Protein AF-0000000075654406 (afdb_homodimer)

Foldseek 3Di:
DFAAPQPRHDDDPVQLWDQALPPRGIHGPVRPQPQDPVNSVCVVVVNDDPPRRHGPVRPPDDPPPPPPPPPPPPPPDPDDDDPDDPDDPDDPDPDDPPPVPPPPPKDKDWDALLDLVRHIWIATQQAWIWDFDDQDPQRKTKTATPQQDPPPGFGKIWIDDPNDIDTDDGDGPDHHFPCNVLQSNLLRQLLVVCQVPVLDQSLVSSVVSCVVRVPDDDGPVHDDSVVSSVSNNVSSCVVDDDFDPAPPDDDDCVLPPVQFFQDWDWDDDPPDIWIKTKGAHLVLLAVQQVAAEWEKDWDQFAAAPQFGIWIWIWGWDADDQFIAIATSMIMTTNDQALRRLLRVVLSSCVRRPDHRNYAEYEDAPDPNNLVSCCVNPVRHQAAYALLNVLQVLVVLCVVLVCVVVCVVCDPVVLLSLLVSLLLQFPLVCSLVLLVVSQVVQDDPSSVVSSVVCCDPAPVDPRHHSSRHRCHPPLRRHCVSVVVVVVVLCVVSVNHGNHGPSVVSVSVVVSNVVSVVQSVCNNVVNHHDDDDPLVVVLSVVSVVLSVCVVVVNDDSNRNSSVNSVSDDDRPDPPPD/DFAAPQPRHDDDPVQLWDQALPPRGIHRCVRPQPQDPVNSVCVVVVNDDPPRRHGPVVPDDDPDPPPPPPPPPPDPDDDPDDPDPPDDPDDPDPDPPPPVPPPPPWDKDWAALLDLVRHIWIATQQAWIWDFDDQDPQRKTKTATPQQDPPPGFGKIWIDDPNDIDTDDGDGPDHHFPQNVLQSNLLRQLLVVCQVDVLDQSLVSSVVSCVVRVPDDDGPVHDDSVVSRVSNNVSSCVVDDDFDPAPPDDDDCVLPPVQFFQDWDWDDDPPDIWIKTKGAHLVLLAVQQVAAEWEKDWDQFAAAPQFGIWIWIWGWFADDQFIAIATSMIMTTNDQALRRLLRVVLSSCVSRPDHRNYAEYEDAPDPRNLVSCCVNPVRHQAAYALLNVLQVLVVLCVVLVCVVVCVVVPPVVLLSLLVSLLLQFDLVCSLVLLVVSQVVQDDPSSVVSSVVCCDPAPVDPRHHSSRHRCHPPQRRHCVSVVVVVVVLCVVSVNHGNHGPSVVSVSVVVSSVVSVVQSVCNNVVNHHDDDDPLLVVLSVVSVVLSVCVVVVNDDSNRNSSVNSVSDDDRPDPPPD

pLDDT: mean 83.24, std 19.39, range [17.64, 98.69]

Solvent-accessible surface area (backbone atoms only — not comparable to full-atom values): 64626 Å² total; per-residue (Å²): 121,54,38,12,79,72,78,65,43,67,44,46,85,88,53,49,58,40,68,19,68,75,79,68,42,31,26,32,31,87,60,67,52,82,49,48,70,68,56,47,52,30,36,76,68,65,77,38,76,77,64,91,43,59,41,54,81,70,60,56,74,73,84,69,65,70,74,80,67,80,74,77,80,72,76,84,73,80,82,78,78,82,80,74,80,80,82,79,79,79,77,77,79,76,78,79,75,76,70,80,66,71,76,72,79,85,44,78,48,78,38,69,34,41,37,97,88,48,41,53,28,40,26,33,79,69,16,47,52,24,32,76,70,45,77,45,91,89,59,36,36,37,28,31,38,64,60,58,51,94,74,80,48,35,67,19,32,34,40,32,49,91,90,42,77,43,76,45,92,46,67,70,82,66,81,60,34,50,38,31,55,58,33,33,50,49,53,20,48,39,42,51,53,35,65,75,36,81,62,58,57,43,60,56,48,44,51,54,48,46,71,70,62,57,69,90,61,80,45,79,48,44,71,33,60,69,55,52,21,50,50,26,50,52,53,52,49,67,76,47,76,83,69,61,82,48,78,87,61,81,82,56,55,88,72,47,40,66,71,37,51,72,41,78,46,72,47,74,55,88,93,48,72,43,47,33,41,31,34,36,44,72,68,32,33,48,52,53,22,51,32,42,48,41,39,44,53,71,46,50,59,52,35,30,77,57,34,46,30,41,36,36,38,25,35,71,49,74,37,91,91,17,36,42,75,40,71,36,37,42,29,45,24,43,65,80,45,37,71,50,46,34,53,51,53,50,48,55,57,65,68,27,89,49,76,70,48,52,44,33,34,38,30,65,94,48,81,32,53,55,60,22,43,47,70,77,42,66,82,41,49,59,34,40,26,44,59,59,52,41,45,54,54,48,53,50,38,47,68,60,40,43,50,66,52,41,72,64,64,47,70,63,22,54,52,50,35,38,62,66,19,44,38,62,34,51,50,85,50,37,64,61,55,46,54,59,53,51,69,64,43,78,47,70,58,44,42,52,48,44,50,48,46,41,56,62,37,59,69,20,88,87,41,30,44,71,28,42,37,44,50,92,49,87,79,49,53,58,58,66,59,53,50,47,55,52,48,56,32,48,74,41,68,60,52,59,45,39,54,64,84,56,44,51,50,52,50,50,53,49,52,54,48,38,56,50,50,53,51,33,19,70,69,61,43,39,57,63,84,73,54,68,72,58,52,52,43,50,52,51,50,52,48,51,52,50,35,37,74,70,64,75,35,52,72,69,52,46,34,58,57,43,28,75,63,48,80,76,71,85,68,77,68,81,120,120,54,37,11,79,71,78,64,44,67,43,47,83,86,54,49,57,40,67,20,68,76,79,68,42,31,28,32,31,87,58,68,54,83,49,49,69,68,54,47,52,30,35,75,70,66,75,39,78,76,67,92,42,62,43,58,81,71,60,58,75,73,86,69,68,72,76,81,69,77,75,76,81,71,77,84,72,82,82,82,75,82,80,76,81,79,81,81,77,81,78,77,81,74,79,79,74,77,69,80,66,70,75,72,78,85,45,78,45,79,39,72,34,40,38,96,88,50,42,52,28,39,28,34,76,67,16,46,53,24,32,78,71,45,76,45,91,89,59,36,36,35,29,30,38,63,60,58,52,94,73,79,48,35,69,19,32,34,41,33,50,89,91,41,78,42,78,43,90,45,66,70,82,66,81,61,34,50,38,32,52,58,32,35,50,49,54,18,48,38,41,53,53,35,67,75,37,82,61,60,56,44,61,57,47,43,51,54,48,46,71,71,63,57,70,90,63,82,45,79,48,44,72,34,60,69,55,52,21,50,50,26,50,51,54,50,49,69,77,46,76,84,69,61,84,48,79,88,61,80,83,56,52,88,72,48,41,66,72,36,50,70,41,81,45,73,47,73,56,89,91,48,75,44,47,33,40,32,34,35,44,71,69,31,32,49,52,53,22,50,31,39,49,39,39,44,52,70,45,49,58,52,35,31,78,58,36,45,29,41,36,36,38,26,35,73,48,73,36,91,93,17,35,42,75,40,71,36,36,43,28,44,24,44,65,78,45,36,70,48,46,35,54,50,53,50,50,54,58,65,67,28,88,49,76,69,49,54,43,33,34,37,33,66,94,47,80,32,52,54,61,21,44,45,68,76,40,66,83,39,49,58,33,38,25,44,60,59,52,41,45,54,52,46,51,51,38,47,71,58,42,44,50,65,51,42,72,65,64,46,70,60,23,54,52,51,35,37,60,66,20,44,37,63,34,50,51,85,51,38,64,60,54,44,53,59,51,53,70,66,45,79,48,71,57,44,42,53,49,44,51,49,45,40,56,61,37,60,68,20,88,88,40,31,43,71,28,43,36,42,48,92,48,88,78,50,54,60,57,66,61,50,49,47,52,52,48,55,32,50,75,40,67,60,54,58,46,39,53,63,84,55,43,51,49,52,49,51,53,47,52,54,47,39,53,51,50,52,51,33,19,71,69,59,43,39,58,63,84,73,54,67,71,58,50,51,45,51,52,52,50,52,51,50,52,49,35,37,75,72,65,75,36,52,73,68,54,45,34,59,57,44,29,74,63,48,79,76,72,84,69,77,66,81,120

Radius of gyration: 38.04 Å; Cα contacts (8 Å, |Δi|>4): 1728; chains: 2; bounding box: 93×109×109 Å

Secondary structure (DSSP, 8-state):
-PBBTTT-SB--GGG-EEE-TTT--EEETTTT----HHHHHHHHTTSS---SPPPHHHHS-----------------------------------------------EEEETT-STTS--EEEETTS-EEEEEEE-TTS-EEEEES---SSS----EEEEETTEEEE-SPPPSS---TTHHHHHHHHHHHHHHHHH-SSS-HHHHHHHHHHHHS-SS--TTPPPHHHHHHHHHHHHHHTSPPPPSSS--PPPTTTS-TTTEEEEEEEEETTEEEEEEEE--HHHHHHHHH-SEEEEEEE-SS--TT--EEEEEEEEEEETTEEEEEEEEEEEES---HHHHHHHHHHHHHHSSS-----EEEE---TTHHHHHHHH-TTSEEEE-HHHHHHHHHHHHHHTT-HHHHHTTSHHHHHHHHHHTGGGS-HHHHHHHHHHHHTT--SHHHHHHHHHHIIIIIS-SSS-HHHH--TT-S----HHHHHHHHHHHHHTTT--S--HHHHHHHHHHHHHHHHHHHHHHHTT-------HHHHHHHHHHHHHHHHHHTTSS-HHHHHHHHTTTSPPP------/-PBBTTT-SB--GGG-EEE-TTT--EEETTTT----HHHHHHHHTTSS---SPPPHHHHS-----------------------------------------------EEEETT-STTS--EEEETTS-EEEEEEE-TTS-EEEEES---SSS----EEEEETTEEEE-SPPPSS---TTHHHHHHHHHHHHHHHHH-SSS-HHHHHHHHHHHHS-SS--TTPPPHHHHHHHHHHHHHHTSPPPPSSS--PPPTTTS-TTTEEEEEEEEETTEEEEEEEE--HHHHHHHHH-SEEEEEEE-SS--TT--EEEEEEEEEEETTEEEEEEEEEEEES---HHHHHHHHHHHHHHSSS-----EEEE---TTHHHHHHHH-TTSEEEE-HHHHHHHHHHHHHHTT-HHHHHTTSHHHHHHHHHHTGGGS-HHHHHHHHHHHHTT--SHHHHHHHHHHIIIIIS-SSS-GGGT--TT-S----HHHHHHHHHHHHHTTT--S--HHHHHHHHHHHHHHHHHHHHHHHTT-------HHHHHHHHHHHHHHHHHHTTSS-HHHHHHHHTTTSPPP------

Sequence (1150 aa):
MASCVVCDDPVRDRQHRLQCDECLGWQHRVCRSGISQALYRQIVRGEADLGVWACNNCRTPAVSDVDITDPPVSPASRSGNNETMEDSLEESALEEMEIDEQPVPRTYEVVEGASTKGKPQLIDNLGYRFGVQRNLPSGTVHWTCTNRPKVDPCKASVKERDGVFEAGPHQHNHGPDVGAATAAKIAARVKKEAEGDLFKSAAVIVNDVLLEELGDGPCPALSKPEHLARAANRHRQKLRPDEPKDLDFEVDEEFVPPSFLKGDVRVRRGDSERRHLIFATDTQLKHLADAKTWYLDGTFKLCRAPFMQLFTISVFIRKDDCMKSVPLVFVLMSRREKKDYKKVLKKILDILPGPANVKRAMLDFEKAMWPAMTQVLPDVRMTGCMFHWTQCVWRKIQELGLQTAYLQKGSTYKYLRKTMSLPFLPEDEIATEWEALKAQASTPALIALADYIDRNWIESSLHPPATWSIFKKTIRTNNDVEGWHNALNKRATGKCNLPFYLLVPHLQKEAALVHLNIRLVKDKKLSRTQRKGSRIAQEKIFQLWDEYDNGEKTARELLSACSHYCPEPARHFEGMASCVVCDDPVRDRQHRLQCDECLGWQHRVCRSGISQALYRQIVRGEADLGVWACNNCRTPAVSDVDITDPPVSPASRSGNNETMEDSLEESALEEMEIDEQPVPRTYEVVEGASTKGKPQLIDNLGYRFGVQRNLPSGTVHWTCTNRPKVDPCKASVKERDGVFEAGPHQHNHGPDVGAATAAKIAARVKKEAEGDLFKSAAVIVNDVLLEELGDGPCPALSKPEHLARAANRHRQKLRPDEPKDLDFEVDEEFVPPSFLKGDVRVRRGDSERRHLIFATDTQLKHLADAKTWYLDGTFKLCRAPFMQLFTISVFIRKDDCMKSVPLVFVLMSRREKKDYKKVLKKILDILPGPANVKRAMLDFEKAMWPAMTQVLPDVRMTGCMFHWTQCVWRKIQELGLQTAYLQKGSTYKYLRKTMSLPFLPEDEIATEWEALKAQASTPALIALADYIDRNWIESSLHPPATWSIFKKTIRTNNDVEGWHNALNKRATGKCNLPFYLLVPHLQKEAALVHLNIRLVKDKKLSRTQRKGSRIAQEKIFQLWDEYDNGEKTARELLSACSHYCPEPARHFEG

Structure (mmCIF, N/CA/C/O backbone):
data_AF-0000000075654406-model_v1
#
loop_
_entity.id
_entity.type
_entity.pdbx_description
1 polymer 'Uncharacterized protein LOC118425269'
#
loop_
_atom_site.group_PDB
_atom_site.id
_atom_site.type_symbol
_atom_site.label_atom_id
_atom_site.label_alt_id
_atom_site.label_comp_id
_atom_site.label_asym_id
_atom_site.label_entity_id
_atom_site.label_seq_id
_atom_site.pdbx_PDB_ins_code
_atom_site.Cartn_x
_atom_site.Cartn_y
_atom_site.Cartn_z
_atom_site.occupancy
_atom_site.B_iso_or_equiv
_atom_site.auth_seq_id
_atom_site.auth_comp_id
_atom_site.auth_asym_id
_atom_site.auth_atom_id
_atom_site.pdbx_PDB_model_num
ATOM 1 N N . MET A 1 1 ? -33.875 41.406 6.633 1 50.09 1 MET A N 1
ATOM 2 C CA . MET A 1 1 ? -33.875 40.938 8.023 1 50.09 1 MET A CA 1
ATOM 3 C C . MET A 1 1 ? -32.469 40.531 8.461 1 50.09 1 MET A C 1
ATOM 5 O O . MET A 1 1 ? -31.75 39.844 7.738 1 50.09 1 MET A O 1
ATOM 9 N N . ALA A 1 2 ? -31.859 41.156 9.32 1 65.38 2 ALA A N 1
ATOM 10 C CA . ALA A 1 2 ? -30.469 41 9.719 1 65.38 2 ALA A CA 1
ATOM 11 C C . ALA A 1 2 ? -30.25 39.625 10.375 1 65.38 2 ALA A C 1
ATOM 13 O O . ALA A 1 2 ? -31.125 39.125 11.078 1 65.38 2 ALA A O 1
ATOM 14 N N . SER A 1 3 ? -29.297 38.844 9.953 1 72.69 3 SER A N 1
ATOM 15 C CA . SER A 1 3 ? -29.031 37.531 10.484 1 72.69 3 SER A CA 1
ATOM 16 C C . SER A 1 3 ? -28.188 37.594 11.75 1 72.69 3 SER A C 1
ATOM 18 O O . SER A 1 3 ? -27.422 38.531 11.945 1 72.69 3 SER A O 1
ATOM 20 N N . CYS A 1 4 ? -28.359 36.625 12.555 1 72.62 4 CYS A N 1
ATOM 21 C CA . CYS A 1 4 ? -27.641 36.531 13.82 1 72.62 4 CYS A CA 1
ATOM 22 C C . CYS A 1 4 ? -26.156 36.25 13.602 1 72.62 4 CYS A C 1
ATOM 24 O O . CYS A 1 4 ? -25.812 35.344 12.836 1 72.62 4 CYS A O 1
ATOM 26 N N . VAL A 1 5 ? -25.328 37 14.195 1 71 5 VAL A N 1
ATOM 27 C CA . VAL A 1 5 ? -23.891 36.906 14 1 71 5 VAL A CA 1
ATOM 28 C C . VAL A 1 5 ? -23.359 35.594 14.539 1 71 5 VAL A C 1
ATOM 30 O O . VAL A 1 5 ? -22.25 35.188 14.219 1 71 5 VAL A O 1
ATOM 33 N N . VAL A 1 6 ? -24.172 34.906 15.25 1 68.06 6 VAL A N 1
ATOM 34 C CA . VAL A 1 6 ? -23.75 33.656 15.867 1 68.06 6 VAL A CA 1
ATOM 35 C C . VAL A 1 6 ? -24.391 32.469 15.141 1 68.06 6 VAL A C 1
ATOM 37 O O . VAL A 1 6 ? -23.703 31.531 14.75 1 68.06 6 VAL A O 1
ATOM 40 N N . CYS A 1 7 ? -25.625 32.406 14.75 1 65.06 7 CYS A N 1
ATOM 41 C CA . CYS A 1 7 ? -26.328 31.234 14.195 1 65.06 7 CYS A CA 1
ATOM 42 C C . CYS A 1 7 ? -26.75 31.5 12.758 1 65.06 7 CYS A C 1
ATOM 44 O O . CYS A 1 7 ? -27.328 30.625 12.109 1 65.06 7 CYS A O 1
ATOM 46 N N . ASP A 1 8 ? -26.5 32.656 12.109 1 70.69 8 ASP A N 1
ATOM 47 C CA . ASP A 1 8 ? -26.797 33.156 10.766 1 70.69 8 ASP A CA 1
ATOM 48 C C . ASP A 1 8 ? -28.281 33.031 10.445 1 70.69 8 ASP A C 1
ATOM 50 O O . ASP A 1 8 ? -28.688 33.188 9.289 1 70.69 8 ASP A O 1
ATOM 54 N N . ASP A 1 9 ? -29.062 32.75 11.352 1 68.88 9 ASP A N 1
ATOM 55 C CA . ASP A 1 9 ? -30.516 32.812 11.164 1 68.88 9 ASP A CA 1
ATOM 56 C C . ASP A 1 9 ? -31.016 34.25 11.234 1 68.88 9 ASP A C 1
ATOM 58 O O . ASP A 1 9 ? -30.391 35.094 11.898 1 68.88 9 ASP A O 1
ATOM 62 N N . PRO A 1 10 ? -31.984 34.5 10.586 1 76.06 10 PRO A N 1
ATOM 63 C CA . PRO A 1 10 ? -32.531 35.875 10.625 1 76.06 10 PRO A CA 1
ATOM 64 C C . PRO A 1 10 ? -32.969 36.281 12.023 1 76.06 10 PRO A C 1
ATOM 66 O O . PRO A 1 10 ? -33.562 35.5 12.75 1 76.06 10 PRO A O 1
ATOM 69 N N . VAL A 1 11 ? -32.5 37.344 12.547 1 69.81 11 VAL A N 1
ATOM 70 C CA . VAL A 1 11 ? -32.906 37.875 13.852 1 69.81 11 VAL A CA 1
ATOM 71 C C . VAL A 1 11 ? -34.188 38.656 13.727 1 69.81 11 VAL A C 1
ATOM 73 O O . VAL A 1 11 ? -34.25 39.688 13.016 1 69.81 11 VAL A O 1
ATOM 76 N N . ARG A 1 12 ? -35.25 38.125 14.266 1 63.44 12 ARG A N 1
ATOM 77 C CA . ARG A 1 12 ? -36.531 38.781 14.25 1 63.44 12 ARG A CA 1
ATOM 78 C C . ARG A 1 12 ? -36.781 39.531 15.547 1 63.44 12 ARG A C 1
ATOM 80 O O . ARG A 1 12 ? -36.156 39.25 16.562 1 63.44 12 ARG A O 1
ATOM 87 N N . ASP A 1 13 ? -37.688 40.531 15.609 1 59.19 13 ASP A N 1
ATOM 88 C CA . ASP A 1 13 ? -38 41.375 16.75 1 59.19 13 ASP A CA 1
ATOM 89 C C . ASP A 1 13 ? -38.406 40.562 17.969 1 59.19 13 ASP A C 1
ATOM 91 O O . ASP A 1 13 ? -38.062 40.875 19.094 1 59.19 13 ASP A O 1
ATOM 95 N N . ARG A 1 14 ? -39.094 39.5 17.766 1 59.03 14 ARG A N 1
ATOM 96 C CA . ARG A 1 14 ? -39.625 38.719 18.859 1 59.03 14 ARG A CA 1
ATOM 97 C C . ARG A 1 14 ? -38.562 37.844 19.484 1 59.03 14 ARG A C 1
ATOM 99 O O . ARG A 1 14 ? -38.75 37.25 20.562 1 59.03 14 ARG A O 1
ATOM 106 N N . GLN A 1 15 ? -37.406 37.625 18.875 1 58.66 15 GLN A N 1
ATOM 107 C CA . GLN A 1 15 ? -36.375 36.719 19.344 1 58.66 15 GLN A CA 1
ATOM 108 C C . GLN A 1 15 ? -35.281 37.438 20.109 1 58.66 15 GLN A C 1
ATOM 110 O O . GLN A 1 15 ? -34.156 36.969 20.172 1 58.66 15 GLN A O 1
ATOM 115 N N . HIS A 1 16 ? -35.531 38.406 20.781 1 61.97 16 HIS A N 1
ATOM 116 C CA . HIS A 1 16 ? -34.719 39.219 21.672 1 61.97 16 HIS A CA 1
ATOM 117 C C . HIS A 1 16 ? -33.406 39.594 21 1 61.97 16 HIS A C 1
ATOM 119 O O . HIS A 1 16 ? -32.344 39.031 21.344 1 61.97 16 HIS A O 1
ATOM 125 N N . ARG A 1 17 ? -33.469 40.281 19.984 1 70.25 17 ARG A N 1
ATOM 126 C CA . ARG A 1 17 ? -32.312 40.656 19.172 1 70.25 17 ARG A CA 1
ATOM 127 C C . ARG A 1 17 ? -31.469 41.719 19.891 1 70.25 17 ARG A C 1
ATOM 129 O O . ARG A 1 17 ? -32.031 42.625 20.516 1 70.25 17 ARG A O 1
ATOM 136 N N . LEU A 1 18 ? -30.188 41.406 20.031 1 72.19 18 LEU A N 1
ATOM 137 C CA . LEU A 1 18 ? -29.172 42.312 20.547 1 72.19 18 LEU A CA 1
ATOM 138 C C . LEU A 1 18 ? -28.281 42.844 19.438 1 72.19 18 LEU A C 1
ATOM 140 O O . LEU A 1 18 ? -27.828 42.062 18.578 1 72.19 18 LEU A O 1
ATOM 144 N N . GLN A 1 19 ? -28.203 44.125 19.297 1 73.56 19 GLN A N 1
ATOM 145 C CA . GLN A 1 19 ? -27.328 44.75 18.312 1 73.56 19 GLN A CA 1
ATOM 146 C C . GLN A 1 19 ? -25.953 45.031 18.906 1 73.56 19 GLN A C 1
ATOM 148 O O . GLN A 1 19 ? -25.844 45.625 19.984 1 73.56 19 GLN A O 1
ATOM 153 N N . CYS A 1 20 ? -24.953 44.469 18.359 1 70 20 CYS A N 1
ATOM 154 C CA . CYS A 1 20 ? -23.594 44.719 18.812 1 70 20 CYS A CA 1
ATOM 155 C C . CYS A 1 20 ? -23.172 46.156 18.562 1 70 20 CYS A C 1
ATOM 157 O O . CYS A 1 20 ? -23.391 46.688 17.484 1 70 20 CYS A O 1
ATOM 159 N N . ASP A 1 21 ? -22.562 46.781 19.438 1 72.44 21 ASP A N 1
ATOM 160 C CA . ASP A 1 21 ? -22.141 48.188 19.328 1 72.44 21 ASP A CA 1
ATOM 161 C C . ASP A 1 21 ? -20.859 48.312 18.5 1 72.44 21 ASP A C 1
ATOM 163 O O . ASP A 1 21 ? -20.547 49.375 17.984 1 72.44 21 ASP A O 1
ATOM 167 N N . GLU A 1 22 ? -20.172 47.188 18.359 1 63.03 22 GLU A N 1
ATOM 168 C CA . GLU A 1 22 ? -18.906 47.219 17.625 1 63.03 22 GLU A CA 1
ATOM 169 C C . GLU A 1 22 ? -19.094 46.875 16.156 1 63.03 22 GLU A C 1
ATOM 171 O O . GLU A 1 22 ? -18.688 47.625 15.273 1 63.03 22 GLU A O 1
ATOM 176 N N . CYS A 1 23 ? -19.781 45.844 15.711 1 63.09 23 CYS A N 1
ATOM 177 C CA . CYS A 1 23 ? -19.953 45.438 14.32 1 63.09 23 CYS A CA 1
ATOM 178 C C . CYS A 1 23 ? -21.344 45.812 13.812 1 63.09 23 CYS A C 1
ATOM 180 O O . CYS A 1 23 ? -21.656 45.562 12.648 1 63.09 23 CYS A O 1
ATOM 182 N N . LEU A 1 24 ? -22.203 46.312 14.523 1 72.44 24 LEU A N 1
ATOM 183 C CA . LEU A 1 24 ? -23.562 46.719 14.242 1 72.44 24 LEU A CA 1
ATOM 184 C C . LEU A 1 24 ? -24.406 45.562 13.742 1 72.44 24 LEU A C 1
ATOM 186 O O . LEU A 1 24 ? -25.484 45.781 13.18 1 72.44 24 LEU A O 1
ATOM 190 N N . GLY A 1 25 ? -23.906 44.375 13.898 1 68.31 25 GLY A N 1
ATOM 191 C CA . GLY A 1 25 ? -24.703 43.219 13.57 1 68.31 25 GLY A CA 1
ATOM 192 C C . GLY A 1 25 ? -25.719 42.875 14.641 1 68.31 25 GLY A C 1
ATOM 193 O O . GLY A 1 25 ? -25.703 43.438 15.734 1 68.31 25 GLY A O 1
ATOM 194 N N . TRP A 1 26 ? -26.562 41.875 14.242 1 75.38 26 TRP A N 1
ATOM 195 C CA . TRP A 1 26 ? -27.656 41.469 15.125 1 75.38 26 TRP A CA 1
ATOM 196 C C . TRP A 1 26 ? -27.422 40.062 15.688 1 75.38 26 TRP A C 1
ATOM 198 O O . TRP A 1 26 ? -26.875 39.188 15 1 75.38 26 TRP A O 1
ATOM 208 N N . GLN A 1 27 ? -27.625 39.938 16.953 1 72.12 27 GLN A N 1
ATOM 209 C CA . GLN A 1 27 ? -27.484 38.656 17.641 1 72.12 27 GLN A CA 1
ATOM 210 C C . GLN A 1 27 ? -28.734 38.312 18.438 1 72.12 27 GLN A C 1
ATOM 212 O O . GLN A 1 27 ? -29.375 39.219 19 1 72.12 27 GLN A O 1
ATOM 217 N N . HIS A 1 28 ? -29.047 37 18.391 1 75.31 28 HIS A N 1
ATOM 218 C CA . HIS A 1 28 ? -30.094 36.562 19.297 1 75.31 28 HIS A CA 1
ATOM 219 C C . HIS A 1 28 ? -29.625 36.625 20.75 1 75.31 28 HIS A C 1
ATOM 221 O O . HIS A 1 28 ? -28.484 36.312 21.062 1 75.31 28 HIS A O 1
ATOM 227 N N . ARG A 1 29 ? -30.359 37 21.609 1 75.06 29 ARG A N 1
ATOM 228 C CA . ARG A 1 29 ? -30.062 37 23.047 1 75.06 29 ARG A CA 1
ATOM 229 C C . ARG A 1 29 ? -29.641 35.625 23.516 1 75.06 29 ARG A C 1
ATOM 231 O O . ARG A 1 29 ? -28.719 35.5 24.328 1 75.06 29 ARG A O 1
ATOM 238 N N . VAL A 1 30 ? -30.281 34.594 22.953 1 71.81 30 VAL A N 1
ATOM 239 C CA . VAL A 1 30 ? -30.094 33.219 23.438 1 71.81 30 VAL A CA 1
ATOM 240 C C . VAL A 1 30 ? -28.844 32.625 22.797 1 71.81 30 VAL A C 1
ATOM 242 O O . VAL A 1 30 ? -28.375 31.562 23.219 1 71.81 30 VAL A O 1
ATOM 245 N N . CYS A 1 31 ? -28.281 33.281 21.766 1 67.88 31 CYS A N 1
ATOM 246 C CA . CYS A 1 31 ? -27.109 32.812 21.031 1 67.88 31 CYS A CA 1
ATOM 247 C C . CYS A 1 31 ? -25.828 33.344 21.656 1 67.88 31 CYS A C 1
ATOM 249 O O . CYS A 1 31 ? -25.188 34.25 21.109 1 67.88 31 CYS A O 1
ATOM 251 N N . ARG A 1 32 ? -25.453 32.938 22.812 1 65.12 32 ARG A N 1
ATOM 252 C CA . ARG A 1 32 ? -24.234 33.125 23.594 1 65.12 32 ARG A CA 1
ATOM 253 C C . ARG A 1 32 ? -23.984 34.594 23.844 1 65.12 32 ARG A C 1
ATOM 255 O O . ARG A 1 32 ? -22.844 35.062 23.781 1 65.12 32 ARG A O 1
ATOM 262 N N . SER A 1 33 ? -24.891 35.312 24 1 72.38 33 SER A N 1
ATOM 263 C CA . SER A 1 33 ? -24.719 36.75 24.219 1 72.38 33 SER A CA 1
ATOM 264 C C . SER A 1 33 ? -24.391 37.031 25.688 1 72.38 33 SER A C 1
ATOM 266 O O . SER A 1 33 ? -23.875 38.094 26 1 72.38 33 SER A O 1
ATOM 268 N N . GLY A 1 34 ? -24.578 36.094 26.594 1 68.88 34 GLY A N 1
ATOM 269 C CA . GLY A 1 34 ? -24.391 36.281 28.016 1 68.88 34 GLY A CA 1
ATOM 270 C C . GLY A 1 34 ? -25.469 37.156 28.656 1 68.88 34 GLY A C 1
ATOM 271 O O . GLY A 1 34 ? -25.422 37.438 29.844 1 68.88 34 GLY A O 1
ATOM 272 N N . ILE A 1 35 ? -26.344 37.531 27.828 1 72 35 ILE A N 1
ATOM 273 C CA . ILE A 1 35 ? -27.391 38.406 28.344 1 72 35 ILE A CA 1
ATOM 274 C C . ILE A 1 35 ? -28.609 37.562 28.719 1 72 35 ILE A C 1
ATOM 276 O O . ILE A 1 35 ? -29.188 36.906 27.859 1 72 35 ILE A O 1
ATOM 280 N N . SER A 1 36 ? -28.922 37.438 29.969 1 72.56 36 SER A N 1
ATOM 281 C CA . SER A 1 36 ? -30.078 36.719 30.469 1 72.56 36 SER A CA 1
ATOM 282 C C . SER A 1 36 ? -31.375 37.344 29.969 1 72.56 36 SER A C 1
ATOM 284 O O . SER A 1 36 ? -31.406 38.5 29.594 1 72.56 36 SER A O 1
ATOM 286 N N . GLN A 1 37 ? -32.375 36.562 29.969 1 71.81 37 GLN A N 1
ATOM 287 C CA . GLN A 1 37 ? -33.719 37.062 29.578 1 71.81 37 GLN A CA 1
ATOM 288 C C . GLN A 1 37 ? -34.188 38.188 30.5 1 71.81 37 GLN A C 1
ATOM 290 O O . GLN A 1 37 ? -34.781 39.156 30.031 1 71.81 37 GLN A O 1
ATOM 295 N N . ALA A 1 38 ? -33.875 38.125 31.703 1 70.38 38 ALA A N 1
ATOM 296 C CA . ALA A 1 38 ? -34.281 39.156 32.656 1 70.38 38 ALA A CA 1
ATOM 297 C C . ALA A 1 38 ? -33.562 40.469 32.344 1 70.38 38 ALA A C 1
ATOM 299 O O . ALA A 1 38 ? -34.156 41.531 32.344 1 70.38 38 ALA A O 1
ATOM 300 N N . LEU A 1 39 ? -32.312 40.344 32.031 1 73.12 39 LEU A N 1
ATOM 301 C CA . LEU A 1 39 ? -31.562 41.562 31.734 1 73.12 39 LEU A CA 1
ATOM 302 C C . LEU A 1 39 ? -32 42.156 30.406 1 73.12 39 LEU A C 1
ATOM 304 O O . LEU A 1 39 ? -32.156 43.375 30.281 1 73.12 39 LEU A O 1
ATOM 308 N N . TYR A 1 40 ? -32.344 41.281 29.5 1 72.31 40 TYR A N 1
ATOM 309 C CA . TYR A 1 40 ? -32.844 41.719 28.203 1 72.31 40 TYR A CA 1
ATOM 310 C C . TYR A 1 40 ? -34.156 42.469 28.359 1 72.31 40 TYR A C 1
ATOM 312 O O . TYR A 1 40 ? -34.344 43.531 27.766 1 72.31 40 TYR A O 1
ATOM 320 N N . ARG A 1 41 ? -34.969 41.938 29.125 1 72.25 41 ARG A N 1
ATOM 321 C CA . ARG A 1 41 ? -36.25 42.594 29.375 1 72.25 41 ARG A CA 1
ATOM 322 C C . ARG A 1 41 ? -36.062 43.938 30.062 1 72.25 41 ARG A C 1
ATOM 324 O O . ARG A 1 41 ? -36.781 44.906 29.781 1 72.25 41 ARG A O 1
ATOM 331 N N . GLN A 1 42 ? -35.094 43.969 30.906 1 72.44 42 GLN A N 1
ATOM 332 C CA . GLN A 1 42 ? -34.781 45.219 31.562 1 72.44 42 GLN A CA 1
ATOM 333 C C . GLN A 1 42 ? -34.219 46.25 30.578 1 72.44 42 GLN A C 1
ATOM 335 O O . GLN A 1 42 ? -34.531 47.438 30.656 1 72.44 42 GLN A O 1
ATOM 340 N N . ILE A 1 43 ? -33.562 45.719 29.562 1 68.56 43 ILE A N 1
ATOM 341 C CA . ILE A 1 43 ? -32.969 46.594 28.562 1 68.56 43 ILE A CA 1
ATOM 342 C C . ILE A 1 43 ? -34.031 47.125 27.641 1 68.56 43 ILE A C 1
ATOM 344 O O . ILE A 1 43 ? -34.094 48.312 27.344 1 68.56 43 ILE A O 1
ATOM 348 N N . VAL A 1 44 ? -34.875 46.25 27.312 1 70.88 44 VAL A N 1
ATOM 349 C CA . VAL A 1 44 ? -35.969 46.625 26.422 1 70.88 44 VAL A CA 1
ATOM 350 C C . VAL A 1 44 ? -36.906 47.625 27.109 1 70.88 44 VAL A C 1
ATOM 352 O O . VAL A 1 44 ? -37.406 48.562 26.484 1 70.88 44 VAL A O 1
ATOM 355 N N . ARG A 1 45 ? -36.938 47.5 28.406 1 65.38 45 ARG A N 1
ATOM 356 C CA . ARG A 1 45 ? -37.812 48.406 29.172 1 65.38 45 ARG A CA 1
ATOM 357 C C . ARG A 1 45 ? -37.031 49.656 29.562 1 65.38 45 ARG A C 1
ATOM 359 O O . ARG A 1 45 ? -37.594 50.562 30.188 1 65.38 45 ARG A O 1
ATOM 366 N N . GLY A 1 46 ? -35.719 49.75 29.234 1 66.62 46 GLY A N 1
ATOM 367 C CA . GLY A 1 46 ? -34.938 50.969 29.5 1 66.62 46 GLY A CA 1
ATOM 368 C C . GLY A 1 46 ? -34.375 51.031 30.906 1 66.62 46 GLY A C 1
ATOM 369 O O . GLY A 1 46 ? -33.938 52.062 31.359 1 66.62 46 GLY A O 1
ATOM 370 N N . GLU A 1 47 ? -34.562 50.031 31.703 1 67.25 47 GLU A N 1
ATOM 371 C CA . GLU A 1 47 ? -34.188 50.031 33.125 1 67.25 47 GLU A CA 1
ATOM 372 C C . GLU A 1 47 ? -32.719 49.656 33.281 1 67.25 47 GLU A C 1
ATOM 374 O O . GLU A 1 47 ? -32.125 49.938 34.312 1 67.25 47 GLU A O 1
ATOM 379 N N . ALA A 1 48 ? -32.219 48.844 32.375 1 66.38 48 ALA A N 1
ATOM 380 C CA . ALA A 1 48 ? -30.797 48.531 32.375 1 66.38 48 ALA A CA 1
ATOM 381 C C . ALA A 1 48 ? -30.156 48.906 31.047 1 66.38 48 ALA A C 1
ATOM 383 O O . ALA A 1 48 ? -30.812 48.875 30 1 66.38 48 ALA A O 1
ATOM 384 N N . ASP A 1 49 ? -29.047 49.656 31 1 63.09 49 ASP A N 1
ATOM 385 C CA . ASP A 1 49 ? -28.312 50.031 29.812 1 63.09 49 ASP A CA 1
ATOM 386 C C . ASP A 1 49 ? -27.234 49 29.469 1 63.09 49 ASP A C 1
ATOM 388 O O . ASP A 1 49 ? -26.422 48.656 30.328 1 63.09 49 ASP A O 1
ATOM 392 N N . LEU A 1 50 ? -27.562 48.281 28.438 1 60.88 50 LEU A N 1
ATOM 393 C CA . LEU A 1 50 ? -26.484 47.406 28 1 60.88 50 LEU A CA 1
ATOM 394 C C . LEU A 1 50 ? -25.281 48.219 27.547 1 60.88 50 LEU A C 1
ATOM 396 O O . LEU A 1 50 ? -25.406 49.094 26.688 1 60.88 50 LEU A O 1
ATOM 400 N N . GLY A 1 51 ? -24.547 48.969 28.328 1 59.66 51 GLY A N 1
ATOM 401 C CA . GLY A 1 51 ? -23.391 49.719 27.844 1 59.66 51 GLY A CA 1
ATOM 402 C C . GLY A 1 51 ? -22.938 49.25 26.469 1 59.66 51 GLY A C 1
ATOM 403 O O . GLY A 1 51 ? -23.703 48.625 25.719 1 59.66 51 GLY A O 1
ATOM 404 N N . VAL A 1 52 ? -21.656 49.5 26.094 1 59.84 52 VAL A N 1
ATOM 405 C CA . VAL A 1 52 ? -21.062 49.031 24.844 1 59.84 52 VAL A CA 1
ATOM 406 C C . VAL A 1 52 ? -20.984 47.5 24.844 1 59.84 52 VAL A C 1
ATOM 408 O O . VAL A 1 52 ? -20.328 46.906 25.703 1 59.84 52 VAL A O 1
ATOM 411 N N . TRP A 1 53 ? -21.969 46.781 24.344 1 67.44 53 TRP A N 1
ATOM 412 C CA . TRP A 1 53 ? -22 45.344 24.312 1 67.44 53 TRP A CA 1
ATOM 413 C C . TRP A 1 53 ? -21.484 44.812 22.969 1 67.44 53 TRP A C 1
ATOM 415 O O . TRP A 1 53 ? -21.922 45.281 21.906 1 67.44 53 TRP A O 1
ATOM 425 N N . ALA A 1 54 ? -20.469 44.062 23 1 65.25 54 ALA A N 1
ATOM 426 C CA . ALA A 1 54 ? -19.891 43.406 21.812 1 65.25 54 ALA A CA 1
ATOM 427 C C . ALA A 1 54 ? -20.328 41.969 21.703 1 65.25 54 ALA A C 1
ATOM 429 O O . ALA A 1 54 ? -20.438 41.25 22.703 1 65.25 54 ALA A O 1
ATOM 430 N N . CYS A 1 55 ? -20.828 41.5 20.625 1 64.62 55 CYS A N 1
ATOM 431 C CA . CYS A 1 55 ? -21.312 40.156 20.375 1 64.62 55 CYS A CA 1
ATOM 432 C C . CYS A 1 55 ? -20.203 39.125 20.562 1 64.62 55 CYS A C 1
ATOM 434 O O . CYS A 1 55 ? -19.031 39.5 20.688 1 64.62 55 CYS A O 1
ATOM 436 N N . ASN A 1 56 ? -20.5 37.844 20.75 1 60.62 56 ASN A N 1
ATOM 437 C CA . ASN A 1 56 ? -19.516 36.781 21.016 1 60.62 56 ASN A CA 1
ATOM 438 C C . ASN A 1 56 ? -18.391 36.812 19.984 1 60.62 56 ASN A C 1
ATOM 440 O O . ASN A 1 56 ? -17.25 36.469 20.312 1 60.62 56 ASN A O 1
ATOM 444 N N . ASN A 1 57 ? -18.719 37.125 18.781 1 56.44 57 ASN A N 1
ATOM 445 C CA . ASN A 1 57 ? -17.719 37.25 17.719 1 56.44 57 ASN A CA 1
ATOM 446 C C . ASN A 1 57 ? -16.734 38.375 18 1 56.44 57 ASN A C 1
ATOM 448 O O . ASN A 1 57 ? -15.555 38.25 17.641 1 56.44 57 ASN A O 1
ATOM 452 N N . CYS A 1 58 ? -17.234 39.281 18.484 1 58 58 CYS A N 1
ATOM 453 C CA . CYS A 1 58 ? -16.391 40.438 18.781 1 58 58 CYS A CA 1
ATOM 454 C C . CYS A 1 58 ? -15.656 40.25 20.109 1 58 58 CYS A C 1
ATOM 456 O O . CYS A 1 58 ? -14.625 40.906 20.344 1 58 58 CYS A O 1
ATOM 458 N N . ARG A 1 59 ? -16.109 39.5 21.109 1 49.59 59 ARG A N 1
ATOM 459 C CA . ARG A 1 59 ? -15.461 39.312 22.406 1 49.59 59 ARG A CA 1
ATOM 460 C C . ARG A 1 59 ? -14.352 38.25 22.312 1 49.59 59 ARG A C 1
ATOM 462 O O . ARG A 1 59 ? -13.484 38.188 23.188 1 49.59 59 ARG A O 1
ATOM 469 N N . THR A 1 60 ? -14.523 37.125 21.688 1 41.5 60 THR A N 1
ATOM 470 C CA . THR A 1 60 ? -13.555 36.031 21.766 1 41.5 60 THR A CA 1
ATOM 471 C C . THR A 1 60 ? -12.203 36.469 21.188 1 41.5 60 THR A C 1
ATOM 473 O O . THR A 1 60 ? -12.133 36.938 20.047 1 41.5 60 THR A O 1
ATOM 476 N N . PRO A 1 61 ? -11.281 36.531 22.125 1 35.03 61 PRO A N 1
ATOM 477 C CA . PRO A 1 61 ? -9.938 36.938 21.719 1 35.03 61 PRO A CA 1
ATOM 478 C C . PRO A 1 61 ? -9.391 36.125 20.547 1 35.03 61 PRO A C 1
ATOM 480 O O . PRO A 1 61 ? -9.797 34.969 20.344 1 35.03 61 PRO A O 1
ATOM 483 N N . ALA A 1 62 ? -8.898 36.719 19.625 1 32.78 62 ALA A N 1
ATOM 484 C CA . ALA A 1 62 ? -8.125 36.25 18.484 1 32.78 62 ALA A CA 1
ATOM 485 C C . ALA A 1 62 ? -7.113 35.188 18.906 1 32.78 62 ALA A C 1
ATOM 487 O O . ALA A 1 62 ? -6.5 35.281 19.969 1 32.78 62 ALA A O 1
ATOM 488 N N . VAL A 1 63 ? -7.324 33.875 18.656 1 32.25 63 VAL A N 1
ATOM 489 C CA . VAL A 1 63 ? -6.348 32.781 18.766 1 32.25 63 VAL A CA 1
ATOM 490 C C . VAL A 1 63 ? -4.953 33.312 18.453 1 32.25 63 VAL A C 1
ATOM 492 O O . VAL A 1 63 ? -4.715 33.844 17.359 1 32.25 63 VAL A O 1
ATOM 495 N N . SER A 1 64 ? -4.289 34 19.406 1 26.95 64 SER A N 1
ATOM 496 C CA . SER A 1 64 ? -2.957 34.562 19.156 1 26.95 64 SER A CA 1
ATOM 497 C C . SER A 1 64 ? -1.974 33.469 18.75 1 26.95 64 SER A C 1
ATOM 499 O O . SER A 1 64 ? -2.068 32.312 19.219 1 26.95 64 SER A O 1
ATOM 501 N N . ASP A 1 65 ? -1.473 33.5 17.609 1 29.94 65 ASP A N 1
ATOM 502 C CA . ASP A 1 65 ? -0.314 32.812 17.062 1 29.94 65 ASP A CA 1
ATOM 503 C C . ASP A 1 65 ? 0.85 32.812 18.047 1 29.94 65 ASP A C 1
ATOM 505 O O . ASP A 1 65 ? 1.433 33.875 18.312 1 29.94 65 ASP A O 1
ATOM 509 N N . VAL A 1 66 ? 0.764 32.219 19.312 1 29.25 66 VAL A N 1
ATOM 510 C CA . VAL A 1 66 ? 1.832 32.375 20.312 1 29.25 66 VAL A CA 1
ATOM 511 C C . VAL A 1 66 ? 3.152 31.891 19.703 1 29.25 66 VAL A C 1
ATOM 513 O O . VAL A 1 66 ? 3.188 30.875 19 1 29.25 66 VAL A O 1
ATOM 516 N N . ASP A 1 67 ? 4.051 32.719 19.531 1 28.11 67 ASP A N 1
ATOM 517 C CA . ASP A 1 67 ? 5.469 32.469 19.312 1 28.11 67 ASP A CA 1
ATOM 518 C C . ASP A 1 67 ? 5.969 31.344 20.219 1 28.11 67 ASP A C 1
ATOM 520 O O . ASP A 1 67 ? 5.824 31.422 21.438 1 28.11 67 ASP A O 1
ATOM 524 N N . ILE A 1 68 ? 5.961 30.188 19.844 1 31.81 68 ILE A N 1
ATOM 525 C CA . ILE A 1 68 ? 6.43 29.016 20.594 1 31.81 68 ILE A CA 1
ATOM 526 C C . ILE A 1 68 ? 7.797 29.297 21.203 1 31.81 68 ILE A C 1
ATOM 528 O O . ILE A 1 68 ? 8.812 29.266 20.516 1 31.81 68 ILE A O 1
ATOM 532 N N . THR A 1 69 ? 8.07 30.469 21.859 1 28.16 69 THR A N 1
ATOM 533 C CA . THR A 1 69 ? 9.32 30.438 22.609 1 28.16 69 THR A CA 1
ATOM 534 C C . THR A 1 69 ? 9.328 29.25 23.578 1 28.16 69 THR A C 1
ATOM 536 O O . THR A 1 69 ? 8.305 28.906 24.172 1 28.16 69 THR A O 1
ATOM 539 N N . ASP A 1 70 ? 10.352 28.375 23.438 1 28.19 70 ASP A N 1
ATOM 540 C CA . ASP A 1 70 ? 10.633 27.125 24.156 1 28.19 70 ASP A CA 1
ATOM 541 C C . ASP A 1 70 ? 10.562 27.344 25.656 1 28.19 70 ASP A C 1
ATOM 543 O O . ASP A 1 70 ? 11.242 28.219 26.203 1 28.19 70 ASP A O 1
ATOM 547 N N . PRO A 1 71 ? 9.477 27.281 26.359 1 29.2 71 PRO A N 1
ATOM 548 C CA . PRO A 1 71 ? 9.414 27.562 27.797 1 29.2 71 PRO A CA 1
ATOM 549 C C . PRO A 1 71 ? 10.555 26.906 28.562 1 29.2 71 PRO A C 1
ATOM 551 O O . PRO A 1 71 ? 10.961 25.797 28.25 1 29.2 71 PRO A O 1
ATOM 554 N N . PRO A 1 72 ? 11.578 27.672 29.078 1 25.31 72 PRO A N 1
ATOM 555 C CA . PRO A 1 72 ? 12.602 27.125 29.969 1 25.31 72 PRO A CA 1
ATOM 556 C C . PRO A 1 72 ? 12.031 26.172 31 1 25.31 72 PRO A C 1
ATOM 558 O O . PRO A 1 72 ? 10.891 26.328 31.453 1 25.31 72 PRO A O 1
ATOM 561 N N . VAL A 1 73 ? 12.406 24.938 30.938 1 24.02 73 VAL A N 1
ATOM 562 C CA . VAL A 1 73 ? 12.078 23.891 31.906 1 24.02 73 VAL A CA 1
ATOM 563 C C . VAL A 1 73 ? 12.422 24.344 33.312 1 24.02 73 VAL A C 1
ATOM 565 O O . VAL A 1 73 ? 13.578 24.672 33.594 1 24.02 73 VAL A O 1
ATOM 568 N N . SER A 1 74 ? 11.68 25.25 33.969 1 22.11 74 SER A N 1
ATOM 569 C CA . SER A 1 74 ? 11.938 25.625 35.344 1 22.11 74 SER A CA 1
ATOM 570 C C . SER A 1 74 ? 12.211 24.406 36.219 1 22.11 74 SER A C 1
ATOM 572 O O . SER A 1 74 ? 11.539 23.375 36.062 1 22.11 74 SER A O 1
ATOM 574 N N . PRO A 1 75 ? 13.445 24.281 36.719 1 21.41 75 PRO A N 1
ATOM 575 C CA . PRO A 1 75 ? 13.828 23.297 37.719 1 21.41 75 PRO A CA 1
ATOM 576 C C . PRO A 1 75 ? 12.828 23.188 38.875 1 21.41 75 PRO A C 1
ATOM 578 O O . PRO A 1 75 ? 12.242 24.203 39.281 1 21.41 75 PRO A O 1
ATOM 581 N N . ALA A 1 76 ? 12.148 22.078 38.938 1 21.77 76 ALA A N 1
ATOM 582 C CA . ALA A 1 76 ? 11.25 21.703 40 1 21.77 76 ALA A CA 1
ATOM 583 C C . ALA A 1 76 ? 11.914 21.906 41.375 1 21.77 76 ALA A C 1
ATOM 585 O O . ALA A 1 76 ? 12.758 21.109 41.781 1 21.77 76 ALA A O 1
ATOM 586 N N . SER A 1 77 ? 12.43 23.156 41.656 1 18.72 77 SER A N 1
ATOM 587 C CA . SER A 1 77 ? 12.922 23.344 43 1 18.72 77 SER A CA 1
ATOM 588 C C . SER A 1 77 ? 11.898 22.859 44.031 1 18.72 77 SER A C 1
ATOM 590 O O . SER A 1 77 ? 10.688 22.891 43.781 1 18.72 77 SER A O 1
ATOM 592 N N . ARG A 1 78 ? 12.398 22.094 45.156 1 20.59 78 ARG A N 1
ATOM 593 C CA . ARG A 1 78 ? 11.953 21.375 46.344 1 20.59 78 ARG A CA 1
ATOM 594 C C . ARG A 1 78 ? 11.125 22.266 47.25 1 20.59 78 ARG A C 1
ATOM 596 O O . ARG A 1 78 ? 10.688 21.844 48.312 1 20.59 78 ARG A O 1
ATOM 603 N N . SER A 1 79 ? 11.188 23.688 47.031 1 18.09 79 SER A N 1
ATOM 604 C CA . SER A 1 79 ? 11.055 24.422 48.281 1 18.09 79 SER A CA 1
ATOM 605 C C . SER A 1 79 ? 9.695 24.172 48.906 1 18.09 79 SER A C 1
ATOM 607 O O . SER A 1 79 ? 8.703 23.953 48.219 1 18.09 79 SER A O 1
ATOM 609 N N . GLY A 1 80 ? 9.672 23.828 50.25 1 19.19 80 GLY A N 1
ATOM 610 C CA . GLY A 1 80 ? 8.828 23.422 51.375 1 19.19 80 GLY A CA 1
ATOM 611 C C . GLY A 1 80 ? 7.699 24.406 51.656 1 19.19 80 GLY A C 1
ATOM 612 O O . GLY A 1 80 ? 6.777 24.109 52.406 1 19.19 80 GLY A O 1
ATOM 613 N N . ASN A 1 81 ? 8.039 25.734 51.438 1 18.16 81 ASN A N 1
ATOM 614 C CA . ASN A 1 81 ? 7.504 26.641 52.469 1 18.16 81 ASN A CA 1
ATOM 615 C C . ASN A 1 81 ? 5.977 26.672 52.438 1 18.16 81 ASN A C 1
ATOM 617 O O . ASN A 1 81 ? 5.363 26.344 51.406 1 18.16 81 ASN A O 1
ATOM 621 N N . ASN A 1 82 ? 5.391 27.219 53.625 1 18.67 82 ASN A N 1
ATOM 622 C CA . ASN A 1 82 ? 4.184 27.391 54.438 1 18.67 82 ASN A CA 1
ATOM 623 C C . ASN A 1 82 ? 3.191 28.328 53.75 1 18.67 82 ASN A C 1
ATOM 625 O O . ASN A 1 82 ? 3.387 29.547 53.75 1 18.67 82 ASN A O 1
ATOM 629 N N . GLU A 1 83 ? 2.863 28.125 52.5 1 17.64 83 GLU A N 1
ATOM 630 C CA . GLU A 1 83 ? 1.915 29.016 51.844 1 17.64 83 GLU A CA 1
ATOM 631 C C . GLU A 1 83 ? 0.684 29.25 52.719 1 17.64 83 GLU A C 1
ATOM 633 O O . GLU A 1 83 ? -0.014 28.312 53.094 1 17.64 83 GLU A O 1
ATOM 638 N N . THR A 1 84 ? 0.782 30.344 53.5 1 18.42 84 THR A N 1
ATOM 639 C CA . THR A 1 84 ? -0.233 30.969 54.344 1 18.42 84 THR A CA 1
ATOM 640 C C . THR A 1 84 ? -1.552 31.109 53.594 1 18.42 84 THR A C 1
ATOM 642 O O . THR A 1 84 ? -1.562 31.188 52.375 1 18.42 84 THR A O 1
ATOM 645 N N . MET A 1 85 ? -2.723 31 54.375 1 18.23 85 MET A N 1
ATOM 646 C CA . MET A 1 85 ? -4.172 30.828 54.375 1 18.23 85 MET A CA 1
ATOM 647 C C . MET A 1 85 ? -4.871 32.031 53.781 1 18.23 85 MET A C 1
ATOM 649 O O . MET A 1 85 ? -5 33.062 54.438 1 18.23 85 MET A O 1
ATOM 653 N N . GLU A 1 86 ? -4.344 32.625 52.688 1 18 86 GLU A N 1
ATOM 654 C CA . GLU A 1 86 ? -5.027 33.906 52.469 1 18 86 GLU A CA 1
ATOM 655 C C . GLU A 1 86 ? -6.543 33.719 52.531 1 18 86 GLU A C 1
ATOM 657 O O . GLU A 1 86 ? -7.074 32.688 52.188 1 18 86 GLU A O 1
ATOM 662 N N . ASP A 1 87 ? -7.289 34.812 53.062 1 18.3 87 ASP A N 1
ATOM 663 C CA . ASP A 1 87 ? -8.562 35.25 53.625 1 18.3 87 ASP A CA 1
ATOM 664 C C . ASP A 1 87 ? -9.695 35.062 52.625 1 18.3 87 ASP A C 1
ATOM 666 O O . ASP A 1 87 ? -9.477 35.125 51.406 1 18.3 87 ASP A O 1
ATOM 670 N N . SER A 1 88 ? -10.922 34.656 53.125 1 18.45 88 SER A N 1
ATOM 671 C CA . SER A 1 88 ? -12.281 34.188 52.906 1 18.45 88 SER A CA 1
ATOM 672 C C . SER A 1 88 ? -13.117 35.188 52.125 1 18.45 88 SER A C 1
ATOM 674 O O . SER A 1 88 ? -13.469 36.25 52.656 1 18.45 88 SER A O 1
ATOM 676 N N . LEU A 1 89 ? -12.641 35.719 50.969 1 20.67 89 LEU A N 1
ATOM 677 C CA . LEU A 1 89 ? -13.531 36.719 50.406 1 20.67 89 LEU A CA 1
ATOM 678 C C . LEU A 1 89 ? -14.977 36.219 50.406 1 20.67 89 LEU A C 1
ATOM 680 O O . LEU A 1 89 ? -15.25 35.062 50.062 1 20.67 89 LEU A O 1
ATOM 684 N N . GLU A 1 90 ? -15.844 36.812 51.219 1 18.62 90 GLU A N 1
ATOM 685 C CA . GLU A 1 90 ? -17.25 36.656 51.562 1 18.62 90 GLU A CA 1
ATOM 686 C C . GLU A 1 90 ? -18.125 36.625 50.312 1 18.62 90 GLU A C 1
ATOM 688 O O . GLU A 1 90 ? -17.969 37.406 49.375 1 18.62 90 GLU A O 1
ATOM 693 N N . GLU A 1 91 ? -18.688 35.438 49.938 1 22.03 91 GLU A N 1
ATOM 694 C CA . GLU A 1 91 ? -19.641 34.969 48.938 1 22.03 91 GLU A CA 1
ATOM 695 C C . GLU A 1 91 ? -20.859 35.875 48.844 1 22.03 91 GLU A C 1
ATOM 697 O O . GLU A 1 91 ? -21.609 36 49.844 1 22.03 91 GLU A O 1
ATOM 702 N N . SER A 1 92 ? -20.781 37.062 48.344 1 22.14 92 SER A N 1
ATOM 703 C CA . SER A 1 92 ? -22.031 37.812 48.312 1 22.14 92 SER A CA 1
ATOM 704 C C . SER A 1 92 ? -23.156 36.969 47.75 1 22.14 92 SER A C 1
ATOM 706 O O . SER A 1 92 ? -22.938 36.125 46.844 1 22.14 92 SER A O 1
ATOM 708 N N . ALA A 1 93 ? -24.391 36.906 48.375 1 24.17 93 ALA A N 1
ATOM 709 C CA . ALA A 1 93 ? -25.672 36.219 48.344 1 24.17 93 ALA A CA 1
ATOM 710 C C . ALA A 1 93 ? -26.406 36.469 47.031 1 24.17 93 ALA A C 1
ATOM 712 O O . ALA A 1 93 ? -27.016 37.5 46.844 1 24.17 93 ALA A O 1
ATOM 713 N N . LEU A 1 94 ? -25.859 36.281 45.875 1 26.77 94 LEU A N 1
ATOM 714 C CA . LEU A 1 94 ? -26.688 36.438 44.688 1 26.77 94 LEU A CA 1
ATOM 715 C C . LEU A 1 94 ? -28.031 35.719 44.844 1 26.77 94 LEU A C 1
ATOM 717 O O . LEU A 1 94 ? -28.062 34.562 45.312 1 26.77 94 LEU A O 1
ATOM 721 N N . GLU A 1 95 ? -29.094 36.375 45.031 1 24.03 95 GLU A N 1
ATOM 722 C CA . GLU A 1 95 ? -30.5 36 45.188 1 24.03 95 GLU A CA 1
ATOM 723 C C . GLU A 1 95 ? -30.906 35 44.125 1 24.03 95 GLU A C 1
ATOM 725 O O . GLU A 1 95 ? -30.469 35.094 42.969 1 24.03 95 GLU A O 1
ATOM 730 N N . GLU A 1 96 ? -31.375 33.812 44.438 1 27.03 96 GLU A N 1
ATOM 731 C CA . GLU A 1 96 ? -31.891 32.594 43.812 1 27.03 96 GLU A CA 1
ATOM 732 C C . GLU A 1 96 ? -33.062 32.938 42.875 1 27.03 96 GLU A C 1
ATOM 734 O O . GLU A 1 96 ? -34.156 33.281 43.344 1 27.03 96 GLU A O 1
ATOM 739 N N . MET A 1 97 ? -32.938 33.781 41.906 1 29.38 97 MET A N 1
ATOM 740 C CA . MET A 1 97 ? -34.125 33.875 41.062 1 29.38 97 MET A CA 1
ATOM 741 C C . MET A 1 97 ? -34.625 32.5 40.656 1 29.38 97 MET A C 1
ATOM 743 O O . MET A 1 97 ? -33.844 31.656 40.219 1 29.38 97 MET A O 1
ATOM 747 N N . GLU A 1 98 ? -35.781 32.031 41.094 1 29.44 98 GLU A N 1
ATOM 748 C CA . GLU A 1 98 ? -36.562 30.844 40.844 1 29.44 98 GLU A CA 1
ATOM 749 C C . GLU A 1 98 ? -36.844 30.656 39.375 1 29.44 98 GLU A C 1
ATOM 751 O O . GLU A 1 98 ? -37.625 31.406 38.781 1 29.44 98 GLU A O 1
ATOM 756 N N . ILE A 1 99 ? -35.969 30.719 38.438 1 33.59 99 ILE A N 1
ATOM 757 C CA . ILE A 1 99 ? -36.344 30.328 37.094 1 33.59 99 ILE A CA 1
ATOM 758 C C . ILE A 1 99 ? -37.219 29.062 37.125 1 33.59 99 ILE A C 1
ATOM 760 O O . ILE A 1 99 ? -36.812 28.047 37.719 1 33.59 99 ILE A O 1
ATOM 764 N N . ASP A 1 100 ? -38.5 29.25 37.219 1 32.78 100 ASP A N 1
ATOM 765 C CA . ASP A 1 100 ? -39.469 28.188 37 1 32.78 100 ASP A CA 1
ATOM 766 C C . ASP A 1 100 ? -39.062 27.281 35.844 1 32.78 100 ASP A C 1
ATOM 768 O O . ASP A 1 100 ? -39.062 27.688 34.688 1 32.78 100 ASP A O 1
ATOM 772 N N . GLU A 1 101 ? -37.938 26.719 35.812 1 36.84 101 GLU A N 1
ATOM 773 C CA . GLU A 1 101 ? -37.438 25.719 34.875 1 36.84 101 GLU A CA 1
ATOM 774 C C . GLU A 1 101 ? -38.531 24.703 34.531 1 36.84 101 GLU A C 1
ATOM 776 O O . GLU A 1 101 ? -38.969 23.953 35.406 1 36.84 101 GLU A O 1
ATOM 781 N N . GLN A 1 102 ? -39.469 25.109 33.812 1 39.91 102 GLN A N 1
ATOM 782 C CA . GLN A 1 102 ? -40.344 24.047 33.312 1 39.91 102 GLN A CA 1
ATOM 783 C C . GLN A 1 102 ? -39.562 22.797 32.969 1 39.91 102 GLN A C 1
ATOM 785 O O . GLN A 1 102 ? -38.5 22.875 32.344 1 39.91 102 GLN A O 1
ATOM 790 N N . PRO A 1 103 ? -39.625 21.672 33.719 1 47.56 103 PRO A N 1
ATOM 791 C CA . PRO A 1 103 ? -38.906 20.422 33.531 1 47.56 103 PRO A CA 1
ATOM 792 C C . PRO A 1 103 ? -38.844 19.969 32.094 1 47.56 103 PRO A C 1
ATOM 794 O O . PRO A 1 103 ? -39.906 19.891 31.422 1 47.56 103 PRO A O 1
ATOM 797 N N . VAL A 1 104 ? -38.031 20.375 31.203 1 55.41 104 VAL A N 1
ATOM 798 C CA . VAL A 1 104 ? -37.875 19.75 29.906 1 55.41 104 VAL A CA 1
ATOM 799 C C . VAL A 1 104 ? -38.156 18.25 30.016 1 55.41 104 VAL A C 1
ATOM 801 O O . VAL A 1 104 ? -37.656 17.578 30.906 1 55.41 104 VAL A O 1
ATOM 804 N N . PRO A 1 105 ? -39.281 17.828 29.406 1 71.81 105 PRO A N 1
ATOM 805 C CA . PRO A 1 105 ? -39.594 16.406 29.469 1 71.81 105 PRO A CA 1
ATOM 806 C C . PRO A 1 105 ? -38.438 15.516 29.109 1 71.81 105 PRO A C 1
ATOM 808 O O . PRO A 1 105 ? -37.688 15.828 28.188 1 71.81 105 PRO A O 1
ATOM 811 N N . ARG A 1 106 ? -38.031 14.695 30.062 1 81.94 106 ARG A N 1
ATOM 812 C CA . ARG A 1 106 ? -36.938 13.734 29.875 1 81.94 106 ARG A CA 1
ATOM 813 C C . ARG A 1 106 ? -37.281 12.734 28.781 1 81.94 106 ARG A C 1
ATOM 815 O O . ARG A 1 106 ? -38.344 12.133 28.781 1 81.94 106 ARG A O 1
ATOM 822 N N . THR A 1 107 ? -36.562 12.883 27.625 1 87.31 107 THR A N 1
ATOM 823 C CA . THR A 1 107 ? -36.719 11.891 26.562 1 87.31 107 THR A CA 1
ATOM 824 C C . THR A 1 107 ? -35.562 10.883 26.609 1 87.31 107 THR A C 1
ATOM 826 O O . THR A 1 107 ? -34.438 11.211 27.031 1 87.31 107 THR A O 1
ATOM 829 N N . TYR A 1 108 ? -35.938 9.633 26.375 1 90.81 108 TYR A N 1
ATOM 830 C CA . TYR A 1 108 ? -34.969 8.547 26.453 1 90.81 108 TYR A CA 1
ATOM 831 C C . TYR A 1 108 ? -34.75 7.926 25.078 1 90.81 108 TYR A C 1
ATOM 833 O O . TYR A 1 108 ? -35.719 7.809 24.281 1 90.81 108 TYR A O 1
ATOM 841 N N . GLU A 1 109 ? -33.5 7.641 24.766 1 89.38 109 GLU A N 1
ATOM 842 C CA . GLU A 1 109 ? -33.156 6.949 23.516 1 89.38 109 GLU A CA 1
ATOM 843 C C . GLU A 1 109 ? -32.281 5.715 23.797 1 89.38 109 GLU A C 1
ATOM 845 O O . GLU A 1 109 ? -31.328 5.781 24.578 1 89.38 109 GLU A O 1
ATOM 850 N N . VAL A 1 110 ? -32.719 4.598 23.234 1 89.56 110 VAL A N 1
ATOM 851 C CA . VAL A 1 110 ? -31.969 3.361 23.391 1 89.56 110 VAL A CA 1
ATOM 852 C C . VAL A 1 110 ? -30.969 3.221 22.25 1 89.56 110 VAL A C 1
ATOM 854 O O . VAL A 1 110 ? -31.328 3.285 21.078 1 89.56 110 VAL A O 1
ATOM 857 N N . VAL A 1 111 ? -29.75 3.176 22.578 1 89.06 111 VAL A N 1
ATOM 858 C CA . VAL A 1 111 ? -28.703 2.953 21.594 1 89.06 111 VAL A CA 1
ATOM 859 C C . VAL A 1 111 ? -28.188 1.522 21.703 1 89.06 111 VAL A C 1
ATOM 861 O O . VAL A 1 111 ? -27.594 1.148 22.719 1 89.06 111 VAL A O 1
ATOM 864 N N . GLU A 1 112 ? -28.281 0.806 20.641 1 87.5 112 GLU A N 1
ATOM 865 C CA . GLU A 1 112 ? -27.859 -0.593 20.641 1 87.5 112 GLU A CA 1
ATOM 866 C C . GLU A 1 112 ? -26.344 -0.716 20.531 1 87.5 112 GLU A C 1
ATOM 868 O O . GLU A 1 112 ? -25.719 0.032 19.781 1 87.5 112 GLU A O 1
ATOM 873 N N . GLY A 1 113 ? -25.766 -1.529 21.359 1 83.44 113 GLY A N 1
ATOM 874 C CA . GLY A 1 113 ? -24.359 -1.88 21.266 1 83.44 113 GLY A CA 1
ATOM 875 C C . GLY A 1 113 ? -23.438 -0.787 21.766 1 83.44 113 GLY A C 1
ATOM 876 O O . GLY A 1 113 ? -22.266 -0.734 21.391 1 83.44 113 GLY A O 1
ATOM 877 N N . ALA A 1 114 ? -23.922 0.057 22.594 1 83.19 114 ALA A N 1
ATOM 878 C CA . ALA A 1 114 ? -23.156 1.228 23 1 83.19 114 ALA A CA 1
ATOM 879 C C . ALA A 1 114 ? -22.266 0.908 24.203 1 83.19 114 ALA A C 1
ATOM 881 O O . ALA A 1 114 ? -21.266 1.59 24.438 1 83.19 114 ALA A O 1
ATOM 882 N N . SER A 1 115 ? -22.609 -0.103 24.906 1 80.06 115 SER A N 1
ATOM 883 C CA . SER A 1 115 ? -21.797 -0.455 26.062 1 80.06 115 SER A CA 1
ATOM 884 C C . SER A 1 115 ? -20.5 -1.142 25.656 1 80.06 115 SER A C 1
ATOM 886 O O . SER A 1 115 ? -20.359 -1.571 24.5 1 80.06 115 SER A O 1
ATOM 888 N N . THR A 1 116 ? -19.562 -1.231 26.531 1 77.31 116 THR A N 1
ATOM 889 C CA . THR A 1 116 ? -18.281 -1.883 26.25 1 77.31 116 THR A CA 1
ATOM 890 C C . THR A 1 116 ? -18.484 -3.357 25.922 1 77.31 116 THR A C 1
ATOM 892 O O . THR A 1 116 ? -17.734 -3.934 25.141 1 77.31 116 THR A O 1
ATOM 895 N N . LYS A 1 117 ? -19.516 -3.99 26.516 1 76.94 117 LYS A N 1
ATOM 896 C CA . LYS A 1 117 ? -19.781 -5.41 26.297 1 76.94 117 LYS A CA 1
ATOM 897 C C . LYS A 1 117 ? -20.766 -5.617 25.141 1 76.94 117 LYS A C 1
ATOM 899 O O . LYS A 1 117 ? -21.219 -6.734 24.906 1 76.94 117 LYS A O 1
ATOM 904 N N . GLY A 1 118 ? -21.109 -4.484 24.5 1 78 118 GLY A N 1
ATOM 905 C CA . GLY A 1 118 ? -21.969 -4.582 23.328 1 78 118 GLY A CA 1
ATOM 906 C C . GLY A 1 118 ? -23.453 -4.594 23.672 1 78 118 GLY A C 1
ATOM 907 O O . GLY A 1 118 ? -24.281 -4.918 22.828 1 78 118 GLY A O 1
ATOM 908 N N . LYS A 1 119 ? -23.75 -4.293 24.891 1 82.62 119 LYS A N 1
ATOM 909 C CA . LYS A 1 119 ? -25.141 -4.262 25.328 1 82.62 119 LYS A CA 1
ATOM 910 C C . LYS A 1 119 ? -25.766 -2.893 25.078 1 82.62 119 LYS A C 1
ATOM 912 O O . LYS A 1 119 ? -25.047 -1.905 24.875 1 82.62 119 LYS A O 1
ATOM 917 N N . PRO A 1 120 ? -27.031 -2.854 25.016 1 87.94 120 PRO A N 1
ATOM 918 C CA . PRO A 1 120 ? -27.688 -1.569 24.781 1 87.94 120 PRO A CA 1
ATOM 919 C C . PRO A 1 120 ? -27.562 -0.619 25.969 1 87.94 120 PRO A C 1
ATOM 921 O O . PRO A 1 120 ? -27.438 -1.066 27.109 1 87.94 120 PRO A O 1
ATOM 924 N N . GLN A 1 121 ? -27.594 0.626 25.672 1 90.56 121 GLN A N 1
ATOM 925 C CA . GLN A 1 121 ? -27.578 1.68 26.688 1 90.56 121 GLN A CA 1
ATOM 926 C C . GLN A 1 121 ? -28.734 2.652 26.469 1 90.56 121 GLN A C 1
ATOM 928 O O . GLN A 1 121 ? -29.141 2.914 25.344 1 90.56 121 GLN A O 1
ATOM 933 N N . LEU A 1 122 ? -29.281 3.027 27.594 1 91.31 122 LEU A N 1
ATOM 934 C CA . LEU A 1 122 ? -30.312 4.059 27.578 1 91.31 122 LEU A CA 1
ATOM 935 C C . LEU A 1 122 ? -29.719 5.422 27.906 1 91.31 122 LEU A C 1
ATOM 937 O O . LEU A 1 122 ? -28.953 5.555 28.875 1 91.31 122 LEU A O 1
ATOM 941 N N . ILE A 1 123 ? -30.031 6.344 27.062 1 90.19 123 ILE A N 1
ATOM 942 C CA . ILE A 1 123 ? -29.5 7.684 27.281 1 90.19 123 ILE A CA 1
ATOM 943 C C . ILE A 1 123 ? -30.641 8.703 27.281 1 90.19 123 ILE A C 1
ATOM 945 O O . ILE A 1 123 ? -31.531 8.648 26.438 1 90.19 123 ILE A O 1
ATOM 949 N N . ASP A 1 124 ? -30.531 9.578 28.203 1 87.69 124 ASP A N 1
ATOM 950 C CA . ASP A 1 124 ? -31.578 10.602 28.266 1 87.69 124 ASP A CA 1
ATOM 951 C C . ASP A 1 124 ? -31.109 11.898 27.609 1 87.69 124 ASP A C 1
ATOM 953 O O . ASP A 1 124 ? -29.953 12.023 27.219 1 87.69 124 ASP A O 1
ATOM 957 N N . ASN A 1 125 ? -31.969 12.844 27.359 1 83.94 125 ASN A N 1
ATOM 958 C CA . ASN A 1 125 ? -31.688 14.078 26.641 1 83.94 125 ASN A CA 1
ATOM 959 C C . ASN A 1 125 ? -30.75 14.992 27.438 1 83.94 125 ASN A C 1
ATOM 961 O O . ASN A 1 125 ? -30.156 15.914 26.875 1 83.94 125 ASN A O 1
ATOM 965 N N . LEU A 1 126 ? -30.609 14.688 28.766 1 83.69 126 LEU A N 1
ATOM 966 C CA . LEU A 1 126 ? -29.734 15.516 29.594 1 83.69 126 LEU A CA 1
ATOM 967 C C . LEU A 1 126 ? -28.297 15.016 29.531 1 83.69 126 LEU A C 1
ATOM 969 O O . LEU A 1 126 ? -27.375 15.734 29.891 1 83.69 126 LEU A O 1
ATOM 973 N N . GLY A 1 127 ? -28.172 13.742 29.125 1 86.88 127 GLY A N 1
ATOM 974 C CA . GLY A 1 127 ? -26.828 13.219 28.953 1 86.88 127 GLY A CA 1
ATOM 975 C C . GLY A 1 127 ? -26.469 12.156 29.953 1 86.88 127 GLY A C 1
ATOM 976 O O . GLY A 1 127 ? -25.281 11.867 30.172 1 86.88 127 GLY A O 1
ATOM 977 N N . TYR A 1 128 ? -27.453 11.648 30.703 1 89.94 128 TYR A N 1
ATOM 978 C CA . TYR A 1 128 ? -27.188 10.562 31.641 1 89.94 128 TYR A CA 1
ATOM 979 C C . TYR A 1 128 ? -27.297 9.211 30.938 1 89.94 128 TYR A C 1
ATOM 981 O O . TYR A 1 128 ? -28.156 9.008 30.094 1 89.94 128 TYR A O 1
ATOM 989 N N . ARG A 1 129 ? -26.406 8.312 31.359 1 91 129 ARG A N 1
ATOM 990 C CA . ARG A 1 129 ? -26.359 6.988 30.75 1 91 129 ARG A CA 1
ATOM 991 C C . ARG A 1 129 ? -26.844 5.914 31.719 1 91 129 ARG A C 1
ATOM 993 O O . ARG A 1 129 ? -26.547 5.969 32.906 1 91 129 ARG A O 1
ATOM 1000 N N . PHE A 1 130 ? -27.672 5.012 31.219 1 91.5 130 PHE A N 1
ATOM 1001 C CA . PHE A 1 130 ? -28.203 3.914 32 1 91.5 130 PHE A CA 1
ATOM 1002 C C . PHE A 1 130 ? -27.875 2.57 31.375 1 91.5 130 PHE A C 1
ATOM 1004 O O . PHE A 1 130 ? -27.844 2.449 30.156 1 91.5 130 PHE A O 1
ATOM 1011 N N . GLY A 1 131 ? -27.516 1.576 32.156 1 90.88 131 GLY A N 1
ATOM 1012 C CA . GLY A 1 131 ? -27.328 0.204 31.703 1 90.88 131 GLY A CA 1
ATOM 1013 C C . GLY A 1 131 ? -28.438 -0.729 32.156 1 90.88 131 GLY A C 1
ATOM 1014 O O . GLY A 1 131 ? -29.219 -0.389 33.031 1 90.88 131 GLY A O 1
ATOM 1015 N N . VAL A 1 132 ? -28.484 -1.865 31.531 1 88.25 132 VAL A N 1
ATOM 1016 C CA . VAL A 1 132 ? -29.531 -2.824 31.859 1 88.25 132 VAL A CA 1
ATOM 1017 C C . VAL A 1 132 ? -29.188 -3.525 33.188 1 88.25 132 VAL A C 1
ATOM 1019 O O . VAL A 1 132 ? -28.109 -4.117 33.312 1 88.25 132 VAL A O 1
ATOM 1022 N N . GLN A 1 133 ? -30 -3.383 34.094 1 85.88 133 GLN A N 1
ATOM 1023 C CA . GLN A 1 133 ? -29.812 -4.082 35.375 1 85.88 133 GLN A CA 1
ATOM 1024 C C . GLN A 1 133 ? -30.547 -5.418 35.375 1 85.88 133 GLN A C 1
ATOM 1026 O O . GLN A 1 133 ? -29.969 -6.449 35.719 1 85.88 133 GLN A O 1
ATOM 1031 N N . ARG A 1 134 ? -31.828 -5.355 35.156 1 85.56 134 ARG A N 1
ATOM 1032 C CA . ARG A 1 134 ? -32.656 -6.562 35.125 1 85.56 134 ARG A CA 1
ATOM 1033 C C . ARG A 1 134 ? -33.688 -6.52 34.031 1 85.56 134 ARG A C 1
ATOM 1035 O O . ARG A 1 134 ? -34.25 -5.461 33.75 1 85.56 134 ARG A O 1
ATOM 1042 N N . ASN A 1 135 ? -33.719 -7.617 33.281 1 84.62 135 ASN A N 1
ATOM 1043 C CA . ASN A 1 135 ? -34.781 -7.82 32.312 1 84.62 135 ASN A CA 1
ATOM 1044 C C . ASN A 1 135 ? -35.812 -8.812 32.812 1 84.62 135 ASN A C 1
ATOM 1046 O O . ASN A 1 135 ? -35.531 -10.008 32.906 1 84.62 135 ASN A O 1
ATOM 1050 N N . LEU A 1 136 ? -36.938 -8.312 33.25 1 81.75 136 LEU A N 1
ATOM 1051 C CA . LEU A 1 136 ? -37.969 -9.164 33.781 1 81.75 136 LEU A CA 1
ATOM 1052 C C . LEU A 1 136 ? -38.781 -9.828 32.656 1 81.75 136 LEU A C 1
ATOM 1054 O O . LEU A 1 136 ? -38.906 -9.258 31.578 1 81.75 136 LEU A O 1
ATOM 1058 N N . PRO A 1 137 ? -39.125 -11.039 32.875 1 78.88 137 PRO A N 1
ATOM 1059 C CA . PRO A 1 137 ? -39.875 -11.766 31.859 1 78.88 137 PRO A CA 1
ATOM 1060 C C . PRO A 1 137 ? -41.188 -11.039 31.484 1 78.88 137 PRO A C 1
ATOM 1062 O O . PRO A 1 137 ? -41.719 -11.258 30.391 1 78.88 137 PRO A O 1
ATOM 1065 N N . SER A 1 138 ? -41.719 -10.242 32.438 1 76.88 138 SER A N 1
ATOM 1066 C CA . SER A 1 138 ? -42.969 -9.516 32.188 1 76.88 138 SER A CA 1
ATOM 1067 C C . SER A 1 138 ? -42.781 -8.461 31.094 1 76.88 138 SER A C 1
ATOM 1069 O O . SER A 1 138 ? -43.75 -7.836 30.656 1 76.88 138 SER A O 1
ATOM 1071 N N . GLY A 1 139 ? -41.562 -8.336 30.469 1 78.62 139 GLY A N 1
ATOM 1072 C CA . GLY A 1 139 ? -41.281 -7.336 29.438 1 78.62 139 GLY A CA 1
ATOM 1073 C C . GLY A 1 139 ? -40.75 -6.035 30 1 78.62 139 GLY A C 1
ATOM 1074 O O . GLY A 1 139 ? -40.438 -5.113 29.25 1 78.62 139 GLY A O 1
ATOM 1075 N N . THR A 1 140 ? -40.719 -6.02 31.375 1 86.75 140 THR A N 1
ATOM 1076 C CA . THR A 1 140 ? -40.25 -4.801 32 1 86.75 140 THR A CA 1
ATOM 1077 C C . THR A 1 140 ? -38.719 -4.828 32.125 1 86.75 140 THR A C 1
ATOM 1079 O O . THR A 1 140 ? -38.156 -5.828 32.562 1 86.75 140 THR A O 1
ATOM 1082 N N . VAL A 1 141 ? -38.062 -3.75 31.578 1 91.12 141 VAL A N 1
ATOM 1083 C CA . VAL A 1 141 ? -36.625 -3.641 31.672 1 91.12 141 VAL A CA 1
ATOM 1084 C C . VAL A 1 141 ? -36.25 -2.572 32.688 1 91.12 141 VAL A C 1
ATOM 1086 O O . VAL A 1 141 ? -36.781 -1.462 32.656 1 91.12 141 VAL A O 1
ATOM 1089 N N . HIS A 1 142 ? -35.406 -2.918 33.688 1 91.56 142 HIS A N 1
ATOM 1090 C CA . HIS A 1 142 ? -34.906 -1.976 34.688 1 91.56 142 HIS A CA 1
ATOM 1091 C C . HIS A 1 142 ? -33.531 -1.46 34.281 1 91.56 142 HIS A C 1
ATOM 1093 O O . HIS A 1 142 ? -32.594 -2.244 34.125 1 91.56 142 HIS A O 1
ATOM 1099 N N . TRP A 1 143 ? -33.469 -0.152 34.125 1 93.62 143 TRP A N 1
ATOM 1100 C CA . TRP A 1 143 ? -32.219 0.505 33.781 1 93.62 143 TRP A CA 1
ATOM 1101 C C . TRP A 1 143 ? -31.609 1.207 34.969 1 93.62 143 TRP A C 1
ATOM 1103 O O . TRP A 1 143 ? -32.312 1.808 35.781 1 93.62 143 TRP A O 1
ATOM 1113 N N . THR A 1 144 ? -30.312 1.124 35.188 1 91.94 144 THR A N 1
ATOM 1114 C CA . THR A 1 144 ? -29.625 1.81 36.281 1 91.94 144 THR A CA 1
ATOM 1115 C C . THR A 1 144 ? -28.469 2.656 35.75 1 91.94 144 THR A C 1
ATOM 1117 O O . THR A 1 144 ? -27.859 2.311 34.719 1 91.94 144 THR A O 1
ATOM 1120 N N . CYS A 1 145 ? -28.266 3.77 36.375 1 92.06 145 CYS A N 1
ATOM 1121 C CA . CYS A 1 145 ? -27.188 4.668 35.969 1 92.06 145 CYS A CA 1
ATOM 1122 C C . CYS A 1 145 ? -25.859 3.939 35.906 1 92.06 145 CYS A C 1
ATOM 1124 O O . CYS A 1 145 ? -25.562 3.121 36.781 1 92.06 145 CYS A O 1
ATOM 1126 N N . THR A 1 146 ? -25.016 4.258 34.969 1 87.75 146 THR A N 1
ATOM 1127 C CA . THR A 1 146 ? -23.766 3.537 34.75 1 87.75 146 THR A CA 1
ATOM 1128 C C . THR A 1 146 ? -22.656 4.105 35.625 1 87.75 146 THR A C 1
ATOM 1130 O O . THR A 1 146 ? -21.609 3.479 35.812 1 87.75 146 THR A O 1
ATOM 1133 N N . ASN A 1 147 ? -22.859 5.32 36.188 1 87.5 147 ASN A N 1
ATOM 1134 C CA . ASN A 1 147 ? -21.875 5.902 37.094 1 87.5 147 ASN A CA 1
ATOM 1135 C C . ASN A 1 147 ? -21.953 5.297 38.469 1 87.5 147 ASN A C 1
ATOM 1137 O O . ASN A 1 147 ? -22.688 5.789 39.344 1 87.5 147 ASN A O 1
ATOM 1141 N N . ARG A 1 148 ? -21.141 4.305 38.656 1 85.5 148 ARG A N 1
ATOM 1142 C CA . ARG A 1 148 ? -21.203 3.596 39.938 1 85.5 148 ARG A CA 1
ATOM 1143 C C . ARG A 1 148 ? -19.812 3.447 40.562 1 85.5 148 ARG A C 1
ATOM 1145 O O . ARG A 1 148 ? -19.266 2.34 40.625 1 85.5 148 ARG A O 1
ATOM 1152 N N . PRO A 1 149 ? -19.344 4.629 41 1 83 149 PRO A N 1
ATOM 1153 C CA . PRO A 1 149 ? -18.062 4.539 41.688 1 83 149 PRO A CA 1
ATOM 1154 C C . PRO A 1 149 ? -18.141 3.727 42.969 1 83 149 PRO A C 1
ATOM 1156 O O . PRO A 1 149 ? -19.234 3.389 43.438 1 83 149 PRO A O 1
ATOM 1159 N N . LYS A 1 150 ? -16.984 3.324 43.469 1 83.38 150 LYS A N 1
ATOM 1160 C CA . LYS A 1 150 ? -16.938 2.5 44.656 1 83.38 150 LYS A CA 1
ATOM 1161 C C . LYS A 1 150 ? -17.562 3.232 45.875 1 83.38 150 LYS A C 1
ATOM 1163 O O . LYS A 1 150 ? -18.25 2.627 46.688 1 83.38 150 LYS A O 1
ATOM 1168 N N . VAL A 1 151 ? -17.297 4.559 45.812 1 82.19 151 VAL A N 1
ATOM 1169 C CA . VAL A 1 151 ? -17.828 5.363 46.906 1 82.19 151 VAL A CA 1
ATOM 1170 C C . VAL A 1 151 ? -19.094 6.094 46.438 1 82.19 151 VAL A C 1
ATOM 1172 O O . VAL A 1 151 ? -19.062 6.867 45.469 1 82.19 151 VAL A O 1
ATOM 1175 N N . ASP A 1 152 ? -20.25 5.859 46.906 1 85.69 152 ASP A N 1
ATOM 1176 C CA . ASP A 1 152 ? -21.531 6.527 46.719 1 85.69 152 ASP A CA 1
ATOM 1177 C C . ASP A 1 152 ? -22.016 6.352 45.281 1 85.69 152 ASP A C 1
ATOM 1179 O O . ASP A 1 152 ? -22.062 7.312 44.5 1 85.69 152 ASP A O 1
ATOM 1183 N N . PRO A 1 153 ? -22.328 5.125 44.875 1 88.81 153 PRO A N 1
ATOM 1184 C CA . PRO A 1 153 ? -22.828 4.883 43.531 1 88.81 153 PRO A CA 1
ATOM 1185 C C . PRO A 1 153 ? -24.172 5.586 43.25 1 88.81 153 PRO A C 1
ATOM 1187 O O . PRO A 1 153 ? -24.984 5.723 44.156 1 88.81 153 PRO A O 1
ATOM 1190 N N . CYS A 1 154 ? -24.281 6.168 42.062 1 90.75 154 CYS A N 1
ATOM 1191 C CA . CYS A 1 154 ? -25.531 6.812 41.688 1 90.75 154 CYS A CA 1
ATOM 1192 C C . CYS A 1 154 ? -26.688 5.809 41.656 1 90.75 154 CYS A C 1
ATOM 1194 O O . CYS A 1 154 ? -26.578 4.754 41.031 1 90.75 154 CYS A O 1
ATOM 1196 N N . LYS A 1 155 ? -27.766 6.055 42.281 1 88.56 155 LYS A N 1
ATOM 1197 C CA . LYS A 1 155 ? -28.875 5.113 42.438 1 88.56 155 LYS A CA 1
ATOM 1198 C C . LYS A 1 155 ? -30.016 5.453 41.5 1 88.56 155 LYS A C 1
ATOM 1200 O O . LYS A 1 155 ? -31.094 4.84 41.562 1 88.56 155 LYS A O 1
ATOM 1205 N N . ALA A 1 156 ? -29.734 6.371 40.625 1 91.44 156 ALA A N 1
ATOM 1206 C CA . ALA A 1 156 ? -30.797 6.746 39.688 1 91.44 156 ALA A CA 1
ATOM 1207 C C . ALA A 1 156 ? -31.141 5.586 38.75 1 91.44 156 ALA A C 1
ATOM 1209 O O . ALA A 1 156 ? -30.25 4.859 38.312 1 91.44 156 ALA A O 1
ATOM 1210 N N . SER A 1 157 ? -32.406 5.312 38.562 1 92.38 157 SER A N 1
ATOM 1211 C CA . SER A 1 157 ? -32.875 4.195 37.719 1 92.38 157 SER A CA 1
ATOM 1212 C C . SER A 1 157 ? -34.031 4.602 36.844 1 92.38 157 SER A C 1
ATOM 1214 O O . SER A 1 157 ? -34.656 5.656 37.062 1 92.38 157 SER A O 1
ATOM 1216 N N . VAL A 1 158 ? -34.25 3.855 35.812 1 93.12 158 VAL A N 1
ATOM 1217 C CA . VAL A 1 158 ? -35.375 4.051 34.875 1 93.12 158 VAL A CA 1
ATOM 1218 C C . VAL A 1 158 ? -36.062 2.715 34.625 1 93.12 158 VAL A C 1
ATOM 1220 O O . VAL A 1 158 ? -35.406 1.691 34.438 1 93.12 158 VAL A O 1
ATOM 1223 N N . LYS A 1 159 ? -37.375 2.723 34.688 1 91.69 159 LYS A N 1
ATOM 1224 C CA . LYS A 1 159 ? -38.156 1.532 34.375 1 91.69 159 LYS A CA 1
ATOM 1225 C C . LYS A 1 159 ? -38.844 1.644 33.031 1 91.69 159 LYS A C 1
ATOM 1227 O O . LYS A 1 159 ? -39.5 2.646 32.719 1 91.69 159 LYS A O 1
ATOM 1232 N N . GLU A 1 160 ? -38.531 0.701 32.188 1 91.25 160 GLU A N 1
ATOM 1233 C CA . GLU A 1 160 ? -39.156 0.645 30.844 1 91.25 160 GLU A CA 1
ATOM 1234 C C . GLU A 1 160 ? -40.219 -0.432 30.797 1 91.25 160 GLU A C 1
ATOM 1236 O O . GLU A 1 160 ? -39.969 -1.602 31.078 1 91.25 160 GLU A O 1
ATOM 1241 N N . ARG A 1 161 ? -41.469 -0.017 30.516 1 86.81 161 ARG A N 1
ATOM 1242 C CA . ARG A 1 161 ? -42.594 -0.947 30.312 1 86.81 161 ARG A CA 1
ATOM 1243 C C . ARG A 1 161 ? -43.312 -0.667 29 1 86.81 161 ARG A C 1
ATOM 1245 O O . ARG A 1 161 ? -43.875 0.406 28.812 1 86.81 161 ARG A O 1
ATOM 1252 N N . ASP A 1 162 ? -43.312 -1.616 28.062 1 81.88 162 ASP A N 1
ATOM 1253 C CA . ASP A 1 162 ? -44 -1.558 26.781 1 81.88 162 ASP A CA 1
ATOM 1254 C C . ASP A 1 162 ? -43.625 -0.287 26.016 1 81.88 162 ASP A C 1
ATOM 1256 O O . ASP A 1 162 ? -44.5 0.415 25.5 1 81.88 162 ASP A O 1
ATOM 1260 N N . GLY A 1 163 ? -42.312 0.119 26.047 1 82.31 163 GLY A N 1
ATOM 1261 C CA . GLY A 1 163 ? -41.812 1.253 25.281 1 82.31 163 GLY A CA 1
ATOM 1262 C C . GLY A 1 163 ? -41.906 2.564 26.047 1 82.31 163 GLY A C 1
ATOM 1263 O O . GLY A 1 163 ? -41.438 3.6 25.547 1 82.31 163 GLY A O 1
ATOM 1264 N N . VAL A 1 164 ? -42.531 2.494 27.234 1 87.62 164 VAL A N 1
ATOM 1265 C CA . VAL A 1 164 ? -42.656 3.715 28.016 1 87.62 164 VAL A CA 1
ATOM 1266 C C . VAL A 1 164 ? -41.594 3.736 29.109 1 87.62 164 VAL A C 1
ATOM 1268 O O . VAL A 1 164 ? -41.406 2.742 29.828 1 87.62 164 VAL A O 1
ATOM 1271 N N . PHE A 1 165 ? -40.938 4.867 29.203 1 92.31 165 PHE A N 1
ATOM 1272 C CA . PHE A 1 165 ? -39.844 5.012 30.172 1 92.31 165 PHE A CA 1
ATOM 1273 C C . PHE A 1 165 ? -40.281 5.859 31.359 1 92.31 165 PHE A C 1
ATOM 1275 O O . PHE A 1 165 ? -40.875 6.934 31.188 1 92.31 165 PHE A O 1
ATOM 1282 N N . GLU A 1 166 ? -40.125 5.336 32.531 1 89 166 GLU A N 1
ATOM 1283 C CA . GLU A 1 166 ? -40.469 6.059 33.781 1 89 166 GLU A CA 1
ATOM 1284 C C . GLU A 1 166 ? -39.25 6.188 34.688 1 89 166 GLU A C 1
ATOM 1286 O O . GLU A 1 166 ? -38.594 5.184 35 1 89 166 GLU A O 1
ATOM 1291 N N . ALA A 1 167 ? -38.938 7.418 35.062 1 90.56 167 ALA A N 1
ATOM 1292 C CA . ALA A 1 167 ? -37.781 7.668 35.938 1 90.56 167 ALA A CA 1
ATOM 1293 C C . ALA A 1 167 ? -38.031 7.152 37.344 1 90.56 167 ALA A C 1
ATOM 1295 O O . ALA A 1 167 ? -39.125 7.266 37.875 1 90.56 167 ALA A O 1
ATOM 1296 N N . GLY A 1 168 ? -37.062 6.641 37.906 1 85.81 168 GLY A N 1
ATOM 1297 C CA . GLY A 1 168 ? -37.125 6.176 39.281 1 85.81 168 GLY A CA 1
ATOM 1298 C C . GLY A 1 168 ? -37.156 7.309 40.281 1 85.81 168 GLY A C 1
ATOM 1299 O O . GLY A 1 168 ? -37.031 8.477 39.938 1 85.81 168 GLY A O 1
ATOM 1300 N N . PRO A 1 169 ? -37.188 6.953 41.562 1 85.5 169 PRO A N 1
ATOM 1301 C CA . PRO A 1 169 ? -37.344 7.973 42.594 1 85.5 169 PRO A CA 1
ATOM 1302 C C . PRO A 1 169 ? -36 8.656 42.969 1 85.5 169 PRO A C 1
ATOM 1304 O O . PRO A 1 169 ? -36 9.805 43.406 1 85.5 169 PRO A O 1
ATOM 1307 N N . HIS A 1 170 ? -34.969 8.031 42.656 1 90.31 170 HIS A N 1
ATOM 1308 C CA . HIS A 1 170 ? -33.688 8.586 43.062 1 90.31 170 HIS A CA 1
ATOM 1309 C C . HIS A 1 170 ? -33.125 9.5 41.969 1 90.31 170 HIS A C 1
ATOM 1311 O O . HIS A 1 170 ? -33.219 9.203 40.781 1 90.31 170 HIS A O 1
ATOM 1317 N N . GLN A 1 171 ? -32.531 10.656 42.406 1 87.5 171 GLN A N 1
ATOM 1318 C CA . GLN A 1 171 ? -31.875 11.586 41.5 1 87.5 171 GLN A CA 1
ATOM 1319 C C . GLN A 1 171 ? -30.391 11.242 41.312 1 87.5 171 GLN A C 1
ATOM 1321 O O . GLN A 1 171 ? -29.828 10.539 42.156 1 87.5 171 GLN A O 1
ATOM 1326 N N . HIS A 1 172 ? -29.891 11.719 40.219 1 91 172 HIS A N 1
ATOM 1327 C CA . HIS A 1 172 ? -28.469 11.5 39.938 1 91 172 HIS A CA 1
ATOM 1328 C C . HIS A 1 172 ? -27.609 12.258 40.938 1 91 172 HIS A C 1
ATOM 1330 O O . HIS A 1 172 ? -27.938 13.375 41.344 1 91 172 HIS A O 1
ATOM 1336 N N . ASN A 1 173 ? -26.469 11.711 41.375 1 88.25 173 ASN A N 1
ATOM 1337 C CA . ASN A 1 173 ? -25.531 12.391 42.281 1 88.25 173 ASN A CA 1
ATOM 1338 C C . ASN A 1 173 ? -24.312 12.922 41.531 1 88.25 173 ASN A C 1
ATOM 1340 O O . ASN A 1 173 ? -23.266 13.148 42.125 1 88.25 173 ASN A O 1
ATOM 1344 N N . HIS A 1 174 ? -24.328 12.953 40.281 1 86.75 174 HIS A N 1
ATOM 1345 C CA . HIS A 1 174 ? -23.266 13.453 39.406 1 86.75 174 HIS A CA 1
ATOM 1346 C C . HIS A 1 174 ? -23.844 14.297 38.281 1 86.75 174 HIS A C 1
ATOM 1348 O O . HIS A 1 174 ? -25.047 14.281 38.031 1 86.75 174 HIS A O 1
ATOM 1354 N N . GLY A 1 175 ? -23.047 15.141 37.688 1 85.12 175 GLY A N 1
ATOM 1355 C CA . GLY A 1 175 ? -23.453 15.977 36.562 1 85.12 175 GLY A CA 1
ATOM 1356 C C . GLY A 1 175 ? -23.625 15.211 35.25 1 85.12 175 GLY A C 1
ATOM 1357 O O . GLY A 1 175 ? -23.031 14.148 35.094 1 85.12 175 GLY A O 1
ATOM 1358 N N . PRO A 1 176 ? -24.531 15.711 34.375 1 85.44 176 PRO A N 1
ATOM 1359 C CA . PRO A 1 176 ? -24.719 15.055 33.094 1 85.44 176 PRO A CA 1
ATOM 1360 C C . PRO A 1 176 ? -23.531 15.25 32.125 1 85.44 176 PRO A C 1
ATOM 1362 O O . PRO A 1 176 ? -22.734 16.172 32.344 1 85.44 176 PRO A O 1
ATOM 1365 N N . ASP A 1 177 ? -23.312 14.359 31.297 1 85.81 177 ASP A N 1
ATOM 1366 C CA . ASP A 1 177 ? -22.312 14.453 30.234 1 85.81 177 ASP A CA 1
ATOM 1367 C C . ASP A 1 177 ? -22.938 14.938 28.938 1 85.81 177 ASP A C 1
ATOM 1369 O O . ASP A 1 177 ? -23.578 14.164 28.219 1 85.81 177 ASP A O 1
ATOM 1373 N N . VAL A 1 178 ? -22.625 16.172 28.594 1 84.38 178 VAL A N 1
ATOM 1374 C CA . VAL A 1 178 ? -23.203 16.781 27.406 1 84.38 178 VAL A CA 1
ATOM 1375 C C . VAL A 1 178 ? -22.766 15.992 26.172 1 84.38 178 VAL A C 1
ATOM 1377 O O . VAL A 1 178 ? -21.594 15.672 26.016 1 84.38 178 VAL A O 1
ATOM 1380 N N . GLY A 1 179 ? -23.75 15.609 25.297 1 86.19 179 GLY A N 1
ATOM 1381 C CA . GLY A 1 179 ? -23.484 14.906 24.047 1 86.19 179 GLY A CA 1
ATOM 1382 C C . GLY A 1 179 ? -23.281 13.414 24.25 1 86.19 179 GLY A C 1
ATOM 1383 O O . GLY A 1 179 ? -22.672 12.75 23.406 1 86.19 179 GLY A O 1
ATOM 1384 N N . ALA A 1 180 ? -23.781 12.891 25.312 1 86.75 180 ALA A N 1
ATOM 1385 C CA . ALA A 1 180 ? -23.578 11.484 25.641 1 86.75 180 ALA A CA 1
ATOM 1386 C C . ALA A 1 180 ? -24.266 10.578 24.625 1 86.75 180 ALA A C 1
ATOM 1388 O O . ALA A 1 180 ? -23.719 9.523 24.266 1 86.75 180 ALA A O 1
ATOM 1389 N N . ALA A 1 181 ? -25.375 10.953 24.188 1 85.12 181 ALA A N 1
ATOM 1390 C CA . ALA A 1 181 ? -26.094 10.148 23.203 1 85.12 181 ALA A CA 1
ATOM 1391 C C . ALA A 1 181 ? -25.312 10.062 21.891 1 85.12 181 ALA A C 1
ATOM 1393 O O . ALA A 1 181 ? -25.141 8.969 21.344 1 85.12 181 ALA A O 1
ATOM 1394 N N . THR A 1 182 ? -24.828 11.219 21.484 1 89.12 182 THR A N 1
ATOM 1395 C CA . THR A 1 182 ? -24.062 11.258 20.25 1 89.12 182 THR A CA 1
ATOM 1396 C C . THR A 1 182 ? -22.781 10.445 20.391 1 89.12 182 THR A C 1
ATOM 1398 O O . THR A 1 182 ? -22.406 9.688 19.5 1 89.12 182 THR A O 1
ATOM 1401 N N . ALA A 1 183 ? -22.188 10.578 21.516 1 91.88 183 ALA A N 1
ATOM 1402 C CA . ALA A 1 183 ? -20.953 9.844 21.781 1 91.88 183 ALA A CA 1
ATOM 1403 C C . ALA A 1 183 ? -21.203 8.336 21.766 1 91.88 183 ALA A C 1
ATOM 1405 O O . ALA A 1 183 ? -20.406 7.574 21.203 1 91.88 183 ALA A O 1
ATOM 1406 N N . ALA A 1 184 ? -22.281 7.984 22.328 1 89.62 184 ALA A N 1
ATOM 1407 C CA . ALA A 1 184 ? -22.625 6.566 22.375 1 89.62 184 ALA A CA 1
ATOM 1408 C C . ALA A 1 184 ? -22.953 6.035 20.984 1 89.62 184 ALA A C 1
ATOM 1410 O O . ALA A 1 184 ? -22.578 4.914 20.641 1 89.62 184 ALA A O 1
ATOM 1411 N N . LYS A 1 185 ? -23.641 6.812 20.25 1 90.38 185 LYS A N 1
ATOM 1412 C CA . LYS A 1 185 ? -23.984 6.422 18.875 1 90.38 185 LYS A CA 1
ATOM 1413 C C . LYS A 1 185 ? -22.719 6.254 18.031 1 90.38 185 LYS A C 1
ATOM 1415 O O . LYS A 1 185 ? -22.625 5.309 17.25 1 90.38 185 LYS A O 1
ATOM 1420 N N . ILE A 1 186 ? -21.828 7.148 18.234 1 94 186 ILE A N 1
ATOM 1421 C CA . ILE A 1 186 ? -20.578 7.102 17.484 1 94 186 ILE A CA 1
ATOM 1422 C C . ILE A 1 186 ? -19.797 5.84 17.859 1 94 186 ILE A C 1
ATOM 1424 O O . ILE A 1 186 ? -19.312 5.117 16.984 1 94 186 ILE A O 1
ATOM 1428 N N . ALA A 1 187 ? -19.688 5.574 19.109 1 93.44 187 ALA A N 1
ATOM 1429 C CA . ALA A 1 187 ? -18.969 4.395 19.562 1 93.44 187 ALA A CA 1
ATOM 1430 C C . ALA A 1 187 ? -19.594 3.117 19.031 1 93.44 187 ALA A C 1
ATOM 1432 O O . ALA A 1 187 ? -18.891 2.209 18.578 1 93.44 187 ALA A O 1
ATOM 1433 N N . ALA A 1 188 ? -20.891 3.084 19.047 1 91.69 188 ALA A N 1
ATOM 1434 C CA . ALA A 1 188 ? -21.625 1.917 18.547 1 91.69 188 ALA A CA 1
ATOM 1435 C C . ALA A 1 188 ? -21.422 1.745 17.047 1 91.69 188 ALA A C 1
ATOM 1437 O O . ALA A 1 188 ? -21.203 0.63 16.562 1 91.69 188 ALA A O 1
ATOM 1438 N N . ARG A 1 189 ? -21.516 2.791 16.375 1 93.69 189 ARG A N 1
ATOM 1439 C CA . ARG A 1 189 ? -21.359 2.746 14.922 1 93.69 189 ARG A CA 1
ATOM 1440 C C . ARG A 1 189 ? -19.938 2.346 14.531 1 93.69 189 ARG A C 1
ATOM 1442 O O . ARG A 1 189 ? -19.734 1.608 13.562 1 93.69 189 ARG A O 1
ATOM 1449 N N . VAL A 1 190 ? -18.969 2.867 15.25 1 95 190 VAL A N 1
ATOM 1450 C CA . VAL A 1 190 ? -17.578 2.521 14.992 1 95 190 VAL A CA 1
ATOM 1451 C C . VAL A 1 190 ? -17.391 1.015 15.148 1 95 190 VAL A C 1
ATOM 1453 O O . VAL A 1 190 ? -16.766 0.374 14.305 1 95 190 VAL A O 1
ATOM 1456 N N . LYS A 1 191 ? -17.969 0.461 16.172 1 93.44 191 LYS A N 1
ATOM 1457 C CA . LYS A 1 191 ? -17.859 -0.976 16.406 1 93.44 191 LYS A CA 1
ATOM 1458 C C . LYS A 1 191 ? -18.547 -1.772 15.305 1 93.44 191 LYS A C 1
ATOM 1460 O O . LYS A 1 191 ? -18 -2.764 14.812 1 93.44 191 LYS A O 1
ATOM 1465 N N . LYS A 1 192 ? -19.641 -1.304 14.891 1 92.5 192 LYS A N 1
ATOM 1466 C CA . LYS A 1 192 ? -20.406 -1.983 13.844 1 92.5 192 LYS A CA 1
ATOM 1467 C C . LYS A 1 192 ? -19.641 -1.968 12.523 1 92.5 192 LYS A C 1
ATOM 1469 O O . LYS A 1 192 ? -19.531 -2.996 11.852 1 92.5 192 LYS A O 1
ATOM 1474 N N . GLU A 1 193 ? -19.141 -0.831 12.203 1 93.44 193 GLU A N 1
ATOM 1475 C CA . GLU A 1 193 ? -18.375 -0.711 10.961 1 93.44 193 GLU A CA 1
ATOM 1476 C C . GLU A 1 193 ? -17.094 -1.536 11.016 1 93.44 193 GLU A C 1
ATOM 1478 O O . GLU A 1 193 ? -16.672 -2.1 10.008 1 93.44 193 GLU A O 1
ATOM 1483 N N . ALA A 1 194 ? -16.484 -1.577 12.148 1 93.56 194 ALA A N 1
ATOM 1484 C CA . ALA A 1 194 ? -15.25 -2.344 12.32 1 93.56 194 ALA A CA 1
ATOM 1485 C C . ALA A 1 194 ? -15.508 -3.838 12.141 1 93.56 194 ALA A C 1
ATOM 1487 O O . ALA A 1 194 ? -14.641 -4.562 11.648 1 93.56 194 ALA A O 1
ATOM 1488 N N . GLU A 1 195 ? -16.641 -4.258 12.578 1 91 195 GLU A N 1
ATOM 1489 C CA . GLU A 1 195 ? -17.031 -5.66 12.43 1 91 195 GLU A CA 1
ATOM 1490 C C . GLU A 1 195 ? -17.25 -6.02 10.961 1 91 195 GLU A C 1
ATOM 1492 O O . GLU A 1 195 ? -16.953 -7.141 10.539 1 91 195 GLU A O 1
ATOM 1497 N N . GLY A 1 196 ? -17.703 -5.141 10.227 1 87.44 196 GLY A N 1
ATOM 1498 C CA . GLY A 1 196 ? -18 -5.387 8.82 1 87.44 196 GLY A CA 1
ATOM 1499 C C . GLY A 1 196 ? -16.781 -5.387 7.938 1 87.44 196 GLY A C 1
ATOM 1500 O O . GLY A 1 196 ? -16.766 -6.004 6.871 1 87.44 196 GLY A O 1
ATOM 1501 N N . ASP A 1 197 ? -15.773 -4.672 8.344 1 87.5 197 ASP A N 1
ATOM 1502 C CA . ASP A 1 197 ? -14.531 -4.602 7.578 1 87.5 197 ASP A CA 1
ATOM 1503 C C . ASP A 1 197 ? -13.32 -4.844 8.477 1 87.5 197 ASP A C 1
ATOM 1505 O O . ASP A 1 197 ? -12.812 -3.916 9.109 1 87.5 197 ASP A O 1
ATOM 1509 N N . LEU A 1 198 ? -12.797 -5.965 8.359 1 88.62 198 LEU A N 1
ATOM 1510 C CA . LEU A 1 198 ? -11.766 -6.398 9.297 1 88.62 198 LEU A CA 1
ATOM 1511 C C . LEU A 1 198 ? -10.406 -5.812 8.922 1 88.62 198 LEU A C 1
ATOM 1513 O O . LEU A 1 198 ? -9.516 -5.723 9.766 1 88.62 198 LEU A O 1
ATOM 1517 N N . PHE A 1 199 ? -10.203 -5.457 7.695 1 87.56 199 PHE A N 1
ATOM 1518 C CA . PHE A 1 199 ? -8.875 -5.055 7.258 1 87.56 199 PHE A CA 1
ATOM 1519 C C . PHE A 1 199 ? -8.773 -3.535 7.168 1 87.56 199 PHE A C 1
ATOM 1521 O O . PHE A 1 199 ? -7.668 -2.982 7.133 1 87.56 199 PHE A O 1
ATOM 1528 N N . LYS A 1 200 ? -9.922 -2.797 7.18 1 87.88 200 LYS A N 1
ATOM 1529 C CA . LYS A 1 200 ? -9.891 -1.338 7.121 1 87.88 200 LYS A CA 1
ATOM 1530 C C . LYS A 1 200 ? -9.344 -0.744 8.414 1 87.88 200 LYS A C 1
ATOM 1532 O O . LYS A 1 200 ? -9.68 -1.21 9.508 1 87.88 200 LYS A O 1
ATOM 1537 N N . SER A 1 201 ? -8.523 0.25 8.305 1 90.25 201 SER A N 1
ATOM 1538 C CA . SER A 1 201 ? -7.93 0.883 9.484 1 90.25 201 SER A CA 1
ATOM 1539 C C . SER A 1 201 ? -9 1.427 10.414 1 90.25 201 SER A C 1
ATOM 1541 O O . SER A 1 201 ? -9.938 2.096 9.977 1 90.25 201 SER A O 1
ATOM 1543 N N . ALA A 1 202 ? -8.836 1.116 11.68 1 93.44 202 ALA A N 1
ATOM 1544 C CA . ALA A 1 202 ? -9.797 1.591 12.672 1 93.44 202 ALA A CA 1
ATOM 1545 C C . ALA A 1 202 ? -9.828 3.115 12.719 1 93.44 202 ALA A C 1
ATOM 1547 O O . ALA A 1 202 ? -10.891 3.713 12.906 1 93.44 202 ALA A O 1
ATOM 1548 N N . ALA A 1 203 ? -8.703 3.725 12.523 1 92.19 203 ALA A N 1
ATOM 1549 C CA . ALA A 1 203 ? -8.625 5.184 12.547 1 92.19 203 ALA A CA 1
ATOM 1550 C C . ALA A 1 203 ? -9.445 5.789 11.414 1 92.19 203 ALA A C 1
ATOM 1552 O O . ALA A 1 203 ? -10.109 6.812 11.602 1 92.19 203 ALA A O 1
ATOM 1553 N N . VAL A 1 204 ? -9.422 5.164 10.25 1 91.56 204 VAL A N 1
ATOM 1554 C CA . VAL A 1 204 ? -10.18 5.652 9.109 1 91.56 204 VAL A CA 1
ATOM 1555 C C . VAL A 1 204 ? -11.672 5.5 9.375 1 91.56 204 VAL A C 1
ATOM 1557 O O . VAL A 1 204 ? -12.461 6.402 9.07 1 91.56 204 VAL A O 1
ATOM 1560 N N . ILE A 1 205 ? -12.039 4.426 9.961 1 94.25 205 ILE A N 1
ATOM 1561 C CA . ILE A 1 205 ? -13.438 4.184 10.305 1 94.25 205 ILE A CA 1
ATOM 1562 C C . ILE A 1 205 ? -13.914 5.258 11.281 1 94.25 205 ILE A C 1
ATOM 1564 O O . ILE A 1 205 ? -14.992 5.824 11.102 1 94.25 205 ILE A O 1
ATOM 1568 N N . VAL A 1 206 ? -13.055 5.52 12.281 1 95.88 206 VAL A N 1
ATOM 1569 C CA . VAL A 1 206 ? -13.406 6.516 13.289 1 95.88 206 VAL A CA 1
ATOM 1570 C C . VAL A 1 206 ? -13.609 7.875 12.625 1 95.88 206 VAL A C 1
ATOM 1572 O O . VAL A 1 206 ? -14.617 8.547 12.867 1 95.88 206 VAL A O 1
ATOM 1575 N N . ASN A 1 207 ? -12.719 8.258 11.75 1 94 207 ASN A N 1
ATOM 1576 C CA . ASN A 1 207 ? -12.82 9.539 11.062 1 94 207 ASN A CA 1
ATOM 1577 C C . ASN A 1 207 ? -14.078 9.617 10.203 1 94 207 ASN A C 1
ATOM 1579 O O . ASN A 1 207 ? -14.758 10.641 10.188 1 94 207 ASN A O 1
ATOM 1583 N N . ASP A 1 208 ? -14.367 8.547 9.531 1 93 208 ASP A N 1
ATOM 1584 C CA . ASP A 1 208 ? -15.555 8.516 8.68 1 93 208 ASP A CA 1
ATOM 1585 C C . ASP A 1 208 ? -16.828 8.672 9.508 1 93 208 ASP A C 1
ATOM 1587 O O . ASP A 1 208 ? -17.719 9.438 9.141 1 93 208 ASP A O 1
ATOM 1591 N N . VAL A 1 209 ? -16.891 7.973 10.594 1 95.12 209 VAL A N 1
ATOM 1592 C CA . VAL A 1 209 ? -18.062 8.016 11.453 1 95.12 209 VAL A CA 1
ATOM 1593 C C . VAL A 1 209 ? -18.188 9.391 12.094 1 95.12 209 VAL A C 1
ATOM 1595 O O . VAL A 1 209 ? -19.297 9.93 12.203 1 95.12 209 VAL A O 1
ATOM 1598 N N . LEU A 1 210 ? -17.078 9.945 12.531 1 95.12 210 LEU A N 1
ATOM 1599 C CA . LEU A 1 210 ? -17.094 11.273 13.141 1 95.12 210 LEU A CA 1
ATOM 1600 C C . LEU A 1 210 ? -17.578 12.32 12.148 1 95.12 210 LEU A C 1
ATOM 1602 O O . LEU A 1 210 ? -18.344 13.219 12.508 1 95.12 210 LEU A O 1
ATOM 1606 N N . LEU A 1 211 ? -17.172 12.234 10.953 1 92.88 211 LEU A N 1
ATOM 1607 C CA . LEU A 1 211 ? -17.594 13.18 9.922 1 92.88 211 LEU A CA 1
ATOM 1608 C C . LEU A 1 211 ? -19.094 13.117 9.695 1 92.88 211 LEU A C 1
ATOM 1610 O O . LEU A 1 211 ? -19.734 14.141 9.453 1 92.88 211 LEU A O 1
ATOM 1614 N N . GLU A 1 212 ? -19.609 11.953 9.836 1 91.94 212 GLU A N 1
ATOM 1615 C CA . GLU A 1 212 ? -21.031 11.742 9.523 1 91.94 212 GLU A CA 1
ATOM 1616 C C . GLU A 1 212 ? -21.906 12.039 10.727 1 91.94 212 GLU A C 1
ATOM 1618 O O . GLU A 1 212 ? -22.984 12.625 10.586 1 91.94 212 GLU A O 1
ATOM 1623 N N . GLU A 1 213 ? -21.438 11.688 11.93 1 90.69 213 GLU A N 1
ATOM 1624 C CA . GLU A 1 213 ? -22.344 11.633 13.07 1 90.69 213 GLU A CA 1
ATOM 1625 C C . GLU A 1 213 ? -22.078 12.758 14.055 1 90.69 213 GLU A C 1
ATOM 1627 O O . GLU A 1 213 ? -22.953 13.133 14.844 1 90.69 213 GLU A O 1
ATOM 1632 N N . LEU A 1 214 ? -20.891 13.297 14.273 1 88.56 214 LEU A N 1
ATOM 1633 C CA . LEU A 1 214 ? -20.547 14.219 15.352 1 88.56 214 LEU A CA 1
ATOM 1634 C C . LEU A 1 214 ? -21.266 15.547 15.195 1 88.56 214 LEU A C 1
ATOM 1636 O O . LEU A 1 214 ? -21.641 16.172 16.188 1 88.56 214 LEU A O 1
ATOM 1640 N N . GLY A 1 215 ? -21.656 15.992 14.016 1 81.88 215 GLY A N 1
ATOM 1641 C CA . GLY A 1 215 ? -22.344 17.25 13.797 1 81.88 215 GLY A CA 1
ATOM 1642 C C . GLY A 1 215 ? -21.547 18.453 14.266 1 81.88 215 GLY A C 1
ATOM 1643 O O . GLY A 1 215 ? -20.359 18.344 14.539 1 81.88 215 GLY A O 1
ATOM 1644 N N . ASP A 1 216 ? -22.047 19.656 14.484 1 81.75 216 ASP A N 1
ATOM 1645 C CA . ASP A 1 216 ? -21.344 20.906 14.766 1 81.75 216 ASP A CA 1
ATOM 1646 C C . ASP A 1 216 ? -21.438 21.266 16.25 1 81.75 216 ASP A C 1
ATOM 1648 O O . ASP A 1 216 ? -20.703 22.125 16.734 1 81.75 216 ASP A O 1
ATOM 1652 N N . GLY A 1 217 ? -22.219 20.5 17.047 1 79.25 217 GLY A N 1
ATOM 1653 C CA . GLY A 1 217 ? -22.406 20.812 18.453 1 79.25 217 GLY A CA 1
ATOM 1654 C C . GLY A 1 217 ? -21.281 20.281 19.344 1 79.25 217 GLY A C 1
ATOM 1655 O O . GLY A 1 217 ? -20.516 19.422 18.922 1 79.25 217 GLY A O 1
ATOM 1656 N N . PRO A 1 218 ? -21.094 20.984 20.469 1 83.69 218 PRO A N 1
ATOM 1657 C CA . PRO A 1 218 ? -20.094 20.484 21.406 1 83.69 218 PRO A CA 1
ATOM 1658 C C . PRO A 1 218 ? -20.406 19.094 21.938 1 83.69 218 PRO A C 1
ATOM 1660 O O . PRO A 1 218 ? -21.578 18.75 22.141 1 83.69 218 PRO A O 1
ATOM 1663 N N . CYS A 1 219 ? -19.438 18.266 22 1 87.88 219 CYS A N 1
ATOM 1664 C CA . CYS A 1 219 ? -19.594 16.906 22.516 1 87.88 219 CYS A CA 1
ATOM 1665 C C . CYS A 1 219 ? -18.453 16.547 23.469 1 87.88 219 CYS A C 1
ATOM 1667 O O . CYS A 1 219 ? -17.609 15.711 23.141 1 87.88 219 CYS A O 1
ATOM 1669 N N . PRO A 1 220 ? -18.484 17.062 24.609 1 87.06 220 PRO A N 1
ATOM 1670 C CA . PRO A 1 220 ? -17.422 16.766 25.578 1 87.06 220 PRO A CA 1
ATOM 1671 C C . PRO A 1 220 ? -17.375 15.289 25.953 1 87.06 220 PRO A C 1
ATOM 1673 O O . PRO A 1 220 ? -16.312 14.789 26.344 1 87.06 220 PRO A O 1
ATOM 1676 N N . ALA A 1 221 ? -18.469 14.602 25.828 1 87.31 221 ALA A N 1
ATOM 1677 C CA . ALA A 1 221 ? -18.547 13.195 26.219 1 87.31 221 ALA A CA 1
ATOM 1678 C C . ALA A 1 221 ? -17.812 12.305 25.219 1 87.31 221 ALA A C 1
ATOM 1680 O O . ALA A 1 221 ? -17.562 11.133 25.484 1 87.31 221 ALA A O 1
ATOM 1681 N N . LEU A 1 222 ? -17.438 12.852 24.109 1 90.19 222 LEU A N 1
ATOM 1682 C CA . LEU A 1 222 ? -16.781 12.086 23.062 1 90.19 222 LEU A CA 1
ATOM 1683 C C . LEU A 1 222 ? -15.406 11.617 23.516 1 90.19 222 LEU A C 1
ATOM 1685 O O . LEU A 1 222 ? -14.625 12.398 24.078 1 90.19 222 LEU A O 1
ATOM 1689 N N . SER A 1 223 ? -15.188 10.352 23.344 1 90.56 223 SER A N 1
ATOM 1690 C CA . SER A 1 223 ? -13.867 9.797 23.641 1 90.56 223 SER A CA 1
ATOM 1691 C C . SER A 1 223 ? -12.844 10.242 22.609 1 90.56 223 SER A C 1
ATOM 1693 O O . SER A 1 223 ? -13.195 10.609 21.484 1 90.56 223 SER A O 1
ATOM 1695 N N . LYS A 1 224 ? -11.578 10.203 23 1 92.81 224 LYS A N 1
ATOM 1696 C CA . LYS A 1 224 ? -10.5 10.492 22.062 1 92.81 224 LYS A CA 1
ATOM 1697 C C . LYS A 1 224 ? -10.523 9.523 20.875 1 92.81 224 LYS A C 1
ATOM 1699 O O . LYS A 1 224 ? -10.766 8.328 21.062 1 92.81 224 LYS A O 1
ATOM 1704 N N . PRO A 1 225 ? -10.344 10.07 19.734 1 93.88 225 PRO A N 1
ATOM 1705 C CA . PRO A 1 225 ? -10.359 9.203 18.562 1 93.88 225 PRO A CA 1
ATOM 1706 C C . PRO A 1 225 ? -9.398 8.023 18.672 1 93.88 225 PRO A C 1
ATOM 1708 O O . PRO A 1 225 ? -9.711 6.922 18.219 1 93.88 225 PRO A O 1
ATOM 1711 N N . GLU A 1 226 ? -8.328 8.211 19.281 1 92.38 226 GLU A N 1
ATOM 1712 C CA . GLU A 1 226 ? -7.371 7.129 19.469 1 92.38 226 GLU A CA 1
ATOM 1713 C C . GLU A 1 226 ? -7.961 6.008 20.328 1 92.38 226 GLU A C 1
ATOM 1715 O O . GLU A 1 226 ? -7.703 4.828 20.062 1 92.38 226 GLU A O 1
ATOM 1720 N N . HIS A 1 227 ? -8.727 6.43 21.297 1 93.38 227 HIS A N 1
ATOM 1721 C CA . HIS A 1 227 ? -9.367 5.445 22.156 1 93.38 227 HIS A CA 1
ATOM 1722 C C . HIS A 1 227 ? -10.484 4.707 21.438 1 93.38 227 HIS A C 1
ATOM 1724 O O . HIS A 1 227 ? -10.688 3.51 21.641 1 93.38 227 HIS A O 1
ATOM 1730 N N . LEU A 1 228 ? -11.172 5.496 20.656 1 94.19 228 LEU A N 1
ATOM 1731 C CA . LEU A 1 228 ? -12.219 4.871 19.859 1 94.19 228 LEU A CA 1
ATOM 1732 C C . LEU A 1 228 ? -11.625 3.834 18.906 1 94.19 228 LEU A C 1
ATOM 1734 O O . LEU A 1 228 ? -12.188 2.746 18.734 1 94.19 228 LEU A O 1
ATOM 1738 N N . ALA A 1 229 ? -10.547 4.16 18.297 1 95.31 229 ALA A N 1
ATOM 1739 C CA . ALA A 1 229 ? -9.875 3.24 17.375 1 95.31 229 ALA A CA 1
ATOM 1740 C C . ALA A 1 229 ? -9.391 1.995 18.109 1 95.31 229 ALA A C 1
ATOM 1742 O O . ALA A 1 229 ? -9.531 0.876 17.609 1 95.31 229 ALA A O 1
ATOM 1743 N N . ARG A 1 230 ? -8.836 2.178 19.297 1 94.12 230 ARG A N 1
ATOM 1744 C CA . ARG A 1 230 ? -8.375 1.054 20.109 1 94.12 230 ARG A CA 1
ATOM 1745 C C . ARG A 1 230 ? -9.539 0.148 20.5 1 94.12 230 ARG A C 1
ATOM 1747 O O . ARG A 1 230 ? -9.414 -1.078 20.469 1 94.12 230 ARG A O 1
ATOM 1754 N N . ALA A 1 231 ? -10.633 0.786 20.844 1 93 231 ALA A N 1
ATOM 1755 C CA . ALA A 1 231 ? -11.828 0.03 21.203 1 93 231 ALA A CA 1
ATOM 1756 C C . ALA A 1 231 ? -12.336 -0.785 20.016 1 93 231 ALA A C 1
ATOM 1758 O O . ALA A 1 231 ? -12.773 -1.926 20.172 1 93 231 ALA A O 1
ATOM 1759 N N . ALA A 1 232 ? -12.273 -0.165 18.859 1 94 232 ALA A N 1
ATOM 1760 C CA . ALA A 1 232 ? -12.688 -0.861 17.641 1 94 232 ALA A CA 1
ATOM 1761 C C . ALA A 1 232 ? -11.812 -2.082 17.375 1 94 232 ALA A C 1
ATOM 1763 O O . ALA A 1 232 ? -12.32 -3.158 17.047 1 94 232 ALA A O 1
ATOM 1764 N N . ASN A 1 233 ? -10.562 -1.953 17.547 1 93.38 233 ASN A N 1
ATOM 1765 C CA . ASN A 1 233 ? -9.648 -3.064 17.344 1 93.38 233 ASN A CA 1
ATOM 1766 C C . ASN A 1 233 ? -9.844 -4.16 18.375 1 93.38 233 ASN A C 1
ATOM 1768 O O . ASN A 1 233 ? -9.75 -5.348 18.062 1 93.38 233 ASN A O 1
ATOM 1772 N N . ARG A 1 234 ? -10.07 -3.744 19.625 1 91.56 234 ARG A N 1
ATOM 1773 C CA . ARG A 1 234 ? -10.359 -4.719 20.672 1 91.56 234 ARG A CA 1
ATOM 1774 C C . ARG A 1 234 ? -11.633 -5.5 20.359 1 91.56 234 ARG A C 1
ATOM 1776 O O . ARG A 1 234 ? -11.695 -6.711 20.594 1 91.56 234 ARG A O 1
ATOM 1783 N N . HIS A 1 235 ? -12.562 -4.793 19.891 1 91.62 235 HIS A N 1
ATOM 1784 C CA . HIS A 1 235 ? -13.797 -5.445 19.484 1 91.62 235 HIS A CA 1
ATOM 1785 C C . HIS A 1 235 ? -13.539 -6.477 18.391 1 91.62 235 HIS A C 1
ATOM 1787 O O . HIS A 1 235 ? -14.07 -7.59 18.438 1 91.62 235 HIS A O 1
ATOM 1793 N N . ARG A 1 236 ? -12.719 -6.152 17.375 1 91.88 236 ARG A N 1
ATOM 1794 C CA . ARG A 1 236 ? -12.344 -7.074 16.312 1 91.88 236 ARG A CA 1
ATOM 1795 C C . ARG A 1 236 ? -11.648 -8.305 16.875 1 91.88 236 ARG A C 1
ATOM 1797 O O . ARG A 1 236 ? -11.883 -9.422 16.406 1 91.88 236 ARG A O 1
ATOM 1804 N N . GLN A 1 237 ? -10.812 -8.07 17.844 1 90.94 237 GLN A N 1
ATOM 1805 C CA . GLN A 1 237 ? -10.047 -9.156 18.453 1 90.94 237 GLN A CA 1
ATOM 1806 C C . GLN A 1 237 ? -10.953 -10.141 19.172 1 90.94 237 GLN A C 1
ATOM 1808 O O . GLN A 1 237 ? -10.68 -11.344 19.219 1 90.94 237 GLN A O 1
ATOM 1813 N N . LYS A 1 238 ? -12 -9.641 19.703 1 89.38 238 LYS A N 1
ATOM 1814 C CA . LYS A 1 238 ? -12.93 -10.477 20.469 1 89.38 238 LYS A CA 1
ATOM 1815 C C . LYS A 1 238 ? -13.742 -11.367 19.531 1 89.38 238 LYS A C 1
ATOM 1817 O O . LYS A 1 238 ? -14.328 -12.359 19.984 1 89.38 238 LYS A O 1
ATOM 1822 N N . LEU A 1 239 ? -13.75 -11.07 18.297 1 89 239 LEU A N 1
ATOM 1823 C CA . LEU A 1 239 ? -14.5 -11.859 17.328 1 89 239 LEU A CA 1
ATOM 1824 C C . LEU A 1 239 ? -13.719 -13.102 16.906 1 89 239 LEU A C 1
ATOM 1826 O O . LEU A 1 239 ? -14.234 -13.953 16.188 1 89 239 LEU A O 1
ATOM 1830 N N . ARG A 1 240 ? -12.484 -13.203 17.344 1 90.81 240 ARG A N 1
ATOM 1831 C CA . ARG A 1 240 ? -11.625 -14.336 17.031 1 90.81 240 ARG A CA 1
ATOM 1832 C C . ARG A 1 240 ? -10.953 -14.891 18.281 1 90.81 240 ARG A C 1
ATOM 1834 O O . ARG A 1 240 ? -10.938 -14.242 19.328 1 90.81 240 ARG A O 1
ATOM 1841 N N . PRO A 1 241 ? -10.406 -16.078 18.125 1 93.12 241 PRO A N 1
ATOM 1842 C CA . PRO A 1 241 ? -9.695 -16.641 19.281 1 93.12 241 PRO A CA 1
ATOM 1843 C C . PRO A 1 241 ? -8.438 -15.852 19.641 1 93.12 241 PRO A C 1
ATOM 1845 O O . PRO A 1 241 ? -8 -15 18.875 1 93.12 241 PRO A O 1
ATOM 1848 N N . ASP A 1 242 ? -7.945 -16.125 20.797 1 92.12 242 ASP A N 1
ATOM 1849 C CA . ASP A 1 242 ? -6.707 -15.469 21.203 1 92.12 242 ASP A CA 1
ATOM 1850 C C . ASP A 1 242 ? -5.555 -15.836 20.281 1 92.12 242 ASP A C 1
ATOM 1852 O O . ASP A 1 242 ? -5.418 -17 19.875 1 92.12 242 ASP A O 1
ATOM 1856 N N . GLU A 1 243 ? -4.82 -14.883 20 1 93 243 GLU A N 1
ATOM 1857 C CA . GLU A 1 243 ? -3.678 -15.102 19.109 1 93 243 GLU A CA 1
ATOM 1858 C C . GLU A 1 243 ? -2.604 -15.945 19.797 1 93 243 GLU A C 1
ATOM 1860 O O . GLU A 1 243 ? -2.373 -15.812 21 1 93 243 GLU A O 1
ATOM 1865 N N . PRO A 1 244 ? -1.976 -16.75 19.031 1 93.56 244 PRO A N 1
ATOM 1866 C CA . PRO A 1 244 ? -0.89 -17.547 19.609 1 93.56 244 PRO A CA 1
ATOM 1867 C C . PRO A 1 244 ? 0.287 -16.688 20.078 1 93.56 244 PRO A C 1
ATOM 1869 O O . PRO A 1 244 ? 0.785 -15.859 19.312 1 93.56 244 PRO A O 1
ATOM 1872 N N . LYS A 1 245 ? 0.729 -16.891 21.25 1 91.38 245 LYS A N 1
ATOM 1873 C CA . LYS A 1 245 ? 1.871 -16.172 21.812 1 91.38 245 LYS A CA 1
ATOM 1874 C C . LYS A 1 245 ? 3.178 -16.906 21.516 1 91.38 245 LYS A C 1
ATOM 1876 O O . LYS A 1 245 ? 4.238 -16.281 21.438 1 91.38 245 LYS A O 1
ATOM 1881 N N . ASP A 1 246 ? 3.053 -18.172 21.422 1 93.44 246 ASP A N 1
ATOM 1882 C CA . ASP A 1 246 ? 4.191 -19.031 21.109 1 93.44 246 ASP A CA 1
ATOM 1883 C C . ASP A 1 246 ? 3.775 -20.188 20.203 1 93.44 246 ASP A C 1
ATOM 1885 O O . ASP A 1 246 ? 2.648 -20.203 19.703 1 93.44 246 ASP A O 1
ATOM 1889 N N . LEU A 1 247 ? 4.719 -21.031 19.938 1 95.12 247 LEU A N 1
ATOM 1890 C CA . LEU A 1 247 ? 4.484 -22.062 18.953 1 95.12 247 LEU A CA 1
ATOM 1891 C C . LEU A 1 247 ? 3.715 -23.234 19.547 1 95.12 247 LEU A C 1
ATOM 1893 O O . LEU A 1 247 ? 3.213 -24.094 18.828 1 95.12 247 LEU A O 1
ATOM 1897 N N . ASP A 1 248 ? 3.604 -23.234 20.859 1 92.25 248 ASP A N 1
ATOM 1898 C CA . ASP A 1 248 ? 2.885 -24.297 21.531 1 92.25 248 ASP A CA 1
ATOM 1899 C C . ASP A 1 248 ? 1.448 -23.891 21.844 1 92.25 248 ASP A C 1
ATOM 1901 O O . ASP A 1 248 ? 1.104 -23.641 23 1 92.25 248 ASP A O 1
ATOM 1905 N N . PHE A 1 249 ? 0.636 -23.766 20.891 1 94.06 249 PHE A N 1
ATOM 1906 C CA . PHE A 1 249 ? -0.768 -23.391 21.047 1 94.06 249 PHE A CA 1
ATOM 1907 C C . PHE A 1 249 ? -1.673 -24.438 20.391 1 94.06 249 PHE A C 1
ATOM 1909 O O . PHE A 1 249 ? -1.22 -25.219 19.562 1 94.06 249 PHE A O 1
ATOM 1916 N N . GLU A 1 250 ? -2.9 -24.422 20.781 1 93.56 250 GLU A N 1
ATOM 1917 C CA . GLU A 1 250 ? -3.895 -25.297 20.172 1 93.56 250 GLU A CA 1
ATOM 1918 C C . GLU A 1 250 ? -4.703 -24.578 19.109 1 93.56 250 GLU A C 1
ATOM 1920 O O . GLU A 1 250 ? -5.23 -23.484 19.359 1 93.56 250 GLU A O 1
ATOM 1925 N N . VAL A 1 251 ? -4.684 -25.172 17.984 1 94.06 251 VAL A N 1
ATOM 1926 C CA . VAL A 1 251 ? -5.383 -24.562 16.859 1 94.06 251 VAL A CA 1
ATOM 1927 C C . VAL A 1 251 ? -6.891 -24.656 17.078 1 94.06 251 VAL A C 1
ATOM 1929 O O . VAL A 1 251 ? -7.414 -25.719 17.406 1 94.06 251 VAL A O 1
ATOM 1932 N N . ASP A 1 252 ? -7.562 -23.547 16.984 1 93.56 252 ASP A N 1
ATOM 1933 C CA . ASP A 1 252 ? -9.016 -23.5 17.078 1 93.56 252 ASP A CA 1
ATOM 1934 C C . ASP A 1 252 ? -9.672 -24.047 15.812 1 93.56 252 ASP A C 1
ATOM 1936 O O . ASP A 1 252 ? -9.578 -23.438 14.75 1 93.56 252 ASP A O 1
ATOM 1940 N N . GLU A 1 253 ? -10.398 -25.078 15.82 1 89.88 253 GLU A N 1
ATOM 1941 C CA . GLU A 1 253 ? -10.93 -25.797 14.672 1 89.88 253 GLU A CA 1
ATOM 1942 C C . GLU A 1 253 ? -12.07 -25.016 14.023 1 89.88 253 GLU A C 1
ATOM 1944 O O . GLU A 1 253 ? -12.43 -25.281 12.867 1 89.88 253 GLU A O 1
ATOM 1949 N N . GLU A 1 254 ? -12.672 -24.125 14.758 1 86.69 254 GLU A N 1
ATOM 1950 C CA . GLU A 1 254 ? -13.758 -23.328 14.188 1 86.69 254 GLU A CA 1
ATOM 1951 C C . GLU A 1 254 ? -13.227 -22.312 13.188 1 86.69 254 GLU A C 1
ATOM 1953 O O . GLU A 1 254 ? -13.852 -22.047 12.156 1 86.69 254 GLU A O 1
ATOM 1958 N N . PHE A 1 255 ? -12.055 -21.844 13.469 1 89.31 255 PHE A N 1
ATOM 1959 C CA . PHE A 1 255 ? -11.461 -20.812 12.625 1 89.31 255 PHE A CA 1
ATOM 1960 C C . PHE A 1 255 ? -10.5 -21.438 11.617 1 89.31 255 PHE A C 1
ATOM 1962 O O . PHE A 1 255 ? -10.234 -20.859 10.562 1 89.31 255 PHE A O 1
ATOM 1969 N N . VAL A 1 256 ? -10 -22.609 11.992 1 93.12 256 VAL A N 1
ATOM 1970 C CA . VAL A 1 256 ? -9.117 -23.359 11.109 1 93.12 256 VAL A CA 1
ATOM 1971 C C . VAL A 1 256 ? -9.656 -24.766 10.922 1 93.12 256 VAL A C 1
ATOM 1973 O O . VAL A 1 256 ? -9.273 -25.688 11.656 1 93.12 256 VAL A O 1
ATOM 1976 N N . PRO A 1 257 ? -10.43 -24.859 9.906 1 91.5 257 PRO A N 1
ATOM 1977 C CA . PRO A 1 257 ? -11.016 -26.188 9.695 1 91.5 257 PRO A CA 1
ATOM 1978 C C . PRO A 1 257 ? -9.969 -27.25 9.383 1 91.5 257 PRO A C 1
ATOM 1980 O O . PRO A 1 257 ? -8.992 -26.969 8.672 1 91.5 257 PRO A O 1
ATOM 1983 N N . PRO A 1 258 ? -10.148 -28.406 9.867 1 91.31 258 PRO A N 1
ATOM 1984 C CA . PRO A 1 258 ? -9.203 -29.5 9.609 1 91.31 258 PRO A CA 1
ATOM 1985 C C . PRO A 1 258 ? -9.109 -29.859 8.125 1 91.31 258 PRO A C 1
ATOM 1987 O O . PRO A 1 258 ? -8.117 -30.438 7.691 1 91.31 258 PRO A O 1
ATOM 1990 N N . SER A 1 259 ? -10.141 -29.5 7.434 1 92.81 259 SER A N 1
ATOM 1991 C CA . SER A 1 259 ? -10.117 -29.766 5.996 1 92.81 259 SER A CA 1
ATOM 1992 C C . SER A 1 259 ? -9.109 -28.859 5.289 1 92.81 259 SER A C 1
ATOM 1994 O O . SER A 1 259 ? -8.688 -29.156 4.172 1 92.81 259 SER A O 1
ATOM 1996 N N . PHE A 1 260 ? -8.781 -27.812 5.941 1 96.5 260 PHE A N 1
ATOM 1997 C CA . PHE A 1 260 ? -7.848 -26.859 5.348 1 96.5 260 PHE A CA 1
ATOM 1998 C C . PHE A 1 260 ? -6.457 -27.031 5.949 1 96.5 260 PHE A C 1
ATOM 2000 O O . PHE A 1 260 ? -5.453 -26.812 5.266 1 96.5 260 PHE A O 1
ATOM 2007 N N . LEU A 1 261 ? -6.387 -27.344 7.215 1 97.69 261 LEU A N 1
ATOM 2008 C CA . LEU A 1 261 ? -5.117 -27.656 7.863 1 97.69 261 LEU A CA 1
ATOM 2009 C C . LEU A 1 261 ? -4.691 -29.094 7.57 1 97.69 261 LEU A C 1
ATOM 2011 O O . LEU A 1 261 ? -5.191 -30.031 8.195 1 97.69 261 LEU A O 1
ATOM 2015 N N . LYS A 1 262 ? -3.711 -29.281 6.719 1 97 262 LYS A N 1
ATOM 2016 C CA . LYS A 1 262 ? -3.371 -30.609 6.227 1 97 262 LYS A CA 1
ATOM 2017 C C . LYS A 1 262 ? -2.107 -31.141 6.898 1 97 262 LYS A C 1
ATOM 2019 O O . LYS A 1 262 ? -1.84 -32.344 6.871 1 97 262 LYS A O 1
ATOM 2024 N N . GLY A 1 263 ? -1.356 -30.203 7.512 1 97.19 263 GLY A N 1
ATOM 2025 C CA . GLY A 1 263 ? -0.126 -30.656 8.141 1 97.19 263 GLY A CA 1
ATOM 2026 C C . GLY A 1 263 ? 0.296 -29.781 9.32 1 97.19 263 GLY A C 1
ATOM 2027 O O . GLY A 1 263 ? 0.151 -28.562 9.281 1 97.19 263 GLY A O 1
ATOM 2028 N N . ASP A 1 264 ? 0.684 -30.391 10.359 1 96.69 264 ASP A N 1
ATOM 2029 C CA . ASP A 1 264 ? 1.289 -29.781 11.539 1 96.69 264 ASP A CA 1
ATOM 2030 C C . ASP A 1 264 ? 2.643 -30.422 11.852 1 96.69 264 ASP A C 1
ATOM 2032 O O . ASP A 1 264 ? 2.705 -31.5 12.438 1 96.69 264 ASP A O 1
ATOM 2036 N N . VAL A 1 265 ? 3.725 -29.734 11.461 1 97.44 265 VAL A N 1
ATOM 2037 C CA . VAL A 1 265 ? 5.066 -30.312 11.5 1 97.44 265 VAL A CA 1
ATOM 2038 C C . VAL A 1 265 ? 5.863 -29.672 12.641 1 97.44 265 VAL A C 1
ATOM 2040 O O . VAL A 1 265 ? 5.984 -28.453 12.727 1 97.44 265 VAL A O 1
ATOM 2043 N N . ARG A 1 266 ? 6.371 -30.5 13.477 1 96.19 266 ARG A N 1
ATOM 2044 C CA . ARG A 1 266 ? 7.234 -30.047 14.57 1 96.19 266 ARG A CA 1
ATOM 2045 C C . ARG A 1 266 ? 8.672 -30.516 14.359 1 96.19 266 ARG A C 1
ATOM 2047 O O . ARG A 1 266 ? 8.898 -31.672 14 1 96.19 266 ARG A O 1
ATOM 2054 N N . VAL A 1 267 ? 9.555 -29.625 14.391 1 95.44 267 VAL A N 1
ATOM 2055 C CA . VAL A 1 267 ? 10.961 -29.938 14.18 1 95.44 267 VAL A CA 1
ATOM 2056 C C . VAL A 1 267 ? 11.758 -29.609 15.445 1 95.44 267 VAL A C 1
ATOM 2058 O O . VAL A 1 267 ? 11.773 -28.469 15.898 1 95.44 267 VAL A O 1
ATOM 2061 N N . ARG A 1 268 ? 12.375 -30.547 16.047 1 91.19 268 ARG A N 1
ATOM 2062 C CA . ARG A 1 268 ? 13.133 -30.375 17.281 1 91.19 268 ARG A CA 1
ATOM 2063 C C . ARG A 1 268 ? 14.633 -30.312 17.016 1 91.19 268 ARG A C 1
ATOM 2065 O O . ARG A 1 268 ? 15.141 -31.078 16.188 1 91.19 268 ARG A O 1
ATOM 2072 N N . ARG A 1 269 ? 15.219 -29.297 17.391 1 84.5 269 ARG A N 1
ATOM 2073 C CA . ARG A 1 269 ? 16.672 -29.203 17.391 1 84.5 269 ARG A CA 1
ATOM 2074 C C . ARG A 1 269 ? 17.203 -28.891 18.797 1 84.5 269 ARG A C 1
ATOM 2076 O O . ARG A 1 269 ? 17.156 -27.75 19.25 1 84.5 269 ARG A O 1
ATOM 2083 N N . GLY A 1 270 ? 17.75 -29.812 19.391 1 82.5 270 GLY A N 1
ATOM 2084 C CA . GLY A 1 270 ? 18.156 -29.641 20.781 1 82.5 270 GLY A CA 1
ATOM 2085 C C . GLY A 1 270 ? 16.984 -29.312 21.688 1 82.5 270 GLY A C 1
ATOM 2086 O O . GLY A 1 270 ? 16 -30.047 21.734 1 82.5 270 GLY A O 1
ATOM 2087 N N . ASP A 1 271 ? 17.047 -28.078 22.297 1 81.31 271 ASP A N 1
ATOM 2088 C CA . ASP A 1 271 ? 16.031 -27.656 23.25 1 81.31 271 ASP A CA 1
ATOM 2089 C C . ASP A 1 271 ? 14.984 -26.766 22.578 1 81.31 271 ASP A C 1
ATOM 2091 O O . ASP A 1 271 ? 13.961 -26.422 23.188 1 81.31 271 ASP A O 1
ATOM 2095 N N . SER A 1 272 ? 15.242 -26.469 21.266 1 87 272 SER A N 1
ATOM 2096 C CA . SER A 1 272 ? 14.312 -25.578 20.578 1 87 272 SER A CA 1
ATOM 2097 C C . SER A 1 272 ? 13.398 -26.344 19.641 1 87 272 SER A C 1
ATOM 2099 O O . SER A 1 272 ? 13.836 -27.266 18.938 1 87 272 SER A O 1
ATOM 2101 N N . GLU A 1 273 ? 12.086 -26.188 19.844 1 92 273 GLU A N 1
ATOM 2102 C CA . GLU A 1 273 ? 11.117 -26.828 18.953 1 92 273 GLU A CA 1
ATOM 2103 C C . GLU A 1 273 ? 10.438 -25.797 18.047 1 92 273 GLU A C 1
ATOM 2105 O O . GLU A 1 273 ? 10.055 -24.719 18.5 1 92 273 GLU A O 1
ATOM 2110 N N . ARG A 1 274 ? 10.539 -26.125 16.797 1 94.94 274 ARG A N 1
ATOM 2111 C CA . ARG A 1 274 ? 9.883 -25.266 15.812 1 94.94 274 ARG A CA 1
ATOM 2112 C C . ARG A 1 274 ? 8.641 -25.938 15.242 1 94.94 274 ARG A C 1
ATOM 2114 O O . ARG A 1 274 ? 8.523 -27.156 15.266 1 94.94 274 ARG A O 1
ATOM 2121 N N . ARG A 1 275 ? 7.688 -25.141 14.898 1 97.25 275 ARG A N 1
ATOM 2122 C CA . ARG A 1 275 ? 6.402 -25.641 14.406 1 97.25 275 ARG A CA 1
ATOM 2123 C C . ARG A 1 275 ? 6.039 -24.984 13.078 1 97.25 275 ARG A C 1
ATOM 2125 O O . ARG A 1 275 ? 6.188 -23.781 12.898 1 97.25 275 ARG A O 1
ATOM 2132 N N . HIS A 1 276 ? 5.68 -25.797 12.102 1 98.19 276 HIS A N 1
ATOM 2133 C CA . HIS A 1 276 ? 5.254 -25.344 10.789 1 98.19 276 HIS A CA 1
ATOM 2134 C C . HIS A 1 276 ? 3.879 -25.906 10.43 1 98.19 276 HIS A C 1
ATOM 2136 O O . HIS A 1 276 ? 3.58 -27.062 10.727 1 98.19 276 HIS A O 1
ATOM 2142 N N . LEU A 1 277 ? 3.004 -25.062 9.883 1 98.12 277 LEU A N 1
ATOM 2143 C CA . LEU A 1 277 ? 1.642 -25.453 9.555 1 98.12 277 LEU A CA 1
ATOM 2144 C C . LEU A 1 277 ? 1.416 -25.438 8.047 1 98.12 277 LEU A C 1
ATOM 2146 O O . LEU A 1 277 ? 1.788 -24.469 7.379 1 98.12 277 LEU A O 1
ATOM 2150 N N . ILE A 1 278 ? 0.855 -26.484 7.5 1 98.62 278 ILE A N 1
ATOM 2151 C CA . ILE A 1 278 ? 0.617 -26.625 6.066 1 98.62 278 ILE A CA 1
ATOM 2152 C C . ILE A 1 278 ? -0.88 -26.531 5.781 1 98.62 278 ILE A C 1
ATOM 2154 O O . ILE A 1 278 ? -1.675 -27.266 6.375 1 98.62 278 ILE A O 1
ATOM 2158 N N . PHE A 1 279 ? -1.248 -25.641 4.891 1 98.44 279 PHE A N 1
ATOM 2159 C CA . PHE A 1 279 ? -2.646 -25.438 4.535 1 98.44 279 PHE A CA 1
ATOM 2160 C C . PHE A 1 279 ? -2.873 -25.719 3.053 1 98.44 279 PHE A C 1
ATOM 2162 O O . PHE A 1 279 ? -2.076 -25.312 2.207 1 98.44 279 PHE A O 1
ATOM 2169 N N . ALA A 1 280 ? -3.887 -26.422 2.715 1 98.31 280 ALA A N 1
ATOM 2170 C CA . ALA A 1 280 ? -4.301 -26.734 1.348 1 98.31 280 ALA A CA 1
ATOM 2171 C C . ALA A 1 280 ? -5.656 -27.438 1.331 1 98.31 280 ALA A C 1
ATOM 2173 O O . ALA A 1 280 ? -6.098 -27.969 2.35 1 98.31 280 ALA A O 1
ATOM 2174 N N . THR A 1 281 ? -6.383 -27.344 0.265 1 97 281 THR A N 1
ATOM 2175 C CA . THR A 1 281 ? -7.586 -28.141 0.057 1 97 281 THR A CA 1
ATOM 2176 C C . THR A 1 281 ? -7.25 -29.438 -0.679 1 97 281 THR A C 1
ATOM 2178 O O . THR A 1 281 ? -6.164 -29.578 -1.241 1 97 281 THR A O 1
ATOM 2181 N N . ASP A 1 282 ? -8.141 -30.359 -0.65 1 95.88 282 ASP A N 1
ATOM 2182 C CA . ASP A 1 282 ? -7.93 -31.625 -1.348 1 95.88 282 ASP A CA 1
ATOM 2183 C C . ASP A 1 282 ? -7.785 -31.406 -2.852 1 95.88 282 ASP A C 1
ATOM 2185 O O . ASP A 1 282 ? -6.977 -32.062 -3.508 1 95.88 282 ASP A O 1
ATOM 2189 N N . THR A 1 283 ? -8.516 -30.484 -3.312 1 94.31 283 THR A N 1
ATOM 2190 C CA . THR A 1 283 ? -8.438 -30.156 -4.734 1 94.31 283 THR A CA 1
ATOM 2191 C C . THR A 1 283 ? -7.066 -29.578 -5.078 1 94.31 283 THR A C 1
ATOM 2193 O O . THR A 1 283 ? -6.484 -29.922 -6.109 1 94.31 283 THR A O 1
ATOM 2196 N N . GLN A 1 284 ? -6.602 -28.766 -4.262 1 97.38 284 GLN A N 1
ATOM 2197 C CA . GLN A 1 284 ? -5.277 -28.188 -4.453 1 97.38 284 GLN A CA 1
ATOM 2198 C C . GLN A 1 284 ? -4.195 -29.25 -4.465 1 97.38 284 GLN A C 1
ATOM 2200 O O . GLN A 1 284 ? -3.312 -29.25 -5.324 1 97.38 284 GLN A O 1
ATOM 2205 N N . LEU A 1 285 ? -4.309 -30.141 -3.568 1 97.81 285 LEU A N 1
ATOM 2206 C CA . LEU A 1 285 ? -3.307 -31.203 -3.451 1 97.81 285 LEU A CA 1
ATOM 2207 C C . LEU A 1 285 ? -3.346 -32.125 -4.664 1 97.81 285 LEU A C 1
ATOM 2209 O O . LEU A 1 285 ? -2.305 -32.594 -5.113 1 97.81 285 LEU A O 1
ATOM 2213 N N . LYS A 1 286 ? -4.484 -32.375 -5.195 1 96.69 286 LYS A N 1
ATOM 2214 C CA . LYS A 1 286 ? -4.613 -33.188 -6.398 1 96.69 286 LYS A CA 1
ATOM 2215 C C . LYS A 1 286 ? -3.898 -32.531 -7.582 1 96.69 286 LYS A C 1
ATOM 2217 O O . LYS A 1 286 ? -3.143 -33.188 -8.297 1 96.69 286 LYS A O 1
ATOM 2222 N N . HIS A 1 287 ? -4.125 -31.281 -7.691 1 96.56 287 HIS A N 1
ATOM 2223 C CA . HIS A 1 287 ? -3.482 -30.562 -8.781 1 96.56 287 HIS A CA 1
ATOM 2224 C C . HIS A 1 287 ? -1.973 -30.5 -8.586 1 96.56 287 HIS A C 1
ATOM 2226 O O . HIS A 1 287 ? -1.213 -30.531 -9.555 1 96.56 287 HIS A O 1
ATOM 2232 N N . LEU A 1 288 ? -1.58 -30.391 -7.336 1 97.75 288 LEU A N 1
ATOM 2233 C CA . LEU A 1 288 ? -0.151 -30.359 -7.051 1 97.75 288 LEU A CA 1
ATOM 2234 C C . LEU A 1 288 ? 0.513 -31.672 -7.41 1 97.75 288 LEU A C 1
ATOM 2236 O O . LEU A 1 288 ? 1.611 -31.703 -7.969 1 97.75 288 LEU A O 1
ATOM 2240 N N . ALA A 1 289 ? -0.134 -32.75 -7.125 1 97.38 289 ALA A N 1
ATOM 2241 C CA . ALA A 1 289 ? 0.394 -34.094 -7.43 1 97.38 289 ALA A CA 1
ATOM 2242 C C . ALA A 1 289 ? 0.569 -34.281 -8.93 1 97.38 289 ALA A C 1
ATOM 2244 O O . ALA A 1 289 ? 1.523 -34.938 -9.375 1 97.38 289 ALA A O 1
ATOM 2245 N N . ASP A 1 290 ? -0.25 -33.625 -9.664 1 95.88 290 ASP A N 1
ATOM 2246 C CA . ASP A 1 290 ? -0.272 -33.844 -11.109 1 95.88 290 ASP A CA 1
ATOM 2247 C C . ASP A 1 290 ? 0.683 -32.875 -11.812 1 95.88 290 ASP A C 1
ATOM 2249 O O . ASP A 1 290 ? 1.078 -33.125 -12.953 1 95.88 290 ASP A O 1
ATOM 2253 N N . ALA A 1 291 ? 1.051 -31.891 -11.195 1 96.31 291 ALA A N 1
ATOM 2254 C CA . ALA A 1 291 ? 1.84 -30.828 -11.82 1 96.31 291 ALA A CA 1
ATOM 2255 C C . ALA A 1 291 ? 3.266 -31.297 -12.102 1 96.31 291 ALA A C 1
ATOM 2257 O O . ALA A 1 291 ? 3.863 -32 -11.281 1 96.31 291 ALA A O 1
ATOM 2258 N N . LYS A 1 292 ? 3.828 -30.891 -13.195 1 95.44 292 LYS A N 1
ATOM 2259 C CA . LYS A 1 292 ? 5.168 -31.312 -13.602 1 95.44 292 LYS A CA 1
ATOM 2260 C C . LYS A 1 292 ? 6.215 -30.297 -13.156 1 95.44 292 LYS A C 1
ATOM 2262 O O . LYS A 1 292 ? 7.398 -30.609 -13.047 1 95.44 292 LYS A O 1
ATOM 2267 N N . THR A 1 293 ? 5.773 -29.094 -12.953 1 95.94 293 THR A N 1
ATOM 2268 C CA . THR A 1 293 ? 6.695 -28.031 -12.547 1 95.94 293 THR A CA 1
ATOM 2269 C C . THR A 1 293 ? 6.168 -27.281 -11.32 1 95.94 293 THR A C 1
ATOM 2271 O O . THR A 1 293 ? 5.012 -26.859 -11.305 1 95.94 293 THR A O 1
ATOM 2274 N N . TRP A 1 294 ? 6.988 -27.109 -10.281 1 97.31 294 TRP A N 1
ATOM 2275 C CA . TRP A 1 294 ? 6.652 -26.375 -9.07 1 97.31 294 TRP A CA 1
ATOM 2276 C C . TRP A 1 294 ? 7.391 -25.047 -9.016 1 97.31 294 TRP A C 1
ATOM 2278 O O . TRP A 1 294 ? 8.57 -24.969 -9.375 1 97.31 294 TRP A O 1
ATOM 2288 N N . TYR A 1 295 ? 6.746 -24.078 -8.68 1 96.88 295 TYR A N 1
ATOM 2289 C CA . TYR A 1 295 ? 7.352 -22.766 -8.422 1 96.88 295 TYR A CA 1
ATOM 2290 C C . TYR A 1 295 ? 7.289 -22.422 -6.941 1 96.88 295 TYR A C 1
ATOM 2292 O O . TYR A 1 295 ? 6.203 -22.203 -6.395 1 96.88 295 TYR A O 1
ATOM 2300 N N . LEU A 1 296 ? 8.414 -22.375 -6.32 1 96.19 296 LEU A N 1
ATOM 2301 C CA . LEU A 1 296 ? 8.484 -22.203 -4.871 1 96.19 296 LEU A CA 1
ATOM 2302 C C . LEU A 1 296 ? 8.992 -20.812 -4.512 1 96.19 296 LEU A C 1
ATOM 2304 O O . LEU A 1 296 ? 9.938 -20.312 -5.117 1 96.19 296 LEU A O 1
ATOM 2308 N N . ASP A 1 297 ? 8.305 -20.172 -3.621 1 93.81 297 ASP A N 1
ATOM 2309 C CA . ASP A 1 297 ? 8.703 -18.844 -3.15 1 93.81 297 ASP A CA 1
ATOM 2310 C C . ASP A 1 297 ? 8.141 -18.562 -1.757 1 93.81 297 ASP A C 1
ATOM 2312 O O . ASP A 1 297 ? 7.285 -19.312 -1.268 1 93.81 297 ASP A O 1
ATOM 2316 N N . GLY A 1 298 ? 8.758 -17.609 -1.05 1 92.56 298 GLY A N 1
ATOM 2317 C CA . GLY A 1 298 ? 8.289 -17.234 0.276 1 92.56 298 GLY A CA 1
ATOM 2318 C C . GLY A 1 298 ? 8.18 -15.734 0.465 1 92.56 298 GLY A C 1
ATOM 2319 O O . GLY A 1 298 ? 8.844 -14.961 -0.234 1 92.56 298 GLY A O 1
ATOM 2320 N N . THR A 1 299 ? 7.293 -15.359 1.35 1 92.19 299 THR A N 1
ATOM 2321 C CA . THR A 1 299 ? 7.148 -13.945 1.707 1 92.19 299 THR A CA 1
ATOM 2322 C C . THR A 1 299 ? 7.148 -13.773 3.223 1 92.19 299 THR A C 1
ATOM 2324 O O . THR A 1 299 ? 6.664 -14.641 3.953 1 92.19 299 THR A O 1
ATOM 2327 N N . PHE A 1 300 ? 7.633 -12.664 3.691 1 91.5 300 PHE A N 1
ATOM 2328 C CA . PHE A 1 300 ? 7.754 -12.375 5.117 1 91.5 300 PHE A CA 1
ATOM 2329 C C . PHE A 1 300 ? 6.762 -11.297 5.535 1 91.5 300 PHE A C 1
ATOM 2331 O O . PHE A 1 300 ? 6.527 -11.094 6.727 1 91.5 300 PHE A O 1
ATOM 2338 N N . LYS A 1 301 ? 6.191 -10.617 4.629 1 90.88 301 LYS A N 1
ATOM 2339 C CA . LYS A 1 301 ? 5.449 -9.391 4.887 1 90.88 301 LYS A CA 1
ATOM 2340 C C . LYS A 1 301 ? 4.18 -9.672 5.688 1 90.88 301 LYS A C 1
ATOM 2342 O O . LYS A 1 301 ? 3.809 -8.891 6.566 1 90.88 301 LYS A O 1
ATOM 2347 N N . LEU A 1 302 ? 3.562 -10.766 5.453 1 92.5 302 LEU A N 1
ATOM 2348 C CA . LEU A 1 302 ? 2.236 -11.023 6.008 1 92.5 302 LEU A CA 1
ATOM 2349 C C . LEU A 1 302 ? 2.336 -11.75 7.344 1 92.5 302 LEU A C 1
ATOM 2351 O O . LEU A 1 302 ? 1.369 -11.789 8.109 1 92.5 302 LEU A O 1
ATOM 2355 N N . CYS A 1 303 ? 3.438 -12.305 7.664 1 92.44 303 CYS A N 1
ATOM 2356 C CA . CYS A 1 303 ? 3.529 -13.18 8.828 1 92.44 303 CYS A CA 1
ATOM 2357 C C . CYS A 1 303 ? 3.998 -12.406 10.055 1 92.44 303 CYS A C 1
ATOM 2359 O O . CYS A 1 303 ? 4.773 -11.461 9.938 1 92.44 303 CYS A O 1
ATOM 2361 N N . ARG A 1 304 ? 3.424 -12.781 11.133 1 92.19 304 ARG A N 1
ATOM 2362 C CA . ARG A 1 304 ? 3.783 -12.227 12.438 1 92.19 304 ARG A CA 1
ATOM 2363 C C . ARG A 1 304 ? 4.309 -13.312 13.367 1 92.19 304 ARG A C 1
ATOM 2365 O O . ARG A 1 304 ? 4.039 -14.5 13.156 1 92.19 304 ARG A O 1
ATOM 2372 N N . ALA A 1 305 ? 5.16 -12.891 14.359 1 92.56 305 ALA A N 1
ATOM 2373 C CA . ALA A 1 305 ? 5.574 -13.844 15.383 1 92.56 305 ALA A CA 1
ATOM 2374 C C . ALA A 1 305 ? 4.371 -14.57 15.984 1 92.56 305 ALA A C 1
ATOM 2376 O O . ALA A 1 305 ? 3.314 -13.969 16.188 1 92.56 305 ALA A O 1
ATOM 2377 N N . PRO A 1 306 ? 4.492 -15.82 16.156 1 94.25 306 PRO A N 1
ATOM 2378 C CA . PRO A 1 306 ? 5.688 -16.656 16.25 1 94.25 306 PRO A CA 1
ATOM 2379 C C . PRO A 1 306 ? 6.098 -17.266 14.898 1 94.25 306 PRO A C 1
ATOM 2381 O O . PRO A 1 306 ? 7.074 -18.016 14.828 1 94.25 306 PRO A O 1
ATOM 2384 N N . PHE A 1 307 ? 5.359 -17 13.914 1 96.12 307 PHE A N 1
ATOM 2385 C CA . PHE A 1 307 ? 5.738 -17.453 12.586 1 96.12 307 PHE A CA 1
ATOM 2386 C C . PHE A 1 307 ? 6.566 -16.406 11.867 1 96.12 307 PHE A C 1
ATOM 2388 O O . PHE A 1 307 ? 6.582 -15.234 12.266 1 96.12 307 PHE A O 1
ATOM 2395 N N . MET A 1 308 ? 7.25 -16.797 10.867 1 94.31 308 MET A N 1
ATOM 2396 C CA . MET A 1 308 ? 8.227 -15.891 10.266 1 94.31 308 MET A CA 1
ATOM 2397 C C . MET A 1 308 ? 7.965 -15.711 8.773 1 94.31 308 MET A C 1
ATOM 2399 O O . MET A 1 308 ? 8.203 -14.641 8.219 1 94.31 308 MET A O 1
ATOM 2403 N N . GLN A 1 309 ? 7.5 -16.828 8.148 1 95.75 309 GLN A N 1
ATOM 2404 C CA . GLN A 1 309 ? 7.406 -16.781 6.695 1 95.75 309 GLN A CA 1
ATOM 2405 C C . GLN A 1 309 ? 6.195 -17.562 6.195 1 95.75 309 GLN A C 1
ATOM 2407 O O . GLN A 1 309 ? 5.773 -18.531 6.832 1 95.75 309 GLN A O 1
ATOM 2412 N N . LEU A 1 310 ? 5.617 -17.031 5.133 1 97.31 310 LEU A N 1
ATOM 2413 C CA . LEU A 1 310 ? 4.637 -17.781 4.359 1 97.31 310 LEU A CA 1
ATOM 2414 C C . LEU A 1 310 ? 5.273 -18.391 3.111 1 97.31 310 LEU A C 1
ATOM 2416 O O . LEU A 1 310 ? 5.645 -17.656 2.186 1 97.31 310 LEU A O 1
ATOM 2420 N N . PHE A 1 311 ? 5.477 -19.672 3.152 1 96.69 311 PHE A N 1
ATOM 2421 C CA . PHE A 1 311 ? 6.035 -20.453 2.047 1 96.69 311 PHE A CA 1
ATOM 2422 C C . PHE A 1 311 ? 4.926 -21 1.155 1 96.69 311 PHE A C 1
ATOM 2424 O O . PHE A 1 311 ? 3.936 -21.531 1.65 1 96.69 311 PHE A O 1
ATOM 2431 N N . THR A 1 312 ? 5.086 -20.781 -0.193 1 97.62 312 THR A N 1
ATOM 2432 C CA . THR A 1 312 ? 4.023 -21.219 -1.093 1 97.62 312 THR A CA 1
ATOM 2433 C C . THR A 1 312 ? 4.598 -22.031 -2.252 1 97.62 312 THR A C 1
ATOM 2435 O O . THR A 1 312 ? 5.734 -21.797 -2.67 1 97.62 312 THR A O 1
ATOM 2438 N N . ILE A 1 313 ? 3.875 -22.953 -2.723 1 98.06 313 ILE A N 1
ATOM 2439 C CA . ILE A 1 313 ? 4.152 -23.703 -3.945 1 98.06 313 ILE A CA 1
ATOM 2440 C C . ILE A 1 313 ? 3.068 -23.422 -4.98 1 98.06 313 ILE A C 1
ATOM 2442 O O . ILE A 1 313 ? 1.889 -23.688 -4.746 1 98.06 313 ILE A O 1
ATOM 2446 N N . SER A 1 314 ? 3.488 -22.859 -6.047 1 97.62 314 SER A N 1
ATOM 2447 C CA . SER A 1 314 ? 2.559 -22.484 -7.109 1 97.62 314 SER A CA 1
ATOM 2448 C C . SER A 1 314 ? 2.816 -23.297 -8.375 1 97.62 314 SER A C 1
ATOM 2450 O O . SER A 1 314 ? 3.898 -23.875 -8.547 1 97.62 314 SER A O 1
ATOM 2452 N N . VAL A 1 315 ? 1.812 -23.438 -9.188 1 96.62 315 VAL A N 1
ATOM 2453 C CA . VAL A 1 315 ? 1.908 -24.141 -10.461 1 96.62 315 VAL A CA 1
ATOM 2454 C C . VAL A 1 315 ? 1.164 -23.359 -11.547 1 96.62 315 VAL A C 1
ATOM 2456 O O . VAL A 1 315 ? 0.355 -22.469 -11.234 1 96.62 315 VAL A O 1
ATOM 2459 N N . PHE A 1 316 ? 1.53 -23.594 -12.773 1 94.19 316 PHE A N 1
ATOM 2460 C CA . PHE A 1 316 ? 0.789 -23.016 -13.891 1 94.19 316 PHE A CA 1
ATOM 2461 C C . PHE A 1 316 ? -0.245 -24.016 -14.414 1 94.19 316 PHE A C 1
ATOM 2463 O O . PHE A 1 316 ? 0.091 -25.141 -14.758 1 94.19 316 PHE A O 1
ATOM 2470 N N . ILE A 1 317 ? -1.474 -23.547 -14.391 1 93.12 317 ILE A N 1
ATOM 2471 C CA . ILE A 1 317 ? -2.543 -24.328 -15.016 1 93.12 317 ILE A CA 1
ATOM 2472 C C . ILE A 1 317 ? -2.748 -23.844 -16.453 1 93.12 317 ILE A C 1
ATOM 2474 O O . ILE A 1 317 ? -2.766 -22.641 -16.719 1 93.12 317 ILE A O 1
ATOM 2478 N N . ARG A 1 318 ? -2.867 -24.859 -17.312 1 90.44 318 ARG A N 1
ATOM 2479 C CA . ARG A 1 318 ? -2.955 -24.516 -18.719 1 90.44 318 ARG A CA 1
ATOM 2480 C C . ARG A 1 318 ? -4.094 -25.266 -19.406 1 90.44 318 ARG A C 1
ATOM 2482 O O . ARG A 1 318 ? -4.352 -26.422 -19.078 1 90.44 318 ARG A O 1
ATOM 2489 N N . LYS A 1 319 ? -4.824 -24.531 -20.188 1 89.31 319 LYS A N 1
ATOM 2490 C CA . LYS A 1 319 ? -5.781 -25.078 -21.156 1 89.31 319 LYS A CA 1
ATOM 2491 C C . LYS A 1 319 ? -5.695 -24.344 -22.484 1 89.31 319 LYS A C 1
ATOM 2493 O O . LYS A 1 319 ? -6.062 -23.172 -22.578 1 89.31 319 LYS A O 1
ATOM 2498 N N . ASP A 1 320 ? -5.164 -25.016 -23.438 1 86.69 320 ASP A N 1
ATOM 2499 C CA . ASP A 1 320 ? -4.973 -24.422 -24.766 1 86.69 320 ASP A CA 1
ATOM 2500 C C . ASP A 1 320 ? -4.082 -23.188 -24.688 1 86.69 320 ASP A C 1
ATOM 2502 O O . ASP A 1 320 ? -2.961 -23.25 -24.172 1 86.69 320 ASP A O 1
ATOM 2506 N N . ASP A 1 321 ? -4.613 -22.031 -24.922 1 83.38 321 ASP A N 1
ATOM 2507 C CA . ASP A 1 321 ? -3.818 -20.812 -24.953 1 83.38 321 ASP A CA 1
ATOM 2508 C C . ASP A 1 321 ? -3.936 -20.047 -23.641 1 83.38 321 ASP A C 1
ATOM 2510 O O . ASP A 1 321 ? -3.268 -19.031 -23.438 1 83.38 321 ASP A O 1
ATOM 2514 N N . CYS A 1 322 ? -4.66 -20.641 -22.719 1 88.88 322 CYS A N 1
ATOM 2515 C CA . CYS A 1 322 ? -4.863 -19.969 -21.453 1 88.88 322 CYS A CA 1
ATOM 2516 C C . CYS A 1 322 ? -3.982 -20.578 -20.359 1 88.88 322 CYS A C 1
ATOM 2518 O O . CYS A 1 322 ? -3.859 -21.812 -20.266 1 88.88 322 CYS A O 1
ATOM 2520 N N . MET A 1 323 ? -3.26 -19.672 -19.703 1 90.56 323 MET A N 1
ATOM 2521 C CA . MET A 1 323 ? -2.402 -20.125 -18.609 1 90.56 323 MET A CA 1
ATOM 2522 C C . MET A 1 323 ? -2.471 -19.172 -17.422 1 90.56 323 MET A C 1
ATOM 2524 O O . MET A 1 323 ? -2.557 -17.953 -17.609 1 90.56 323 MET A O 1
ATOM 2528 N N . LYS A 1 324 ? -2.461 -19.75 -16.234 1 92.88 324 LYS A N 1
ATOM 2529 C CA . LYS A 1 324 ? -2.48 -18.938 -15.023 1 92.88 324 LYS A CA 1
ATOM 2530 C C . LYS A 1 324 ? -1.744 -19.641 -13.883 1 92.88 324 LYS A C 1
ATOM 2532 O O . LYS A 1 324 ? -1.857 -20.859 -13.719 1 92.88 324 LYS A O 1
ATOM 2537 N N . SER A 1 325 ? -0.916 -18.875 -13.188 1 94.5 325 SER A N 1
ATOM 2538 C CA . SER A 1 325 ? -0.243 -19.406 -12.008 1 94.5 325 SER A CA 1
ATOM 2539 C C . SER A 1 325 ? -1.164 -19.391 -10.789 1 94.5 325 SER A C 1
ATOM 2541 O O . SER A 1 325 ? -1.831 -18.391 -10.531 1 94.5 325 SER A O 1
ATOM 2543 N N . VAL A 1 326 ? -1.264 -20.469 -10.078 1 96.25 326 VAL A N 1
ATOM 2544 C CA . VAL A 1 326 ? -2.107 -20.547 -8.891 1 96.25 326 VAL A CA 1
ATOM 2545 C C . VAL A 1 326 ? -1.322 -21.172 -7.742 1 96.25 326 VAL A C 1
ATOM 2547 O O . VAL A 1 326 ? -0.564 -22.125 -7.945 1 96.25 326 VAL A O 1
ATOM 2550 N N . PRO A 1 327 ? -1.422 -20.594 -6.598 1 97.69 327 PRO A N 1
ATOM 2551 C CA . PRO A 1 327 ? -0.81 -21.234 -5.426 1 97.69 327 PRO A CA 1
ATOM 2552 C C . PRO A 1 327 ? -1.577 -22.469 -4.953 1 97.69 327 PRO A C 1
ATOM 2554 O O . PRO A 1 327 ? -2.805 -22.422 -4.828 1 97.69 327 PRO A O 1
ATOM 2557 N N . LEU A 1 328 ? -0.876 -23.562 -4.711 1 98.25 328 LEU A N 1
ATOM 2558 C CA . LEU A 1 328 ? -1.574 -24.797 -4.395 1 98.25 328 LEU A CA 1
ATOM 2559 C C . LEU A 1 328 ? -1.268 -25.25 -2.971 1 98.25 328 LEU A C 1
ATOM 2561 O O . LEU A 1 328 ? -1.965 -26.094 -2.42 1 98.25 328 LEU A O 1
ATOM 2565 N N . VAL A 1 329 ? -0.249 -24.672 -2.357 1 98.44 329 VAL A N 1
ATOM 2566 C CA . VAL A 1 329 ? 0.087 -24.984 -0.973 1 98.44 329 VAL A CA 1
ATOM 2567 C C . VAL A 1 329 ? 0.517 -23.719 -0.241 1 98.44 329 VAL A C 1
ATOM 2569 O O . VAL A 1 329 ? 1.251 -22.891 -0.792 1 98.44 329 VAL A O 1
ATOM 2572 N N . PHE A 1 330 ? 0.019 -23.578 0.977 1 98.44 330 PHE A N 1
ATOM 2573 C CA . PHE A 1 330 ? 0.42 -22.5 1.879 1 98.44 330 PHE A CA 1
ATOM 2574 C C . PHE A 1 330 ? 1.087 -23.062 3.127 1 98.44 330 PHE A C 1
ATOM 2576 O O . PHE A 1 330 ? 0.498 -23.875 3.838 1 98.44 330 PHE A O 1
ATOM 2583 N N . VAL A 1 331 ? 2.295 -22.625 3.4 1 98.5 331 VAL A N 1
ATOM 2584 C CA . VAL A 1 331 ? 2.982 -23.109 4.594 1 98.5 331 VAL A CA 1
ATOM 2585 C C . VAL A 1 331 ? 3.395 -21.922 5.469 1 98.5 331 VAL A C 1
ATOM 2587 O O . VAL A 1 331 ? 4.137 -21.047 5.027 1 98.5 331 VAL A O 1
ATOM 2590 N N . LEU A 1 332 ? 2.896 -21.906 6.68 1 97.69 332 LEU A N 1
ATOM 2591 C CA . LEU A 1 332 ? 3.383 -20.953 7.672 1 97.69 332 LEU A CA 1
ATOM 2592 C C . LEU A 1 332 ? 4.582 -21.516 8.422 1 97.69 332 LEU A C 1
ATOM 2594 O O . LEU A 1 332 ? 4.445 -22.469 9.195 1 97.69 332 LEU A O 1
ATOM 2598 N N . MET A 1 333 ? 5.699 -20.906 8.227 1 97.88 333 MET A N 1
ATOM 2599 C CA . MET A 1 333 ? 6.93 -21.438 8.812 1 97.88 333 MET A CA 1
ATOM 2600 C C . MET A 1 333 ? 7.441 -20.516 9.914 1 97.88 333 MET A C 1
ATOM 2602 O O . MET A 1 333 ? 7.336 -19.297 9.82 1 97.88 333 MET A O 1
ATOM 2606 N N . SER A 1 334 ? 7.98 -21.109 10.969 1 96.62 334 SER A N 1
ATOM 2607 C CA . SER A 1 334 ? 8.523 -20.344 12.086 1 96.62 334 SER A CA 1
ATOM 2608 C C . SER A 1 334 ? 10.039 -20.219 11.992 1 96.62 334 SER A C 1
ATOM 2610 O O . SER A 1 334 ? 10.648 -19.406 12.703 1 96.62 334 SER A O 1
ATOM 2612 N N . ARG A 1 335 ? 10.617 -21.031 11.117 1 94 335 ARG A N 1
ATOM 2613 C CA . ARG A 1 335 ? 12.055 -21.031 10.875 1 94 335 ARG A CA 1
ATOM 2614 C C . ARG A 1 335 ? 12.375 -21.5 9.461 1 94 335 ARG A C 1
ATOM 2616 O O . ARG A 1 335 ? 11.562 -22.172 8.82 1 94 335 ARG A O 1
ATOM 2623 N N . ARG A 1 336 ? 13.578 -21.141 8.93 1 92.69 336 ARG A N 1
ATOM 2624 C CA . ARG A 1 336 ? 13.891 -21.422 7.535 1 92.69 336 ARG A CA 1
ATOM 2625 C C . ARG A 1 336 ? 15.211 -22.156 7.41 1 92.69 336 ARG A C 1
ATOM 2627 O O . ARG A 1 336 ? 16.047 -21.812 6.57 1 92.69 336 ARG A O 1
ATOM 2634 N N . GLU A 1 337 ? 15.367 -23.078 8.203 1 93.94 337 GLU A N 1
ATOM 2635 C CA . GLU A 1 337 ? 16.578 -23.875 8.109 1 93.94 337 GLU A CA 1
ATOM 2636 C C . GLU A 1 337 ? 16.359 -25.109 7.23 1 93.94 337 GLU A C 1
ATOM 2638 O O . GLU A 1 337 ? 15.227 -25.469 6.938 1 93.94 337 GLU A O 1
ATOM 2643 N N . LYS A 1 338 ? 17.5 -25.734 6.852 1 95.06 338 LYS A N 1
ATOM 2644 C CA . LYS A 1 338 ? 17.453 -26.906 5.969 1 95.06 338 LYS A CA 1
ATOM 2645 C C . LYS A 1 338 ? 16.578 -28 6.551 1 95.06 338 LYS A C 1
ATOM 2647 O O . LYS A 1 338 ? 15.742 -28.578 5.852 1 95.06 338 LYS A O 1
ATOM 2652 N N . LYS A 1 339 ? 16.719 -28.25 7.805 1 95.12 339 LYS A N 1
ATOM 2653 C CA . LYS A 1 339 ? 15.953 -29.297 8.469 1 95.12 339 LYS A CA 1
ATOM 2654 C C . LYS A 1 339 ? 14.453 -29 8.43 1 95.12 339 LYS A C 1
ATOM 2656 O O . LYS A 1 339 ? 13.641 -29.922 8.281 1 95.12 339 LYS A O 1
ATOM 2661 N N . ASP A 1 340 ? 14.117 -27.781 8.578 1 96.19 340 ASP A N 1
ATOM 2662 C CA . ASP A 1 340 ? 12.719 -27.375 8.555 1 96.19 340 ASP A CA 1
ATOM 2663 C C . ASP A 1 340 ? 12.102 -27.609 7.172 1 96.19 340 ASP A C 1
ATOM 2665 O O . ASP A 1 340 ? 11.023 -28.203 7.062 1 96.19 340 ASP A O 1
ATOM 2669 N N . TYR A 1 341 ? 12.836 -27.188 6.133 1 97.12 341 TYR A N 1
ATOM 2670 C CA . TYR A 1 341 ? 12.336 -27.359 4.773 1 97.12 341 TYR A CA 1
ATOM 2671 C C . TYR A 1 341 ? 12.211 -28.844 4.43 1 97.12 341 TYR A C 1
ATOM 2673 O O . TYR A 1 341 ? 11.25 -29.25 3.777 1 97.12 341 TYR A O 1
ATOM 2681 N N . LYS A 1 342 ? 13.172 -29.625 4.824 1 97.19 342 LYS A N 1
ATOM 2682 C CA . LYS A 1 342 ? 13.148 -31.062 4.543 1 97.19 342 LYS A CA 1
ATOM 2683 C C . LYS A 1 342 ? 11.898 -31.719 5.117 1 97.19 342 LYS A C 1
ATOM 2685 O O . LYS A 1 342 ? 11.18 -32.438 4.41 1 97.19 342 LYS A O 1
ATOM 2690 N N . LYS A 1 343 ? 11.625 -31.422 6.352 1 97.5 343 LYS A N 1
ATOM 2691 C CA . LYS A 1 343 ? 10.477 -32.031 7.012 1 97.5 343 LYS A CA 1
ATOM 2692 C C . LYS A 1 343 ? 9.164 -31.531 6.406 1 97.5 343 LYS A C 1
ATOM 2694 O O . LYS A 1 343 ? 8.211 -32.312 6.262 1 97.5 343 LYS A O 1
ATOM 2699 N N . VAL A 1 344 ? 9.125 -30.266 6.121 1 98.06 344 VAL A N 1
ATOM 2700 C CA . VAL A 1 344 ? 7.93 -29.688 5.523 1 98.06 344 VAL A CA 1
ATOM 2701 C C . VAL A 1 344 ? 7.68 -30.312 4.156 1 98.06 344 VAL A C 1
ATOM 2703 O O . VAL A 1 344 ? 6.559 -30.734 3.855 1 98.06 344 VAL A O 1
ATOM 2706 N N . LEU A 1 345 ? 8.711 -30.438 3.303 1 98.06 345 LEU A N 1
ATOM 2707 C CA . LEU A 1 345 ? 8.578 -31.016 1.968 1 98.06 345 LEU A CA 1
ATOM 2708 C C . LEU A 1 345 ? 8.172 -32.469 2.043 1 98.06 345 LEU A C 1
ATOM 2710 O O . LEU A 1 345 ? 7.324 -32.938 1.271 1 98.06 345 LEU A O 1
ATOM 2714 N N . LYS A 1 346 ? 8.75 -33.188 2.98 1 97.81 346 LYS A N 1
ATOM 2715 C CA . LYS A 1 346 ? 8.383 -34.594 3.162 1 97.81 346 LYS A CA 1
ATOM 2716 C C . LYS A 1 346 ? 6.906 -34.719 3.545 1 97.81 346 LYS A C 1
ATOM 2718 O O . LYS A 1 346 ? 6.203 -35.594 3.023 1 97.81 346 LYS A O 1
ATOM 2723 N N . LYS A 1 347 ? 6.527 -33.844 4.453 1 98.12 347 LYS A N 1
ATOM 2724 C CA . LYS A 1 347 ? 5.129 -33.875 4.867 1 98.12 347 LYS A CA 1
ATOM 2725 C C . LYS A 1 347 ? 4.203 -33.594 3.695 1 98.12 347 LYS A C 1
ATOM 2727 O O . LYS A 1 347 ? 3.141 -34.188 3.559 1 98.12 347 LYS A O 1
ATOM 2732 N N . ILE A 1 348 ? 4.547 -32.625 2.857 1 98.19 348 ILE A N 1
ATOM 2733 C CA . ILE A 1 348 ? 3.746 -32.25 1.691 1 98.19 348 ILE A CA 1
ATOM 2734 C C . ILE A 1 348 ? 3.621 -33.469 0.764 1 98.19 348 ILE A C 1
ATOM 2736 O O . ILE A 1 348 ? 2.531 -33.781 0.273 1 98.19 348 ILE A O 1
ATOM 2740 N N . LEU A 1 349 ? 4.734 -34.219 0.551 1 97.69 349 LEU A N 1
ATOM 2741 C CA . LEU A 1 349 ? 4.711 -35.406 -0.301 1 97.69 349 LEU A CA 1
ATOM 2742 C C . LEU A 1 349 ? 3.83 -36.5 0.303 1 97.69 349 LEU A C 1
ATOM 2744 O O . LEU A 1 349 ? 3.143 -37.219 -0.423 1 97.69 349 LEU A O 1
ATOM 2748 N N . ASP A 1 350 ? 3.826 -36.5 1.623 1 97 350 ASP A N 1
ATOM 2749 C CA . ASP A 1 350 ? 3.061 -37.5 2.33 1 97 350 ASP A CA 1
ATOM 2750 C C . ASP A 1 350 ? 1.56 -37.25 2.205 1 97 350 ASP A C 1
ATOM 2752 O O . ASP A 1 350 ? 0.764 -38.188 2.217 1 97 350 ASP A O 1
ATOM 2756 N N . ILE A 1 351 ? 1.172 -36 2.117 1 96.69 351 ILE A N 1
ATOM 2757 C CA . ILE A 1 351 ? -0.251 -35.688 2.158 1 96.69 351 ILE A CA 1
ATOM 2758 C C . ILE A 1 351 ? -0.815 -35.656 0.738 1 96.69 351 ILE A C 1
ATOM 2760 O O . ILE A 1 351 ? -2.027 -35.531 0.547 1 96.69 351 ILE A O 1
ATOM 2764 N N . LEU A 1 352 ? -0.021 -35.781 -0.257 1 97.25 352 LEU A N 1
ATOM 2765 C CA . LEU A 1 352 ? -0.503 -35.844 -1.632 1 97.25 352 LEU A CA 1
ATOM 2766 C C . LEU A 1 352 ? -1.332 -37.094 -1.867 1 97.25 352 LEU A C 1
ATOM 2768 O O . LEU A 1 352 ? -1.054 -38.156 -1.282 1 97.25 352 LEU A O 1
ATOM 2772 N N . PRO A 1 353 ? -2.391 -37.062 -2.613 1 95.5 353 PRO A N 1
ATOM 2773 C CA . PRO A 1 353 ? -3.227 -38.25 -2.883 1 95.5 353 PRO A CA 1
ATOM 2774 C C . PRO A 1 353 ? -2.494 -39.312 -3.688 1 95.5 353 PRO A C 1
ATOM 2776 O O . PRO A 1 353 ? -2.867 -40.5 -3.637 1 95.5 353 PRO A O 1
ATOM 2779 N N . GLY A 1 354 ? -1.436 -39.031 -4.395 1 92.06 354 GLY A N 1
ATOM 2780 C CA . GLY A 1 354 ? -0.612 -39.938 -5.18 1 92.06 354 GLY A CA 1
ATOM 2781 C C . GLY A 1 354 ? 0.831 -39.5 -5.297 1 92.06 354 GLY A C 1
ATOM 2782 O O . GLY A 1 354 ? 1.233 -38.531 -4.656 1 92.06 354 GLY A O 1
ATOM 2783 N N . PRO A 1 355 ? 1.557 -40.281 -6.027 1 93.44 355 PRO A N 1
ATOM 2784 C CA . PRO A 1 355 ? 2.953 -39.875 -6.203 1 93.44 355 PRO A CA 1
ATOM 2785 C C . PRO A 1 355 ? 3.096 -38.531 -6.941 1 93.44 355 PRO A C 1
ATOM 2787 O O . PRO A 1 355 ? 2.316 -38.25 -7.852 1 93.44 355 PRO A O 1
ATOM 2790 N N . ALA A 1 356 ? 3.992 -37.781 -6.484 1 95.06 356 ALA A N 1
ATOM 2791 C CA . ALA A 1 356 ? 4.238 -36.469 -7.109 1 95.06 356 ALA A CA 1
ATOM 2792 C C . ALA A 1 356 ? 4.824 -36.656 -8.508 1 95.06 356 ALA A C 1
ATOM 2794 O O . ALA A 1 356 ? 5.762 -37.438 -8.703 1 95.06 356 ALA A O 1
ATOM 2795 N N . ASN A 1 357 ? 4.352 -35.938 -9.492 1 95.88 357 ASN A N 1
ATOM 2796 C CA . ASN A 1 357 ? 4.805 -36.031 -10.875 1 95.88 357 ASN A CA 1
ATOM 2797 C C . ASN A 1 357 ? 5.773 -34.875 -11.211 1 95.88 357 ASN A C 1
ATOM 2799 O O . ASN A 1 357 ? 6.105 -34.688 -12.383 1 95.88 357 ASN A O 1
ATOM 2803 N N . VAL A 1 358 ? 6.203 -34.188 -10.219 1 96.38 358 VAL A N 1
ATOM 2804 C CA . VAL A 1 358 ? 7.035 -33 -10.422 1 96.38 358 VAL A CA 1
ATOM 2805 C C . VAL A 1 358 ? 8.367 -33.406 -11.039 1 96.38 358 VAL A C 1
ATOM 2807 O O . VAL A 1 358 ? 9 -34.375 -10.594 1 96.38 358 VAL A O 1
ATOM 2810 N N . LYS A 1 359 ? 8.812 -32.719 -12.109 1 95.88 359 LYS A N 1
ATOM 2811 C CA . LYS A 1 359 ? 10.078 -33 -12.789 1 95.88 359 LYS A CA 1
ATOM 2812 C C . LYS A 1 359 ? 11.016 -31.781 -12.688 1 95.88 359 LYS A C 1
ATOM 2814 O O . LYS A 1 359 ? 12.234 -31.938 -12.75 1 95.88 359 LYS A O 1
ATOM 2819 N N . ARG A 1 360 ? 10.383 -30.672 -12.578 1 95.12 360 ARG A N 1
ATOM 2820 C CA . ARG A 1 360 ? 11.148 -29.438 -12.516 1 95.12 360 ARG A CA 1
ATOM 2821 C C . ARG A 1 360 ? 10.664 -28.547 -11.383 1 95.12 360 ARG A C 1
ATOM 2823 O O . ARG A 1 360 ? 9.492 -28.578 -11.016 1 95.12 360 ARG A O 1
ATOM 2830 N N . ALA A 1 361 ? 11.57 -27.719 -10.82 1 95.69 361 ALA A N 1
ATOM 2831 C CA . ALA A 1 361 ? 11.227 -26.766 -9.766 1 95.69 361 ALA A CA 1
ATOM 2832 C C . ALA A 1 361 ? 12.016 -25.469 -9.914 1 95.69 361 ALA A C 1
ATOM 2834 O O . ALA A 1 361 ? 13.211 -25.5 -10.234 1 95.69 361 ALA A O 1
ATOM 2835 N N . MET A 1 362 ? 11.359 -24.453 -9.812 1 95.38 362 MET A N 1
ATOM 2836 C CA . MET A 1 362 ? 12.008 -23.156 -9.828 1 95.38 362 MET A CA 1
ATOM 2837 C C . MET A 1 362 ? 12.047 -22.547 -8.43 1 95.38 362 MET A C 1
ATOM 2839 O O . MET A 1 362 ? 11.031 -22.5 -7.742 1 95.38 362 MET A O 1
ATOM 2843 N N . LEU A 1 363 ? 13.242 -22.062 -8.023 1 92.56 363 LEU A N 1
ATOM 2844 C CA . LEU A 1 363 ? 13.445 -21.531 -6.676 1 92.56 363 LEU A CA 1
ATOM 2845 C C . LEU A 1 363 ? 14.305 -20.281 -6.715 1 92.56 363 LEU A C 1
ATOM 2847 O O . LEU A 1 363 ? 14.969 -20 -7.719 1 92.56 363 LEU A O 1
ATOM 2851 N N . ASP A 1 364 ? 14.195 -19.531 -5.633 1 90.69 364 ASP A N 1
ATOM 2852 C CA . ASP A 1 364 ? 15.188 -18.484 -5.402 1 90.69 364 ASP A CA 1
ATOM 2853 C C . ASP A 1 364 ? 16.5 -19.078 -4.879 1 90.69 364 ASP A C 1
ATOM 2855 O O . ASP A 1 364 ? 16.547 -20.25 -4.527 1 90.69 364 ASP A O 1
ATOM 2859 N N . PHE A 1 365 ? 17.531 -18.375 -4.91 1 90.06 365 PHE A N 1
ATOM 2860 C CA . PHE A 1 365 ? 18.844 -18.875 -4.527 1 90.06 365 PHE A CA 1
ATOM 2861 C C . PHE A 1 365 ? 19.047 -18.781 -3.02 1 90.06 365 PHE A C 1
ATOM 2863 O O . PHE A 1 365 ? 19.922 -18.078 -2.545 1 90.06 365 PHE A O 1
ATOM 2870 N N . GLU A 1 366 ? 18.188 -19.484 -2.336 1 87.06 366 GLU A N 1
ATOM 2871 C CA . GLU A 1 366 ? 18.312 -19.562 -0.883 1 87.06 366 GLU A CA 1
ATOM 2872 C C . GLU A 1 366 ? 19.156 -20.766 -0.475 1 87.06 366 GLU A C 1
ATOM 2874 O O . GLU A 1 366 ? 18.953 -21.875 -0.979 1 87.06 366 GLU A O 1
ATOM 2879 N N . LYS A 1 367 ? 19.984 -20.656 0.413 1 87.56 367 LYS A N 1
ATOM 2880 C CA . LYS A 1 367 ? 20.984 -21.656 0.779 1 87.56 367 LYS A CA 1
ATOM 2881 C C . LYS A 1 367 ? 20.344 -22.859 1.456 1 87.56 367 LYS A C 1
ATOM 2883 O O . LYS A 1 367 ? 20.797 -24 1.297 1 87.56 367 LYS A O 1
ATOM 2888 N N . ALA A 1 368 ? 19.266 -22.641 2.182 1 91.69 368 ALA A N 1
ATOM 2889 C CA . ALA A 1 368 ? 18.672 -23.719 2.963 1 91.69 368 ALA A CA 1
ATOM 2890 C C . ALA A 1 368 ? 17.734 -24.562 2.105 1 91.69 368 ALA A C 1
ATOM 2892 O O . ALA A 1 368 ? 17.688 -25.781 2.234 1 91.69 368 ALA A O 1
ATOM 2893 N N . MET A 1 369 ? 17.078 -24.031 1.196 1 93.31 369 MET A N 1
ATOM 2894 C CA . MET A 1 369 ? 16.031 -24.703 0.434 1 93.31 369 MET A CA 1
ATOM 2895 C C . MET A 1 369 ? 16.625 -25.641 -0.608 1 93.31 369 MET A C 1
ATOM 2897 O O . MET A 1 369 ? 16.094 -26.734 -0.834 1 93.31 369 MET A O 1
ATOM 2901 N N . TRP A 1 370 ? 17.734 -25.297 -1.266 1 93.75 370 TRP A N 1
ATOM 2902 C CA . TRP A 1 370 ? 18.312 -26.062 -2.373 1 93.75 370 TRP A CA 1
ATOM 2903 C C . TRP A 1 370 ? 18.75 -27.453 -1.91 1 93.75 370 TRP A C 1
ATOM 2905 O O . TRP A 1 370 ? 18.281 -28.469 -2.441 1 93.75 370 TRP A O 1
ATOM 2915 N N . PRO A 1 371 ? 19.562 -27.516 -0.81 1 93.12 371 PRO A N 1
ATOM 2916 C CA . PRO A 1 371 ? 19.922 -28.859 -0.346 1 93.12 371 PRO A CA 1
ATOM 2917 C C . PRO A 1 371 ? 18.719 -29.656 0.152 1 93.12 371 PRO A C 1
ATOM 2919 O O . PRO A 1 371 ? 18.688 -30.875 0.005 1 93.12 371 PRO A O 1
ATOM 2922 N N . ALA A 1 372 ? 17.766 -28.984 0.785 1 95.69 372 ALA A N 1
ATOM 2923 C CA . ALA A 1 372 ? 16.562 -29.672 1.254 1 95.69 372 ALA A CA 1
ATOM 2924 C C . ALA A 1 372 ? 15.797 -30.312 0.091 1 95.69 372 ALA A C 1
ATOM 2926 O O . ALA A 1 372 ? 15.391 -31.469 0.162 1 95.69 372 ALA A O 1
ATOM 2927 N N . MET A 1 373 ? 15.664 -29.609 -0.992 1 95.31 373 MET A N 1
ATOM 2928 C CA . MET A 1 373 ? 14.953 -30.078 -2.174 1 95.31 373 MET A CA 1
ATOM 2929 C C . MET A 1 373 ? 15.695 -31.25 -2.82 1 95.31 373 MET A C 1
ATOM 2931 O O . MET A 1 373 ? 15.078 -32.25 -3.223 1 95.31 373 MET A O 1
ATOM 2935 N N . THR A 1 374 ? 17 -31.109 -2.932 1 93.5 374 THR A N 1
ATOM 2936 C CA . THR A 1 374 ? 17.828 -32.125 -3.555 1 93.5 374 THR A CA 1
ATOM 2937 C C . THR A 1 374 ? 17.734 -33.438 -2.779 1 93.5 374 THR A C 1
ATOM 2939 O O . THR A 1 374 ? 17.734 -34.531 -3.373 1 93.5 374 THR A O 1
ATOM 2942 N N . GLN A 1 375 ? 17.625 -33.375 -1.518 1 95.31 375 GLN A N 1
ATOM 2943 C CA . GLN A 1 375 ? 17.562 -34.562 -0.672 1 95.31 375 GLN A CA 1
ATOM 2944 C C . GLN A 1 375 ? 16.188 -35.219 -0.737 1 95.31 375 GLN A C 1
ATOM 2946 O O . GLN A 1 375 ? 16.078 -36.438 -0.789 1 95.31 375 GLN A O 1
ATOM 2951 N N . VAL A 1 376 ? 15.164 -34.406 -0.72 1 96.69 376 VAL A N 1
ATOM 2952 C CA . VAL A 1 376 ? 13.797 -34.906 -0.659 1 96.69 376 VAL A CA 1
ATOM 2953 C C . VAL A 1 376 ? 13.336 -35.344 -2.055 1 96.69 376 VAL A C 1
ATOM 2955 O O . VAL A 1 376 ? 12.625 -36.344 -2.209 1 96.69 376 VAL A O 1
ATOM 2958 N N . LEU A 1 377 ? 13.742 -34.531 -3.07 1 96.06 377 LEU A N 1
ATOM 2959 C CA . LEU A 1 377 ? 13.383 -34.781 -4.461 1 96.06 377 LEU A CA 1
ATOM 2960 C C . LEU A 1 377 ? 14.625 -34.812 -5.344 1 96.06 377 LEU A C 1
ATOM 2962 O O . LEU A 1 377 ? 14.812 -33.938 -6.188 1 96.06 377 LEU A O 1
ATOM 2966 N N . PRO A 1 378 ? 15.352 -35.844 -5.309 1 93.94 378 PRO A N 1
ATOM 2967 C CA . PRO A 1 378 ? 16.641 -35.938 -6.016 1 93.94 378 PRO A CA 1
ATOM 2968 C C . PRO A 1 378 ? 16.469 -35.938 -7.535 1 93.94 378 PRO A C 1
ATOM 2970 O O . PRO A 1 378 ? 17.375 -35.531 -8.266 1 93.94 378 PRO A O 1
ATOM 2973 N N . ASP A 1 379 ? 15.328 -36.375 -8.031 1 93.75 379 ASP A N 1
ATOM 2974 C CA . ASP A 1 379 ? 15.133 -36.562 -9.469 1 93.75 379 ASP A CA 1
ATOM 2975 C C . ASP A 1 379 ? 14.586 -35.281 -10.102 1 93.75 379 ASP A C 1
ATOM 2977 O O . ASP A 1 379 ? 14.414 -35.188 -11.32 1 93.75 379 ASP A O 1
ATOM 2981 N N . VAL A 1 380 ? 14.297 -34.312 -9.336 1 95.56 380 VAL A N 1
ATOM 2982 C CA . VAL A 1 380 ? 13.711 -33.094 -9.828 1 95.56 380 VAL A CA 1
ATOM 2983 C C . VAL A 1 380 ? 14.812 -32.125 -10.25 1 95.56 380 VAL A C 1
ATOM 2985 O O . VAL A 1 380 ? 15.781 -31.906 -9.508 1 95.56 380 VAL A O 1
ATOM 2988 N N . ARG A 1 381 ? 14.727 -31.578 -11.461 1 93.5 381 ARG A N 1
ATOM 2989 C CA . ARG A 1 381 ? 15.68 -30.578 -11.945 1 93.5 381 ARG A CA 1
ATOM 2990 C C . ARG A 1 381 ? 15.359 -29.203 -11.375 1 93.5 381 ARG A C 1
ATOM 2992 O O . ARG A 1 381 ? 14.289 -28.656 -11.625 1 93.5 381 ARG A O 1
ATOM 2999 N N . MET A 1 382 ? 16.281 -28.656 -10.664 1 93.44 382 MET A N 1
ATOM 3000 C CA . MET A 1 382 ? 16.078 -27.375 -10.016 1 93.44 382 MET A CA 1
ATOM 3001 C C . MET A 1 382 ? 16.656 -26.234 -10.859 1 93.44 382 MET A C 1
ATOM 3003 O O . MET A 1 382 ? 17.734 -26.375 -11.438 1 93.44 382 MET A O 1
ATOM 3007 N N . THR A 1 383 ? 15.898 -25.188 -11.008 1 93.62 383 THR A N 1
ATOM 3008 C CA . THR A 1 383 ? 16.328 -23.984 -11.727 1 93.62 383 THR A CA 1
ATOM 3009 C C . THR A 1 383 ? 16.141 -22.75 -10.859 1 93.62 383 THR A C 1
ATOM 3011 O O . THR A 1 383 ? 15.133 -22.609 -10.164 1 93.62 383 THR A O 1
ATOM 3014 N N . GLY A 1 384 ? 17.094 -21.891 -10.953 1 93.56 384 GLY A N 1
ATOM 3015 C CA . GLY A 1 384 ? 17 -20.641 -10.219 1 93.56 384 GLY A CA 1
ATOM 3016 C C . GLY A 1 384 ? 16.281 -19.547 -10.992 1 93.56 384 GLY A C 1
ATOM 3017 O O . GLY A 1 384 ? 16.312 -19.531 -12.227 1 93.56 384 GLY A O 1
ATOM 3018 N N . CYS A 1 385 ? 15.664 -18.625 -10.312 1 91.81 385 CYS A N 1
ATOM 3019 C CA . CYS A 1 385 ? 14.969 -17.5 -10.914 1 91.81 385 CYS A CA 1
ATOM 3020 C C . CYS A 1 385 ? 15.961 -16.5 -11.5 1 91.81 385 CYS A C 1
ATOM 3022 O O . CYS A 1 385 ? 16.812 -15.969 -10.789 1 91.81 385 CYS A O 1
ATOM 3024 N N . MET A 1 386 ? 15.797 -16.188 -12.727 1 91.38 386 MET A N 1
ATOM 3025 C CA . MET A 1 386 ? 16.688 -15.281 -13.445 1 91.38 386 MET A CA 1
ATOM 3026 C C . MET A 1 386 ? 16.672 -13.883 -12.82 1 91.38 386 MET A C 1
ATOM 3028 O O . MET A 1 386 ? 17.703 -13.227 -12.727 1 91.38 386 MET A O 1
ATOM 3032 N N . PHE A 1 387 ? 15.516 -13.508 -12.484 1 89.12 387 PHE A N 1
ATOM 3033 C CA . PHE A 1 387 ? 15.391 -12.195 -11.867 1 89.12 387 PHE A CA 1
ATOM 3034 C C . PHE A 1 387 ? 16.25 -12.109 -10.609 1 89.12 387 PHE A C 1
ATOM 3036 O O . PHE A 1 387 ? 16.984 -11.133 -10.422 1 89.12 387 PHE A O 1
ATOM 3043 N N . HIS A 1 388 ? 16.125 -13.062 -9.734 1 90 388 HIS A N 1
ATOM 3044 C CA . HIS A 1 388 ? 16.891 -13.062 -8.492 1 90 388 HIS A CA 1
ATOM 3045 C C . HIS A 1 388 ? 18.391 -13.195 -8.758 1 90 388 HIS A C 1
ATOM 3047 O O . HIS A 1 388 ? 19.203 -12.641 -8.031 1 90 388 HIS A O 1
ATOM 3053 N N . TRP A 1 389 ? 18.75 -13.953 -9.773 1 93 389 TRP A N 1
ATOM 3054 C CA . TRP A 1 389 ? 20.156 -14.031 -10.164 1 93 389 TRP A CA 1
ATOM 3055 C C . TRP A 1 389 ? 20.703 -12.664 -10.547 1 93 389 TRP A C 1
ATOM 3057 O O . TRP A 1 389 ? 21.75 -12.242 -10.055 1 93 389 TRP A O 1
ATOM 3067 N N . THR A 1 390 ? 19.969 -11.977 -11.383 1 92.12 390 THR A N 1
ATOM 3068 C CA . THR A 1 390 ? 20.375 -10.656 -11.836 1 92.12 390 THR A CA 1
ATOM 3069 C C . THR A 1 390 ? 20.438 -9.68 -10.664 1 92.12 390 THR A C 1
ATOM 3071 O O . THR A 1 390 ? 21.344 -8.828 -10.617 1 92.12 390 THR A O 1
ATOM 3074 N N . GLN A 1 391 ? 19.531 -9.852 -9.805 1 89.81 391 GLN A N 1
ATOM 3075 C CA . GLN A 1 391 ? 19.516 -8.977 -8.641 1 89.81 391 GLN A CA 1
ATOM 3076 C C . GLN A 1 391 ? 20.75 -9.203 -7.77 1 89.81 391 GLN A C 1
ATOM 3078 O O . GLN A 1 391 ? 21.297 -8.266 -7.191 1 89.81 391 GLN A O 1
ATOM 3083 N N . CYS A 1 392 ? 21.141 -10.438 -7.598 1 91.31 392 CYS A N 1
ATOM 3084 C CA . CYS A 1 392 ? 22.344 -10.742 -6.836 1 91.31 392 CYS A CA 1
ATOM 3085 C C . CYS A 1 392 ? 23.578 -10.094 -7.465 1 91.31 392 CYS A C 1
ATOM 3087 O O . CYS A 1 392 ? 24.375 -9.477 -6.766 1 91.31 392 CYS A O 1
ATOM 3089 N N . VAL A 1 393 ? 23.656 -10.18 -8.766 1 93.5 393 VAL A N 1
ATOM 3090 C CA . VAL A 1 393 ? 24.781 -9.586 -9.477 1 93.5 393 VAL A CA 1
ATOM 3091 C C . VAL A 1 393 ? 24.719 -8.07 -9.367 1 93.5 393 VAL A C 1
ATOM 3093 O O . VAL A 1 393 ? 25.734 -7.418 -9.125 1 93.5 393 VAL A O 1
ATOM 3096 N N . TRP A 1 394 ? 23.562 -7.535 -9.453 1 91.38 394 TRP A N 1
ATOM 3097 C CA . TRP A 1 394 ? 23.375 -6.09 -9.383 1 91.38 394 TRP A CA 1
ATOM 3098 C C . TRP A 1 394 ? 23.766 -5.559 -8 1 91.38 394 TRP A C 1
ATOM 3100 O O . TRP A 1 394 ? 24.391 -4.504 -7.891 1 91.38 394 TRP A O 1
ATOM 3110 N N . ARG A 1 395 ? 23.359 -6.199 -6.996 1 85.75 395 ARG A N 1
ATOM 3111 C CA . ARG A 1 395 ? 23.719 -5.797 -5.641 1 85.75 395 ARG A CA 1
ATOM 3112 C C . ARG A 1 395 ? 25.234 -5.727 -5.473 1 85.75 395 ARG A C 1
ATOM 3114 O O . ARG A 1 395 ? 25.75 -4.809 -4.836 1 85.75 395 ARG A O 1
ATOM 3121 N N . LYS A 1 396 ? 25.891 -6.703 -6.023 1 89.44 396 LYS A N 1
ATOM 3122 C CA . LYS A 1 396 ? 27.344 -6.703 -5.949 1 89.44 396 LYS A CA 1
ATOM 3123 C C . LYS A 1 396 ? 27.938 -5.531 -6.73 1 89.44 396 LYS A C 1
ATOM 3125 O O . LYS A 1 396 ? 28.906 -4.91 -6.289 1 89.44 396 LYS A O 1
ATOM 3130 N N . ILE A 1 397 ? 27.344 -5.246 -7.863 1 90.06 397 ILE A N 1
ATOM 3131 C CA . ILE A 1 397 ? 27.766 -4.109 -8.68 1 90.06 397 ILE A CA 1
ATOM 3132 C C . ILE A 1 397 ? 27.641 -2.82 -7.871 1 90.06 397 ILE A C 1
ATOM 3134 O O . ILE A 1 397 ? 28.547 -1.983 -7.883 1 90.06 397 ILE A O 1
ATOM 3138 N N . GLN A 1 398 ? 26.562 -2.686 -7.195 1 81.38 398 GLN A N 1
ATOM 3139 C CA . GLN A 1 398 ? 26.344 -1.502 -6.371 1 81.38 398 GLN A CA 1
ATOM 3140 C C . GLN A 1 398 ? 27.344 -1.438 -5.223 1 81.38 398 GLN A C 1
ATOM 3142 O O . GLN A 1 398 ? 27.891 -0.373 -4.93 1 81.38 398 GLN A O 1
ATOM 3147 N N . GLU A 1 399 ? 27.547 -2.59 -4.59 1 80 399 GLU A N 1
ATOM 3148 C CA . GLU A 1 399 ? 28.484 -2.672 -3.467 1 80 399 GLU A CA 1
ATOM 3149 C C . GLU A 1 399 ? 29.891 -2.23 -3.881 1 80 399 GLU A C 1
ATOM 3151 O O . GLU A 1 399 ? 30.609 -1.625 -3.088 1 80 399 GLU A O 1
ATOM 3156 N N . LEU A 1 400 ? 30.203 -2.502 -5.164 1 86.12 400 LEU A N 1
ATOM 3157 C CA . LEU A 1 400 ? 31.547 -2.213 -5.66 1 86.12 400 LEU A CA 1
ATOM 3158 C C . LEU A 1 400 ? 31.625 -0.804 -6.238 1 86.12 400 LEU A C 1
ATOM 3160 O O . LEU A 1 400 ? 32.656 -0.396 -6.758 1 86.12 400 LEU A O 1
ATOM 3164 N N . GLY A 1 401 ? 30.531 -0.073 -6.207 1 78.06 401 GLY A N 1
ATOM 3165 C CA . GLY A 1 401 ? 30.516 1.312 -6.645 1 78.06 401 GLY A CA 1
ATOM 3166 C C . GLY A 1 401 ? 30.438 1.46 -8.156 1 78.06 401 GLY A C 1
ATOM 3167 O O . GLY A 1 401 ? 30.859 2.48 -8.703 1 78.06 401 GLY A O 1
ATOM 3168 N N . LEU A 1 402 ? 30.016 0.479 -8.844 1 87.25 402 LEU A N 1
ATOM 3169 C CA . LEU A 1 402 ? 29.984 0.486 -10.305 1 87.25 402 LEU A CA 1
ATOM 3170 C C . LEU A 1 402 ? 28.656 1.026 -10.82 1 87.25 402 LEU A C 1
ATOM 3172 O O . LEU A 1 402 ? 28.422 1.068 -12.031 1 87.25 402 LEU A O 1
ATOM 3176 N N . GLN A 1 403 ? 27.812 1.445 -9.938 1 82.56 403 GLN A N 1
ATOM 3177 C CA . GLN A 1 403 ? 26.5 1.918 -10.328 1 82.56 403 GLN A CA 1
ATOM 3178 C C . GLN A 1 403 ? 26.594 3.158 -11.211 1 82.56 403 GLN A C 1
ATOM 3180 O O . GLN A 1 403 ? 25.859 3.285 -12.188 1 82.56 403 GLN A O 1
ATOM 3185 N N . THR A 1 404 ? 27.453 4.086 -10.852 1 77.69 404 THR A N 1
ATOM 3186 C CA . THR A 1 404 ? 27.609 5.316 -11.617 1 77.69 404 THR A CA 1
ATOM 3187 C C . THR A 1 404 ? 28.094 5.016 -13.031 1 77.69 404 THR A C 1
ATOM 3189 O O . THR A 1 404 ? 27.594 5.566 -14.008 1 77.69 404 THR A O 1
ATOM 3192 N N . ALA A 1 405 ? 29.078 4.109 -13.109 1 84.19 405 ALA A N 1
ATOM 3193 C CA . ALA A 1 405 ? 29.609 3.723 -14.414 1 84.19 405 ALA A CA 1
ATOM 3194 C C . ALA A 1 405 ? 28.547 3.035 -15.258 1 84.19 405 ALA A C 1
ATOM 3196 O O . ALA A 1 405 ? 28.5 3.199 -16.484 1 84.19 405 ALA A O 1
ATOM 3197 N N . TYR A 1 406 ? 27.703 2.312 -14.609 1 87.31 406 TYR A N 1
ATOM 3198 C CA . TYR A 1 406 ? 26.594 1.646 -15.297 1 87.31 406 TYR A CA 1
ATOM 3199 C C . TYR A 1 406 ? 25.625 2.66 -15.883 1 87.31 406 TYR A C 1
ATOM 3201 O O . TYR A 1 406 ? 25.156 2.496 -17.016 1 87.31 406 TYR A O 1
ATOM 3209 N N . LEU A 1 407 ? 25.375 3.691 -15.164 1 82.19 407 LEU A N 1
ATOM 3210 C CA . LEU A 1 407 ? 24.406 4.688 -15.578 1 82.19 407 LEU A CA 1
ATOM 3211 C C . LEU A 1 407 ? 24.969 5.562 -16.703 1 82.19 407 LEU A C 1
ATOM 3213 O O . LEU A 1 407 ? 24.203 6.168 -17.453 1 82.19 407 LEU A O 1
ATOM 3217 N N . GLN A 1 408 ? 26.266 5.613 -16.859 1 84.06 408 GLN A N 1
ATOM 3218 C CA . GLN A 1 408 ? 26.906 6.426 -17.891 1 84.06 408 GLN A CA 1
ATOM 3219 C C . GLN A 1 408 ? 26.844 5.734 -19.25 1 84.06 408 GLN A C 1
ATOM 3221 O O . GLN A 1 408 ? 27.141 6.352 -20.266 1 84.06 408 GLN A O 1
ATOM 3226 N N . LYS A 1 409 ? 26.391 4.512 -19.359 1 83.94 409 LYS A N 1
ATOM 3227 C CA . LYS A 1 409 ? 26.109 3.738 -20.562 1 83.94 409 LYS A CA 1
ATOM 3228 C C . LYS A 1 409 ? 27.344 3.684 -21.469 1 83.94 409 LYS A C 1
ATOM 3230 O O . LYS A 1 409 ? 27.234 3.865 -22.688 1 83.94 409 LYS A O 1
ATOM 3235 N N . GLY A 1 410 ? 28.5 3.531 -20.938 1 87.38 410 GLY A N 1
ATOM 3236 C CA . GLY A 1 410 ? 29.734 3.371 -21.688 1 87.38 410 GLY A CA 1
ATOM 3237 C C . GLY A 1 410 ? 30.172 1.924 -21.812 1 87.38 410 GLY A C 1
ATOM 3238 O O . GLY A 1 410 ? 29.344 1.03 -21.969 1 87.38 410 GLY A O 1
ATOM 3239 N N . SER A 1 411 ? 31.406 1.688 -21.875 1 89.5 411 SER A N 1
ATOM 3240 C CA . SER A 1 411 ? 31.984 0.356 -22.062 1 89.5 411 SER A CA 1
ATOM 3241 C C . SER A 1 411 ? 31.688 -0.535 -20.859 1 89.5 411 SER A C 1
ATOM 3243 O O . SER A 1 411 ? 31.422 -1.728 -21.016 1 89.5 411 SER A O 1
ATOM 3245 N N . THR A 1 412 ? 31.734 0.076 -19.719 1 91.69 412 THR A N 1
ATOM 3246 C CA . THR A 1 412 ? 31.453 -0.68 -18.5 1 91.69 412 THR A CA 1
ATOM 3247 C C . THR A 1 412 ? 30 -1.158 -18.5 1 91.69 412 THR A C 1
ATOM 3249 O O . THR A 1 412 ? 29.719 -2.271 -18.047 1 91.69 412 THR A O 1
ATOM 3252 N N . TYR A 1 413 ? 29.172 -0.33 -19.016 1 92.38 413 TYR A N 1
ATOM 3253 C CA . TYR A 1 413 ? 27.766 -0.7 -19.141 1 92.38 413 TYR A CA 1
ATOM 3254 C C . TYR A 1 413 ? 27.609 -1.938 -20.016 1 92.38 413 TYR A C 1
ATOM 3256 O O . TYR A 1 413 ? 26.906 -2.887 -19.641 1 92.38 413 TYR A O 1
ATOM 3264 N N . LYS A 1 414 ? 28.219 -1.921 -21.109 1 92.62 414 LYS A N 1
ATOM 3265 C CA . LYS A 1 414 ? 28.125 -3.049 -22.031 1 92.62 414 LYS A CA 1
ATOM 3266 C C . LYS A 1 414 ? 28.672 -4.324 -21.391 1 92.62 414 LYS A C 1
ATOM 3268 O O . LYS A 1 414 ? 28.078 -5.402 -21.547 1 92.62 414 LYS A O 1
ATOM 3273 N N . TYR A 1 415 ? 29.75 -4.156 -20.734 1 94.62 415 TYR A N 1
ATOM 3274 C CA . TYR A 1 415 ? 30.359 -5.285 -20.031 1 94.62 415 TYR A CA 1
ATOM 3275 C C . TYR A 1 415 ? 29.406 -5.871 -19 1 94.62 415 TYR A C 1
ATOM 3277 O O . TYR A 1 415 ? 29.203 -7.086 -18.953 1 94.62 415 TYR A O 1
ATOM 3285 N N . LEU A 1 416 ? 28.828 -5.039 -18.234 1 94.69 416 LEU A N 1
ATOM 3286 C CA . LEU A 1 416 ? 27.938 -5.477 -17.172 1 94.69 416 LEU A CA 1
ATOM 3287 C C . LEU A 1 416 ? 26.656 -6.082 -17.734 1 94.69 416 LEU A C 1
ATOM 3289 O O . LEU A 1 416 ? 26.141 -7.059 -17.203 1 94.69 416 LEU A O 1
ATOM 3293 N N . ARG A 1 417 ? 26.188 -5.551 -18.797 1 94.5 417 ARG A N 1
ATOM 3294 C CA . ARG A 1 417 ? 25 -6.086 -19.438 1 94.5 417 ARG A CA 1
ATOM 3295 C C . ARG A 1 417 ? 25.25 -7.496 -19.969 1 94.5 417 ARG A C 1
ATOM 3297 O O . ARG A 1 417 ? 24.391 -8.375 -19.859 1 94.5 417 ARG A O 1
ATOM 3304 N N . LYS A 1 418 ? 26.359 -7.645 -20.562 1 95.44 418 LYS A N 1
ATOM 3305 C CA . LYS A 1 418 ? 26.719 -8.977 -21.047 1 95.44 418 LYS A CA 1
ATOM 3306 C C . LYS A 1 418 ? 26.844 -9.969 -19.891 1 95.44 418 LYS A C 1
ATOM 3308 O O . LYS A 1 418 ? 26.391 -11.109 -20 1 95.44 418 LYS A O 1
ATOM 3313 N N . THR A 1 419 ? 27.422 -9.5 -18.844 1 95.69 419 THR A N 1
ATOM 3314 C CA . THR A 1 419 ? 27.578 -10.352 -17.672 1 95.69 419 THR A CA 1
ATOM 3315 C C . THR A 1 419 ? 26.219 -10.805 -17.141 1 95.69 419 THR A C 1
ATOM 3317 O O . THR A 1 419 ? 26.016 -11.984 -16.875 1 95.69 419 THR A O 1
ATOM 3320 N N . MET A 1 420 ? 25.281 -9.906 -17.062 1 95.56 420 MET A N 1
ATOM 3321 C CA . MET A 1 420 ? 23.953 -10.195 -16.531 1 95.56 420 MET A CA 1
ATOM 3322 C C . MET A 1 420 ? 23.125 -11 -17.531 1 95.56 420 MET A C 1
ATOM 3324 O O . MET A 1 420 ? 22.047 -11.492 -17.188 1 95.56 420 MET A O 1
ATOM 3328 N N . SER A 1 421 ? 23.641 -11.18 -18.734 1 95.75 421 SER A N 1
ATOM 3329 C CA . SER A 1 421 ? 22.906 -11.906 -19.781 1 95.75 421 SER A CA 1
ATOM 3330 C C . SER A 1 421 ? 23.469 -13.32 -19.953 1 95.75 421 SER A C 1
ATOM 3332 O O . SER A 1 421 ? 23 -14.07 -20.812 1 95.75 421 SER A O 1
ATOM 3334 N N . LEU A 1 422 ? 24.359 -13.711 -19.141 1 96.12 422 LEU A N 1
ATOM 3335 C CA . LEU A 1 422 ? 24.969 -15.031 -19.219 1 96.12 422 LEU A CA 1
ATOM 3336 C C . LEU A 1 422 ? 23.938 -16.141 -19.109 1 96.12 422 LEU A C 1
ATOM 3338 O O . LEU A 1 422 ? 24.031 -17.156 -19.781 1 96.12 422 LEU A O 1
ATOM 3342 N N . PRO A 1 423 ? 22.844 -15.922 -18.281 1 95.62 423 PRO A N 1
ATOM 3343 C CA . PRO A 1 423 ? 21.844 -16.984 -18.109 1 95.62 423 PRO A CA 1
ATOM 3344 C C . PRO A 1 423 ? 21.141 -17.359 -19.406 1 95.62 423 PRO A C 1
ATOM 3346 O O . PRO A 1 423 ? 20.547 -18.422 -19.516 1 95.62 423 PRO A O 1
ATOM 3349 N N . PHE A 1 424 ? 21.234 -16.531 -20.422 1 95.56 424 PHE A N 1
ATOM 3350 C CA . PHE A 1 424 ? 20.531 -16.766 -21.688 1 95.56 424 PHE A CA 1
ATOM 3351 C C . PHE A 1 424 ? 21.297 -17.766 -22.547 1 95.56 424 PHE A C 1
ATOM 3353 O O . PHE A 1 424 ? 20.781 -18.234 -23.562 1 95.56 424 PHE A O 1
ATOM 3360 N N . LEU A 1 425 ? 22.453 -18.156 -22.125 1 96.5 425 LEU A N 1
ATOM 3361 C CA . LEU A 1 425 ? 23.297 -19.078 -22.891 1 96.5 425 LEU A CA 1
ATOM 3362 C C . LEU A 1 425 ? 23.031 -20.516 -22.469 1 96.5 425 LEU A C 1
ATOM 3364 O O . LEU A 1 425 ? 22.547 -20.766 -21.359 1 96.5 425 LEU A O 1
ATOM 3368 N N . PRO A 1 426 ? 23.281 -21.469 -23.422 1 95.56 426 PRO A N 1
ATOM 3369 C CA . PRO A 1 426 ? 23.281 -22.859 -22.984 1 95.56 426 PRO A CA 1
ATOM 3370 C C . PRO A 1 426 ? 24.297 -23.141 -21.875 1 95.56 426 PRO A C 1
ATOM 3372 O O . PRO A 1 426 ? 25.375 -22.547 -21.844 1 95.56 426 PRO A O 1
ATOM 3375 N N . GLU A 1 427 ? 23.984 -24.047 -20.969 1 94.5 427 GLU A N 1
ATOM 3376 C CA . GLU A 1 427 ? 24.75 -24.312 -19.766 1 94.5 427 GLU A CA 1
ATOM 3377 C C . GLU A 1 427 ? 26.203 -24.641 -20.094 1 94.5 427 GLU A C 1
ATOM 3379 O O . GLU A 1 427 ? 27.125 -24.234 -19.375 1 94.5 427 GLU A O 1
ATOM 3384 N N . ASP A 1 428 ? 26.469 -25.25 -21.234 1 94.25 428 ASP A N 1
ATOM 3385 C CA . ASP A 1 428 ? 27.797 -25.719 -21.594 1 94.25 428 ASP A CA 1
ATOM 3386 C C . ASP A 1 428 ? 28.656 -24.578 -22.156 1 94.25 428 ASP A C 1
ATOM 3388 O O . ASP A 1 428 ? 29.875 -24.656 -22.156 1 94.25 428 ASP A O 1
ATOM 3392 N N . GLU A 1 429 ? 28.016 -23.562 -22.594 1 96 429 GLU A N 1
ATOM 3393 C CA . GLU A 1 429 ? 28.734 -22.453 -23.234 1 96 429 GLU A CA 1
ATOM 3394 C C . GLU A 1 429 ? 29.031 -21.344 -22.234 1 96 429 GLU A C 1
ATOM 3396 O O . GLU A 1 429 ? 29.844 -20.453 -22.484 1 96 429 GLU A O 1
ATOM 3401 N N . ILE A 1 430 ? 28.438 -21.328 -21.047 1 97 430 ILE A N 1
ATOM 3402 C CA . ILE A 1 430 ? 28.5 -20.219 -20.109 1 97 430 ILE A CA 1
ATOM 3403 C C . ILE A 1 430 ? 29.938 -20.062 -19.594 1 97 430 ILE A C 1
ATOM 3405 O O . ILE A 1 430 ? 30.469 -18.938 -19.578 1 97 430 ILE A O 1
ATOM 3409 N N . ALA A 1 431 ? 30.594 -21.141 -19.266 1 95.31 431 ALA A N 1
ATOM 3410 C CA . ALA A 1 431 ? 31.938 -21.062 -18.719 1 95.31 431 ALA A CA 1
ATOM 3411 C C . ALA A 1 431 ? 32.938 -20.469 -19.734 1 95.31 431 ALA A C 1
ATOM 3413 O O . ALA A 1 431 ? 33.75 -19.625 -19.375 1 95.31 431 ALA A O 1
ATOM 3414 N N . THR A 1 432 ? 32.781 -20.875 -20.984 1 95.5 432 THR A N 1
ATOM 3415 C CA . THR A 1 432 ? 33.656 -20.422 -22.047 1 95.5 432 THR A CA 1
ATOM 3416 C C . THR A 1 432 ? 33.469 -18.938 -22.297 1 95.5 432 THR A C 1
ATOM 3418 O O . THR A 1 432 ? 34.469 -18.188 -22.359 1 95.5 432 THR A O 1
ATOM 3421 N N . GLU A 1 433 ? 32.281 -18.578 -22.453 1 95.69 433 GLU A N 1
ATOM 3422 C CA . GLU A 1 433 ? 32 -17.172 -22.734 1 95.69 433 GLU A CA 1
ATOM 3423 C C . GLU A 1 433 ? 32.375 -16.297 -21.531 1 95.69 433 GLU A C 1
ATOM 3425 O O . GLU A 1 433 ? 32.781 -15.148 -21.703 1 95.69 433 GLU A O 1
ATOM 3430 N N . TRP A 1 434 ? 32.188 -16.828 -20.344 1 96.44 434 TRP A N 1
ATOM 3431 C CA . TRP A 1 434 ? 32.531 -16.078 -19.141 1 96.44 434 TRP A CA 1
ATOM 3432 C C . TRP A 1 434 ? 34.031 -15.828 -19.094 1 96.44 434 TRP A C 1
ATOM 3434 O O . TRP A 1 434 ? 34.5 -14.742 -18.719 1 96.44 434 TRP A O 1
ATOM 3444 N N . GLU A 1 435 ? 34.844 -16.781 -19.469 1 95.75 435 GLU A N 1
ATOM 3445 C CA . GLU A 1 435 ? 36.281 -16.609 -19.5 1 95.75 435 GLU A CA 1
ATOM 3446 C C . GLU A 1 435 ? 36.688 -15.469 -20.438 1 95.75 435 GLU A C 1
ATOM 3448 O O . GLU A 1 435 ? 37.594 -14.688 -20.125 1 95.75 435 GLU A O 1
ATOM 3453 N N . ALA A 1 436 ? 36.031 -15.398 -21.516 1 94.62 436 ALA A N 1
ATOM 3454 C CA . ALA A 1 436 ? 36.312 -14.312 -22.469 1 94.62 436 ALA A CA 1
ATOM 3455 C C . ALA A 1 436 ? 35.938 -12.961 -21.859 1 94.62 436 ALA A C 1
ATOM 3457 O O . ALA A 1 436 ? 36.656 -11.977 -22.062 1 94.62 436 ALA A O 1
ATOM 3458 N N . LEU A 1 437 ? 34.844 -12.922 -21.172 1 94.75 437 LEU A N 1
ATOM 3459 C CA . LEU A 1 437 ? 34.375 -11.68 -20.547 1 94.75 437 LEU A CA 1
ATOM 3460 C C . LEU A 1 437 ? 35.312 -11.297 -19.391 1 94.75 437 LEU A C 1
ATOM 3462 O O . LEU A 1 437 ? 35.625 -10.117 -19.219 1 94.75 437 LEU A O 1
ATOM 3466 N N . LYS A 1 438 ? 35.656 -12.266 -18.625 1 95.38 438 LYS A N 1
ATOM 3467 C CA . LYS A 1 438 ? 36.562 -12.062 -17.484 1 95.38 438 LYS A CA 1
ATOM 3468 C C . LYS A 1 438 ? 37.875 -11.398 -17.906 1 95.38 438 LYS A C 1
ATOM 3470 O O . LYS A 1 438 ? 38.375 -10.539 -17.203 1 95.38 438 LYS A O 1
ATOM 3475 N N . ALA A 1 439 ? 38.344 -11.727 -19.078 1 93.88 439 ALA A N 1
ATOM 3476 C CA . ALA A 1 439 ? 39.594 -11.203 -19.594 1 93.88 439 ALA A CA 1
ATOM 3477 C C . ALA A 1 439 ? 39.469 -9.711 -19.922 1 93.88 439 ALA A C 1
ATOM 3479 O O . ALA A 1 439 ? 40.469 -9 -19.953 1 93.88 439 ALA A O 1
ATOM 3480 N N . GLN A 1 440 ? 38.312 -9.227 -20.016 1 92.5 440 GLN A N 1
ATOM 3481 C CA . GLN A 1 440 ? 38.062 -7.832 -20.391 1 92.5 440 GLN A CA 1
ATOM 3482 C C . GLN A 1 440 ? 38 -6.938 -19.156 1 92.5 440 GLN A C 1
ATOM 3484 O O . GLN A 1 440 ? 38.031 -5.711 -19.266 1 92.5 440 GLN A O 1
ATOM 3489 N N . ALA A 1 441 ? 37.938 -7.582 -18 1 93.31 441 ALA A N 1
ATOM 3490 C CA . ALA A 1 441 ? 37.906 -6.797 -16.766 1 93.31 441 ALA A CA 1
ATOM 3491 C C . ALA A 1 441 ? 39.219 -6.094 -16.516 1 93.31 441 ALA A C 1
ATOM 3493 O O . ALA A 1 441 ? 40.25 -6.75 -16.297 1 93.31 441 ALA A O 1
ATOM 3494 N N . SER A 1 442 ? 39.25 -4.738 -16.562 1 89.06 442 SER A N 1
ATOM 3495 C CA . SER A 1 442 ? 40.5 -3.986 -16.484 1 89.06 442 SER A CA 1
ATOM 3496 C C . SER A 1 442 ? 40.562 -3.156 -15.211 1 89.06 442 SER A C 1
ATOM 3498 O O . SER A 1 442 ? 41.656 -2.908 -14.688 1 89.06 442 SER A O 1
ATOM 3500 N N . THR A 1 443 ? 39.531 -2.766 -14.688 1 90.19 443 THR A N 1
ATOM 3501 C CA . THR A 1 443 ? 39.531 -1.944 -13.484 1 90.19 443 THR A CA 1
ATOM 3502 C C . THR A 1 443 ? 39.469 -2.818 -12.234 1 90.19 443 THR A C 1
ATOM 3504 O O . THR A 1 443 ? 38.969 -3.943 -12.289 1 90.19 443 THR A O 1
ATOM 3507 N N . PRO A 1 444 ? 40 -2.371 -11.188 1 89.25 444 PRO A N 1
ATOM 3508 C CA . PRO A 1 444 ? 39.938 -3.154 -9.953 1 89.25 444 PRO A CA 1
ATOM 3509 C C . PRO A 1 444 ? 38.531 -3.533 -9.555 1 89.25 444 PRO A C 1
ATOM 3511 O O . PRO A 1 444 ? 38.281 -4.645 -9.07 1 89.25 444 PRO A O 1
ATOM 3514 N N . ALA A 1 445 ? 37.594 -2.686 -9.734 1 89.19 445 ALA A N 1
ATOM 3515 C CA . ALA A 1 445 ? 36.219 -2.977 -9.398 1 89.19 445 ALA A CA 1
ATOM 3516 C C . ALA A 1 445 ? 35.656 -4.094 -10.281 1 89.19 445 ALA A C 1
ATOM 3518 O O . ALA A 1 445 ? 34.938 -4.977 -9.797 1 89.19 445 ALA A O 1
ATOM 3519 N N . LEU A 1 446 ? 36.031 -4.059 -11.492 1 94.44 446 LEU A N 1
ATOM 3520 C CA . LEU A 1 446 ? 35.562 -5.078 -12.422 1 94.44 446 LEU A CA 1
ATOM 3521 C C . LEU A 1 446 ? 36.219 -6.426 -12.125 1 94.44 446 LEU A C 1
ATOM 3523 O O . LEU A 1 446 ? 35.594 -7.473 -12.273 1 94.44 446 LEU A O 1
ATOM 3527 N N . ILE A 1 447 ? 37.438 -6.367 -11.734 1 95.12 447 ILE A N 1
ATOM 3528 C CA . ILE A 1 447 ? 38.156 -7.594 -11.391 1 95.12 447 ILE A CA 1
ATOM 3529 C C . ILE A 1 447 ? 37.531 -8.219 -10.141 1 95.12 447 ILE A C 1
ATOM 3531 O O . ILE A 1 447 ? 37.312 -9.438 -10.086 1 95.12 447 ILE A O 1
ATOM 3535 N N . ALA A 1 448 ? 37.188 -7.383 -9.242 1 93.62 448 ALA A N 1
ATOM 3536 C CA . ALA A 1 448 ? 36.531 -7.863 -8.039 1 93.62 448 ALA A CA 1
ATOM 3537 C C . ALA A 1 448 ? 35.188 -8.492 -8.367 1 93.62 448 ALA A C 1
ATOM 3539 O O . ALA A 1 448 ? 34.781 -9.5 -7.773 1 93.62 448 ALA A O 1
ATOM 3540 N N . LEU A 1 449 ? 34.469 -7.891 -9.242 1 95.44 449 LEU A N 1
ATOM 3541 C CA . LEU A 1 449 ? 33.188 -8.445 -9.688 1 95.44 449 LEU A CA 1
ATOM 3542 C C . LEU A 1 449 ? 33.406 -9.797 -10.359 1 95.44 449 LEU A C 1
ATOM 3544 O O . LEU A 1 449 ? 32.625 -10.734 -10.125 1 95.44 449 LEU A O 1
ATOM 3548 N N . ALA A 1 450 ? 34.375 -9.828 -11.195 1 96.44 450 ALA A N 1
ATOM 3549 C CA . ALA A 1 450 ? 34.688 -11.078 -11.891 1 96.44 450 ALA A CA 1
ATOM 3550 C C . ALA A 1 450 ? 35 -12.195 -10.898 1 96.44 450 ALA A C 1
ATOM 3552 O O . ALA A 1 450 ? 34.562 -13.336 -11.086 1 96.44 450 ALA A O 1
ATOM 3553 N N . ASP A 1 451 ? 35.688 -11.859 -9.883 1 95.25 451 ASP A N 1
ATOM 3554 C CA . ASP A 1 451 ? 36.031 -12.836 -8.852 1 95.25 451 ASP A CA 1
ATOM 3555 C C . ASP A 1 451 ? 34.781 -13.336 -8.148 1 95.25 451 ASP A C 1
ATOM 3557 O O . ASP A 1 451 ? 34.656 -14.523 -7.848 1 95.25 451 ASP A O 1
ATOM 3561 N N . TYR A 1 452 ? 33.938 -12.438 -7.926 1 95.06 452 TYR A N 1
ATOM 3562 C CA . TYR A 1 452 ? 32.656 -12.773 -7.297 1 95.06 452 TYR A CA 1
ATOM 3563 C C . TYR A 1 452 ? 31.859 -13.734 -8.164 1 95.06 452 TYR A C 1
ATOM 3565 O O . TYR A 1 452 ? 31.328 -14.727 -7.664 1 95.06 452 TYR A O 1
ATOM 3573 N N . ILE A 1 453 ? 31.766 -13.453 -9.43 1 96.5 453 ILE A N 1
ATOM 3574 C CA . ILE A 1 453 ? 31 -14.281 -10.352 1 96.5 453 ILE A CA 1
ATOM 3575 C C . ILE A 1 453 ? 31.625 -15.664 -10.461 1 96.5 453 ILE A C 1
ATOM 3577 O O . ILE A 1 453 ? 30.938 -16.688 -10.469 1 96.5 453 ILE A O 1
ATOM 3581 N N . ASP A 1 454 ? 32.906 -15.688 -10.477 1 95.56 454 ASP A N 1
ATOM 3582 C CA . ASP A 1 454 ? 33.656 -16.953 -10.555 1 95.56 454 ASP A CA 1
ATOM 3583 C C . ASP A 1 454 ? 33.344 -17.828 -9.344 1 95.56 454 ASP A C 1
ATOM 3585 O O . ASP A 1 454 ? 32.969 -19 -9.492 1 95.56 454 ASP A O 1
ATOM 3589 N N . ARG A 1 455 ? 33.438 -17.266 -8.258 1 93.88 455 ARG A N 1
ATOM 3590 C CA . ARG A 1 455 ? 33.375 -18.016 -7.012 1 93.88 455 ARG A CA 1
ATOM 3591 C C . ARG A 1 455 ? 31.922 -18.438 -6.727 1 93.88 455 ARG A C 1
ATOM 3593 O O . ARG A 1 455 ? 31.672 -19.578 -6.332 1 93.88 455 ARG A O 1
ATOM 3600 N N . ASN A 1 456 ? 30.969 -17.562 -6.949 1 93.25 456 ASN A N 1
ATOM 3601 C CA . ASN A 1 456 ? 29.609 -17.766 -6.461 1 93.25 456 ASN A CA 1
ATOM 3602 C C . ASN A 1 456 ? 28.719 -18.406 -7.527 1 93.25 456 ASN A C 1
ATOM 3604 O O . ASN A 1 456 ? 27.703 -19.016 -7.211 1 93.25 456 ASN A O 1
ATOM 3608 N N . TRP A 1 457 ? 29.109 -18.25 -8.82 1 94.94 457 TRP A N 1
ATOM 3609 C CA . TRP A 1 457 ? 28.125 -18.641 -9.828 1 94.94 457 TRP A CA 1
ATOM 3610 C C . TRP A 1 457 ? 28.75 -19.594 -10.852 1 94.94 457 TRP A C 1
ATOM 3612 O O . TRP A 1 457 ? 28.062 -20.469 -11.398 1 94.94 457 TRP A O 1
ATOM 3622 N N . ILE A 1 458 ? 30.031 -19.516 -11.172 1 95.69 458 ILE A N 1
ATOM 3623 C CA . ILE A 1 458 ? 30.641 -20.375 -12.188 1 95.69 458 ILE A CA 1
ATOM 3624 C C . ILE A 1 458 ? 31.219 -21.625 -11.531 1 95.69 458 ILE A C 1
ATOM 3626 O O . ILE A 1 458 ? 30.922 -22.734 -11.938 1 95.69 458 ILE A O 1
ATOM 3630 N N . GLU A 1 459 ? 31.969 -21.438 -10.438 1 93.19 459 GLU A N 1
ATOM 3631 C CA . GLU A 1 459 ? 32.656 -22.547 -9.773 1 93.19 459 GLU A CA 1
ATOM 3632 C C . GLU A 1 459 ? 31.875 -23.047 -8.57 1 93.19 459 GLU A C 1
ATOM 3634 O O . GLU A 1 459 ? 32.375 -23.875 -7.809 1 93.19 459 GLU A O 1
ATOM 3639 N N . SER A 1 460 ? 30.672 -22.531 -8.414 1 90.56 460 SER A N 1
ATOM 3640 C CA . SER A 1 460 ? 29.875 -22.906 -7.25 1 90.56 460 SER A CA 1
ATOM 3641 C C . SER A 1 460 ? 29.406 -24.359 -7.328 1 90.56 460 SER A C 1
ATOM 3643 O O . SER A 1 460 ? 29 -24.828 -8.391 1 90.56 460 SER A O 1
ATOM 3645 N N . SER A 1 461 ? 29.438 -25.078 -6.227 1 87.56 461 SER A N 1
ATOM 3646 C CA . SER A 1 461 ? 28.953 -26.453 -6.152 1 87.56 461 SER A CA 1
ATOM 3647 C C . SER A 1 461 ? 27.438 -26.484 -5.992 1 87.56 461 SER A C 1
ATOM 3649 O O . SER A 1 461 ? 26.781 -27.438 -6.449 1 87.56 461 SER A O 1
ATOM 3651 N N . LEU A 1 462 ? 26.891 -25.5 -5.426 1 86.81 462 LEU A N 1
ATOM 3652 C CA . LEU A 1 462 ? 25.469 -25.453 -5.152 1 86.81 462 LEU A CA 1
ATOM 3653 C C . LEU A 1 462 ? 24.703 -24.875 -6.34 1 86.81 462 LEU A C 1
ATOM 3655 O O . LEU A 1 462 ? 23.594 -25.312 -6.652 1 86.81 462 LEU A O 1
ATOM 3659 N N . HIS A 1 463 ? 25.391 -23.891 -6.91 1 92 463 HIS A N 1
ATOM 3660 C CA . HIS A 1 463 ? 24.719 -23.203 -8 1 92 463 HIS A CA 1
ATOM 3661 C C . HIS A 1 463 ? 25.578 -23.172 -9.258 1 92 463 HIS A C 1
ATOM 3663 O O . HIS A 1 463 ? 25.953 -22.094 -9.727 1 92 463 HIS A O 1
ATOM 3669 N N . PRO A 1 464 ? 25.766 -24.328 -9.844 1 93.06 464 PRO A N 1
ATOM 3670 C CA . PRO A 1 464 ? 26.484 -24.328 -11.117 1 93.06 464 PRO A CA 1
ATOM 3671 C C . PRO A 1 464 ? 25.656 -23.719 -12.258 1 93.06 464 PRO A C 1
ATOM 3673 O O . PRO A 1 464 ? 24.453 -23.516 -12.117 1 93.06 464 PRO A O 1
ATOM 3676 N N . PRO A 1 465 ? 26.234 -23.406 -13.367 1 95.12 465 PRO A N 1
ATOM 3677 C CA . PRO A 1 465 ? 25.547 -22.781 -14.492 1 95.12 465 PRO A CA 1
ATOM 3678 C C . PRO A 1 465 ? 24.297 -23.547 -14.938 1 95.12 465 PRO A C 1
ATOM 3680 O O . PRO A 1 465 ? 23.328 -22.953 -15.398 1 95.12 465 PRO A O 1
ATOM 3683 N N . ALA A 1 466 ? 24.25 -24.797 -14.695 1 92.94 466 ALA A N 1
ATOM 3684 C CA . ALA A 1 466 ? 23.109 -25.625 -15.07 1 92.94 466 ALA A CA 1
ATOM 3685 C C . ALA A 1 466 ? 21.859 -25.219 -14.289 1 92.94 466 ALA A C 1
ATOM 3687 O O . ALA A 1 466 ? 20.734 -25.406 -14.758 1 92.94 466 ALA A O 1
ATOM 3688 N N . THR A 1 467 ? 22.078 -24.609 -13.148 1 93.31 467 THR A N 1
ATOM 3689 C CA . THR A 1 467 ? 20.953 -24.281 -12.266 1 93.31 467 THR A CA 1
ATOM 3690 C C . THR A 1 467 ? 20.406 -22.906 -12.578 1 93.31 467 THR A C 1
ATOM 3692 O O . THR A 1 467 ? 19.328 -22.531 -12.109 1 93.31 467 THR A O 1
ATOM 3695 N N . TRP A 1 468 ? 21.109 -22.125 -13.383 1 94.75 468 TRP A N 1
ATOM 3696 C CA . TRP A 1 468 ? 20.562 -20.781 -13.578 1 94.75 468 TRP A CA 1
ATOM 3697 C C . TRP A 1 468 ? 20.547 -20.422 -15.062 1 94.75 468 TRP A C 1
ATOM 3699 O O . TRP A 1 468 ? 20.141 -19.312 -15.43 1 94.75 468 TRP A O 1
ATOM 3709 N N . SER A 1 469 ? 20.891 -21.359 -15.969 1 95.25 469 SER A N 1
ATOM 3710 C CA . SER A 1 469 ? 20.688 -21.172 -17.391 1 95.25 469 SER A CA 1
ATOM 3711 C C . SER A 1 469 ? 19.203 -21.219 -17.75 1 95.25 469 SER A C 1
ATOM 3713 O O . SER A 1 469 ? 18.5 -22.141 -17.344 1 95.25 469 SER A O 1
ATOM 3715 N N . ILE A 1 470 ? 18.797 -20.266 -18.453 1 93.06 470 ILE A N 1
ATOM 3716 C CA . ILE A 1 470 ? 17.391 -20.234 -18.828 1 93.06 470 ILE A CA 1
ATOM 3717 C C . ILE A 1 470 ? 17.25 -20.469 -20.328 1 93.06 470 ILE A C 1
ATOM 3719 O O . ILE A 1 470 ? 16.25 -20.078 -20.938 1 93.06 470 ILE A O 1
ATOM 3723 N N . PHE A 1 471 ? 18.219 -21.094 -20.906 1 93.31 471 PHE A N 1
ATOM 3724 C CA . PHE A 1 471 ? 18.219 -21.344 -22.344 1 93.31 471 PHE A CA 1
ATOM 3725 C C . PHE A 1 471 ? 16.984 -22.141 -22.75 1 93.31 471 PHE A C 1
ATOM 3727 O O . PHE A 1 471 ? 16.719 -23.219 -22.203 1 93.31 471 PHE A O 1
ATOM 3734 N N . LYS A 1 472 ? 16.125 -21.594 -23.578 1 91.12 472 LYS A N 1
ATOM 3735 C CA . LYS A 1 472 ? 14.945 -22.188 -24.203 1 91.12 472 LYS A CA 1
ATOM 3736 C C . LYS A 1 472 ? 13.836 -22.391 -23.188 1 91.12 472 LYS A C 1
ATOM 3738 O O . LYS A 1 472 ? 12.992 -23.281 -23.344 1 91.12 472 LYS A O 1
ATOM 3743 N N . LYS A 1 473 ? 13.914 -21.688 -22.156 1 88.5 473 LYS A N 1
ATOM 3744 C CA . LYS A 1 473 ? 12.844 -21.75 -21.172 1 88.5 473 LYS A CA 1
ATOM 3745 C C . LYS A 1 473 ? 11.836 -20.625 -21.375 1 88.5 473 LYS A C 1
ATOM 3747 O O . LYS A 1 473 ? 12.219 -19.484 -21.656 1 88.5 473 LYS A O 1
ATOM 3752 N N . THR A 1 474 ? 10.57 -20.984 -21.281 1 82.56 474 THR A N 1
ATOM 3753 C CA . THR A 1 474 ? 9.523 -19.984 -21.469 1 82.56 474 THR A CA 1
ATOM 3754 C C . THR A 1 474 ? 9.32 -19.172 -20.188 1 82.56 474 THR A C 1
ATOM 3756 O O . THR A 1 474 ? 9.203 -17.938 -20.25 1 82.56 474 THR A O 1
ATOM 3759 N N . ILE A 1 475 ? 9.211 -19.844 -19.109 1 82.94 475 ILE A N 1
ATOM 3760 C CA . ILE A 1 475 ? 9.086 -19.172 -17.812 1 82.94 475 ILE A CA 1
ATOM 3761 C C . ILE A 1 475 ? 10.445 -19.094 -17.141 1 82.94 475 ILE A C 1
ATOM 3763 O O . ILE A 1 475 ? 11.031 -20.125 -16.797 1 82.94 475 ILE A O 1
ATOM 3767 N N . ARG A 1 476 ? 10.875 -17.891 -16.969 1 82.5 476 ARG A N 1
ATOM 3768 C CA . ARG A 1 476 ? 12.258 -17.719 -16.547 1 82.5 476 ARG A CA 1
ATOM 3769 C C . ARG A 1 476 ? 12.336 -17.109 -15.156 1 82.5 476 ARG A C 1
ATOM 3771 O O . ARG A 1 476 ? 13.414 -17.031 -14.562 1 82.5 476 ARG A O 1
ATOM 3778 N N . THR A 1 477 ? 11.18 -16.641 -14.711 1 81.44 477 THR A N 1
ATOM 3779 C CA . THR A 1 477 ? 11.188 -15.914 -13.445 1 81.44 477 THR A CA 1
ATOM 3780 C C . THR A 1 477 ? 10.031 -16.359 -12.555 1 81.44 477 THR A C 1
ATOM 3782 O O . THR A 1 477 ? 9.125 -17.047 -13.008 1 81.44 477 THR A O 1
ATOM 3785 N N . ASN A 1 478 ? 10.133 -16.031 -11.297 1 85.38 478 ASN A N 1
ATOM 3786 C CA . ASN A 1 478 ? 9.07 -16.25 -10.32 1 85.38 478 ASN A CA 1
ATOM 3787 C C . ASN A 1 478 ? 8.188 -15.008 -10.164 1 85.38 478 ASN A C 1
ATOM 3789 O O . ASN A 1 478 ? 7.629 -14.773 -9.094 1 85.38 478 ASN A O 1
ATOM 3793 N N . ASN A 1 479 ? 8.094 -14.258 -11.219 1 83.38 479 ASN A N 1
ATOM 3794 C CA . ASN A 1 479 ? 7.363 -12.992 -11.156 1 83.38 479 ASN A CA 1
ATOM 3795 C C . ASN A 1 479 ? 5.883 -13.219 -10.875 1 83.38 479 ASN A C 1
ATOM 3797 O O . ASN A 1 479 ? 5.246 -12.414 -10.188 1 83.38 479 ASN A O 1
ATOM 3801 N N . ASP A 1 480 ? 5.312 -14.289 -11.391 1 88.44 480 ASP A N 1
ATOM 3802 C CA . ASP A 1 480 ? 3.896 -14.562 -11.18 1 88.44 480 ASP A CA 1
ATOM 3803 C C . ASP A 1 480 ? 3.617 -14.875 -9.711 1 88.44 480 ASP A C 1
ATOM 3805 O O . ASP A 1 480 ? 2.588 -14.469 -9.164 1 88.44 480 ASP A O 1
ATOM 3809 N N . VAL A 1 481 ? 4.559 -15.602 -9.141 1 91.69 481 VAL A N 1
ATOM 3810 C CA . VAL A 1 481 ? 4.41 -15.938 -7.727 1 91.69 481 VAL A CA 1
ATOM 3811 C C . VAL A 1 481 ? 4.539 -14.672 -6.883 1 91.69 481 VAL A C 1
ATOM 3813 O O . VAL A 1 481 ? 3.738 -14.438 -5.977 1 91.69 481 VAL A O 1
ATOM 3816 N N . GLU A 1 482 ? 5.504 -13.844 -7.223 1 89.19 482 GLU A N 1
ATOM 3817 C CA . GLU A 1 482 ? 5.676 -12.57 -6.539 1 89.19 482 GLU A CA 1
ATOM 3818 C C . GLU A 1 482 ? 4.445 -11.68 -6.719 1 89.19 482 GLU A C 1
ATOM 3820 O O . GLU A 1 482 ? 4.023 -11 -5.781 1 89.19 482 GLU A O 1
ATOM 3825 N N . GLY A 1 483 ? 3.945 -11.695 -7.934 1 90.19 483 GLY A N 1
ATOM 3826 C CA . GLY A 1 483 ? 2.715 -10.969 -8.195 1 90.19 483 GLY A CA 1
ATOM 3827 C C . GLY A 1 483 ? 1.558 -11.414 -7.324 1 90.19 483 GLY A C 1
ATOM 3828 O O . GLY A 1 483 ? 0.796 -10.578 -6.824 1 90.19 483 GLY A O 1
ATOM 3829 N N . TRP A 1 484 ? 1.478 -12.688 -7.152 1 93.25 484 TRP A N 1
ATOM 3830 C CA . TRP A 1 484 ? 0.414 -13.211 -6.301 1 93.25 484 TRP A CA 1
ATOM 3831 C C . TRP A 1 484 ? 0.617 -12.789 -4.852 1 93.25 484 TRP A C 1
ATOM 3833 O O . TRP A 1 484 ? -0.339 -12.414 -4.168 1 93.25 484 TRP A O 1
ATOM 3843 N N . HIS A 1 485 ? 1.848 -12.883 -4.359 1 92.75 485 HIS A N 1
ATOM 3844 C CA . HIS A 1 485 ? 2.145 -12.453 -2.996 1 92.75 485 HIS A CA 1
ATOM 3845 C C . HIS A 1 485 ? 1.745 -10.992 -2.777 1 92.75 485 HIS A C 1
ATOM 3847 O O . HIS A 1 485 ? 1.14 -10.656 -1.757 1 92.75 485 HIS A O 1
ATOM 3853 N N . ASN A 1 486 ? 2.076 -10.172 -3.715 1 90.44 486 ASN A N 1
ATOM 3854 C CA . ASN A 1 486 ? 1.716 -8.758 -3.629 1 90.44 486 ASN A CA 1
ATOM 3855 C C . ASN A 1 486 ? 0.202 -8.562 -3.631 1 90.44 486 ASN A C 1
ATOM 3857 O O . ASN A 1 486 ? -0.323 -7.738 -2.885 1 90.44 486 ASN A O 1
ATOM 3861 N N . ALA A 1 487 ? -0.445 -9.312 -4.508 1 90.75 487 ALA A N 1
ATOM 3862 C CA . ALA A 1 487 ? -1.902 -9.234 -4.57 1 90.75 487 ALA A CA 1
ATOM 3863 C C . ALA A 1 487 ? -2.533 -9.672 -3.252 1 90.75 487 ALA A C 1
ATOM 3865 O O . ALA A 1 487 ? -3.521 -9.086 -2.803 1 90.75 487 ALA A O 1
ATOM 3866 N N . LEU A 1 488 ? -1.979 -10.734 -2.73 1 93.62 488 LEU A N 1
ATOM 3867 C CA . LEU A 1 488 ? -2.459 -11.219 -1.441 1 93.62 488 LEU A CA 1
ATOM 3868 C C . LEU A 1 488 ? -2.359 -10.133 -0.378 1 93.62 488 LEU A C 1
ATOM 3870 O O . LEU A 1 488 ? -3.285 -9.945 0.416 1 93.62 488 LEU A O 1
ATOM 3874 N N . ASN A 1 489 ? -1.291 -9.438 -0.372 1 90.25 489 ASN A N 1
ATOM 3875 C CA . ASN A 1 489 ? -1.094 -8.344 0.568 1 90.25 489 ASN A CA 1
ATOM 3876 C C . ASN A 1 489 ? -2.072 -7.199 0.311 1 90.25 489 ASN A C 1
ATOM 3878 O O . ASN A 1 489 ? -2.639 -6.637 1.25 1 90.25 489 ASN A O 1
ATOM 3882 N N . LYS A 1 490 ? -2.248 -6.895 -0.928 1 86.81 490 LYS A N 1
ATOM 3883 C CA . LYS A 1 490 ? -3.158 -5.812 -1.295 1 86.81 490 LYS A CA 1
ATOM 3884 C C . LYS A 1 490 ? -4.59 -6.129 -0.876 1 86.81 490 LYS A C 1
ATOM 3886 O O . LYS A 1 490 ? -5.34 -5.238 -0.478 1 86.81 490 LYS A O 1
ATOM 3891 N N . ARG A 1 491 ? -4.918 -7.363 -1.001 1 88.5 491 ARG A N 1
ATOM 3892 C CA . ARG A 1 491 ? -6.266 -7.777 -0.629 1 88.5 491 ARG A CA 1
ATOM 3893 C C . ARG A 1 491 ? -6.477 -7.672 0.877 1 88.5 491 ARG A C 1
ATOM 3895 O O . ARG A 1 491 ? -7.613 -7.637 1.351 1 88.5 491 ARG A O 1
ATOM 3902 N N . ALA A 1 492 ? -5.379 -7.668 1.574 1 87.62 492 ALA A N 1
ATOM 3903 C CA . ALA A 1 492 ? -5.426 -7.395 3.008 1 87.62 492 ALA A CA 1
ATOM 3904 C C . ALA A 1 492 ? -5.195 -5.914 3.291 1 87.62 492 ALA A C 1
ATOM 3906 O O . ALA A 1 492 ? -4.676 -5.547 4.348 1 87.62 492 ALA A O 1
ATOM 3907 N N . THR A 1 493 ? -5.453 -5.055 2.357 1 80.44 493 THR A N 1
ATOM 3908 C CA . THR A 1 493 ? -5.355 -3.6 2.436 1 80.44 493 THR A CA 1
ATOM 3909 C C . THR A 1 493 ? -3.918 -3.172 2.729 1 80.44 493 THR A C 1
ATOM 3911 O O . THR A 1 493 ? -3.689 -2.207 3.461 1 80.44 493 THR A O 1
ATOM 3914 N N . GLY A 1 494 ? -3.016 -4.023 2.363 1 78.69 494 GLY A N 1
ATOM 3915 C CA . GLY A 1 494 ? -1.612 -3.668 2.5 1 78.69 494 GLY A CA 1
ATOM 3916 C C . GLY A 1 494 ? -1.087 -3.854 3.912 1 78.69 494 GLY A C 1
ATOM 3917 O O . GLY A 1 494 ? 0.033 -3.441 4.223 1 78.69 494 GLY A O 1
ATOM 3918 N N . LYS A 1 495 ? -1.833 -4.438 4.766 1 81.94 495 LYS A N 1
ATOM 3919 C CA . LYS A 1 495 ? -1.403 -4.668 6.141 1 81.94 495 LYS A CA 1
ATOM 3920 C C . LYS A 1 495 ? -0.283 -5.703 6.199 1 81.94 495 LYS A C 1
ATOM 3922 O O . LYS A 1 495 ? -0.281 -6.668 5.43 1 81.94 495 LYS A O 1
ATOM 3927 N N . CYS A 1 496 ? 0.647 -5.457 7.031 1 86.19 496 CYS A N 1
ATOM 3928 C CA . CYS A 1 496 ? 1.734 -6.395 7.293 1 86.19 496 CYS A CA 1
ATOM 3929 C C . CYS A 1 496 ? 1.566 -7.059 8.656 1 86.19 496 CYS A C 1
ATOM 3931 O O . CYS A 1 496 ? 0.752 -6.621 9.469 1 86.19 496 CYS A O 1
ATOM 3933 N N . ASN A 1 497 ? 2.17 -8.148 8.859 1 91 497 ASN A N 1
ATOM 3934 C CA . ASN A 1 497 ? 2.186 -8.828 10.148 1 91 497 ASN A CA 1
ATOM 3935 C C . ASN A 1 497 ? 0.772 -9.148 10.633 1 91 497 ASN A C 1
ATOM 3937 O O . ASN A 1 497 ? 0.396 -8.789 11.742 1 91 497 ASN A O 1
ATOM 3941 N N . LEU A 1 498 ? 0.059 -9.836 9.844 1 93.5 498 LEU A N 1
ATOM 3942 C CA . LEU A 1 498 ? -1.318 -10.203 10.148 1 93.5 498 LEU A CA 1
ATOM 3943 C C . LEU A 1 498 ? -1.368 -11.227 11.281 1 93.5 498 LEU A C 1
ATOM 3945 O O . LEU A 1 498 ? -0.551 -12.148 11.328 1 93.5 498 LEU A O 1
ATOM 3949 N N . PRO A 1 499 ? -2.336 -11.039 12.203 1 93 499 PRO A N 1
ATOM 3950 C CA . PRO A 1 499 ? -2.545 -12.062 13.219 1 93 499 PRO A CA 1
ATOM 3951 C C . PRO A 1 499 ? -2.908 -13.422 12.625 1 93 499 PRO A C 1
ATOM 3953 O O . PRO A 1 499 ? -3.514 -13.484 11.555 1 93 499 PRO A O 1
ATOM 3956 N N . PHE A 1 500 ? -2.59 -14.469 13.328 1 95.25 500 PHE A N 1
ATOM 3957 C CA . PHE A 1 500 ? -2.748 -15.836 12.852 1 95.25 500 PHE A CA 1
ATOM 3958 C C . PHE A 1 500 ? -4.195 -16.109 12.469 1 95.25 500 PHE A C 1
ATOM 3960 O O . PHE A 1 500 ? -4.469 -16.625 11.375 1 95.25 500 PHE A O 1
ATOM 3967 N N . TYR A 1 501 ? -5.098 -15.789 13.266 1 95.06 501 TYR A N 1
ATOM 3968 C CA . TYR A 1 501 ? -6.5 -16.141 13.047 1 95.06 501 TYR A CA 1
ATOM 3969 C C . TYR A 1 501 ? -7.168 -15.141 12.102 1 95.06 501 TYR A C 1
ATOM 3971 O O . TYR A 1 501 ? -8.375 -15.219 11.867 1 95.06 501 TYR A O 1
ATOM 3979 N N . LEU A 1 502 ? -6.5 -14.195 11.641 1 92.56 502 LEU A N 1
ATOM 3980 C CA . LEU A 1 502 ? -6.922 -13.359 10.523 1 92.56 502 LEU A CA 1
ATOM 3981 C C . LEU A 1 502 ? -6.305 -13.844 9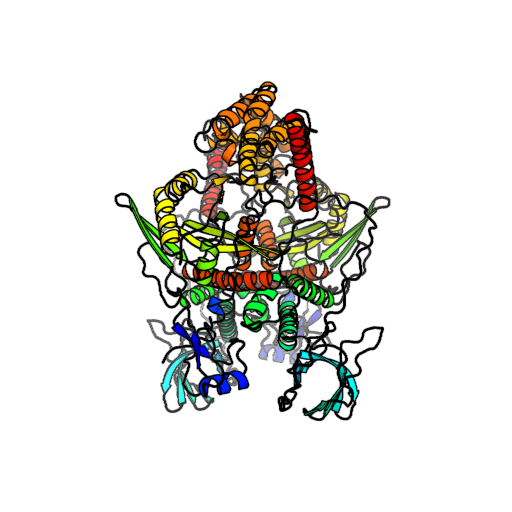.219 1 92.56 502 LEU A C 1
ATOM 3983 O O . LEU A 1 502 ? -6.953 -13.82 8.172 1 92.56 502 LEU A O 1
ATOM 3987 N N . LEU A 1 503 ? -5.066 -14.273 9.281 1 94.62 503 LEU A N 1
ATOM 3988 C CA . LEU A 1 503 ? -4.316 -14.703 8.109 1 94.62 503 LEU A CA 1
ATOM 3989 C C . LEU A 1 503 ? -4.891 -16 7.539 1 94.62 503 LEU A C 1
ATOM 3991 O O . LEU A 1 503 ? -5.062 -16.125 6.324 1 94.62 503 LEU A O 1
ATOM 3995 N N . VAL A 1 504 ? -5.195 -16.953 8.359 1 95.5 504 VAL A N 1
ATOM 3996 C CA . VAL A 1 504 ? -5.605 -18.281 7.898 1 95.5 504 VAL A CA 1
ATOM 3997 C C . VAL A 1 504 ? -6.934 -18.172 7.152 1 95.5 504 VAL A C 1
ATOM 3999 O O . VAL A 1 504 ? -7.066 -18.688 6.035 1 95.5 504 VAL A O 1
ATOM 4002 N N . PRO A 1 505 ? -7.918 -17.453 7.758 1 93.19 505 PRO A N 1
ATOM 4003 C CA . PRO A 1 505 ? -9.141 -17.266 6.973 1 93.19 505 PRO A CA 1
ATOM 4004 C C . PRO A 1 505 ? -8.891 -16.547 5.656 1 93.19 505 PRO A C 1
ATOM 4006 O O . PRO A 1 505 ? -9.57 -16.812 4.66 1 93.19 505 PRO A O 1
ATOM 4009 N N . HIS A 1 506 ? -7.984 -15.602 5.691 1 93.94 506 HIS A N 1
ATOM 4010 C CA . HIS A 1 506 ? -7.602 -14.906 4.469 1 93.94 506 HIS A CA 1
ATOM 4011 C C . HIS A 1 506 ? -7.039 -15.883 3.438 1 93.94 506 HIS A C 1
ATOM 4013 O O . HIS A 1 506 ? -7.355 -15.789 2.248 1 93.94 506 HIS A O 1
ATOM 4019 N N . LEU A 1 507 ? -6.254 -16.875 3.846 1 96.56 507 LEU A N 1
ATOM 4020 C CA . LEU A 1 507 ? -5.695 -17.906 2.977 1 96.56 507 LEU A CA 1
ATOM 4021 C C . LEU A 1 507 ? -6.781 -18.859 2.506 1 96.56 507 LEU A C 1
ATOM 4023 O O . LEU A 1 507 ? -6.727 -19.359 1.379 1 96.56 507 LEU A O 1
ATOM 4027 N N . GLN A 1 508 ? -7.699 -19.109 3.385 1 95.56 508 GLN A N 1
ATOM 4028 C CA . GLN A 1 508 ? -8.812 -19.969 3.01 1 95.56 508 GLN A CA 1
ATOM 4029 C C . GLN A 1 508 ? -9.625 -19.359 1.871 1 95.56 508 GLN A C 1
ATOM 4031 O O . GLN A 1 508 ? -10.039 -20.062 0.946 1 95.56 508 GLN A O 1
ATOM 4036 N N . LYS A 1 509 ? -9.82 -18.094 2.008 1 93.56 509 LYS A N 1
ATOM 4037 C CA . LYS A 1 509 ? -10.5 -17.391 0.921 1 93.56 509 LYS A CA 1
ATOM 4038 C C . LYS A 1 509 ? -9.695 -17.484 -0.374 1 93.56 509 LYS A C 1
ATOM 4040 O O . LYS A 1 509 ? -10.266 -17.641 -1.454 1 93.56 509 LYS A O 1
ATOM 4045 N N . GLU A 1 510 ? -8.398 -17.391 -0.29 1 95.19 510 GLU A N 1
ATOM 4046 C CA . GLU A 1 510 ? -7.527 -17.531 -1.452 1 95.19 510 GLU A CA 1
ATOM 4047 C C . GLU A 1 510 ? -7.641 -18.922 -2.066 1 95.19 510 GLU A C 1
ATOM 4049 O O . GLU A 1 510 ? -7.594 -19.078 -3.289 1 95.19 510 GLU A O 1
ATOM 4054 N N . ALA A 1 511 ? -7.75 -19.922 -1.195 1 96.38 511 ALA A N 1
ATOM 4055 C CA . ALA A 1 511 ? -7.918 -21.281 -1.681 1 96.38 511 ALA A CA 1
ATOM 4056 C C . ALA A 1 511 ? -9.195 -21.422 -2.502 1 96.38 511 ALA A C 1
ATOM 4058 O O . ALA A 1 511 ? -9.219 -22.109 -3.527 1 96.38 511 ALA A O 1
ATOM 4059 N N . ALA A 1 512 ? -10.219 -20.75 -2.035 1 94.38 512 ALA A N 1
ATOM 4060 C CA . ALA A 1 512 ? -11.461 -20.75 -2.791 1 94.38 512 ALA A CA 1
ATOM 4061 C C . ALA A 1 512 ? -11.289 -20.047 -4.141 1 94.38 512 ALA A C 1
ATOM 4063 O O . ALA A 1 512 ? -11.852 -20.5 -5.148 1 94.38 512 ALA A O 1
ATOM 4064 N N . LEU A 1 513 ? -10.539 -19.047 -4.148 1 94.56 513 LEU A N 1
ATOM 4065 C CA . LEU A 1 513 ? -10.258 -18.328 -5.383 1 94.56 513 LEU A CA 1
ATOM 4066 C C . LEU A 1 513 ? -9.453 -19.188 -6.348 1 94.56 513 LEU A C 1
ATOM 4068 O O . LEU A 1 513 ? -9.633 -19.109 -7.566 1 94.56 513 LEU A O 1
ATOM 4072 N N . VAL A 1 514 ? -8.57 -19.969 -5.801 1 95 514 VAL A N 1
ATOM 4073 C CA . VAL A 1 514 ? -7.773 -20.875 -6.621 1 95 514 VAL A CA 1
ATOM 4074 C C . VAL A 1 514 ? -8.688 -21.844 -7.363 1 95 514 VAL A C 1
ATOM 4076 O O . VAL A 1 514 ? -8.531 -22.062 -8.57 1 95 514 VAL A O 1
ATOM 4079 N N . HIS A 1 515 ? -9.625 -22.375 -6.648 1 93.38 515 HIS A N 1
ATOM 4080 C CA . HIS A 1 515 ? -10.586 -23.281 -7.273 1 93.38 515 HIS A CA 1
ATOM 4081 C C . HIS A 1 515 ? -11.344 -22.578 -8.398 1 93.38 515 HIS A C 1
ATOM 4083 O O . HIS A 1 515 ? -11.539 -23.156 -9.469 1 93.38 515 HIS A O 1
ATOM 4089 N N . LEU A 1 516 ? -11.703 -21.406 -8.102 1 93.19 516 LEU A N 1
ATOM 4090 C CA . LEU A 1 516 ? -12.414 -20.609 -9.102 1 93.19 516 LEU A CA 1
ATOM 4091 C C . LEU A 1 516 ? -11.523 -20.344 -10.312 1 93.19 516 LEU A C 1
ATOM 4093 O O . LEU A 1 516 ? -11.961 -20.469 -11.453 1 93.19 516 LEU A O 1
ATOM 4097 N N . ASN A 1 517 ? -10.258 -20.016 -10.133 1 93.69 517 ASN A N 1
ATOM 4098 C CA . ASN A 1 517 ? -9.328 -19.703 -11.211 1 93.69 517 ASN A CA 1
ATOM 4099 C C . ASN A 1 517 ? -9.055 -20.922 -12.086 1 93.69 517 ASN A C 1
ATOM 4101 O O . ASN A 1 517 ? -8.961 -20.797 -13.312 1 93.69 517 ASN A O 1
ATOM 4105 N N . ILE A 1 518 ? -8.969 -22.016 -11.438 1 93.31 518 ILE A N 1
ATOM 4106 C CA . ILE A 1 518 ? -8.742 -23.25 -12.188 1 93.31 518 ILE A CA 1
ATOM 4107 C C . ILE A 1 518 ? -9.93 -23.516 -13.117 1 93.31 518 ILE A C 1
ATOM 4109 O O . ILE A 1 518 ? -9.75 -23.828 -14.297 1 93.31 518 ILE A O 1
ATOM 4113 N N . ARG A 1 519 ? -11.102 -23.312 -12.57 1 91.81 519 ARG A N 1
ATOM 4114 C CA . ARG A 1 519 ? -12.32 -23.5 -13.359 1 91.81 519 ARG A CA 1
ATOM 4115 C C . ARG A 1 519 ? -12.367 -22.516 -14.523 1 91.81 519 ARG A C 1
ATOM 4117 O O . ARG A 1 519 ? -12.688 -22.906 -15.656 1 91.81 519 ARG A O 1
ATOM 4124 N N . LEU A 1 520 ? -12.062 -21.328 -14.289 1 92.94 520 LEU A N 1
ATOM 4125 C CA . LEU A 1 520 ? -12.125 -20.281 -15.312 1 92.94 520 LEU A CA 1
ATOM 4126 C C . LEU A 1 520 ? -11.086 -20.531 -16.406 1 92.94 520 LEU A C 1
ATOM 4128 O O . LEU A 1 520 ? -11.328 -20.234 -17.578 1 92.94 520 LEU A O 1
ATOM 4132 N N . VAL A 1 521 ? -9.977 -21.047 -16.047 1 92.69 521 VAL A N 1
ATOM 4133 C CA . VAL A 1 521 ? -8.953 -21.375 -17.031 1 92.69 521 VAL A CA 1
ATOM 4134 C C . VAL A 1 521 ? -9.43 -22.547 -17.891 1 92.69 521 VAL A C 1
ATOM 4136 O O . VAL A 1 521 ? -9.25 -22.531 -19.109 1 92.69 521 VAL A O 1
ATOM 4139 N N . LYS A 1 522 ? -10.008 -23.531 -17.25 1 89.31 522 LYS A N 1
ATOM 4140 C CA . LYS A 1 522 ? -10.539 -24.672 -17.984 1 89.31 522 LYS A CA 1
ATOM 4141 C C . LYS A 1 522 ? -11.602 -24.234 -19 1 89.31 522 LYS A C 1
ATOM 4143 O O . LYS A 1 522 ? -11.695 -24.781 -20.094 1 89.31 522 LYS A O 1
ATOM 4148 N N . ASP A 1 523 ? -12.383 -23.172 -18.625 1 89.44 523 ASP A N 1
ATOM 4149 C CA . ASP A 1 523 ? -13.43 -22.641 -19.484 1 89.44 523 ASP A CA 1
ATOM 4150 C C . ASP A 1 523 ? -12.859 -21.641 -20.484 1 89.44 523 ASP A C 1
ATOM 4152 O O . ASP A 1 523 ? -13.602 -21.031 -21.266 1 89.44 523 ASP A O 1
ATOM 4156 N N . LYS A 1 524 ? -11.57 -21.422 -20.453 1 89.56 524 LYS A N 1
ATOM 4157 C CA . LYS A 1 524 ? -10.859 -20.516 -21.344 1 89.56 524 LYS A CA 1
ATOM 4158 C C . LYS A 1 524 ? -11.32 -19.062 -21.156 1 89.56 524 LYS A C 1
ATOM 4160 O O . LYS A 1 524 ? -11.469 -18.328 -22.125 1 89.56 524 LYS A O 1
ATOM 4165 N N . LYS A 1 525 ? -11.617 -18.766 -19.984 1 89.88 525 LYS A N 1
ATOM 4166 C CA . LYS A 1 525 ? -12.109 -17.422 -19.703 1 89.88 525 LYS A CA 1
ATOM 4167 C C . LYS A 1 525 ? -11.07 -16.594 -18.938 1 89.88 525 LYS A C 1
ATOM 4169 O O . LYS A 1 525 ? -11.242 -15.391 -18.766 1 89.88 525 LYS A O 1
ATOM 4174 N N . LEU A 1 526 ? -10.031 -17.219 -18.484 1 90.12 526 LEU A N 1
ATOM 4175 C CA . LEU A 1 526 ? -8.992 -16.562 -17.703 1 90.12 526 LEU A CA 1
ATOM 4176 C C . LEU A 1 526 ? -7.605 -16.922 -18.219 1 90.12 526 LEU A C 1
ATOM 4178 O O . LEU A 1 526 ? -7.312 -18.094 -18.438 1 90.12 526 LEU A O 1
ATOM 4182 N N . SER A 1 527 ? -6.875 -15.875 -18.469 1 85.31 527 SER A N 1
ATOM 4183 C CA . SER A 1 527 ? -5.5 -16.094 -18.906 1 85.31 527 SER A CA 1
ATOM 4184 C C . SER A 1 527 ? -4.555 -15.062 -18.297 1 85.31 527 SER A C 1
ATOM 4186 O O . SER A 1 527 ? -4.98 -13.969 -17.922 1 85.31 527 SER A O 1
ATOM 4188 N N . ARG A 1 528 ? -3.363 -15.492 -18.234 1 81.75 528 ARG A N 1
ATOM 4189 C CA . ARG A 1 528 ? -2.322 -14.602 -17.734 1 81.75 528 ARG A CA 1
ATOM 4190 C C . ARG A 1 528 ? -2.127 -13.406 -18.656 1 81.75 528 ARG A C 1
ATOM 4192 O O . ARG A 1 528 ? -2.17 -13.539 -19.875 1 81.75 528 ARG A O 1
ATOM 4199 N N . THR A 1 529 ? -2.135 -12.266 -18.016 1 73.62 529 THR A N 1
ATOM 4200 C CA . THR A 1 529 ? -1.9 -11.047 -18.781 1 73.62 529 THR A CA 1
ATOM 4201 C C . THR A 1 529 ? -0.409 -10.727 -18.844 1 73.62 529 THR A C 1
ATOM 4203 O O . THR A 1 529 ? 0.284 -10.742 -17.828 1 73.62 529 THR A O 1
ATOM 4206 N N . GLN A 1 530 ? 0.127 -10.727 -20.047 1 74.62 530 GLN A N 1
ATOM 4207 C CA . GLN A 1 530 ? 1.516 -10.32 -20.234 1 74.62 530 GLN A CA 1
ATOM 4208 C C . GLN A 1 530 ? 1.604 -8.938 -20.875 1 74.62 530 GLN A C 1
ATOM 4210 O O . GLN A 1 530 ? 0.855 -8.633 -21.812 1 74.62 530 GLN A O 1
ATOM 4215 N N . ARG A 1 531 ? 2.506 -8.219 -20.469 1 77.06 531 ARG A N 1
ATOM 4216 C CA . ARG A 1 531 ? 2.744 -6.895 -21.047 1 77.06 531 ARG A CA 1
ATOM 4217 C C . ARG A 1 531 ? 3.271 -7.008 -22.469 1 77.06 531 ARG A C 1
ATOM 4219 O O . ARG A 1 531 ? 4.023 -7.934 -22.781 1 77.06 531 ARG A O 1
ATOM 4226 N N . LYS A 1 532 ? 2.914 -6.039 -23.219 1 75.94 532 LYS A N 1
ATOM 4227 C CA . LYS A 1 532 ? 3.312 -6.043 -24.625 1 75.94 532 LYS A CA 1
ATOM 4228 C C . LYS A 1 532 ? 4.832 -6.082 -24.766 1 75.94 532 LYS A C 1
ATOM 4230 O O . LYS A 1 532 ? 5.367 -6.887 -25.531 1 75.94 532 LYS A O 1
ATOM 4235 N N . GLY A 1 533 ? 5.512 -5.242 -24.016 1 76.94 533 GLY A N 1
ATOM 4236 C CA . GLY A 1 533 ? 6.965 -5.195 -24.078 1 76.94 533 GLY A CA 1
ATOM 4237 C C . GLY A 1 533 ? 7.621 -6.516 -23.734 1 76.94 533 GLY A C 1
ATOM 4238 O O . GLY A 1 533 ? 8.578 -6.934 -24.375 1 76.94 533 GLY A O 1
ATOM 4239 N N . SER A 1 534 ? 7.086 -7.215 -22.828 1 79.81 534 SER A N 1
ATOM 4240 C CA . SER A 1 534 ? 7.621 -8.508 -22.406 1 79.81 534 SER A CA 1
ATOM 4241 C C . SER A 1 534 ? 7.375 -9.578 -23.453 1 79.81 534 SER A C 1
ATOM 4243 O O . SER A 1 534 ? 8.219 -10.453 -23.672 1 79.81 534 SER A O 1
ATOM 4245 N N . ARG A 1 535 ? 6.266 -9.438 -24.109 1 81.75 535 ARG A N 1
ATOM 4246 C CA . ARG A 1 535 ? 5.941 -10.398 -25.156 1 81.75 535 ARG A CA 1
ATOM 4247 C C . ARG A 1 535 ? 6.891 -10.25 -26.344 1 81.75 535 ARG A C 1
ATOM 4249 O O . ARG A 1 535 ? 7.367 -11.242 -26.891 1 81.75 535 ARG A O 1
ATOM 4256 N N . ILE A 1 536 ? 7.164 -9.023 -26.609 1 86 536 ILE A N 1
ATOM 4257 C CA . ILE A 1 536 ? 8.07 -8.742 -27.719 1 86 536 ILE A CA 1
ATOM 4258 C C . ILE A 1 536 ? 9.469 -9.242 -27.391 1 86 536 ILE A C 1
ATOM 4260 O O . ILE A 1 536 ? 10.125 -9.883 -28.219 1 86 536 ILE A O 1
ATOM 4264 N N . ALA A 1 537 ? 9.883 -8.945 -26.25 1 87 537 ALA A N 1
ATOM 4265 C CA . ALA A 1 537 ? 11.211 -9.398 -25.812 1 87 537 ALA A CA 1
ATOM 4266 C C . ALA A 1 537 ? 11.305 -10.922 -25.844 1 87 537 ALA A C 1
ATOM 4268 O O . ALA A 1 537 ? 12.32 -11.477 -26.25 1 87 537 ALA A O 1
ATOM 4269 N N . GLN A 1 538 ? 10.242 -11.602 -25.406 1 85.88 538 GLN A N 1
ATOM 4270 C CA . GLN A 1 538 ? 10.219 -13.062 -25.391 1 85.88 538 GLN A CA 1
ATOM 4271 C C . GLN A 1 538 ? 10.297 -13.625 -26.797 1 85.88 538 GLN A C 1
ATOM 4273 O O . GLN A 1 538 ? 11.023 -14.594 -27.047 1 85.88 538 GLN A O 1
ATOM 4278 N N . GLU A 1 539 ? 9.586 -12.992 -27.672 1 88.69 539 GLU A N 1
ATOM 4279 C CA . GLU A 1 539 ? 9.609 -13.445 -29.062 1 88.69 539 GLU A CA 1
ATOM 4280 C C . GLU A 1 539 ? 11 -13.281 -29.656 1 88.69 539 GLU A C 1
ATOM 4282 O O . GLU A 1 539 ? 11.484 -14.164 -30.375 1 88.69 539 GLU A O 1
ATOM 4287 N N . LYS A 1 540 ? 11.586 -12.203 -29.375 1 92.25 540 LYS A N 1
ATOM 4288 C CA . LYS A 1 540 ? 12.922 -11.945 -29.906 1 92.25 540 LYS A CA 1
ATOM 4289 C C . LYS A 1 540 ? 13.945 -12.914 -29.328 1 92.25 540 LYS A C 1
ATOM 4291 O O . LYS A 1 540 ? 14.844 -13.375 -30.031 1 92.25 540 LYS A O 1
ATOM 4296 N N . ILE A 1 541 ? 13.875 -13.219 -28.109 1 92.31 541 ILE A N 1
ATOM 4297 C CA . ILE A 1 541 ? 14.812 -14.125 -27.453 1 92.31 541 ILE A CA 1
ATOM 4298 C C . ILE A 1 541 ? 14.68 -15.531 -28.031 1 92.31 541 ILE A C 1
ATOM 4300 O O . ILE A 1 541 ? 15.68 -16.203 -28.297 1 92.31 541 ILE A O 1
ATOM 4304 N N . PHE A 1 542 ? 13.516 -15.93 -28.266 1 92.81 542 PHE A N 1
ATOM 4305 C CA . PHE A 1 542 ? 13.32 -17.25 -28.859 1 92.81 542 PHE A CA 1
ATOM 4306 C C . PHE A 1 542 ? 13.844 -17.297 -30.281 1 92.81 542 PHE A C 1
ATOM 4308 O O . PHE A 1 542 ? 14.391 -18.297 -30.719 1 92.81 542 PHE A O 1
ATOM 4315 N N . GLN A 1 543 ? 13.648 -16.203 -30.922 1 93.31 543 GLN A N 1
ATOM 4316 C CA . GLN A 1 543 ? 14.219 -16.125 -32.25 1 93.31 543 GLN A CA 1
ATOM 4317 C C . GLN A 1 543 ? 15.742 -16.234 -32.219 1 93.31 543 GLN A C 1
ATOM 4319 O O . GLN A 1 543 ? 16.344 -16.922 -33.031 1 93.31 543 GLN A O 1
ATOM 4324 N N . LEU A 1 544 ? 16.312 -15.57 -31.312 1 95 544 LEU A N 1
ATOM 4325 C CA . LEU A 1 544 ? 17.766 -15.609 -31.156 1 95 544 LEU A CA 1
ATOM 4326 C C . LEU A 1 544 ? 18.234 -17.016 -30.797 1 95 544 LEU A C 1
ATOM 4328 O O . LEU A 1 544 ? 19.266 -17.484 -31.297 1 95 544 LEU A O 1
ATOM 4332 N N . TRP A 1 545 ? 17.562 -17.75 -29.969 1 95.12 545 TRP A N 1
ATOM 4333 C CA . TRP A 1 545 ? 17.891 -19.109 -29.594 1 95.12 545 TRP A CA 1
ATOM 4334 C C . TRP A 1 545 ? 17.766 -20.047 -30.797 1 95.12 545 TRP A C 1
ATOM 4336 O O . TRP A 1 545 ? 18.578 -20.953 -30.969 1 95.12 545 TRP A O 1
ATOM 4346 N N . ASP A 1 546 ? 16.766 -19.766 -31.594 1 94.5 546 ASP A N 1
ATOM 4347 C CA . ASP A 1 546 ? 16.594 -20.547 -32.812 1 94.5 546 ASP A CA 1
ATOM 4348 C C . ASP A 1 546 ? 17.75 -20.312 -33.781 1 94.5 546 ASP A C 1
ATOM 4350 O O . ASP A 1 546 ? 18.25 -21.25 -34.406 1 94.5 546 ASP A O 1
ATOM 4354 N N . GLU A 1 547 ? 18.156 -19.125 -33.875 1 95.5 547 GLU A N 1
ATOM 4355 C CA . GLU A 1 547 ? 19.297 -18.781 -34.719 1 95.5 547 GLU A CA 1
ATOM 4356 C C . GLU A 1 547 ? 20.578 -19.453 -34.219 1 95.5 547 GLU A C 1
ATOM 4358 O O . GLU A 1 547 ? 21.422 -19.875 -35 1 95.5 547 GLU A O 1
ATOM 4363 N N . TYR A 1 548 ? 20.719 -19.547 -32.969 1 95.44 548 TYR A N 1
ATOM 4364 C CA . TYR A 1 548 ? 21.859 -20.219 -32.375 1 95.44 548 TYR A CA 1
ATOM 4365 C C . TYR A 1 548 ? 21.812 -21.719 -32.656 1 95.44 548 TYR A C 1
ATOM 4367 O O . TYR A 1 548 ? 22.812 -22.328 -33.062 1 95.44 548 TYR A O 1
ATOM 4375 N N . ASP A 1 549 ? 20.672 -22.312 -32.5 1 94.06 549 ASP A N 1
ATOM 4376 C CA . ASP A 1 549 ? 20.5 -23.75 -32.719 1 94.06 549 ASP A CA 1
ATOM 4377 C C . ASP A 1 549 ? 20.734 -24.141 -34.156 1 94.06 549 ASP A C 1
ATOM 4379 O O . ASP A 1 549 ? 21.203 -25.234 -34.469 1 94.06 549 ASP A O 1
ATOM 4383 N N . ASN A 1 550 ? 20.359 -23.172 -35.062 1 94.12 550 ASN A N 1
ATOM 4384 C CA . ASN A 1 550 ? 20.531 -23.422 -36.469 1 94.12 550 ASN A CA 1
ATOM 4385 C C . ASN A 1 550 ? 21.953 -23.141 -36.938 1 94.12 550 ASN A C 1
ATOM 4387 O O . ASN A 1 550 ? 22.297 -23.359 -38.094 1 94.12 550 ASN A O 1
ATOM 4391 N N . GLY A 1 551 ? 22.797 -22.625 -36.062 1 92.5 551 GLY A N 1
ATOM 4392 C CA . GLY A 1 551 ? 24.203 -22.391 -36.375 1 92.5 551 GLY A CA 1
ATOM 4393 C C . GLY A 1 551 ? 24.453 -21.016 -36.969 1 92.5 551 GLY A C 1
ATOM 4394 O O . GLY A 1 551 ? 25.578 -20.719 -37.406 1 92.5 551 GLY A O 1
ATOM 4395 N N . GLU A 1 552 ? 23.484 -20.203 -36.969 1 93.31 552 GLU A N 1
ATOM 4396 C CA . GLU A 1 552 ? 23.625 -18.875 -37.531 1 93.31 552 GLU A CA 1
ATOM 4397 C C . GLU A 1 552 ? 24.344 -17.922 -36.594 1 93.31 552 GLU A C 1
ATOM 4399 O O . GLU A 1 552 ? 24.938 -16.938 -37.031 1 93.31 552 GLU A O 1
ATOM 4404 N N . LYS A 1 553 ? 24.219 -18.188 -35.312 1 93.94 553 LYS A N 1
ATOM 4405 C CA . LYS A 1 553 ? 24.875 -17.344 -34.312 1 93.94 553 LYS A CA 1
ATOM 4406 C C . LYS A 1 553 ? 25.766 -18.172 -33.406 1 93.94 553 LYS A C 1
ATOM 4408 O O . LYS A 1 553 ? 25.422 -19.297 -33.062 1 93.94 553 LYS A O 1
ATOM 4413 N N . THR A 1 554 ? 26.906 -17.516 -33.188 1 94.88 554 THR A N 1
ATOM 4414 C CA . THR A 1 554 ? 27.781 -18.125 -32.188 1 94.88 554 THR A CA 1
ATOM 4415 C C . THR A 1 554 ? 27.328 -17.797 -30.766 1 94.88 554 THR A C 1
ATOM 4417 O O . THR A 1 554 ? 26.438 -16.953 -30.578 1 94.88 554 THR A O 1
ATOM 4420 N N . ALA A 1 555 ? 27.875 -18.469 -29.812 1 95.38 555 ALA A N 1
ATOM 4421 C CA . ALA A 1 555 ? 27.531 -18.219 -28.422 1 95.38 555 ALA A CA 1
ATOM 4422 C C . ALA A 1 555 ? 27.844 -16.781 -28.031 1 95.38 555 ALA A C 1
ATOM 4424 O O . ALA A 1 555 ? 27.094 -16.141 -27.297 1 95.38 555 ALA A O 1
ATOM 4425 N N . ARG A 1 556 ? 28.922 -16.312 -28.562 1 94.38 556 ARG A N 1
ATOM 4426 C CA . ARG A 1 556 ? 29.344 -14.938 -28.266 1 94.38 556 ARG A CA 1
ATOM 4427 C C . ARG A 1 556 ? 28.359 -13.93 -28.859 1 94.38 556 ARG A C 1
ATOM 4429 O O . ARG A 1 556 ? 28.031 -12.938 -28.203 1 94.38 556 ARG A O 1
ATOM 4436 N N . GLU A 1 557 ? 27.906 -14.227 -30.031 1 95.38 557 GLU A N 1
ATOM 4437 C CA . GLU A 1 557 ? 26.938 -13.344 -30.672 1 95.38 557 GLU A CA 1
ATOM 4438 C C . GLU A 1 557 ? 25.594 -13.398 -29.969 1 95.38 557 GLU A C 1
ATOM 4440 O O . GLU A 1 557 ? 24.906 -12.383 -29.844 1 95.38 557 GLU A O 1
ATOM 4445 N N . LEU A 1 558 ? 25.266 -14.625 -29.562 1 96 558 LEU A N 1
ATOM 4446 C CA . LEU A 1 558 ? 24.031 -14.797 -28.828 1 96 558 LEU A CA 1
ATOM 4447 C C . LEU A 1 558 ? 24.047 -13.977 -27.531 1 96 558 LEU A C 1
ATOM 4449 O O . LEU A 1 558 ? 23.078 -13.289 -27.219 1 96 558 LEU A O 1
ATOM 4453 N N . LEU A 1 559 ? 25.156 -14.008 -26.844 1 95.88 559 LEU A N 1
ATOM 4454 C CA . LEU A 1 559 ? 25.312 -13.266 -25.594 1 95.88 559 LEU A CA 1
ATOM 4455 C C . LEU A 1 559 ? 25.156 -11.766 -25.828 1 95.88 559 LEU A C 1
ATOM 4457 O O . LEU A 1 559 ? 24.453 -11.094 -25.094 1 95.88 559 LEU A O 1
ATOM 4461 N N . SER A 1 560 ? 25.781 -11.297 -26.844 1 94.69 560 SER A N 1
ATOM 4462 C CA . SER A 1 560 ? 25.719 -9.875 -27.172 1 94.69 560 SER A CA 1
ATOM 4463 C C . SER A 1 560 ? 24.297 -9.461 -27.562 1 94.69 560 SER A C 1
ATOM 4465 O O . SER A 1 560 ? 23.828 -8.398 -27.156 1 94.69 560 SER A O 1
ATOM 4467 N N . ALA A 1 561 ? 23.656 -10.297 -28.312 1 94.44 561 ALA A N 1
ATOM 4468 C CA . ALA A 1 561 ? 22.297 -9.977 -28.75 1 94.44 561 ALA A CA 1
ATOM 4469 C C . ALA A 1 561 ? 21.328 -10 -27.578 1 94.44 561 ALA A C 1
ATOM 4471 O O . ALA A 1 561 ? 20.469 -9.117 -27.453 1 94.44 561 ALA A O 1
ATOM 4472 N N . CYS A 1 562 ? 21.453 -10.984 -26.719 1 93.69 562 CYS A N 1
ATOM 4473 C CA . CYS A 1 562 ? 20.547 -11.141 -25.594 1 93.69 562 CYS A CA 1
ATOM 4474 C C . CYS A 1 562 ? 20.75 -10.023 -24.562 1 93.69 562 CYS A C 1
ATOM 4476 O O . CYS A 1 562 ? 19.844 -9.711 -23.797 1 93.69 562 CYS A O 1
ATOM 4478 N N . SER A 1 563 ? 21.938 -9.43 -24.531 1 93.06 563 SER A N 1
ATOM 4479 C CA . SER A 1 563 ? 22.219 -8.367 -23.578 1 93.06 563 SER A CA 1
ATOM 4480 C C . SER A 1 563 ? 21.312 -7.16 -23.797 1 93.06 563 SER A C 1
ATOM 4482 O O . SER A 1 563 ? 21.062 -6.383 -22.875 1 93.06 563 SER A O 1
ATOM 4484 N N . HIS A 1 564 ? 20.766 -7.07 -24.969 1 89.12 564 HIS A N 1
ATOM 4485 C CA . HIS A 1 564 ? 19.875 -5.957 -25.297 1 89.12 564 HIS A CA 1
ATOM 4486 C C . HIS A 1 564 ? 18.469 -6.223 -24.797 1 89.12 564 HIS A C 1
ATOM 4488 O O . HIS A 1 564 ? 17.656 -5.293 -24.672 1 89.12 564 HIS A O 1
ATOM 4494 N N . TYR A 1 565 ? 18.188 -7.461 -24.531 1 85 565 TYR A N 1
ATOM 4495 C CA . TYR A 1 565 ? 16.812 -7.812 -24.156 1 85 565 TYR A CA 1
ATOM 4496 C C . TYR A 1 565 ? 16.75 -8.258 -22.703 1 85 565 TYR A C 1
ATOM 4498 O O . TYR A 1 565 ? 15.664 -8.586 -22.203 1 85 565 TYR A O 1
ATOM 4506 N N . CYS A 1 566 ? 17.875 -8.289 -22.078 1 84.19 566 CYS A N 1
ATOM 4507 C CA . CYS A 1 566 ? 17.891 -8.586 -20.656 1 84.19 566 CYS A CA 1
ATOM 4508 C C . CYS A 1 566 ? 17.266 -7.461 -19.844 1 84.19 566 CYS A C 1
ATOM 4510 O O . CYS A 1 566 ? 17.578 -6.289 -20.047 1 84.19 566 CYS A O 1
ATOM 4512 N N . PRO A 1 567 ? 16.328 -7.832 -18.953 1 81.12 567 PRO A N 1
ATOM 4513 C CA . PRO A 1 567 ? 15.688 -6.777 -18.172 1 81.12 567 PRO A CA 1
ATOM 4514 C C . PRO A 1 567 ? 16.672 -6.008 -17.297 1 81.12 567 PRO A C 1
ATOM 4516 O O . PRO A 1 567 ? 17.641 -6.586 -16.781 1 81.12 567 PRO A O 1
ATOM 4519 N N . GLU A 1 568 ? 16.438 -4.723 -17.203 1 79.31 568 GLU A N 1
ATOM 4520 C CA . GLU A 1 568 ? 17.266 -3.885 -16.344 1 79.31 568 GLU A CA 1
ATOM 4521 C C . GLU A 1 568 ? 17 -4.164 -14.867 1 79.31 568 GLU A C 1
ATOM 4523 O O . GLU A 1 568 ? 15.859 -4.477 -14.484 1 79.31 568 GLU A O 1
ATOM 4528 N N . PRO A 1 569 ? 18.031 -4.191 -14.172 1 76.12 569 PRO A N 1
ATOM 4529 C CA . PRO A 1 569 ? 17.844 -4.434 -12.742 1 76.12 569 PRO A CA 1
ATOM 4530 C C . PRO A 1 569 ? 17 -3.354 -12.07 1 76.12 569 PRO A C 1
ATOM 4532 O O . PRO A 1 569 ? 16.938 -2.223 -12.562 1 76.12 569 PRO A O 1
ATOM 4535 N N . ALA A 1 570 ? 16.016 -3.768 -11.219 1 63.78 570 ALA A N 1
ATOM 4536 C CA . ALA A 1 570 ? 15.133 -2.846 -10.5 1 63.78 570 ALA A CA 1
ATOM 4537 C C . ALA A 1 570 ? 15.945 -1.762 -9.789 1 63.78 570 ALA A C 1
ATOM 4539 O O . ALA A 1 570 ? 16.922 -2.061 -9.102 1 63.78 570 ALA A O 1
ATOM 4540 N N . ARG A 1 571 ? 15.82 -0.488 -10.344 1 52.12 571 ARG A N 1
ATOM 4541 C CA . ARG A 1 571 ? 16.516 0.642 -9.742 1 52.12 571 ARG A CA 1
ATOM 4542 C C . ARG A 1 571 ? 15.828 1.104 -8.469 1 52.12 571 ARG A C 1
ATOM 4544 O O . ARG A 1 571 ? 14.609 1.28 -8.453 1 52.12 571 ARG A O 1
ATOM 4551 N N . HIS A 1 572 ? 15.898 0.554 -7.441 1 44.97 572 HIS A N 1
ATOM 4552 C CA . HIS A 1 572 ? 15.312 1.267 -6.312 1 44.97 572 HIS A CA 1
ATOM 4553 C C . HIS A 1 572 ? 15.648 2.754 -6.363 1 44.97 572 HIS A C 1
ATOM 4555 O O . HIS A 1 572 ? 16.812 3.137 -6.211 1 44.97 572 HIS A O 1
ATOM 4561 N N . PHE A 1 573 ? 15.086 3.391 -7.324 1 33.31 573 PHE A N 1
ATOM 4562 C CA . PHE A 1 573 ? 15.398 4.809 -7.184 1 33.31 573 PHE A CA 1
ATOM 4563 C C . PHE A 1 573 ? 15.023 5.309 -5.793 1 33.31 573 PHE A C 1
ATOM 4565 O O . PHE A 1 573 ? 13.898 5.105 -5.336 1 33.31 573 PHE A O 1
ATOM 4572 N N . GLU A 1 574 ? 15.75 5.332 -4.867 1 32.09 574 GLU A N 1
ATOM 4573 C CA . GLU A 1 574 ? 15.602 6.113 -3.643 1 32.09 574 GLU A CA 1
ATOM 4574 C C . GLU A 1 574 ? 15.156 7.539 -3.951 1 32.09 574 GLU A C 1
ATOM 4576 O O . GLU A 1 574 ? 14.938 8.336 -3.037 1 32.09 574 GLU A O 1
ATOM 4581 N N . GLY A 1 575 ? 14.859 7.953 -5.27 1 27.19 575 GLY A N 1
ATOM 4582 C CA . GLY A 1 575 ? 14.602 9.375 -5.164 1 27.19 575 GLY A CA 1
ATOM 4583 C C . GLY A 1 575 ? 13.281 9.695 -4.477 1 27.19 575 GLY A C 1
ATOM 4584 O O . GLY A 1 575 ? 12.344 8.898 -4.52 1 27.19 575 GLY A O 1
ATOM 4585 N N . MET B 1 1 ? -26.281 -47.469 2.098 1 50.34 1 MET B N 1
ATOM 4586 C CA . MET B 1 1 ? -26.797 -47.062 0.789 1 50.34 1 MET B CA 1
ATOM 4587 C C . MET B 1 1 ? -25.719 -46.406 -0.056 1 50.34 1 MET B C 1
ATOM 4589 O O . MET B 1 1 ? -24.984 -45.562 0.428 1 50.34 1 MET B O 1
ATOM 4593 N N . ALA B 1 2 ? -25.281 -46.938 -1.059 1 65.44 2 ALA B N 1
ATOM 4594 C CA . ALA B 1 2 ? -24.141 -46.5 -1.863 1 65.44 2 ALA B CA 1
ATOM 4595 C C . ALA B 1 2 ? -24.422 -45.156 -2.523 1 65.44 2 ALA B C 1
ATOM 4597 O O . ALA B 1 2 ? -25.562 -44.875 -2.895 1 65.44 2 ALA B O 1
ATOM 4598 N N . SER B 1 3 ? -23.562 -44.188 -2.418 1 72.62 3 SER B N 1
ATOM 4599 C CA . SER B 1 3 ? -23.734 -42.844 -2.984 1 72.62 3 SER B CA 1
ATOM 4600 C C . SER B 1 3 ? -23.344 -42.812 -4.457 1 72.62 3 SER B C 1
ATOM 4602 O O . SER B 1 3 ? -22.5 -43.594 -4.895 1 72.62 3 SER B O 1
ATOM 4604 N N . CYS B 1 4 ? -23.922 -41.906 -5.125 1 72.94 4 CYS B N 1
ATOM 4605 C CA . CYS B 1 4 ? -23.672 -41.75 -6.555 1 72.94 4 CYS B CA 1
ATOM 4606 C C . CYS B 1 4 ? -22.281 -41.188 -6.801 1 72.94 4 CYS B C 1
ATOM 4608 O O . CYS B 1 4 ? -21.891 -40.188 -6.172 1 72.94 4 CYS B O 1
ATOM 4610 N N . VAL B 1 5 ? -21.531 -41.75 -7.625 1 71.19 5 VAL B N 1
ATOM 4611 C CA . VAL B 1 5 ? -20.156 -41.406 -7.898 1 71.19 5 VAL B CA 1
ATOM 4612 C C . VAL B 1 5 ? -20.094 -40.031 -8.555 1 71.19 5 VAL B C 1
ATOM 4614 O O . VAL B 1 5 ? -19.031 -39.406 -8.594 1 71.19 5 VAL B O 1
ATOM 4617 N N . VAL B 1 6 ? -21.219 -39.531 -8.945 1 68.06 6 VAL B N 1
ATOM 4618 C CA . VAL B 1 6 ? -21.266 -38.25 -9.641 1 68.06 6 VAL B CA 1
ATOM 4619 C C . VAL B 1 6 ? -21.859 -37.188 -8.727 1 68.06 6 VAL B C 1
ATOM 4621 O O . VAL B 1 6 ? -21.297 -36.125 -8.555 1 68.06 6 VAL B O 1
ATOM 4624 N N . CYS B 1 7 ? -22.922 -37.344 -7.957 1 65 7 CYS B N 1
ATOM 4625 C CA . CYS B 1 7 ? -23.625 -36.312 -7.191 1 65 7 CYS B CA 1
ATOM 4626 C C . CYS B 1 7 ? -23.531 -36.594 -5.695 1 65 7 CYS B C 1
ATOM 4628 O O . CYS B 1 7 ? -24.047 -35.812 -4.883 1 65 7 CYS B O 1
ATOM 4630 N N . ASP B 1 8 ? -22.875 -37.656 -5.191 1 70.81 8 ASP B N 1
ATOM 4631 C CA . ASP B 1 8 ? -22.625 -38.125 -3.83 1 70.81 8 ASP B CA 1
ATOM 4632 C C . ASP B 1 8 ? -23.938 -38.281 -3.059 1 70.81 8 ASP B C 1
ATOM 4634 O O . ASP B 1 8 ? -23.922 -38.469 -1.838 1 70.81 8 ASP B O 1
ATOM 4638 N N . ASP B 1 9 ? -25 -38.219 -3.662 1 69.19 9 ASP B N 1
ATOM 4639 C CA . ASP B 1 9 ? -26.281 -38.531 -3.033 1 69.19 9 ASP B CA 1
ATOM 4640 C C . ASP B 1 9 ? -26.469 -40.062 -2.967 1 69.19 9 ASP B C 1
ATOM 4642 O O . ASP B 1 9 ? -25.938 -40.781 -3.801 1 69.19 9 ASP B O 1
ATOM 4646 N N . PRO B 1 10 ? -27.125 -40.469 -2.053 1 76.56 10 PRO B N 1
ATOM 4647 C CA . PRO B 1 10 ? -27.359 -41.906 -1.946 1 76.56 10 PRO B CA 1
ATOM 4648 C C . PRO B 1 10 ? -28.125 -42.469 -3.141 1 76.56 10 PRO B C 1
ATOM 4650 O O . PRO B 1 10 ? -29.078 -41.844 -3.619 1 76.56 10 PRO B O 1
ATOM 4653 N N . VAL B 1 11 ? -27.656 -43.469 -3.818 1 70.31 11 VAL B N 1
ATOM 4654 C CA . VAL B 1 11 ? -28.328 -44.094 -4.949 1 70.31 11 VAL B CA 1
ATOM 4655 C C . VAL B 1 11 ? -29.328 -45.125 -4.438 1 70.31 11 VAL B C 1
ATOM 4657 O O . VAL B 1 11 ? -28.953 -46.094 -3.775 1 70.31 11 VAL B O 1
ATOM 4660 N N . ARG B 1 12 ? -30.562 -44.875 -4.621 1 63.53 12 ARG B N 1
ATOM 4661 C CA . ARG B 1 12 ? -31.625 -45.781 -4.215 1 63.53 12 ARG B CA 1
ATOM 4662 C C . ARG B 1 12 ? -32.125 -46.625 -5.391 1 63.53 12 ARG B C 1
ATOM 4664 O O . ARG B 1 12 ? -31.906 -46.25 -6.551 1 63.53 12 ARG B O 1
ATOM 4671 N N . ASP B 1 13 ? -32.781 -47.75 -5.227 1 60.53 13 ASP B N 1
ATOM 4672 C CA . ASP B 1 13 ? -33.25 -48.688 -6.242 1 60.53 13 ASP B CA 1
ATOM 4673 C C . ASP B 1 13 ? -34.219 -48 -7.219 1 60.53 13 ASP B C 1
ATOM 4675 O O . ASP B 1 13 ? -34.188 -48.281 -8.422 1 60.53 13 ASP B O 1
ATOM 4679 N N . ARG B 1 14 ? -34.969 -47.125 -6.75 1 58.94 14 ARG B N 1
ATOM 4680 C CA . ARG B 1 14 ? -35.969 -46.5 -7.594 1 58.94 14 ARG B CA 1
ATOM 4681 C C . ARG B 1 14 ? -35.344 -45.438 -8.492 1 58.94 14 ARG B C 1
ATOM 4683 O O . ARG B 1 14 ? -35.969 -44.969 -9.438 1 58.94 14 ARG B O 1
ATOM 4690 N N . GLN B 1 15 ? -34.188 -45 -8.234 1 59.44 15 GLN B N 1
ATOM 4691 C CA . GLN B 1 15 ? -33.594 -43.906 -8.977 1 59.44 15 GLN B CA 1
ATOM 4692 C C . GLN B 1 15 ? -32.688 -44.438 -10.078 1 59.44 15 GLN B C 1
ATOM 4694 O O . GLN B 1 15 ? -31.719 -43.75 -10.477 1 59.44 15 GLN B O 1
ATOM 4699 N N . HIS B 1 16 ? -32.906 -45.438 -10.664 1 62.78 16 HIS B N 1
ATOM 4700 C CA . HIS B 1 16 ? -32.281 -46.125 -11.797 1 62.78 16 HIS B CA 1
ATOM 4701 C C . HIS B 1 16 ? -30.766 -46.219 -11.602 1 62.78 16 HIS B C 1
ATOM 4703 O O . HIS B 1 16 ? -30 -45.469 -12.242 1 62.78 16 HIS B O 1
ATOM 4709 N N . ARG B 1 17 ? -30.344 -46.844 -10.609 1 70.62 17 ARG B N 1
ATOM 4710 C CA . ARG B 1 17 ? -28.938 -46.969 -10.211 1 70.62 17 ARG B CA 1
ATOM 4711 C C . ARG B 1 17 ? -28.188 -47.875 -11.18 1 70.62 17 ARG B C 1
ATOM 4713 O O . ARG B 1 17 ? -28.719 -48.906 -11.641 1 70.62 17 ARG B O 1
ATOM 4720 N N . LEU B 1 18 ? -27.031 -47.344 -11.672 1 72.56 18 LEU B N 1
ATOM 4721 C CA . LEU B 1 18 ? -26.078 -48.062 -12.5 1 72.56 18 LEU B CA 1
ATOM 4722 C C . LEU B 1 18 ? -24.797 -48.375 -11.727 1 72.56 18 LEU B C 1
ATOM 4724 O O . LEU B 1 18 ? -24.266 -47.5 -11.047 1 72.56 18 LEU B O 1
ATOM 4728 N N . GLN B 1 19 ? -24.406 -49.594 -11.664 1 74.25 19 GLN B N 1
ATOM 4729 C CA . GLN B 1 19 ? -23.172 -50 -11.016 1 74.25 19 GLN B CA 1
ATOM 4730 C C . GLN B 1 19 ? -22.016 -50.031 -12.016 1 74.25 19 GLN B C 1
ATOM 4732 O O . GLN B 1 19 ? -22.141 -50.656 -13.086 1 74.25 19 GLN B O 1
ATOM 4737 N N . CYS B 1 20 ? -21.016 -49.312 -11.781 1 70 20 CYS B N 1
ATOM 4738 C CA . CYS B 1 20 ? -19.844 -49.281 -12.641 1 70 20 CYS B CA 1
ATOM 4739 C C . CYS B 1 20 ? -19.094 -50.625 -12.57 1 70 20 CYS B C 1
ATOM 4741 O O . CYS B 1 20 ? -18.875 -51.156 -11.484 1 70 20 CYS B O 1
ATOM 4743 N N . ASP B 1 21 ? -18.656 -51.156 -13.609 1 72.88 21 ASP B N 1
ATOM 4744 C CA . ASP B 1 21 ? -17.969 -52.438 -13.672 1 72.88 21 ASP B CA 1
ATOM 4745 C C . ASP B 1 21 ? -16.5 -52.281 -13.281 1 72.88 21 ASP B C 1
ATOM 4747 O O . ASP B 1 21 ? -15.836 -53.25 -12.914 1 72.88 21 ASP B O 1
ATOM 4751 N N . GLU B 1 22 ? -16.016 -51.062 -13.32 1 62.84 22 GLU B N 1
ATOM 4752 C CA . GLU B 1 22 ? -14.602 -50.844 -13.031 1 62.84 22 GLU B CA 1
ATOM 4753 C C . GLU B 1 22 ? -14.391 -50.469 -11.562 1 62.84 22 GLU B C 1
ATOM 4755 O O . GLU B 1 22 ? -13.578 -51.094 -10.875 1 62.84 22 GLU B O 1
ATOM 4760 N N . CYS B 1 23 ? -15.102 -49.562 -10.922 1 63.25 23 CYS B N 1
ATOM 4761 C CA . CYS B 1 23 ? -14.898 -49.125 -9.539 1 63.25 23 CYS B CA 1
ATOM 4762 C C . CYS B 1 23 ? -15.977 -49.719 -8.633 1 63.25 23 CYS B C 1
ATOM 4764 O O . CYS B 1 23 ? -15.961 -49.5 -7.418 1 63.25 23 CYS B O 1
ATOM 4766 N N . LEU B 1 24 ? -16.891 -50.406 -9.062 1 72.69 24 LEU B N 1
ATOM 4767 C CA . LEU B 1 24 ? -18 -51.062 -8.375 1 72.69 24 LEU B CA 1
ATOM 4768 C C . LEU B 1 24 ? -18.844 -50.031 -7.621 1 72.69 24 LEU B C 1
ATOM 4770 O O . LEU B 1 24 ? -19.641 -50.406 -6.75 1 72.69 24 LEU B O 1
ATOM 4774 N N . GLY B 1 25 ? -18.672 -48.812 -7.922 1 68.5 25 GLY B N 1
ATOM 4775 C CA . GLY B 1 25 ? -19.531 -47.812 -7.348 1 68.5 25 GLY B CA 1
ATOM 4776 C C . GLY B 1 25 ? -20.875 -47.688 -8.031 1 68.5 25 GLY B C 1
ATOM 4777 O O . GLY B 1 25 ? -21.094 -48.312 -9.078 1 68.5 25 GLY B O 1
ATOM 4778 N N . TRP B 1 26 ? -21.766 -46.844 -7.352 1 76.19 26 TRP B N 1
ATOM 4779 C CA . TRP B 1 26 ? -23.125 -46.688 -7.848 1 76.19 26 TRP B CA 1
ATOM 4780 C C . TRP B 1 26 ? -23.344 -45.312 -8.422 1 76.19 26 TRP B C 1
ATOM 4782 O O . TRP B 1 26 ? -22.781 -44.312 -7.926 1 76.19 26 TRP B O 1
ATOM 4792 N N . GLN B 1 27 ? -23.969 -45.25 -9.555 1 73 27 GLN B N 1
ATOM 4793 C CA . GLN B 1 27 ? -24.312 -44 -10.219 1 73 27 GLN B CA 1
ATOM 4794 C C . GLN B 1 27 ? -25.797 -43.938 -10.57 1 73 27 GLN B C 1
ATOM 4796 O O . GLN B 1 27 ? -26.391 -44.969 -10.93 1 73 27 GLN B O 1
ATOM 4801 N N . HIS B 1 28 ? -26.312 -42.688 -10.406 1 75.5 28 HIS B N 1
ATOM 4802 C CA . HIS B 1 28 ? -27.656 -42.5 -10.938 1 75.5 28 HIS B CA 1
ATOM 4803 C C . HIS B 1 28 ? -27.672 -42.531 -12.461 1 75.5 28 HIS B C 1
ATOM 4805 O O . HIS B 1 28 ? -26.766 -42 -13.109 1 75.5 28 HIS B O 1
ATOM 4811 N N . ARG B 1 29 ? -28.547 -43.125 -13.055 1 75.44 29 ARG B N 1
ATOM 4812 C CA . ARG B 1 29 ? -28.719 -43.125 -14.508 1 75.44 29 ARG B CA 1
ATOM 4813 C C . ARG B 1 29 ? -28.734 -41.688 -15.062 1 75.44 29 ARG B C 1
ATOM 4815 O O . ARG B 1 29 ? -28.141 -41.438 -16.125 1 75.44 29 ARG B O 1
ATOM 4822 N N . VAL B 1 30 ? -29.359 -40.781 -14.281 1 72.38 30 VAL B N 1
ATOM 4823 C CA . VAL B 1 30 ? -29.594 -39.406 -14.766 1 72.38 30 VAL B CA 1
ATOM 4824 C C . VAL B 1 30 ? -28.344 -38.562 -14.547 1 72.38 30 VAL B C 1
ATOM 4826 O O . VAL B 1 30 ? -28.25 -37.438 -15.07 1 72.38 30 VAL B O 1
ATOM 4829 N N . CYS B 1 31 ? -27.375 -39.062 -13.758 1 67.44 31 CYS B N 1
ATOM 4830 C CA . CYS B 1 31 ? -26.156 -38.344 -13.422 1 67.44 31 CYS B CA 1
ATOM 4831 C C . CYS B 1 31 ? -25.047 -38.656 -14.422 1 67.44 31 CYS B C 1
ATOM 4833 O O . CYS B 1 31 ? -24.109 -39.406 -14.109 1 67.44 31 CYS B O 1
ATOM 4835 N N . ARG B 1 32 ? -25.078 -38.25 -15.602 1 66 32 ARG B N 1
ATOM 4836 C CA . ARG B 1 32 ? -24.172 -38.25 -16.734 1 66 32 ARG B CA 1
ATOM 4837 C C . ARG B 1 32 ? -23.734 -39.656 -17.094 1 66 32 ARG B C 1
ATOM 4839 O O . ARG B 1 32 ? -22.562 -39.906 -17.375 1 66 32 ARG B O 1
ATOM 4846 N N . SER B 1 33 ? -24.484 -40.531 -16.953 1 72.38 33 SER B N 1
ATOM 4847 C CA . SER B 1 33 ? -24.141 -41.906 -17.234 1 72.38 33 SER B CA 1
ATOM 4848 C C . SER B 1 33 ? -24.234 -42.219 -18.734 1 72.38 33 SER B C 1
ATOM 4850 O O . SER B 1 33 ? -23.656 -43.188 -19.219 1 72.38 33 SER B O 1
ATOM 4852 N N . GLY B 1 34 ? -24.875 -41.344 -19.516 1 69.12 34 GLY B N 1
ATOM 4853 C CA . GLY B 1 34 ? -25.109 -41.562 -20.938 1 69.12 34 GLY B CA 1
ATOM 4854 C C . GLY B 1 34 ? -26.141 -42.656 -21.219 1 69.12 34 GLY B C 1
ATOM 4855 O O . GLY B 1 34 ? -26.422 -42.969 -22.375 1 69.12 34 GLY B O 1
ATOM 4856 N N . ILE B 1 35 ? -26.625 -43.156 -20.156 1 72.12 35 ILE B N 1
ATOM 4857 C CA . ILE B 1 35 ? -27.609 -44.219 -20.344 1 72.12 35 ILE B CA 1
ATOM 4858 C C . ILE B 1 35 ? -29.016 -4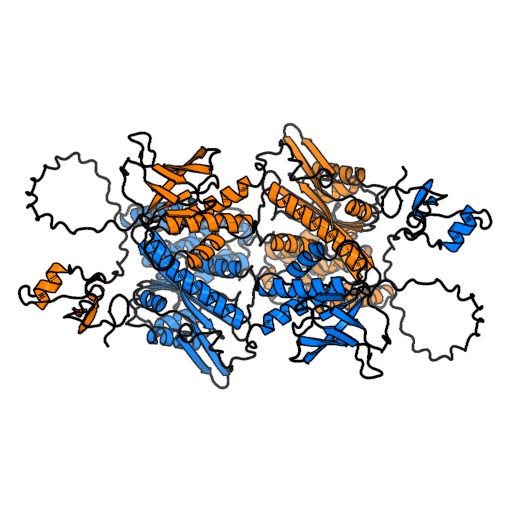3.625 -20.281 1 72.12 35 ILE B C 1
ATOM 4860 O O . ILE B 1 35 ? -29.422 -43.031 -19.266 1 72.12 35 ILE B O 1
ATOM 4864 N N . SER B 1 36 ? -29.734 -43.625 -21.375 1 72.44 36 SER B N 1
ATOM 4865 C CA . SER B 1 36 ? -31.109 -43.125 -21.453 1 72.44 36 SER B CA 1
ATOM 4866 C C . SER B 1 36 ? -32.062 -43.969 -20.609 1 72.44 36 SER B C 1
ATOM 4868 O O . SER B 1 36 ? -31.734 -45.125 -20.266 1 72.44 36 SER B O 1
ATOM 4870 N N . GLN B 1 37 ? -33.125 -43.438 -20.25 1 72.19 37 GLN B N 1
ATOM 4871 C CA . GLN B 1 37 ? -34.156 -44.125 -19.469 1 72.19 37 GLN B CA 1
ATOM 4872 C C . GLN B 1 37 ? -34.656 -45.375 -20.234 1 72.19 37 GLN B C 1
ATOM 4874 O O . GLN B 1 37 ? -34.875 -46.406 -19.625 1 72.19 37 GLN B O 1
ATOM 4879 N N . ALA B 1 38 ? -34.781 -45.281 -21.5 1 71.25 38 ALA B N 1
ATOM 4880 C CA . ALA B 1 38 ? -35.219 -46.406 -22.312 1 71.25 38 ALA B CA 1
ATOM 4881 C C . ALA B 1 38 ? -34.219 -47.531 -22.281 1 71.25 38 ALA B C 1
ATOM 4883 O O . ALA B 1 38 ? -34.594 -48.719 -22.109 1 71.25 38 ALA B O 1
ATOM 4884 N N . LEU B 1 39 ? -32.969 -47.156 -22.344 1 73.44 39 LEU B N 1
ATOM 4885 C CA . LEU B 1 39 ? -31.953 -48.188 -22.328 1 73.44 39 LEU B CA 1
ATOM 4886 C C . LEU B 1 39 ? -31.844 -48.812 -20.938 1 73.44 39 LEU B C 1
ATOM 4888 O O . LEU B 1 39 ? -31.703 -50.031 -20.812 1 73.44 39 LEU B O 1
ATOM 4892 N N . TYR B 1 40 ? -32.031 -48 -19.953 1 72.38 40 TYR B N 1
ATOM 4893 C CA . TYR B 1 40 ? -32 -48.5 -18.594 1 72.38 40 TYR B CA 1
ATOM 4894 C C . TYR B 1 40 ? -33.125 -49.469 -18.344 1 72.38 40 TYR B C 1
ATOM 4896 O O . TYR B 1 40 ? -32.906 -50.531 -17.75 1 72.38 40 TYR B O 1
ATOM 4904 N N . ARG B 1 41 ? -34.281 -49.125 -18.812 1 72.75 41 ARG B N 1
ATOM 4905 C CA . ARG B 1 41 ? -35.406 -50.031 -18.656 1 72.75 41 ARG B CA 1
ATOM 4906 C C . ARG B 1 41 ? -35.188 -51.312 -19.422 1 72.75 41 ARG B C 1
ATOM 4908 O O . ARG B 1 41 ? -35.594 -52.406 -18.953 1 72.75 41 ARG B O 1
ATOM 4915 N N . GLN B 1 42 ? -34.5 -51.188 -20.531 1 72.38 42 GLN B N 1
ATOM 4916 C CA . GLN B 1 42 ? -34.188 -52.406 -21.297 1 72.38 42 GLN B CA 1
ATOM 4917 C C . GLN B 1 42 ? -33.156 -53.25 -20.562 1 72.38 42 GLN B C 1
ATOM 4919 O O . GLN B 1 42 ? -33.25 -54.5 -20.578 1 72.38 42 GLN B O 1
ATOM 4924 N N . ILE B 1 43 ? -32.312 -52.562 -19.766 1 68 43 ILE B N 1
ATOM 4925 C CA . ILE B 1 43 ? -31.281 -53.281 -19.031 1 68 43 ILE B CA 1
ATOM 4926 C C . ILE B 1 43 ? -31.906 -53.969 -17.812 1 68 43 ILE B C 1
ATOM 4928 O O . ILE B 1 43 ? -31.625 -55.156 -17.562 1 68 43 ILE B O 1
ATOM 4932 N N . VAL B 1 44 ? -32.75 -53.25 -17.234 1 71.19 44 VAL B N 1
ATOM 4933 C CA . VAL B 1 44 ? -33.406 -53.812 -16.062 1 71.19 44 VAL B CA 1
ATOM 4934 C C . VAL B 1 44 ? -34.312 -55 -16.469 1 71.19 44 VAL B C 1
ATOM 4936 O O . VAL B 1 44 ? -34.406 -56 -15.75 1 71.19 44 VAL B O 1
ATOM 4939 N N . ARG B 1 45 ? -34.781 -54.906 -17.703 1 66.69 45 ARG B N 1
ATOM 4940 C CA . ARG B 1 45 ? -35.656 -55.969 -18.203 1 66.69 45 ARG B CA 1
ATOM 4941 C C . ARG B 1 45 ? -34.812 -57.062 -18.844 1 66.69 45 ARG B C 1
ATOM 4943 O O . ARG B 1 45 ? -35.344 -58.094 -19.312 1 66.69 45 ARG B O 1
ATOM 4950 N N . GLY B 1 46 ? -33.438 -56.938 -18.922 1 66.88 46 GLY B N 1
ATOM 4951 C CA . GLY B 1 46 ? -32.562 -57.969 -19.438 1 66.88 46 GLY B CA 1
ATOM 4952 C C . GLY B 1 46 ? -32.5 -57.969 -20.953 1 66.88 46 GLY B C 1
ATOM 4953 O O . GLY B 1 46 ? -32 -58.938 -21.562 1 66.88 46 GLY B O 1
ATOM 4954 N N . GLU B 1 47 ? -33.156 -57.062 -21.656 1 67.44 47 GLU B N 1
ATOM 4955 C CA . GLU B 1 47 ? -33.219 -57.031 -23.109 1 67.44 47 GLU B CA 1
ATOM 4956 C C . GLU B 1 47 ? -31.969 -56.406 -23.719 1 67.44 47 GLU B C 1
ATOM 4958 O O . GLU B 1 47 ? -31.688 -56.594 -24.891 1 67.44 47 GLU B O 1
ATOM 4963 N N . ALA B 1 48 ? -31.344 -55.5 -22.969 1 66.19 48 ALA B N 1
ATOM 4964 C CA . ALA B 1 48 ? -30.078 -54.938 -23.391 1 66.19 48 ALA B CA 1
ATOM 4965 C C . ALA B 1 48 ? -29 -55.156 -22.328 1 66.19 48 ALA B C 1
ATOM 4967 O O . ALA B 1 48 ? -29.297 -55.188 -21.141 1 66.19 48 ALA B O 1
ATOM 4968 N N . ASP B 1 49 ? -27.828 -55.688 -22.656 1 62.91 49 ASP B N 1
ATOM 4969 C CA . ASP B 1 49 ? -26.703 -55.875 -21.766 1 62.91 49 ASP B CA 1
ATOM 4970 C C . ASP B 1 49 ? -25.781 -54.656 -21.75 1 62.91 49 ASP B C 1
ATOM 4972 O O . ASP B 1 49 ? -25.344 -54.188 -22.797 1 62.91 49 ASP B O 1
ATOM 4976 N N . LEU B 1 50 ? -25.875 -53.969 -20.672 1 60.84 50 LEU B N 1
ATOM 4977 C CA . LEU B 1 50 ? -24.891 -52.906 -20.547 1 60.84 50 LEU B CA 1
ATOM 4978 C C . LEU B 1 50 ? -23.469 -53.469 -20.5 1 60.84 50 LEU B C 1
ATOM 4980 O O . LEU B 1 50 ? -23.172 -54.344 -19.656 1 60.84 50 LEU B O 1
ATOM 4984 N N . GLY B 1 51 ? -22.891 -54.062 -21.5 1 60.38 51 GLY B N 1
ATOM 4985 C CA . GLY B 1 51 ? -21.531 -54.594 -21.391 1 60.38 51 GLY B CA 1
ATOM 4986 C C . GLY B 1 51 ? -20.766 -54 -20.219 1 60.38 51 GLY B C 1
ATOM 4987 O O . GLY B 1 51 ? -21.359 -53.5 -19.266 1 60.38 51 GLY B O 1
ATOM 4988 N N . VAL B 1 52 ? -19.406 -53.938 -20.266 1 60.03 52 VAL B N 1
ATOM 4989 C CA . VAL B 1 52 ? -18.547 -53.312 -19.266 1 60.03 52 VAL B CA 1
ATOM 4990 C C . VAL B 1 52 ? -18.766 -51.812 -19.266 1 60.03 52 VAL B C 1
ATOM 4992 O O . VAL B 1 52 ? -18.547 -51.125 -20.266 1 60.03 52 VAL B O 1
ATOM 4995 N N . TRP B 1 53 ? -19.641 -51.219 -18.453 1 67.69 53 TRP B N 1
ATOM 4996 C CA . TRP B 1 53 ? -19.938 -49.812 -18.375 1 67.69 53 TRP B CA 1
ATOM 4997 C C . TRP B 1 53 ? -19.156 -49.156 -17.25 1 67.69 53 TRP B C 1
ATOM 4999 O O . TRP B 1 53 ? -19.141 -49.656 -16.125 1 67.69 53 TRP B O 1
ATOM 5009 N N . ALA B 1 54 ? -18.328 -48.188 -17.594 1 65.75 54 ALA B N 1
ATOM 5010 C CA . ALA B 1 54 ? -17.531 -47.438 -16.625 1 65.75 54 ALA B CA 1
ATOM 5011 C C . ALA B 1 54 ? -18.188 -46.062 -16.344 1 65.75 54 ALA B C 1
ATOM 5013 O O . ALA B 1 54 ? -18.719 -45.438 -17.25 1 65.75 54 ALA B O 1
ATOM 5014 N N . CYS B 1 55 ? -18.359 -45.656 -15.148 1 65 55 CYS B N 1
ATOM 5015 C CA . CYS B 1 55 ? -18.969 -44.406 -14.727 1 65 55 CYS B CA 1
ATOM 5016 C C . CYS B 1 55 ? -18.172 -43.219 -15.219 1 65 55 CYS B C 1
ATOM 5018 O O . CYS B 1 55 ? -17.047 -43.375 -15.688 1 65 55 CYS B O 1
ATOM 5020 N N . ASN B 1 56 ? -18.734 -41.969 -15.297 1 60.53 56 ASN B N 1
ATOM 5021 C CA . ASN B 1 56 ? -18.094 -40.781 -15.812 1 60.53 56 ASN B CA 1
ATOM 5022 C C . ASN B 1 56 ? -16.734 -40.562 -15.172 1 60.53 56 ASN B C 1
ATOM 5024 O O . ASN B 1 56 ? -15.812 -40.031 -15.82 1 60.53 56 ASN B O 1
ATOM 5028 N N . ASN B 1 57 ? -16.609 -40.875 -13.953 1 56.56 57 ASN B N 1
ATOM 5029 C CA . ASN B 1 57 ? -15.328 -40.75 -13.258 1 56.56 57 ASN B CA 1
ATOM 5030 C C . ASN B 1 57 ? -14.273 -41.688 -13.844 1 56.56 57 ASN B C 1
ATOM 5032 O O . ASN B 1 57 ? -13.086 -41.344 -13.859 1 56.56 57 ASN B O 1
ATOM 5036 N N . CYS B 1 58 ? -14.664 -42.719 -14.164 1 58.41 58 CYS B N 1
ATOM 5037 C CA . CYS B 1 58 ? -13.75 -43.688 -14.727 1 58.41 58 CYS B CA 1
ATOM 5038 C C . CYS B 1 58 ? -13.508 -43.438 -16.203 1 58.41 58 CYS B C 1
ATOM 5040 O O . CYS B 1 58 ? -12.5 -43.875 -16.766 1 58.41 58 CYS B O 1
ATOM 5042 N N . ARG B 1 59 ? -14.344 -42.812 -17 1 49.62 59 ARG B N 1
ATOM 5043 C CA . ARG B 1 59 ? -14.164 -42.562 -18.422 1 49.62 59 ARG B CA 1
ATOM 5044 C C . ARG B 1 59 ? -13.305 -41.312 -18.656 1 49.62 59 ARG B C 1
ATOM 5046 O O . ARG B 1 59 ? -12.758 -41.125 -19.75 1 49.62 59 ARG B O 1
ATOM 5053 N N . THR B 1 60 ? -13.484 -40.188 -17.984 1 41.91 60 THR B N 1
ATOM 5054 C CA . THR B 1 60 ? -12.805 -38.938 -18.359 1 41.91 60 THR B CA 1
ATOM 5055 C C . THR B 1 60 ? -11.297 -39.094 -18.219 1 41.91 60 THR B C 1
ATOM 5057 O O . THR B 1 60 ? -10.797 -39.438 -17.156 1 41.91 60 THR B O 1
ATOM 5060 N N . PRO B 1 61 ? -10.648 -39 -19.359 1 35.25 61 PRO B N 1
ATOM 5061 C CA . PRO B 1 61 ? -9.188 -39.125 -19.375 1 35.25 61 PRO B CA 1
ATOM 5062 C C . PRO B 1 61 ? -8.5 -38.156 -18.438 1 35.25 61 PRO B C 1
ATOM 5064 O O . PRO B 1 61 ? -9.047 -37.094 -18.156 1 35.25 61 PRO B O 1
ATOM 5067 N N . ALA B 1 62 ? -7.648 -38.562 -17.656 1 32.97 62 ALA B N 1
ATOM 5068 C CA . ALA B 1 62 ? -6.703 -37.875 -16.797 1 32.97 62 ALA B CA 1
ATOM 5069 C C . ALA B 1 62 ? -6.059 -36.688 -17.516 1 32.97 62 ALA B C 1
ATOM 5071 O O . ALA B 1 62 ? -5.727 -36.781 -18.703 1 32.97 62 ALA B O 1
ATOM 5072 N N . VAL B 1 63 ? -6.41 -35.406 -17.25 1 32.5 63 VAL B N 1
ATOM 5073 C CA . VAL B 1 63 ? -5.734 -34.188 -17.672 1 32.5 63 VAL B CA 1
ATOM 5074 C C . VAL B 1 63 ? -4.227 -34.406 -17.719 1 32.5 63 VAL B C 1
ATOM 5076 O O . VAL B 1 63 ? -3.617 -34.781 -16.703 1 32.5 63 VAL B O 1
ATOM 5079 N N . SER B 1 64 ? -3.699 -35.062 -18.797 1 27.22 64 SER B N 1
ATOM 5080 C CA . SER B 1 64 ? -2.277 -35.344 -18.922 1 27.22 64 SER B CA 1
ATOM 5081 C C . SER B 1 64 ? -1.436 -34.094 -18.828 1 27.22 64 SER B C 1
ATOM 5083 O O . SER B 1 64 ? -1.862 -33 -19.281 1 27.22 64 SER B O 1
ATOM 5085 N N . ASP B 1 65 ? -0.594 -34 -17.875 1 30.98 65 ASP B N 1
ATOM 5086 C CA . ASP B 1 65 ? 0.533 -33.094 -17.688 1 30.98 65 ASP B CA 1
ATOM 5087 C C . ASP B 1 65 ? 1.349 -32.969 -18.984 1 30.98 65 ASP B C 1
ATOM 5089 O O . ASP B 1 65 ? 2.014 -33.938 -19.391 1 30.98 65 ASP B O 1
ATOM 5093 N N . VAL B 1 66 ? 0.809 -32.531 -20.188 1 29.11 66 VAL B N 1
ATOM 5094 C CA . VAL B 1 66 ? 1.565 -32.562 -21.438 1 29.11 66 VAL B CA 1
ATOM 5095 C C . VAL B 1 66 ? 2.871 -31.781 -21.266 1 29.11 66 VAL B C 1
ATOM 5097 O O . VAL B 1 66 ? 2.898 -30.719 -20.609 1 29.11 66 VAL B O 1
ATOM 5100 N N . ASP B 1 67 ? 3.936 -32.438 -21.375 1 28.5 67 ASP B N 1
ATOM 5101 C CA . ASP B 1 67 ? 5.289 -31.938 -21.562 1 28.5 67 ASP B CA 1
ATOM 5102 C C . ASP B 1 67 ? 5.301 -30.797 -22.578 1 28.5 67 ASP B C 1
ATOM 5104 O O . ASP B 1 67 ? 4.828 -30.953 -23.703 1 28.5 67 ASP B O 1
ATOM 5108 N N . ILE B 1 68 ? 5.203 -29.625 -22.25 1 31.47 68 ILE B N 1
ATOM 5109 C CA . ILE B 1 68 ? 5.227 -28.453 -23.109 1 31.47 68 ILE B CA 1
ATOM 5110 C C . ILE B 1 68 ? 6.414 -28.531 -24.062 1 31.47 68 ILE B C 1
ATOM 5112 O O . ILE B 1 68 ? 7.559 -28.312 -23.672 1 31.47 68 ILE B O 1
ATOM 5116 N N . THR B 1 69 ? 6.66 -29.672 -24.812 1 27.8 69 THR B N 1
ATOM 5117 C CA . THR B 1 69 ? 7.621 -29.469 -25.891 1 27.8 69 THR B CA 1
ATOM 5118 C C . THR B 1 69 ? 7.211 -28.297 -26.766 1 27.8 69 THR B C 1
ATOM 5120 O O . THR B 1 69 ? 6.023 -28.109 -27.047 1 27.8 69 THR B O 1
ATOM 5123 N N . ASP B 1 70 ? 8.109 -27.297 -26.859 1 27.78 70 ASP B N 1
ATOM 5124 C CA . ASP B 1 70 ? 8 -26.031 -27.594 1 27.78 70 ASP B CA 1
ATOM 5125 C C . ASP B 1 70 ? 7.551 -26.25 -29.031 1 27.78 70 ASP B C 1
ATOM 5127 O O . ASP B 1 70 ? 8.156 -27.047 -29.75 1 27.78 70 ASP B O 1
ATOM 5131 N N . PRO B 1 71 ? 6.305 -26.359 -29.375 1 28.73 71 PRO B N 1
ATOM 5132 C CA . PRO B 1 71 ? 5.863 -26.656 -30.734 1 28.73 71 PRO B CA 1
ATOM 5133 C C . PRO B 1 71 ? 6.641 -25.875 -31.797 1 28.73 71 PRO B C 1
ATOM 5135 O O . PRO B 1 71 ? 6.98 -24.703 -31.578 1 28.73 71 PRO B O 1
ATOM 5138 N N . PRO B 1 72 ? 7.551 -26.547 -32.562 1 25.16 72 PRO B N 1
ATOM 5139 C CA . PRO B 1 72 ? 8.234 -25.922 -33.688 1 25.16 72 PRO B CA 1
ATOM 5140 C C . PRO B 1 72 ? 7.312 -25.047 -34.531 1 25.16 72 PRO B C 1
ATOM 5142 O O . PRO B 1 72 ? 6.109 -25.297 -34.594 1 25.16 72 PRO B O 1
ATOM 5145 N N . VAL B 1 73 ? 7.613 -23.797 -34.594 1 24.61 73 VAL B N 1
ATOM 5146 C CA . VAL B 1 73 ? 6.969 -22.781 -35.438 1 24.61 73 VAL B CA 1
ATOM 5147 C C . VAL B 1 73 ? 6.898 -23.281 -36.875 1 24.61 73 VAL B C 1
ATOM 5149 O O . VAL B 1 73 ? 7.93 -23.531 -37.5 1 24.61 73 VAL B O 1
ATOM 5152 N N . SER B 1 74 ? 6.062 -24.297 -37.25 1 21.72 74 SER B N 1
ATOM 5153 C CA . SER B 1 74 ? 5.93 -24.719 -38.625 1 21.72 74 SER B CA 1
ATOM 5154 C C . SER B 1 74 ? 5.781 -23.531 -39.562 1 21.72 74 SER B C 1
ATOM 5156 O O . SER B 1 74 ? 5.059 -22.578 -39.25 1 21.72 74 SER B O 1
ATOM 5158 N N . PRO B 1 75 ? 6.801 -23.297 -40.406 1 22.02 75 PRO B N 1
ATOM 5159 C CA . PRO B 1 75 ? 6.758 -22.328 -41.5 1 22.02 75 PRO B CA 1
ATOM 5160 C C . PRO B 1 75 ? 5.484 -22.438 -42.344 1 22.02 75 PRO B C 1
ATOM 5162 O O . PRO B 1 75 ? 5.004 -23.547 -42.594 1 22.02 75 PRO B O 1
ATOM 5165 N N . ALA B 1 76 ? 4.609 -21.469 -42.188 1 21.53 76 ALA B N 1
ATOM 5166 C CA . ALA B 1 76 ? 3.373 -21.297 -42.938 1 21.53 76 ALA B CA 1
ATOM 5167 C C . ALA B 1 76 ? 3.621 -21.422 -44.438 1 21.53 76 ALA B C 1
ATOM 5169 O O . ALA B 1 76 ? 4.129 -20.5 -45.062 1 21.53 76 ALA B O 1
ATOM 5170 N N . SER B 1 77 ? 4.211 -22.609 -44.875 1 18.48 77 SER B N 1
ATOM 5171 C CA . SER B 1 77 ? 4.32 -22.75 -46.344 1 18.48 77 SER B CA 1
ATOM 5172 C C . SER B 1 77 ? 2.982 -22.484 -47 1 18.48 77 SER B C 1
ATOM 5174 O O . SER B 1 77 ? 1.926 -22.609 -46.406 1 18.48 77 SER B O 1
ATOM 5176 N N . ARG B 1 78 ? 2.996 -21.922 -48.344 1 20.75 78 ARG B N 1
ATOM 5177 C CA . ARG B 1 78 ? 2.152 -21.344 -49.375 1 20.75 78 ARG B CA 1
ATOM 5178 C C . ARG B 1 78 ? 1.099 -22.359 -49.844 1 20.75 78 ARG B C 1
ATOM 5180 O O . ARG B 1 78 ? 0.152 -21.984 -50.531 1 20.75 78 ARG B O 1
ATOM 5187 N N . SER B 1 79 ? 1.365 -23.781 -49.688 1 18.34 79 SER B N 1
ATOM 5188 C CA . SER B 1 79 ? 0.949 -24.547 -50.875 1 18.34 79 SER B CA 1
ATOM 5189 C C . SER B 1 79 ? -0.571 -24.594 -50.969 1 18.34 79 SER B C 1
ATOM 5191 O O . SER B 1 79 ? -1.277 -24.562 -49.969 1 18.34 79 SER B O 1
ATOM 5193 N N . GLY B 1 80 ? -1.205 -24.266 -52.188 1 19.55 80 GLY B N 1
ATOM 5194 C CA . GLY B 1 80 ? -2.473 -24.141 -52.875 1 19.55 80 GLY B CA 1
ATOM 5195 C C . GLY B 1 80 ? -3.309 -25.406 -52.844 1 19.55 80 GLY B C 1
ATOM 5196 O O . GLY B 1 80 ? -4.383 -25.484 -53.438 1 19.55 80 GLY B O 1
ATOM 5197 N N . ASN B 1 81 ? -2.631 -26.578 -52.469 1 18.08 81 ASN B N 1
ATOM 5198 C CA . ASN B 1 81 ? -3.133 -27.75 -53.156 1 18.08 81 ASN B CA 1
ATOM 5199 C C . ASN B 1 81 ? -4.594 -28.031 -52.812 1 18.08 81 ASN B C 1
ATOM 5201 O O . ASN B 1 81 ? -5.086 -27.578 -51.781 1 18.08 81 ASN B O 1
ATOM 5205 N N . ASN B 1 82 ? -5.223 -29.016 -53.625 1 19.05 82 ASN B N 1
ATOM 5206 C CA . ASN B 1 82 ? -6.441 -29.594 -54.156 1 19.05 82 ASN B CA 1
ATOM 5207 C C . ASN B 1 82 ? -7.168 -30.453 -53.125 1 19.05 82 ASN B C 1
ATOM 5209 O O . ASN B 1 82 ? -6.781 -31.594 -52.875 1 19.05 82 ASN B O 1
ATOM 5213 N N . GLU B 1 83 ? -7.426 -29.969 -51.906 1 18.09 83 GLU B N 1
ATOM 5214 C CA . GLU B 1 83 ? -8.062 -30.797 -50.906 1 18.09 83 GLU B CA 1
ATOM 5215 C C . GLU B 1 83 ? -9.336 -31.438 -51.438 1 18.09 83 GLU B C 1
ATOM 5217 O O . GLU B 1 83 ? -10.273 -30.75 -51.844 1 18.09 83 GLU B O 1
ATOM 5222 N N . THR B 1 84 ? -9.172 -32.625 -52.062 1 18.75 84 THR B N 1
ATOM 5223 C CA . THR B 1 84 ? -10.234 -33.5 -52.594 1 18.75 84 THR B CA 1
ATOM 5224 C C . THR B 1 84 ? -11.297 -33.719 -51.5 1 18.75 84 THR B C 1
ATOM 5226 O O . THR B 1 84 ? -10.992 -33.781 -50.312 1 18.75 84 THR B O 1
ATOM 5229 N N . MET B 1 85 ? -12.617 -33.594 -51.906 1 18.81 85 MET B N 1
ATOM 5230 C CA . MET B 1 85 ? -13.992 -33.562 -51.406 1 18.81 85 MET B CA 1
ATOM 5231 C C . MET B 1 85 ? -14.375 -34.906 -50.812 1 18.81 85 MET B C 1
ATOM 5233 O O . MET B 1 85 ? -14.586 -35.906 -51.531 1 18.81 85 MET B O 1
ATOM 5237 N N . GLU B 1 86 ? -13.562 -35.5 -49.875 1 18.58 86 GLU B N 1
ATOM 5238 C CA . GLU B 1 86 ? -13.977 -36.844 -49.469 1 18.58 86 GLU B CA 1
ATOM 5239 C C . GLU B 1 86 ? -15.477 -36.875 -49.188 1 18.58 86 GLU B C 1
ATOM 5241 O O . GLU B 1 86 ? -16.047 -35.938 -48.656 1 18.58 86 GLU B O 1
ATOM 5246 N N . ASP B 1 87 ? -16.203 -38 -49.625 1 18.81 87 ASP B N 1
ATOM 5247 C CA . ASP B 1 87 ? -17.547 -38.5 -49.875 1 18.81 87 ASP B CA 1
ATOM 5248 C C . ASP B 1 87 ? -18.375 -38.562 -48.594 1 18.81 87 ASP B C 1
ATOM 5250 O O . ASP B 1 87 ? -17.812 -38.688 -47.5 1 18.81 87 ASP B O 1
ATOM 5254 N N . SER B 1 88 ? -19.719 -38.219 -48.656 1 19.03 88 SER B N 1
ATOM 5255 C CA . SER B 1 88 ? -20.953 -37.906 -47.938 1 19.03 88 SER B CA 1
ATOM 5256 C C . SER B 1 88 ? -21.438 -39.094 -47.125 1 19.03 88 SER B C 1
ATOM 5258 O O . SER B 1 88 ? -21.859 -40.125 -47.688 1 19.03 88 SER B O 1
ATOM 5260 N N . LEU B 1 89 ? -20.672 -39.719 -46.219 1 21.88 89 LEU B N 1
ATOM 5261 C CA . LEU B 1 89 ? -21.219 -40.875 -45.562 1 21.88 89 LEU B CA 1
ATOM 5262 C C . LEU B 1 89 ? -22.641 -40.625 -45.094 1 21.88 89 LEU B C 1
ATOM 5264 O O . LEU B 1 89 ? -22.938 -39.562 -44.562 1 21.88 89 LEU B O 1
ATOM 5268 N N . GLU B 1 90 ? -23.641 -41.344 -45.562 1 19.42 90 GLU B N 1
ATOM 5269 C CA . GLU B 1 90 ? -25.109 -41.406 -45.469 1 19.42 90 GLU B CA 1
ATOM 5270 C C . GLU B 1 90 ? -25.578 -41.5 -44.031 1 19.42 90 GLU B C 1
ATOM 5272 O O . GLU B 1 90 ? -25.078 -42.344 -43.25 1 19.42 90 GLU B O 1
ATOM 5277 N N . GLU B 1 91 ? -26.141 -40.5 -43.406 1 22.41 91 GLU B N 1
ATOM 5278 C CA . GLU B 1 91 ? -26.734 -40.219 -42.094 1 22.41 91 GLU B CA 1
ATOM 5279 C C . GLU B 1 91 ? -27.812 -41.219 -41.75 1 22.41 91 GLU B C 1
ATOM 5281 O O . GLU B 1 91 ? -28.812 -41.344 -42.469 1 22.41 91 GLU B O 1
ATOM 5286 N N . SER B 1 92 ? -27.516 -42.406 -41.375 1 22.83 92 SER B N 1
ATOM 5287 C CA . SER B 1 92 ? -28.609 -43.312 -41.062 1 22.83 92 SER B CA 1
ATOM 5288 C C . SER B 1 92 ? -29.609 -42.656 -40.094 1 22.83 92 SER B C 1
ATOM 5290 O O . SER B 1 92 ? -29.234 -41.812 -39.281 1 22.83 92 SER B O 1
ATOM 5292 N N . ALA B 1 93 ? -31 -42.812 -40.312 1 24.75 93 ALA B N 1
ATOM 5293 C CA . ALA B 1 93 ? -32.281 -42.25 -39.844 1 24.75 93 ALA B CA 1
ATOM 5294 C C . ALA B 1 93 ? -32.531 -42.625 -38.406 1 24.75 93 ALA B C 1
ATOM 5296 O O . ALA B 1 93 ? -32.875 -43.781 -38.094 1 24.75 93 ALA B O 1
ATOM 5297 N N . LEU B 1 94 ? -31.719 -42.375 -37.469 1 28.02 94 LEU B N 1
ATOM 5298 C CA . LEU B 1 94 ? -32.094 -42.688 -36.094 1 28.02 94 LEU B CA 1
ATOM 5299 C C . LEU B 1 94 ? -33.5 -42.188 -35.781 1 28.02 94 LEU B C 1
ATOM 5301 O O . LEU B 1 94 ? -33.906 -41.094 -36.188 1 28.02 94 LEU B O 1
ATOM 5305 N N . GLU B 1 95 ? -34.469 -43 -35.656 1 25.23 95 GLU B N 1
ATOM 5306 C CA . GLU B 1 95 ? -35.875 -42.875 -35.344 1 25.23 95 GLU B CA 1
ATOM 5307 C C . GLU B 1 95 ? -36.094 -41.875 -34.219 1 25.23 95 GLU B C 1
ATOM 5309 O O . GLU B 1 95 ? -35.312 -41.812 -33.25 1 25.23 95 GLU B O 1
ATOM 5314 N N . GLU B 1 96 ? -36.812 -40.781 -34.406 1 27.33 96 GLU B N 1
ATOM 5315 C CA . GLU B 1 96 ? -37.312 -39.656 -33.625 1 27.33 96 GLU B CA 1
ATOM 5316 C C . GLU B 1 96 ? -38.031 -40.125 -32.375 1 27.33 96 GLU B C 1
ATOM 5318 O O . GLU B 1 96 ? -39.156 -40.656 -32.469 1 27.33 96 GLU B O 1
ATOM 5323 N N . MET B 1 97 ? -37.5 -40.875 -31.516 1 29.89 97 MET B N 1
ATOM 5324 C CA . MET B 1 97 ? -38.344 -41.125 -30.344 1 29.89 97 MET B CA 1
ATOM 5325 C C . MET B 1 97 ? -38.875 -39.812 -29.797 1 29.89 97 MET B C 1
ATOM 5327 O O . MET B 1 97 ? -38.156 -38.844 -29.641 1 29.89 97 MET B O 1
ATOM 5331 N N . GLU B 1 98 ? -40.188 -39.531 -29.953 1 29.84 98 GLU B N 1
ATOM 5332 C CA . GLU B 1 98 ? -41.031 -38.438 -29.484 1 29.84 98 GLU B CA 1
ATOM 5333 C C . GLU B 1 98 ? -40.844 -38.219 -27.984 1 29.84 98 GLU B C 1
ATOM 5335 O O . GLU B 1 98 ? -41.312 -39.031 -27.172 1 29.84 98 GLU B O 1
ATOM 5340 N N . ILE B 1 99 ? -39.688 -38.125 -27.422 1 33.5 99 ILE B N 1
ATOM 5341 C CA . ILE B 1 99 ? -39.719 -37.719 -26.016 1 33.5 99 ILE B CA 1
ATOM 5342 C C . ILE B 1 99 ? -40.719 -36.594 -25.828 1 33.5 99 ILE B C 1
ATOM 5344 O O . ILE B 1 99 ? -40.656 -35.562 -26.516 1 33.5 99 ILE B O 1
ATOM 5348 N N . ASP B 1 100 ? -41.906 -36.938 -25.531 1 32.5 100 ASP B N 1
ATOM 5349 C CA . ASP B 1 100 ? -42.938 -36 -25.047 1 32.5 100 ASP B CA 1
ATOM 5350 C C . ASP B 1 100 ? -42.312 -34.969 -24.125 1 32.5 100 ASP B C 1
ATOM 5352 O O . ASP B 1 100 ? -41.875 -35.281 -23 1 32.5 100 ASP B O 1
ATOM 5356 N N . GLU B 1 101 ? -41.344 -34.25 -24.531 1 36.88 101 GLU B N 1
ATOM 5357 C CA . GLU B 1 101 ? -40.781 -33.125 -23.828 1 36.88 101 GLU B CA 1
ATOM 5358 C C . GLU B 1 101 ? -41.875 -32.281 -23.172 1 36.88 101 GLU B C 1
ATOM 5360 O O . GLU B 1 101 ? -42.688 -31.656 -23.859 1 36.88 101 GLU B O 1
ATOM 5365 N N . GLN B 1 102 ? -42.469 -32.812 -22.219 1 39.78 102 GLN B N 1
ATOM 5366 C CA . GLN B 1 102 ? -43.312 -31.859 -21.484 1 39.78 102 GLN B CA 1
ATOM 5367 C C . GLN B 1 102 ? -42.656 -30.484 -21.406 1 39.78 102 GLN B C 1
ATOM 5369 O O . GLN B 1 102 ? -41.469 -30.391 -21.094 1 39.78 102 GLN B O 1
ATOM 5374 N N . PRO B 1 103 ? -43.094 -29.438 -22.156 1 47.53 103 PRO B N 1
ATOM 5375 C CA . PRO B 1 103 ? -42.562 -28.078 -22.203 1 47.53 103 PRO B CA 1
ATOM 5376 C C . PRO B 1 103 ? -42.156 -27.562 -20.828 1 47.53 103 PRO B C 1
ATOM 5378 O O . PRO B 1 103 ? -42.938 -27.625 -19.891 1 47.53 103 PRO B O 1
ATOM 5381 N N . VAL B 1 104 ? -41.062 -27.797 -20.266 1 55.69 104 VAL B N 1
ATOM 5382 C CA . VAL B 1 104 ? -40.625 -27.094 -19.062 1 55.69 104 VAL B CA 1
ATOM 5383 C C . VAL B 1 104 ? -41.188 -25.672 -19.062 1 55.69 104 VAL B C 1
ATOM 5385 O O . VAL B 1 104 ? -41.062 -24.953 -20.062 1 55.69 104 VAL B O 1
ATOM 5388 N N . PRO B 1 105 ? -42.125 -25.422 -18.203 1 71.62 105 PRO B N 1
ATOM 5389 C CA . PRO B 1 105 ? -42.719 -24.078 -18.156 1 71.62 105 PRO B CA 1
ATOM 5390 C C . PRO B 1 105 ? -41.656 -22.984 -18.109 1 71.62 105 PRO B C 1
ATOM 5392 O O . PRO B 1 105 ? -40.625 -23.141 -17.422 1 71.62 105 PRO B O 1
ATOM 5395 N N . ARG B 1 106 ? -41.656 -22.156 -19.156 1 81.69 106 ARG B N 1
ATOM 5396 C CA . ARG B 1 106 ? -40.75 -21.016 -19.266 1 81.69 106 ARG B CA 1
ATOM 5397 C C . ARG B 1 106 ? -40.938 -20.062 -18.078 1 81.69 106 ARG B C 1
ATOM 5399 O O . ARG B 1 106 ? -42.062 -19.656 -17.781 1 81.69 106 ARG B O 1
ATOM 5406 N N . THR B 1 107 ? -39.938 -20.031 -17.188 1 87.38 107 THR B N 1
ATOM 5407 C CA . THR B 1 107 ? -39.938 -19.062 -16.094 1 87.38 107 THR B CA 1
ATOM 5408 C C . THR B 1 107 ? -39.062 -17.875 -16.422 1 87.38 107 THR B C 1
ATOM 5410 O O . THR B 1 107 ? -38.062 -18.016 -17.141 1 87.38 107 THR B O 1
ATOM 5413 N N . TYR B 1 108 ? -39.562 -16.703 -16.062 1 91 108 TYR B N 1
ATOM 5414 C CA . TYR B 1 108 ? -38.875 -15.453 -16.359 1 91 108 TYR B CA 1
ATOM 5415 C C . TYR B 1 108 ? -38.406 -14.773 -15.086 1 91 108 TYR B C 1
ATOM 5417 O O . TYR B 1 108 ? -39.094 -14.812 -14.062 1 91 108 TYR B O 1
ATOM 5425 N N . GLU B 1 109 ? -37.156 -14.258 -15.133 1 89.69 109 GLU B N 1
ATOM 5426 C CA . GLU B 1 109 ? -36.594 -13.484 -14.023 1 89.69 109 GLU B CA 1
ATOM 5427 C C . GLU B 1 109 ? -36.094 -12.133 -14.492 1 89.69 109 GLU B C 1
ATOM 5429 O O . GLU B 1 109 ? -35.375 -12.039 -15.5 1 89.69 109 GLU B O 1
ATOM 5434 N N . VAL B 1 110 ? -36.531 -11.086 -13.789 1 89.81 110 VAL B N 1
ATOM 5435 C CA . VAL B 1 110 ? -36.094 -9.742 -14.117 1 89.81 110 VAL B CA 1
ATOM 5436 C C . VAL B 1 110 ? -34.844 -9.398 -13.289 1 89.81 110 VAL B C 1
ATOM 5438 O O . VAL B 1 110 ? -34.875 -9.508 -12.062 1 89.81 110 VAL B O 1
ATOM 5441 N N . VAL B 1 111 ? -33.812 -9.141 -13.945 1 89.31 111 VAL B N 1
ATOM 5442 C CA . VAL B 1 111 ? -32.562 -8.711 -13.273 1 89.31 111 VAL B CA 1
ATOM 5443 C C . VAL B 1 111 ? -32.375 -7.215 -13.484 1 89.31 111 VAL B C 1
ATOM 5445 O O . VAL B 1 111 ? -32.156 -6.766 -14.617 1 89.31 111 VAL B O 1
ATOM 5448 N N . GLU B 1 112 ? -32.281 -6.496 -12.414 1 87.94 112 GLU B N 1
ATOM 5449 C CA . GLU B 1 112 ? -32.156 -5.043 -12.484 1 87.94 112 GLU B CA 1
ATOM 5450 C C . GLU B 1 112 ? -30.703 -4.656 -12.789 1 87.94 112 GLU B C 1
ATOM 5452 O O . GLU B 1 112 ? -29.766 -5.266 -12.266 1 87.94 112 GLU B O 1
ATOM 5457 N N . GLY B 1 113 ? -30.516 -3.775 -13.719 1 83.81 113 GLY B N 1
ATOM 5458 C CA . GLY B 1 113 ? -29.219 -3.18 -13.992 1 83.81 113 GLY B CA 1
ATOM 5459 C C . GLY B 1 113 ? -28.297 -4.098 -14.766 1 83.81 113 GLY B C 1
ATOM 5460 O O . GLY B 1 113 ? -27.078 -3.924 -14.742 1 83.81 113 GLY B O 1
ATOM 5461 N N . ALA B 1 114 ? -28.828 -5.039 -15.453 1 83.56 114 ALA B N 1
ATOM 5462 C CA . ALA B 1 114 ? -28 -6.062 -16.094 1 83.56 114 ALA B CA 1
ATOM 5463 C C . ALA B 1 114 ? -27.547 -5.613 -17.484 1 83.56 114 ALA B C 1
ATOM 5465 O O . ALA B 1 114 ? -26.547 -6.105 -18 1 83.56 114 ALA B O 1
ATOM 5466 N N . SER B 1 115 ? -28.266 -4.695 -18.031 1 80.12 115 SER B N 1
ATOM 5467 C CA . SER B 1 115 ? -27.875 -4.23 -19.359 1 80.12 115 SER B CA 1
ATOM 5468 C C . SER B 1 115 ? -26.656 -3.314 -19.281 1 80.12 115 SER B C 1
ATOM 5470 O O . SER B 1 115 ? -26.297 -2.842 -18.203 1 80.12 115 SER B O 1
ATOM 5472 N N . THR B 1 116 ? -26.016 -3.08 -20.375 1 77.38 116 THR B N 1
ATOM 5473 C CA . THR B 1 116 ? -24.859 -2.205 -20.453 1 77.38 116 THR B CA 1
ATOM 5474 C C . THR B 1 116 ? -25.219 -0.783 -20.031 1 77.38 116 THR B C 1
ATOM 5476 O O . THR B 1 116 ? -24.391 -0.068 -19.453 1 77.38 116 THR B O 1
ATOM 5479 N N . LYS B 1 117 ? -26.469 -0.359 -20.312 1 77.25 117 LYS B N 1
ATOM 5480 C CA . LYS B 1 117 ? -26.922 0.994 -20 1 77.25 117 LYS B CA 1
ATOM 5481 C C . LYS B 1 117 ? -27.562 1.05 -18.609 1 77.25 117 LYS B C 1
ATOM 5483 O O . LYS B 1 117 ? -28.109 2.078 -18.219 1 77.25 117 LYS B O 1
ATOM 5488 N N . GLY B 1 118 ? -27.5 -0.106 -17.922 1 78.06 118 GLY B N 1
ATOM 5489 C CA . GLY B 1 118 ? -28.016 -0.133 -16.562 1 78.06 118 GLY B CA 1
ATOM 5490 C C . GLY B 1 118 ? -29.516 -0.394 -16.5 1 78.06 118 GLY B C 1
ATOM 5491 O O . GLY B 1 118 ? -30.125 -0.198 -15.445 1 78.06 118 GLY B O 1
ATOM 5492 N N . LYS B 1 119 ? -30.078 -0.768 -17.594 1 82.56 119 LYS B N 1
ATOM 5493 C CA . LYS B 1 119 ? -31.5 -1.055 -17.625 1 82.56 119 LYS B CA 1
ATOM 5494 C C . LYS B 1 119 ? -31.781 -2.506 -17.25 1 82.56 119 LYS B C 1
ATOM 5496 O O . LYS B 1 119 ? -30.875 -3.346 -17.281 1 82.56 119 LYS B O 1
ATOM 5501 N N . PRO B 1 120 ? -32.938 -2.766 -16.844 1 88.06 120 PRO B N 1
ATOM 5502 C CA . PRO B 1 120 ? -33.281 -4.141 -16.484 1 88.06 120 PRO B CA 1
ATOM 5503 C C . PRO B 1 120 ? -33.312 -5.082 -17.688 1 88.06 120 PRO B C 1
ATOM 5505 O O . PRO B 1 120 ? -33.594 -4.648 -18.797 1 88.06 120 PRO B O 1
ATOM 5508 N N . GLN B 1 121 ? -33.062 -6.32 -17.422 1 90.56 121 GLN B N 1
ATOM 5509 C CA . GLN B 1 121 ? -33.156 -7.379 -18.422 1 90.56 121 GLN B CA 1
ATOM 5510 C C . GLN B 1 121 ? -34 -8.531 -17.938 1 90.56 121 GLN B C 1
ATOM 5512 O O . GLN B 1 121 ? -34.031 -8.836 -16.734 1 90.56 121 GLN B O 1
ATOM 5517 N N . LEU B 1 122 ? -34.75 -9.023 -18.875 1 91.44 122 LEU B N 1
ATOM 5518 C CA . LEU B 1 122 ? -35.562 -10.227 -18.609 1 91.44 122 LEU B CA 1
ATOM 5519 C C . LEU B 1 122 ? -34.844 -11.469 -19.141 1 91.44 122 LEU B C 1
ATOM 5521 O O . LEU B 1 122 ? -34.375 -11.484 -20.281 1 91.44 122 LEU B O 1
ATOM 5525 N N . ILE B 1 123 ? -34.75 -12.422 -18.266 1 90.56 123 ILE B N 1
ATOM 5526 C CA . ILE B 1 123 ? -34.062 -13.648 -18.672 1 90.56 123 ILE B CA 1
ATOM 5527 C C . ILE B 1 123 ? -34.938 -14.852 -18.391 1 90.56 123 ILE B C 1
ATOM 5529 O O . ILE B 1 123 ? -35.562 -14.938 -17.328 1 90.56 123 ILE B O 1
ATOM 5533 N N . ASP B 1 124 ? -34.969 -15.719 -19.312 1 88.06 124 ASP B N 1
ATOM 5534 C CA . ASP B 1 124 ? -35.781 -16.922 -19.125 1 88.06 124 ASP B CA 1
ATOM 5535 C C . ASP B 1 124 ? -34.938 -18.094 -18.656 1 88.06 124 ASP B C 1
ATOM 5537 O O . ASP B 1 124 ? -33.688 -18 -18.609 1 88.06 124 ASP B O 1
ATOM 5541 N N . ASN B 1 125 ? -35.5 -19.172 -18.203 1 84.19 125 ASN B N 1
ATOM 5542 C CA . ASN B 1 125 ? -34.812 -20.312 -17.625 1 84.19 125 ASN B CA 1
ATOM 5543 C C . ASN B 1 125 ? -34 -21.078 -18.672 1 84.19 125 ASN B C 1
ATOM 5545 O O . ASN B 1 125 ? -33.125 -21.859 -18.328 1 84.19 125 ASN B O 1
ATOM 5549 N N . LEU B 1 126 ? -34.312 -20.781 -19.984 1 83.88 126 LEU B N 1
ATOM 5550 C CA . LEU B 1 126 ? -33.562 -21.469 -21.031 1 83.88 126 LEU B CA 1
ATOM 5551 C C . LEU B 1 126 ? -32.281 -20.719 -21.359 1 83.88 126 LEU B C 1
ATOM 5553 O O . LEU B 1 126 ? -31.375 -21.266 -21.984 1 83.88 126 LEU B O 1
ATOM 5557 N N . GLY B 1 127 ? -32.281 -19.438 -20.969 1 87.12 127 GLY B N 1
ATOM 5558 C CA . GLY B 1 127 ? -31.031 -18.688 -21.172 1 87.12 127 GLY B CA 1
ATOM 5559 C C . GLY B 1 127 ? -31.156 -17.594 -22.219 1 87.12 127 GLY B C 1
ATOM 5560 O O . GLY B 1 127 ? -30.156 -17.109 -22.734 1 87.12 127 GLY B O 1
ATOM 5561 N N . TYR B 1 128 ? -32.375 -17.266 -22.625 1 90.38 128 TYR B N 1
ATOM 5562 C CA . TYR B 1 128 ? -32.594 -16.172 -23.562 1 90.38 128 TYR B CA 1
ATOM 5563 C C . TYR B 1 128 ? -32.75 -14.844 -22.812 1 90.38 128 TYR B C 1
ATOM 5565 O O . TYR B 1 128 ? -33.344 -14.781 -21.75 1 90.38 128 TYR B O 1
ATOM 5573 N N . ARG B 1 129 ? -32.156 -13.812 -23.453 1 91.19 129 ARG B N 1
ATOM 5574 C CA . ARG B 1 129 ? -32.188 -12.492 -22.844 1 91.19 129 ARG B CA 1
ATOM 5575 C C . ARG B 1 129 ? -33.094 -11.539 -23.609 1 91.19 129 ARG B C 1
ATOM 5577 O O . ARG B 1 129 ? -33.156 -11.57 -24.844 1 91.19 129 ARG B O 1
ATOM 5584 N N . PHE B 1 130 ? -33.906 -10.773 -22.875 1 91.62 130 PHE B N 1
ATOM 5585 C CA . PHE B 1 130 ? -34.812 -9.805 -23.453 1 91.62 130 PHE B CA 1
ATOM 5586 C C . PHE B 1 130 ? -34.562 -8.414 -22.906 1 91.62 130 PHE B C 1
ATOM 5588 O O . PHE B 1 130 ? -34.219 -8.258 -21.734 1 91.62 130 PHE B O 1
ATOM 5595 N N . GLY B 1 131 ? -34.625 -7.391 -23.703 1 91 131 GLY B N 1
ATOM 5596 C CA . GLY B 1 131 ? -34.562 -5.996 -23.297 1 91 131 GLY B CA 1
ATOM 5597 C C . GLY B 1 131 ? -35.906 -5.285 -23.391 1 91 131 GLY B C 1
ATOM 5598 O O . GLY B 1 131 ? -36.812 -5.781 -24.031 1 91 131 GLY B O 1
ATOM 5599 N N . VAL B 1 132 ? -35.969 -4.156 -22.75 1 88.38 132 VAL B N 1
ATOM 5600 C CA . VAL B 1 132 ? -37.219 -3.408 -22.75 1 88.38 132 VAL B CA 1
ATOM 5601 C C . VAL B 1 132 ? -37.375 -2.686 -24.094 1 88.38 132 VAL B C 1
ATOM 5603 O O . VAL B 1 132 ? -36.5 -1.913 -24.5 1 88.38 132 VAL B O 1
ATOM 5606 N N . GLN B 1 133 ? -38.375 -2.996 -24.766 1 86.06 133 GLN B N 1
ATOM 5607 C CA . GLN B 1 133 ? -38.656 -2.303 -26.016 1 86.06 133 GLN B CA 1
ATOM 5608 C C . GLN B 1 133 ? -39.594 -1.121 -25.781 1 86.06 133 GLN B C 1
ATOM 5610 O O . GLN B 1 133 ? -39.344 -0.01 -26.25 1 86.06 133 GLN B O 1
ATOM 5615 N N . ARG B 1 134 ? -40.75 -1.395 -25.203 1 85.69 134 ARG B N 1
ATOM 5616 C CA . ARG B 1 134 ? -41.75 -0.351 -24.938 1 85.69 134 ARG B CA 1
ATOM 5617 C C . ARG B 1 134 ? -42.406 -0.551 -23.578 1 85.69 134 ARG B C 1
ATOM 5619 O O . ARG B 1 134 ? -42.656 -1.684 -23.172 1 85.69 134 ARG B O 1
ATOM 5626 N N . ASN B 1 135 ? -42.406 0.543 -22.828 1 84.81 135 ASN B N 1
ATOM 5627 C CA . ASN B 1 135 ? -43.156 0.58 -21.578 1 84.81 135 ASN B CA 1
ATOM 5628 C C . ASN B 1 135 ? -44.469 1.365 -21.734 1 84.81 135 ASN B C 1
ATOM 5630 O O . ASN B 1 135 ? -44.438 2.59 -21.875 1 84.81 135 ASN B O 1
ATOM 5634 N N . LEU B 1 136 ? -45.531 0.669 -21.859 1 82.06 136 LEU B N 1
ATOM 5635 C CA . LEU B 1 136 ? -46.844 1.316 -22.062 1 82.06 136 LEU B CA 1
ATOM 5636 C C . LEU B 1 136 ? -47.406 1.843 -20.75 1 82.06 136 LEU B C 1
ATOM 5638 O O . LEU B 1 136 ? -47.125 1.279 -19.688 1 82.06 136 LEU B O 1
ATOM 5642 N N . PRO B 1 137 ? -47.969 2.977 -20.828 1 79.12 137 PRO B N 1
ATOM 5643 C CA . PRO B 1 137 ? -48.562 3.57 -19.625 1 79.12 137 PRO B CA 1
ATOM 5644 C C . PRO B 1 137 ? -49.531 2.639 -18.922 1 79.12 137 PRO B C 1
ATOM 5646 O O . PRO B 1 137 ? -49.781 2.777 -17.719 1 79.12 137 PRO B O 1
ATOM 5649 N N . SER B 1 138 ? -50.156 1.729 -19.672 1 77.19 138 SER B N 1
ATOM 5650 C CA . SER B 1 138 ? -51.156 0.801 -19.125 1 77.19 138 SER B CA 1
ATOM 5651 C C . SER B 1 138 ? -50.469 -0.187 -18.156 1 77.19 138 SER B C 1
ATOM 5653 O O . SER B 1 138 ? -51.156 -0.968 -17.5 1 77.19 138 SER B O 1
ATOM 5655 N N . GLY B 1 139 ? -49.125 -0.081 -17.906 1 79.06 139 GLY B N 1
ATOM 5656 C CA . GLY B 1 139 ? -48.406 -0.995 -17.031 1 79.06 139 GLY B CA 1
ATOM 5657 C C . GLY B 1 139 ? -47.844 -2.193 -17.766 1 79.06 139 GLY B C 1
ATOM 5658 O O . GLY B 1 139 ? -47.188 -3.045 -17.156 1 79.06 139 GLY B O 1
ATOM 5659 N N . THR B 1 140 ? -48.188 -2.215 -19.062 1 86.81 140 THR B N 1
ATOM 5660 C CA . THR B 1 140 ? -47.719 -3.338 -19.859 1 86.81 140 THR B CA 1
ATOM 5661 C C . THR B 1 140 ? -46.312 -3.047 -20.391 1 86.81 140 THR B C 1
ATOM 5663 O O . THR B 1 140 ? -46.062 -1.975 -20.938 1 86.81 140 THR B O 1
ATOM 5666 N N . VAL B 1 141 ? -45.344 -3.988 -20.094 1 91.31 141 VAL B N 1
ATOM 5667 C CA . VAL B 1 141 ? -43.969 -3.842 -20.594 1 91.31 141 VAL B CA 1
ATOM 5668 C C . VAL B 1 141 ? -43.719 -4.852 -21.703 1 91.31 141 VAL B C 1
ATOM 5670 O O . VAL B 1 141 ? -44.031 -6.039 -21.562 1 91.31 141 VAL B O 1
ATOM 5673 N N . HIS B 1 142 ? -43.281 -4.383 -22.875 1 91.62 142 HIS B N 1
ATOM 5674 C CA . HIS B 1 142 ? -42.906 -5.246 -24 1 91.62 142 HIS B CA 1
ATOM 5675 C C . HIS B 1 142 ? -41.406 -5.5 -24.031 1 91.62 142 HIS B C 1
ATOM 5677 O O . HIS B 1 142 ? -40.625 -4.562 -24.109 1 91.62 142 HIS B O 1
ATOM 5683 N N . TRP B 1 143 ? -41.094 -6.789 -23.906 1 93.75 143 TRP B N 1
ATOM 5684 C CA . TRP B 1 143 ? -39.688 -7.207 -23.938 1 93.75 143 TRP B CA 1
ATOM 5685 C C . TRP B 1 143 ? -39.344 -7.812 -25.297 1 93.75 143 TRP B C 1
ATOM 5687 O O . TRP B 1 143 ? -40.125 -8.555 -25.875 1 93.75 143 TRP B O 1
ATOM 5697 N N . THR B 1 144 ? -38.188 -7.5 -25.844 1 92 144 THR B N 1
ATOM 5698 C CA . THR B 1 144 ? -37.719 -8.078 -27.094 1 92 144 THR B CA 1
ATOM 5699 C C . THR B 1 144 ? -36.312 -8.695 -26.922 1 92 144 THR B C 1
ATOM 5701 O O . THR B 1 144 ? -35.531 -8.227 -26.109 1 92 144 THR B O 1
ATOM 5704 N N . CYS B 1 145 ? -36.094 -9.773 -27.625 1 92.19 145 CYS B N 1
ATOM 5705 C CA . CYS B 1 145 ? -34.812 -10.461 -27.562 1 92.19 145 CYS B CA 1
ATOM 5706 C C . CYS B 1 145 ? -33.688 -9.508 -27.875 1 92.19 145 CYS B C 1
ATOM 5708 O O . CYS B 1 145 ? -33.781 -8.68 -28.766 1 92.19 145 CYS B O 1
ATOM 5710 N N . THR B 1 146 ? -32.562 -9.641 -27.188 1 87.88 146 THR B N 1
ATOM 5711 C CA . THR B 1 146 ? -31.453 -8.711 -27.312 1 87.88 146 THR B CA 1
ATOM 5712 C C . THR B 1 146 ? -30.547 -9.094 -28.484 1 87.88 146 THR B C 1
ATOM 5714 O O . THR B 1 146 ? -29.719 -8.297 -28.922 1 87.88 146 THR B O 1
ATOM 5717 N N . ASN B 1 147 ? -30.672 -10.336 -28.984 1 87.75 147 ASN B N 1
ATOM 5718 C CA . ASN B 1 147 ? -29.875 -10.758 -30.125 1 87.75 147 ASN B CA 1
ATOM 5719 C C . ASN B 1 147 ? -30.438 -10.211 -31.438 1 87.75 147 ASN B C 1
ATOM 5721 O O . ASN B 1 147 ? -31.281 -10.852 -32.062 1 87.75 147 ASN B O 1
ATOM 5725 N N . ARG B 1 148 ? -29.922 -9.086 -31.812 1 85.38 148 ARG B N 1
ATOM 5726 C CA . ARG B 1 148 ? -30.453 -8.43 -33 1 85.38 148 ARG B CA 1
ATOM 5727 C C . ARG B 1 148 ? -29.344 -8.055 -33.969 1 85.38 148 ARG B C 1
ATOM 5729 O O . ARG B 1 148 ? -29.031 -6.867 -34.156 1 85.38 148 ARG B O 1
ATOM 5736 N N . PRO B 1 149 ? -28.812 -9.141 -34.562 1 83.12 149 PRO B N 1
ATOM 5737 C CA . PRO B 1 149 ? -27.797 -8.836 -35.562 1 83.12 149 PRO B CA 1
ATOM 5738 C C . PRO B 1 149 ? -28.375 -8.086 -36.781 1 83.12 149 PRO B C 1
ATOM 5740 O O . PRO B 1 149 ? -29.594 -7.969 -36.906 1 83.12 149 PRO B O 1
ATOM 5743 N N . LYS B 1 150 ? -27.484 -7.492 -37.562 1 83.75 150 LYS B N 1
ATOM 5744 C CA . LYS B 1 150 ? -27.938 -6.703 -38.688 1 83.75 150 LYS B CA 1
ATOM 5745 C C . LYS B 1 150 ? -28.719 -7.566 -39.688 1 83.75 150 LYS B C 1
ATOM 5747 O O . LYS B 1 150 ? -29.719 -7.117 -40.25 1 83.75 150 LYS B O 1
ATOM 5752 N N . VAL B 1 151 ? -28.219 -8.82 -39.719 1 82.38 151 VAL B N 1
ATOM 5753 C CA . VAL B 1 151 ? -28.891 -9.734 -40.656 1 82.38 151 VAL B CA 1
ATOM 5754 C C . VAL B 1 151 ? -29.812 -10.672 -39.875 1 82.38 151 VAL B C 1
ATOM 5756 O O . VAL B 1 151 ? -29.375 -11.398 -39 1 82.38 151 VAL B O 1
ATOM 5759 N N . ASP B 1 152 ? -31.078 -10.672 -40.031 1 85.75 152 ASP B N 1
ATOM 5760 C CA . ASP B 1 152 ? -32.094 -11.562 -39.5 1 85.75 152 ASP B CA 1
ATOM 5761 C C . ASP B 1 152 ? -32.188 -11.438 -37.969 1 85.75 152 ASP B C 1
ATOM 5763 O O . ASP B 1 152 ? -31.859 -12.367 -37.25 1 85.75 152 ASP B O 1
ATOM 5767 N N . PRO B 1 153 ? -32.625 -10.273 -37.469 1 89 153 PRO B N 1
ATOM 5768 C CA . PRO B 1 153 ? -32.75 -10.094 -36.031 1 89 153 PRO B CA 1
ATOM 5769 C C . PRO B 1 153 ? -33.812 -11.016 -35.438 1 89 153 PRO B C 1
ATOM 5771 O O . PRO B 1 153 ? -34.812 -11.312 -36.062 1 89 153 PRO B O 1
ATOM 5774 N N . CYS B 1 154 ? -33.5 -11.578 -34.281 1 90.88 154 CYS B N 1
ATOM 5775 C CA . CYS B 1 154 ? -34.469 -12.43 -33.562 1 90.88 154 CYS B CA 1
ATOM 5776 C C . CYS B 1 154 ? -35.719 -11.648 -33.188 1 90.88 154 CYS B C 1
ATOM 5778 O O . CYS B 1 154 ? -35.625 -10.578 -32.594 1 90.88 154 CYS B O 1
ATOM 5780 N N . LYS B 1 155 ? -36.875 -12.094 -33.531 1 88.56 155 LYS B N 1
ATOM 5781 C CA . LYS B 1 155 ? -38.125 -11.367 -33.344 1 88.56 155 LYS B CA 1
ATOM 5782 C C . LYS B 1 155 ? -38.875 -11.883 -32.125 1 88.56 155 LYS B C 1
ATOM 5784 O O . LYS B 1 155 ? -40.031 -11.469 -31.859 1 88.56 155 LYS B O 1
ATOM 5789 N N . ALA B 1 156 ? -38.219 -12.719 -31.391 1 91.44 156 ALA B N 1
ATOM 5790 C CA . ALA B 1 156 ? -38.906 -13.25 -30.203 1 91.44 156 ALA B CA 1
ATOM 5791 C C . ALA B 1 156 ? -39.156 -12.148 -29.188 1 91.44 156 ALA B C 1
ATOM 5793 O O . ALA B 1 156 ? -38.312 -11.266 -28.984 1 91.44 156 ALA B O 1
ATOM 5794 N N . SER B 1 157 ? -40.344 -12.094 -28.625 1 92.31 157 SER B N 1
ATOM 5795 C CA . SER B 1 157 ? -40.75 -11.055 -27.672 1 92.31 157 SER B CA 1
ATOM 5796 C C . SER B 1 157 ? -41.562 -11.641 -26.516 1 92.31 157 SER B C 1
ATOM 5798 O O . SER B 1 157 ? -42 -12.797 -26.578 1 92.31 157 SER B O 1
ATOM 5800 N N . VAL B 1 158 ? -41.594 -10.922 -25.422 1 93.19 158 VAL B N 1
ATOM 5801 C CA . VAL B 1 158 ? -42.375 -11.289 -24.234 1 93.19 158 VAL B CA 1
ATOM 5802 C C . VA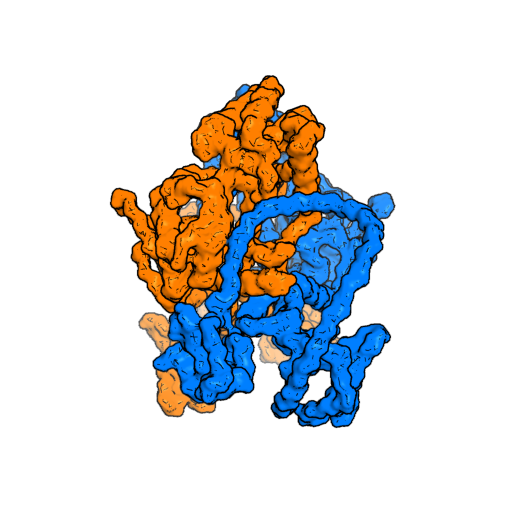L B 1 158 ? -43.156 -10.094 -23.75 1 93.19 158 VAL B C 1
ATOM 5804 O O . VAL B 1 158 ? -42.688 -8.961 -23.734 1 93.19 158 VAL B O 1
ATOM 5807 N N . LYS B 1 159 ? -44.438 -10.32 -23.438 1 91.69 159 LYS B N 1
ATOM 5808 C CA . LYS B 1 159 ? -45.312 -9.281 -22.906 1 91.69 159 LYS B CA 1
ATOM 5809 C C . LYS B 1 159 ? -45.531 -9.477 -21.406 1 91.69 159 LYS B C 1
ATOM 5811 O O . LYS B 1 159 ? -45.906 -10.57 -20.969 1 91.69 159 LYS B O 1
ATOM 5816 N N . GLU B 1 160 ? -45.156 -8.477 -20.656 1 91.44 160 GLU B N 1
ATOM 5817 C CA . GLU B 1 160 ? -45.375 -8.5 -19.219 1 91.44 160 GLU B CA 1
ATOM 5818 C C . GLU B 1 160 ? -46.562 -7.629 -18.828 1 91.44 160 GLU B C 1
ATOM 5820 O O . GLU B 1 160 ? -46.594 -6.434 -19.141 1 91.44 160 GLU B O 1
ATOM 5825 N N . ARG B 1 161 ? -47.625 -8.234 -18.219 1 87.12 161 ARG B N 1
ATOM 5826 C CA . ARG B 1 161 ? -48.781 -7.504 -17.688 1 87.12 161 ARG B CA 1
ATOM 5827 C C . ARG B 1 161 ? -49.031 -7.867 -16.234 1 87.12 161 ARG B C 1
ATOM 5829 O O . ARG B 1 161 ? -49.344 -9.016 -15.922 1 87.12 161 ARG B O 1
ATOM 5836 N N . ASP B 1 162 ? -48.906 -6.914 -15.32 1 82 162 ASP B N 1
ATOM 5837 C CA . ASP B 1 162 ? -49.188 -7.059 -13.891 1 82 162 ASP B CA 1
ATOM 5838 C C . ASP B 1 162 ? -48.406 -8.234 -13.297 1 82 162 ASP B C 1
ATOM 5840 O O . ASP B 1 162 ? -48.969 -9.062 -12.586 1 82 162 ASP B O 1
ATOM 5844 N N . GLY B 1 163 ? -47.094 -8.422 -13.711 1 82.81 163 GLY B N 1
ATOM 5845 C CA . GLY B 1 163 ? -46.219 -9.438 -13.141 1 82.81 163 GLY B CA 1
ATOM 5846 C C . GLY B 1 163 ? -46.281 -10.758 -13.883 1 82.81 163 GLY B C 1
ATOM 5847 O O . GLY B 1 163 ? -45.531 -11.688 -13.57 1 82.81 163 GLY B O 1
ATOM 5848 N N . VAL B 1 164 ? -47.25 -10.828 -14.836 1 87.88 164 VAL B N 1
ATOM 5849 C CA . VAL B 1 164 ? -47.375 -12.07 -15.586 1 87.88 164 VAL B CA 1
ATOM 5850 C C . VAL B 1 164 ? -46.688 -11.938 -16.938 1 87.88 164 VAL B C 1
ATOM 5852 O O . VAL B 1 164 ? -46.875 -10.938 -17.641 1 87.88 164 VAL B O 1
ATOM 5855 N N . PHE B 1 165 ? -45.875 -12.938 -17.25 1 92.38 165 PHE B N 1
ATOM 5856 C CA . PHE B 1 165 ? -45.094 -12.914 -18.484 1 92.38 165 PHE B CA 1
ATOM 5857 C C . PHE B 1 165 ? -45.719 -13.844 -19.516 1 92.38 165 PHE B C 1
ATOM 5859 O O . PHE B 1 165 ? -46 -15 -19.219 1 92.38 165 PHE B O 1
ATOM 5866 N N . GLU B 1 166 ? -45.969 -13.328 -20.688 1 89.31 166 GLU B N 1
ATOM 5867 C CA . GLU B 1 166 ? -46.5 -14.125 -21.797 1 89.31 166 GLU B CA 1
ATOM 5868 C C . GLU B 1 166 ? -45.562 -14.062 -23 1 89.31 166 GLU B C 1
ATOM 5870 O O . GLU B 1 166 ? -45.219 -12.977 -23.469 1 89.31 166 GLU B O 1
ATOM 5875 N N . ALA B 1 167 ? -45.188 -15.242 -23.5 1 90.62 167 ALA B N 1
ATOM 5876 C CA . ALA B 1 167 ? -44.281 -15.312 -24.656 1 90.62 167 ALA B CA 1
ATOM 5877 C C . ALA B 1 167 ? -45 -14.883 -25.938 1 90.62 167 ALA B C 1
ATOM 5879 O O . ALA B 1 167 ? -46.188 -15.195 -26.125 1 90.62 167 ALA B O 1
ATOM 5880 N N . GLY B 1 168 ? -44.312 -14.211 -26.734 1 86.12 168 GLY B N 1
ATOM 5881 C CA . GLY B 1 168 ? -44.875 -13.805 -28.031 1 86.12 168 GLY B CA 1
ATOM 5882 C C . GLY B 1 168 ? -44.969 -14.938 -29.016 1 86.12 168 GLY B C 1
ATOM 5883 O O . GLY B 1 168 ? -44.531 -16.062 -28.734 1 86.12 168 GLY B O 1
ATOM 5884 N N . PRO B 1 169 ? -45.406 -14.641 -30.219 1 85.56 169 PRO B N 1
ATOM 5885 C CA . PRO B 1 169 ? -45.656 -15.695 -31.203 1 85.56 169 PRO B CA 1
ATOM 5886 C C . PRO B 1 169 ? -44.406 -16.141 -31.922 1 85.56 169 PRO B C 1
ATOM 5888 O O . PRO B 1 169 ? -44.312 -17.281 -32.406 1 85.56 169 PRO B O 1
ATOM 5891 N N . HIS B 1 170 ? -43.438 -15.336 -31.906 1 90.31 170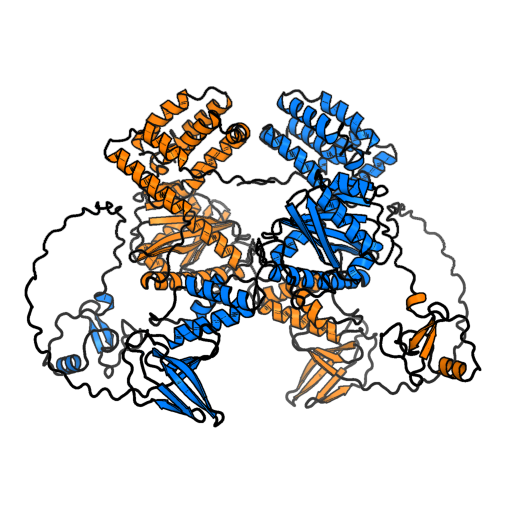 HIS B N 1
ATOM 5892 C CA . HIS B 1 170 ? -42.219 -15.664 -32.688 1 90.31 170 HIS B CA 1
ATOM 5893 C C . HIS B 1 170 ? -41.219 -16.438 -31.812 1 90.31 170 HIS B C 1
ATOM 5895 O O . HIS B 1 170 ? -41.031 -16.125 -30.641 1 90.31 170 HIS B O 1
ATOM 5901 N N . GLN B 1 171 ? -40.594 -17.484 -32.438 1 87.62 171 GLN B N 1
ATOM 5902 C CA . GLN B 1 171 ? -39.562 -18.266 -31.766 1 87.62 171 GLN B CA 1
ATOM 5903 C C . GLN B 1 171 ? -38.188 -17.656 -32 1 87.62 171 GLN B C 1
ATOM 5905 O O . GLN B 1 171 ? -38 -16.875 -32.938 1 87.62 171 GLN B O 1
ATOM 5910 N N . HIS B 1 172 ? -37.312 -18 -31.078 1 91.12 172 HIS B N 1
ATOM 5911 C CA . HIS B 1 172 ? -35.938 -17.531 -31.219 1 91.12 172 HIS B CA 1
ATOM 5912 C C . HIS B 1 172 ? -35.25 -18.141 -32.438 1 91.12 172 HIS B C 1
ATOM 5914 O O . HIS B 1 172 ? -35.5 -19.312 -32.75 1 91.12 172 HIS B O 1
ATOM 5920 N N . ASN B 1 173 ? -34.406 -17.438 -33.156 1 88.31 173 ASN B N 1
ATOM 5921 C CA . ASN B 1 173 ? -33.656 -17.953 -34.281 1 88.31 173 ASN B CA 1
ATOM 5922 C C . ASN B 1 173 ? -32.188 -18.234 -33.906 1 88.31 173 ASN B C 1
ATOM 5924 O O . ASN B 1 173 ? -31.328 -18.297 -34.781 1 88.31 173 ASN B O 1
ATOM 5928 N N . HIS B 1 174 ? -31.859 -18.219 -32.719 1 87.19 174 HIS B N 1
ATOM 5929 C CA . HIS B 1 174 ? -30.531 -18.5 -32.188 1 87.19 174 HIS B CA 1
ATOM 5930 C C . HIS B 1 174 ? -30.609 -19.406 -30.969 1 87.19 174 HIS B C 1
ATOM 5932 O O . HIS B 1 174 ? -31.688 -19.609 -30.406 1 87.19 174 HIS B O 1
ATOM 5938 N N . GLY B 1 175 ? -29.531 -20.078 -30.625 1 85.38 175 GLY B N 1
ATOM 5939 C CA . GLY B 1 175 ? -29.469 -20.953 -29.453 1 85.38 175 GLY B CA 1
ATOM 5940 C C . GLY B 1 175 ? -29.406 -20.203 -28.141 1 85.38 175 GLY B C 1
ATOM 5941 O O . GLY B 1 175 ? -28.984 -19.031 -28.109 1 85.38 175 GLY B O 1
ATOM 5942 N N . PRO B 1 176 ? -29.922 -20.828 -27.078 1 85.81 176 PRO B N 1
ATOM 5943 C CA . PRO B 1 176 ? -29.859 -20.188 -25.75 1 85.81 176 PRO B CA 1
ATOM 5944 C C . PRO B 1 176 ? -28.453 -20.156 -25.172 1 85.81 176 PRO B C 1
ATOM 5946 O O . PRO B 1 176 ? -27.594 -20.922 -25.594 1 85.81 176 PRO B O 1
ATOM 5949 N N . ASP B 1 177 ? -28.172 -19.219 -24.375 1 86.25 177 ASP B N 1
ATOM 5950 C CA . ASP B 1 177 ? -26.922 -19.109 -23.641 1 86.25 177 ASP B CA 1
ATOM 5951 C C . ASP B 1 177 ? -27.062 -19.672 -22.219 1 86.25 177 ASP B C 1
ATOM 5953 O O . ASP B 1 177 ? -27.609 -19.016 -21.344 1 86.25 177 ASP B O 1
ATOM 5957 N N . VAL B 1 178 ? -26.453 -20.828 -22.031 1 84.88 178 VAL B N 1
ATOM 5958 C CA . VAL B 1 178 ? -26.578 -21.484 -20.734 1 84.88 178 VAL B CA 1
ATOM 5959 C C . VAL B 1 178 ? -25.953 -20.609 -19.641 1 84.88 178 VAL B C 1
ATOM 5961 O O . VAL B 1 178 ? -24.859 -20.094 -19.812 1 84.88 178 VAL B O 1
ATOM 5964 N N . GLY B 1 179 ? -26.703 -20.391 -18.531 1 86.44 179 GLY B N 1
ATOM 5965 C CA . GLY B 1 179 ? -26.234 -19.625 -17.406 1 86.44 179 GLY B CA 1
ATOM 5966 C C . GLY B 1 179 ? -26.359 -18.125 -17.594 1 86.44 179 GLY B C 1
ATOM 5967 O O . GLY B 1 179 ? -25.672 -17.344 -16.938 1 86.44 179 GLY B O 1
ATOM 5968 N N . ALA B 1 180 ? -27.219 -17.719 -18.453 1 86.94 180 ALA B N 1
ATOM 5969 C CA . ALA B 1 180 ? -27.375 -16.312 -18.797 1 86.94 180 ALA B CA 1
ATOM 5970 C C . ALA B 1 180 ? -27.906 -15.516 -17.609 1 86.94 180 ALA B C 1
ATOM 5972 O O . ALA B 1 180 ? -27.469 -14.375 -17.375 1 86.94 180 ALA B O 1
ATOM 5973 N N . ALA B 1 181 ? -28.766 -16.062 -16.891 1 85.31 181 ALA B N 1
ATOM 5974 C CA . ALA B 1 181 ? -29.312 -15.375 -15.719 1 85.31 181 ALA B CA 1
ATOM 5975 C C . ALA B 1 181 ? -28.234 -15.117 -14.672 1 85.31 181 ALA B C 1
ATOM 5977 O O . ALA B 1 181 ? -28.109 -14 -14.164 1 85.31 181 ALA B O 1
ATOM 5978 N N . THR B 1 182 ? -27.469 -16.172 -14.438 1 89.19 182 THR B N 1
ATOM 5979 C CA . THR B 1 182 ? -26.375 -16.047 -13.469 1 89.19 182 THR B CA 1
ATOM 5980 C C . THR B 1 182 ? -25.359 -15.023 -13.945 1 89.19 182 THR B C 1
ATOM 5982 O O . THR B 1 182 ? -24.891 -14.203 -13.156 1 89.19 182 THR B O 1
ATOM 5985 N N . ALA B 1 183 ? -25.078 -15.078 -15.188 1 91.88 183 ALA B N 1
ATOM 5986 C CA . ALA B 1 183 ? -24.109 -14.141 -15.758 1 91.88 183 ALA B CA 1
ATOM 5987 C C . ALA B 1 183 ? -24.609 -12.703 -15.633 1 91.88 183 ALA B C 1
ATOM 5989 O O . ALA B 1 183 ? -23.844 -11.805 -15.297 1 91.88 183 ALA B O 1
ATOM 5990 N N . ALA B 1 184 ? -25.844 -12.547 -15.875 1 89.69 184 ALA B N 1
ATOM 5991 C CA . ALA B 1 184 ? -26.438 -11.211 -15.781 1 89.69 184 ALA B CA 1
ATOM 5992 C C . ALA B 1 184 ? -26.453 -10.719 -14.336 1 89.69 184 ALA B C 1
ATOM 5994 O O . ALA B 1 184 ? -26.203 -9.539 -14.07 1 89.69 184 ALA B O 1
ATOM 5995 N N . LYS B 1 185 ? -26.766 -11.586 -13.461 1 90.62 185 LYS B N 1
ATOM 5996 C CA . LYS B 1 185 ? -26.766 -11.234 -12.039 1 90.62 185 LYS B CA 1
ATOM 5997 C C . LYS B 1 185 ? -25.375 -10.828 -11.57 1 90.62 185 LYS B C 1
ATOM 5999 O O . LYS B 1 185 ? -25.234 -9.867 -10.812 1 90.62 185 LYS B O 1
ATOM 6004 N N . ILE B 1 186 ? -24.438 -11.555 -12.039 1 93.94 186 ILE B N 1
ATOM 6005 C CA . ILE B 1 186 ? -23.047 -11.273 -11.664 1 93.94 186 ILE B CA 1
ATOM 6006 C C . ILE B 1 186 ? -22.641 -9.906 -12.203 1 93.94 186 ILE B C 1
ATOM 6008 O O . ILE B 1 186 ? -22.078 -9.086 -11.477 1 93.94 186 ILE B O 1
ATOM 6012 N N . ALA B 1 187 ? -22.938 -9.664 -13.43 1 93.5 187 ALA B N 1
ATOM 6013 C CA . ALA B 1 187 ? -22.578 -8.383 -14.039 1 93.5 187 ALA B CA 1
ATOM 6014 C C . ALA B 1 187 ? -23.25 -7.223 -13.312 1 93.5 187 ALA B C 1
ATOM 6016 O O . ALA B 1 187 ? -22.625 -6.195 -13.055 1 93.5 187 ALA B O 1
ATOM 6017 N N . ALA B 1 188 ? -24.484 -7.402 -12.961 1 91.81 188 ALA B N 1
ATOM 6018 C CA . ALA B 1 188 ? -25.234 -6.367 -12.258 1 91.81 188 ALA B CA 1
ATOM 6019 C C . ALA B 1 188 ? -24.672 -6.125 -10.867 1 91.81 188 ALA B C 1
ATOM 6021 O O . ALA B 1 188 ? -24.531 -4.98 -10.438 1 91.81 188 ALA B O 1
ATOM 6022 N N . ARG B 1 189 ? -24.375 -7.156 -10.227 1 93.75 189 ARG B N 1
ATOM 6023 C CA . ARG B 1 189 ? -23.844 -7.051 -8.875 1 93.75 189 ARG B CA 1
ATOM 6024 C C . ARG B 1 189 ? -22.469 -6.398 -8.875 1 93.75 189 ARG B C 1
ATOM 6026 O O . ARG B 1 189 ? -22.141 -5.613 -7.984 1 93.75 189 ARG B O 1
ATOM 6033 N N . VAL B 1 190 ? -21.656 -6.77 -9.844 1 95 190 VAL B N 1
ATOM 6034 C CA . VAL B 1 190 ? -20.328 -6.18 -9.977 1 95 190 VAL B CA 1
ATOM 6035 C C . VAL B 1 190 ? -20.453 -4.664 -10.141 1 95 190 VAL B C 1
ATOM 6037 O O . VAL B 1 190 ? -19.734 -3.902 -9.484 1 95 190 VAL B O 1
ATOM 6040 N N . LYS B 1 191 ? -21.375 -4.242 -10.945 1 93.44 191 LYS B N 1
ATOM 6041 C CA . LYS B 1 191 ? -21.594 -2.814 -11.164 1 93.44 191 LYS B CA 1
ATOM 6042 C C . LYS B 1 191 ? -22.078 -2.125 -9.891 1 93.44 191 LYS B C 1
ATOM 6044 O O . LYS B 1 191 ? -21.594 -1.041 -9.547 1 93.44 191 LYS B O 1
ATOM 6049 N N . LYS B 1 192 ? -22.922 -2.762 -9.203 1 92.44 192 LYS B N 1
ATOM 6050 C CA . LYS B 1 192 ? -23.469 -2.201 -7.973 1 92.44 192 LYS B CA 1
ATOM 6051 C C . LYS B 1 192 ? -22.391 -2.051 -6.91 1 92.44 192 LYS B C 1
ATOM 6053 O O . LYS B 1 192 ? -22.281 -1.003 -6.27 1 92.44 192 LYS B O 1
ATOM 6058 N N . GLU B 1 193 ? -21.625 -3.076 -6.777 1 93.44 193 GLU B N 1
ATOM 6059 C CA . GLU B 1 193 ? -20.547 -3.029 -5.797 1 93.44 193 GLU B CA 1
ATOM 6060 C C . GLU B 1 193 ? -19.5 -1.994 -6.184 1 93.44 193 GLU B C 1
ATOM 6062 O O . GLU B 1 193 ? -18.906 -1.341 -5.316 1 93.44 193 GLU B O 1
ATOM 6067 N N . ALA B 1 194 ? -19.219 -1.878 -7.441 1 93.44 194 ALA B N 1
ATOM 6068 C CA . ALA B 1 194 ? -18.25 -0.913 -7.93 1 93.44 194 ALA B CA 1
ATOM 6069 C C . ALA B 1 194 ? -18.703 0.518 -7.652 1 93.44 194 ALA B C 1
ATOM 6071 O O . ALA B 1 194 ? -17.875 1.398 -7.395 1 93.44 194 ALA B O 1
ATOM 6072 N N . GLU B 1 195 ? -19.969 0.736 -7.734 1 90.88 195 GLU B N 1
ATOM 6073 C CA . GLU B 1 195 ? -20.547 2.051 -7.453 1 90.88 195 GLU B CA 1
ATOM 6074 C C . GLU B 1 195 ? -20.406 2.406 -5.977 1 90.88 195 GLU B C 1
ATOM 6076 O O . GLU B 1 195 ? -20.203 3.574 -5.629 1 90.88 195 GLU B O 1
ATOM 6081 N N . GLY B 1 196 ? -20.469 1.475 -5.164 1 87.31 196 GLY B N 1
ATOM 6082 C CA . GLY B 1 196 ? -20.422 1.7 -3.729 1 87.31 196 GLY B CA 1
ATOM 6083 C C . GLY B 1 196 ? -19.016 1.943 -3.219 1 87.31 196 GLY B C 1
ATOM 6084 O O . GLY B 1 196 ? -18.812 2.59 -2.186 1 87.31 196 GLY B O 1
ATOM 6085 N N . ASP B 1 197 ? -18.047 1.396 -3.887 1 87.38 197 ASP B N 1
ATOM 6086 C CA . ASP B 1 197 ? -16.641 1.564 -3.5 1 87.38 197 ASP B CA 1
ATOM 6087 C C . ASP B 1 197 ? -15.797 1.99 -4.691 1 87.38 197 ASP B C 1
ATOM 6089 O O . ASP B 1 197 ? -15.336 1.148 -5.469 1 87.38 197 ASP B O 1
ATOM 6093 N N . LEU B 1 198 ? -15.461 3.193 -4.691 1 88.69 198 LEU B N 1
ATOM 6094 C CA . LEU B 1 198 ? -14.82 3.773 -5.867 1 88.69 198 LEU B CA 1
ATOM 6095 C C . LEU B 1 198 ? -13.336 3.443 -5.895 1 88.69 198 LEU B C 1
ATOM 6097 O O . LEU B 1 198 ? -12.703 3.506 -6.949 1 88.69 198 LEU B O 1
ATOM 6101 N N . PHE B 1 199 ? -12.75 3.135 -4.785 1 87.5 199 PHE B N 1
ATOM 6102 C CA . PHE B 1 199 ? -11.297 2.977 -4.742 1 87.5 199 PHE B CA 1
ATOM 6103 C C . PHE B 1 199 ? -10.914 1.501 -4.715 1 87.5 199 PHE B C 1
ATOM 6105 O O . PHE B 1 199 ? -9.773 1.146 -5 1 87.5 199 PHE B O 1
ATOM 6112 N N . LYS B 1 200 ? -11.883 0.578 -4.422 1 87.81 200 LYS B N 1
ATOM 6113 C CA . LYS B 1 200 ? -11.586 -0.852 -4.406 1 87.81 200 LYS B CA 1
ATOM 6114 C C . LYS B 1 200 ? -11.328 -1.374 -5.816 1 87.81 200 LYS B C 1
ATOM 6116 O O . LYS B 1 200 ? -12.031 -1.009 -6.758 1 87.81 200 LYS B O 1
ATOM 6121 N N . SER B 1 201 ? -10.336 -2.205 -5.965 1 90.19 201 SER B N 1
ATOM 6122 C CA . SER B 1 201 ? -9.984 -2.75 -7.273 1 90.19 201 SER B CA 1
ATOM 6123 C C . SER B 1 201 ? -11.156 -3.496 -7.895 1 90.19 201 SER B C 1
ATOM 6125 O O . SER B 1 201 ? -11.82 -4.297 -7.227 1 90.19 201 SER B O 1
ATOM 6127 N N . ALA B 1 202 ? -11.398 -3.189 -9.141 1 93.5 202 ALA B N 1
ATOM 6128 C CA . ALA B 1 202 ? -12.492 -3.848 -9.852 1 93.5 202 ALA B CA 1
ATOM 6129 C C . ALA B 1 202 ? -12.273 -5.355 -9.93 1 93.5 202 ALA B C 1
ATOM 6131 O O . ALA B 1 202 ? -13.227 -6.133 -9.836 1 93.5 202 ALA B O 1
ATOM 6132 N N . ALA B 1 203 ? -11.047 -5.758 -10.07 1 92.25 203 ALA B N 1
ATOM 6133 C CA . ALA B 1 203 ? -10.727 -7.18 -10.148 1 92.25 203 ALA B CA 1
ATOM 6134 C C . ALA B 1 203 ? -11.086 -7.898 -8.852 1 92.25 203 ALA B C 1
ATOM 6136 O O . ALA B 1 203 ? -11.594 -9.023 -8.883 1 92.25 203 ALA B O 1
ATOM 6137 N N . VAL B 1 204 ? -10.852 -7.25 -7.734 1 91.44 204 VAL B N 1
ATOM 6138 C CA . VAL B 1 204 ? -11.172 -7.836 -6.434 1 91.44 204 VAL B CA 1
ATOM 6139 C C . VAL B 1 204 ? -12.688 -7.953 -6.277 1 91.44 204 VAL B C 1
ATOM 6141 O O . VAL B 1 204 ? -13.195 -8.969 -5.801 1 91.44 204 VAL B O 1
ATOM 6144 N N . ILE B 1 205 ? -13.375 -6.961 -6.707 1 94.25 205 ILE B N 1
ATOM 6145 C CA . ILE B 1 205 ? -14.836 -6.977 -6.648 1 94.25 205 ILE B CA 1
ATOM 6146 C C . ILE B 1 205 ? -15.367 -8.141 -7.484 1 94.25 205 ILE B C 1
ATOM 6148 O O . ILE B 1 205 ? -16.25 -8.883 -7.035 1 94.25 205 ILE B O 1
ATOM 6152 N N . VAL B 1 206 ? -14.789 -8.273 -8.688 1 95.94 206 VAL B N 1
ATOM 6153 C CA . VAL B 1 206 ? -15.227 -9.336 -9.586 1 95.94 206 VAL B CA 1
ATOM 6154 C C . VAL B 1 206 ? -15 -10.695 -8.922 1 95.94 206 VAL B C 1
ATOM 6156 O O . VAL B 1 206 ? -15.898 -11.539 -8.898 1 95.94 206 VAL B O 1
ATOM 6159 N N . ASN B 1 207 ? -13.852 -10.906 -8.336 1 94 207 ASN B N 1
ATOM 6160 C CA . ASN B 1 207 ? -13.531 -12.172 -7.684 1 94 207 ASN B CA 1
ATOM 6161 C C . ASN B 1 207 ? -14.469 -12.445 -6.512 1 94 207 ASN B C 1
ATOM 6163 O O . ASN B 1 207 ? -14.938 -13.57 -6.336 1 94 207 ASN B O 1
ATOM 6167 N N . ASP B 1 208 ? -14.742 -11.43 -5.766 1 92.94 208 ASP B N 1
ATOM 6168 C CA . ASP B 1 208 ? -15.633 -11.586 -4.621 1 92.94 208 ASP B CA 1
ATOM 6169 C C . ASP B 1 208 ? -17.047 -11.984 -5.066 1 92.94 208 ASP B C 1
ATOM 6171 O O . ASP B 1 208 ? -17.656 -12.883 -4.488 1 92.94 208 ASP B O 1
ATOM 6175 N N . VAL B 1 209 ? -17.516 -11.328 -6.078 1 95.12 209 VAL B N 1
ATOM 6176 C CA . VAL B 1 209 ? -18.859 -11.594 -6.578 1 95.12 209 VAL B CA 1
ATOM 6177 C C . VAL B 1 209 ? -18.906 -12.984 -7.195 1 95.12 209 VAL B C 1
ATOM 6179 O O . VAL B 1 209 ? -19.891 -13.719 -7.012 1 95.12 209 VAL B O 1
ATOM 6182 N N . LEU B 1 210 ? -17.875 -13.352 -7.941 1 95.06 210 LEU B N 1
ATOM 6183 C CA . LEU B 1 210 ? -17.828 -14.68 -8.562 1 95.06 210 LEU B CA 1
ATOM 6184 C C . LEU B 1 210 ? -17.828 -15.773 -7.5 1 95.06 210 LEU B C 1
ATOM 6186 O O . LEU B 1 210 ? -18.5 -16.797 -7.656 1 95.06 210 LEU B O 1
ATOM 6190 N N . LEU B 1 211 ? -17.125 -15.586 -6.445 1 92.81 211 LEU B N 1
ATOM 6191 C CA . LEU B 1 211 ? -17.078 -16.562 -5.363 1 92.81 211 LEU B CA 1
ATOM 6192 C C . LEU B 1 211 ? -18.453 -16.75 -4.73 1 92.81 211 LEU B C 1
ATOM 6194 O O . LEU B 1 211 ? -18.812 -17.875 -4.348 1 92.81 211 LEU B O 1
ATOM 6198 N N . GLU B 1 212 ? -19.188 -15.695 -4.707 1 91.88 212 GLU B N 1
ATOM 6199 C CA . GLU B 1 212 ? -20.469 -15.727 -4.012 1 91.88 212 GLU B CA 1
ATOM 6200 C C . GLU B 1 212 ? -21.578 -16.203 -4.938 1 91.88 212 GLU B C 1
ATOM 6202 O O . GLU B 1 212 ? -22.469 -16.969 -4.52 1 91.88 212 GLU B O 1
ATOM 6207 N N . GLU B 1 213 ? -21.531 -15.812 -6.219 1 90.69 213 GLU B N 1
ATOM 6208 C CA . GLU B 1 213 ? -22.719 -15.938 -7.055 1 90.69 213 GLU B CA 1
ATOM 6209 C C . GLU B 1 213 ? -22.531 -17.031 -8.109 1 90.69 213 GLU B C 1
ATOM 6211 O O . GLU B 1 213 ? -23.5 -17.562 -8.633 1 90.69 213 GLU B O 1
ATOM 6216 N N . LEU B 1 214 ? -21.375 -17.359 -8.672 1 88.44 214 LEU B N 1
ATOM 6217 C CA . LEU B 1 214 ? -21.172 -18.219 -9.828 1 88.44 214 LEU B CA 1
ATOM 6218 C C . LEU B 1 214 ? -21.578 -19.656 -9.5 1 88.44 214 LEU B C 1
ATOM 6220 O O . LEU B 1 214 ? -22.078 -20.375 -10.367 1 88.44 214 LEU B O 1
ATOM 6224 N N . GLY B 1 215 ? -21.578 -20.125 -8.266 1 81.94 215 GLY B N 1
ATOM 6225 C CA . GLY B 1 215 ? -21.938 -21.484 -7.895 1 81.94 215 GLY B CA 1
ATOM 6226 C C . GLY B 1 215 ? -21.109 -22.531 -8.594 1 81.94 215 GLY B C 1
ATOM 6227 O O . GLY B 1 215 ? -20.078 -22.219 -9.195 1 81.94 215 GLY B O 1
ATOM 6228 N N . ASP B 1 216 ? -21.422 -23.828 -8.719 1 81.62 216 ASP B N 1
ATOM 6229 C CA . ASP B 1 216 ? -20.609 -24.938 -9.219 1 81.62 216 ASP B CA 1
ATOM 6230 C C . ASP B 1 216 ? -21.047 -25.344 -10.625 1 81.62 216 ASP B C 1
ATOM 6232 O O . ASP B 1 216 ? -20.344 -26.078 -11.312 1 81.62 216 ASP B O 1
ATOM 6236 N N . GLY B 1 217 ? -22.156 -24.766 -11.156 1 79.25 217 GLY B N 1
ATOM 6237 C CA . GLY B 1 217 ? -22.656 -25.141 -12.469 1 79.25 217 GLY B CA 1
ATOM 6238 C C . GLY B 1 217 ? -21.938 -24.438 -13.602 1 79.25 217 GLY B C 1
ATOM 6239 O O . GLY B 1 217 ? -21.25 -23.422 -13.391 1 79.25 217 GLY B O 1
ATOM 6240 N N . PRO B 1 218 ? -21.922 -25.109 -14.75 1 83.56 218 PRO B N 1
ATOM 6241 C CA . PRO B 1 218 ? -21.312 -24.469 -15.914 1 83.56 218 PRO B CA 1
ATOM 6242 C C . PRO B 1 218 ? -22.016 -23.156 -16.297 1 83.56 218 PRO B C 1
ATOM 6244 O O . PRO B 1 218 ? -23.234 -23.047 -16.172 1 83.56 218 PRO B O 1
ATOM 6247 N N . CYS B 1 219 ? -21.266 -22.172 -16.609 1 87.94 219 CYS B N 1
ATOM 6248 C CA . CYS B 1 219 ? -21.797 -20.875 -17.031 1 87.94 219 CYS B CA 1
ATOM 6249 C C . CYS B 1 219 ? -21.031 -20.359 -18.234 1 87.94 219 CYS B C 1
ATOM 6251 O O . CYS B 1 219 ? -20.297 -19.375 -18.141 1 87.94 219 CYS B O 1
ATOM 6253 N N . PRO B 1 220 ? -21.312 -20.875 -19.344 1 87.19 220 PRO B N 1
ATOM 6254 C CA . PRO B 1 220 ? -20.625 -20.422 -20.562 1 87.19 220 PRO B CA 1
ATOM 6255 C C . PRO B 1 220 ? -20.922 -18.969 -20.906 1 87.19 220 PRO B C 1
ATOM 6257 O O . PRO B 1 220 ? -20.125 -18.297 -21.562 1 87.19 220 PRO B O 1
ATOM 6260 N N . ALA B 1 221 ? -22.062 -18.484 -20.469 1 87.44 221 ALA B N 1
ATOM 6261 C CA . ALA B 1 221 ? -22.484 -17.125 -20.781 1 87.44 221 ALA B CA 1
ATOM 6262 C C . ALA B 1 221 ? -21.672 -16.094 -20 1 87.44 221 ALA B C 1
ATOM 6264 O O . ALA B 1 221 ? -21.703 -14.906 -20.297 1 87.44 221 ALA B O 1
ATOM 6265 N N . LEU B 1 222 ? -20.922 -16.547 -19.047 1 90.25 222 LEU B N 1
ATOM 6266 C CA . LEU B 1 222 ? -20.141 -15.656 -18.188 1 90.25 222 LEU B CA 1
ATOM 6267 C C . LEU B 1 222 ? -19.047 -14.961 -19 1 90.25 222 LEU B C 1
ATOM 6269 O O . LEU B 1 222 ? -18.328 -15.602 -19.766 1 90.25 222 LEU B O 1
ATOM 6273 N N . SER B 1 223 ? -19.016 -13.664 -18.844 1 90.56 223 SER B N 1
ATOM 6274 C CA . SER B 1 223 ? -17.953 -12.898 -19.484 1 90.56 223 SER B CA 1
ATOM 6275 C C . SER B 1 223 ? -16.609 -13.133 -18.781 1 90.56 223 SER B C 1
ATOM 6277 O O . SER B 1 223 ? -16.578 -13.531 -17.625 1 90.56 223 SER B O 1
ATOM 6279 N N . LYS B 1 224 ? -15.531 -12.891 -19.5 1 92.88 224 LYS B N 1
ATOM 6280 C CA . LYS B 1 224 ? -14.203 -12.969 -18.906 1 92.88 224 LYS B CA 1
ATOM 6281 C C . LYS B 1 224 ? -14.07 -11.992 -17.734 1 92.88 224 LYS B C 1
ATOM 6283 O O . LYS B 1 224 ? -14.547 -10.859 -17.812 1 92.88 224 LYS B O 1
ATOM 6288 N N . PRO B 1 225 ? -13.477 -12.469 -16.703 1 93.81 225 PRO B N 1
ATOM 6289 C CA . PRO B 1 225 ? -13.312 -11.594 -15.539 1 93.81 225 PRO B CA 1
ATOM 6290 C C . PRO B 1 225 ? -12.648 -10.266 -15.891 1 93.81 225 PRO B C 1
ATOM 6292 O O . PRO B 1 225 ? -13 -9.227 -15.336 1 93.81 225 PRO B O 1
ATOM 6295 N N . GLU B 1 226 ? -11.766 -10.281 -16.781 1 92.31 226 GLU B N 1
ATOM 6296 C CA . GLU B 1 226 ? -11.102 -9.055 -17.203 1 92.31 226 GLU B CA 1
ATOM 6297 C C . GLU B 1 226 ? -12.086 -8.07 -17.828 1 92.31 226 GLU B C 1
ATOM 6299 O O . GLU B 1 226 ? -11.984 -6.863 -17.625 1 92.31 226 GLU B O 1
ATOM 6304 N N . HIS B 1 227 ? -13.016 -8.641 -18.547 1 93.31 227 HIS B N 1
ATOM 6305 C CA . HIS B 1 227 ? -14.023 -7.801 -19.188 1 93.31 227 HIS B CA 1
ATOM 6306 C C . HIS B 1 227 ? -15.008 -7.254 -18.156 1 93.31 227 HIS B C 1
ATOM 6308 O O . HIS B 1 227 ? -15.469 -6.113 -18.266 1 93.31 227 HIS B O 1
ATOM 6314 N N . LEU B 1 228 ? -15.312 -8.133 -17.234 1 94.31 228 LEU B N 1
ATOM 6315 C CA . LEU B 1 228 ? -16.188 -7.68 -16.156 1 94.31 228 LEU B CA 1
ATOM 6316 C C . LEU B 1 228 ? -15.547 -6.535 -15.383 1 94.31 228 LEU B C 1
ATOM 6318 O O . LEU B 1 228 ? -16.219 -5.559 -15.047 1 94.31 228 LEU B O 1
ATOM 6322 N N . ALA B 1 229 ? -14.297 -6.656 -15.109 1 95.19 229 ALA B N 1
ATOM 6323 C CA . ALA B 1 229 ? -13.57 -5.613 -14.391 1 95.19 229 ALA B CA 1
ATOM 6324 C C . ALA B 1 229 ? -13.531 -4.32 -15.203 1 95.19 229 ALA B C 1
ATOM 6326 O O . ALA B 1 229 ? -13.719 -3.23 -14.656 1 95.19 229 ALA B O 1
ATOM 6327 N N . ARG B 1 230 ? -13.305 -4.422 -16.484 1 94.06 230 ARG B N 1
ATOM 6328 C CA . ARG B 1 230 ? -13.297 -3.256 -17.359 1 94.06 230 ARG B CA 1
ATOM 6329 C C . ARG B 1 230 ? -14.656 -2.576 -17.391 1 94.06 230 ARG B C 1
ATOM 6331 O O . ARG B 1 230 ? -14.742 -1.346 -17.375 1 94.06 230 ARG B O 1
ATOM 6338 N N . ALA B 1 231 ? -15.68 -3.398 -17.453 1 92.94 231 ALA B N 1
ATOM 6339 C CA . ALA B 1 231 ? -17.031 -2.873 -17.438 1 92.94 231 ALA B CA 1
ATOM 6340 C C . ALA B 1 231 ? -17.328 -2.129 -16.141 1 92.94 231 ALA B C 1
ATOM 6342 O O . ALA B 1 231 ? -17.984 -1.087 -16.141 1 92.94 231 ALA B O 1
ATOM 6343 N N . ALA B 1 232 ? -16.828 -2.695 -15.062 1 94 232 ALA B N 1
ATOM 6344 C CA . ALA B 1 232 ? -17.016 -2.053 -13.766 1 94 232 ALA B CA 1
ATOM 6345 C C . ALA B 1 232 ? -16.328 -0.693 -13.727 1 94 232 ALA B C 1
ATOM 6347 O O . ALA B 1 232 ? -16.891 0.286 -13.234 1 94 232 ALA B O 1
ATOM 6348 N N . ASN B 1 233 ? -15.164 -0.612 -14.234 1 93.38 233 ASN B N 1
ATOM 6349 C CA . ASN B 1 233 ? -14.43 0.647 -14.266 1 93.38 233 ASN B CA 1
ATOM 6350 C C . ASN B 1 233 ? -15.102 1.667 -15.18 1 93.38 233 ASN B C 1
ATOM 6352 O O . ASN B 1 233 ? -15.133 2.859 -14.867 1 93.38 233 ASN B O 1
ATOM 6356 N N . ARG B 1 234 ? -15.586 1.185 -16.328 1 91.62 234 ARG B N 1
ATOM 6357 C CA . ARG B 1 234 ? -16.328 2.066 -17.234 1 91.62 234 ARG B CA 1
ATOM 6358 C C . ARG B 1 234 ? -17.578 2.621 -16.547 1 91.62 234 ARG B C 1
ATOM 6360 O O . ARG B 1 234 ? -17.906 3.795 -16.719 1 91.62 234 ARG B O 1
ATOM 6367 N N . HIS B 1 235 ? -18.203 1.784 -15.852 1 91.69 235 HIS B N 1
ATOM 6368 C CA . HIS B 1 235 ? -19.375 2.219 -15.102 1 91.69 235 HIS B CA 1
ATOM 6369 C C . HIS B 1 235 ? -19 3.309 -14.094 1 91.69 235 HIS B C 1
ATOM 6371 O O . HIS B 1 235 ? -19.719 4.309 -13.969 1 91.69 235 HIS B O 1
ATOM 6377 N N . ARG B 1 236 ? -17.891 3.148 -13.383 1 91.94 236 ARG B N 1
ATOM 6378 C CA . ARG B 1 236 ? -17.391 4.152 -12.438 1 91.94 236 ARG B CA 1
ATOM 6379 C C . ARG B 1 236 ? -17.109 5.473 -13.148 1 91.94 236 ARG B C 1
ATOM 6381 O O . ARG B 1 236 ? -17.406 6.543 -12.617 1 91.94 236 ARG B O 1
ATOM 6388 N N . GLN B 1 237 ? -16.562 5.363 -14.312 1 91.06 237 GLN B N 1
ATOM 6389 C CA . GLN B 1 237 ? -16.188 6.547 -15.078 1 91.06 237 GLN B CA 1
ATOM 6390 C C . GLN B 1 237 ? -17.422 7.336 -15.5 1 91.06 237 GLN B C 1
ATOM 6392 O O . GLN B 1 237 ? -17.391 8.562 -15.578 1 91.06 237 GLN B O 1
ATOM 6397 N N . LYS B 1 238 ? -18.469 6.641 -15.75 1 89.44 238 LYS B N 1
ATOM 6398 C CA . LYS B 1 238 ? -19.703 7.285 -16.203 1 89.44 238 LYS B CA 1
ATOM 6399 C C . LYS B 1 238 ? -20.375 8.047 -15.062 1 89.44 238 LYS B C 1
ATOM 6401 O O . LYS B 1 238 ? -21.219 8.914 -15.297 1 89.44 238 LYS B O 1
ATOM 6406 N N . LEU B 1 239 ? -19.984 7.781 -13.875 1 89.06 239 LEU B N 1
ATOM 6407 C CA . LEU B 1 239 ? -20.562 8.453 -12.711 1 89.06 239 LEU B CA 1
ATOM 6408 C C . LEU B 1 239 ? -19.922 9.82 -12.5 1 89.06 239 LEU B C 1
ATOM 6410 O O . LEU B 1 239 ? -20.359 10.594 -11.648 1 89.06 239 LEU B O 1
ATOM 6414 N N . ARG B 1 240 ? -18.891 10.125 -13.258 1 90.81 240 ARG B N 1
ATOM 6415 C CA . ARG B 1 240 ? -18.188 11.398 -13.148 1 90.81 240 ARG B CA 1
ATOM 6416 C C . ARG B 1 240 ? -18 12.031 -14.523 1 90.81 240 ARG B C 1
ATOM 6418 O O . ARG B 1 240 ? -18.156 11.367 -15.547 1 90.81 240 ARG B O 1
ATOM 6425 N N . PRO B 1 241 ? -17.656 13.305 -14.516 1 93.31 241 PRO B N 1
ATOM 6426 C CA . PRO B 1 241 ? -17.406 13.953 -15.805 1 93.31 241 PRO B CA 1
ATOM 6427 C C . PRO B 1 241 ? -16.188 13.391 -16.516 1 93.31 241 PRO B C 1
ATOM 6429 O O . PRO B 1 241 ? -15.406 12.641 -15.93 1 93.31 241 PRO B O 1
ATOM 6432 N N . ASP B 1 242 ? -16.078 13.727 -17.75 1 92.31 242 ASP B N 1
ATOM 6433 C CA . ASP B 1 242 ? -14.906 13.289 -18.5 1 92.31 242 ASP B CA 1
ATOM 6434 C C . ASP B 1 242 ? -13.625 13.875 -17.922 1 92.31 242 ASP B C 1
ATOM 6436 O O . ASP B 1 242 ? -13.586 15.047 -17.547 1 92.31 242 ASP B O 1
ATOM 6440 N N . GLU B 1 243 ? -12.68 13.07 -17.875 1 93.25 243 GLU B N 1
ATOM 6441 C CA . GLU B 1 243 ? -11.398 13.492 -17.328 1 93.25 243 GLU B CA 1
ATOM 6442 C C . GLU B 1 243 ? -10.711 14.492 -18.25 1 93.25 243 GLU B C 1
ATOM 6444 O O . GLU B 1 243 ? -10.805 14.383 -19.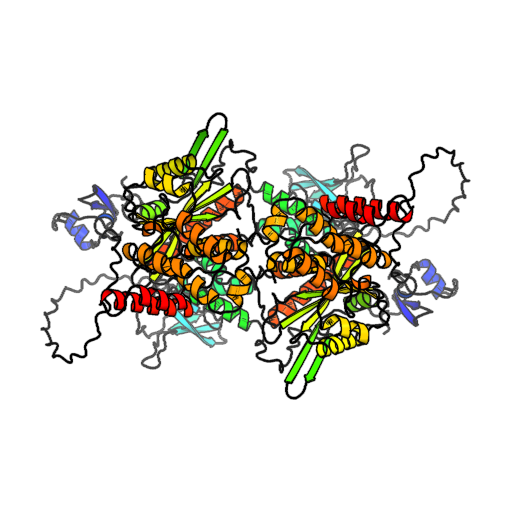469 1 93.25 243 GLU B O 1
ATOM 6449 N N . PRO B 1 244 ? -10.047 15.438 -17.672 1 93.62 244 PRO B N 1
ATOM 6450 C CA . PRO B 1 244 ? -9.312 16.391 -18.5 1 93.62 244 PRO B CA 1
ATOM 6451 C C . PRO B 1 244 ? -8.188 15.742 -19.297 1 93.62 244 PRO B C 1
ATOM 6453 O O . PRO B 1 244 ? -7.363 15.016 -18.734 1 93.62 244 PRO B O 1
ATOM 6456 N N . LYS B 1 245 ? -8.117 15.969 -20.562 1 91.5 245 LYS B N 1
ATOM 6457 C CA . LYS B 1 245 ? -7.066 15.445 -21.422 1 91.5 245 LYS B CA 1
ATOM 6458 C C . LYS B 1 245 ? -5.879 16.406 -21.484 1 91.5 245 LYS B C 1
ATOM 6460 O O . LYS B 1 245 ? -4.746 15.977 -21.719 1 91.5 245 LYS B O 1
ATOM 6465 N N . ASP B 1 246 ? -6.199 17.641 -21.344 1 93.44 246 ASP B N 1
ATOM 6466 C CA . ASP B 1 246 ? -5.184 18.688 -21.328 1 93.44 246 ASP B CA 1
ATOM 6467 C C . ASP B 1 246 ? -5.523 19.781 -20.297 1 93.44 246 ASP B C 1
ATOM 6469 O O . ASP B 1 246 ? -6.449 19.609 -19.5 1 93.44 246 ASP B O 1
ATOM 6473 N N . LEU B 1 247 ? -4.703 20.766 -20.297 1 95.06 247 LEU B N 1
ATOM 6474 C CA . LEU B 1 247 ? -4.828 21.766 -19.25 1 95.06 247 LEU B CA 1
ATOM 6475 C C . LEU B 1 247 ? -5.93 22.766 -19.594 1 95.06 247 LEU B C 1
ATOM 6477 O O . LEU B 1 247 ? -6.352 23.547 -18.734 1 95.06 247 LEU B O 1
ATOM 6481 N N . ASP B 1 248 ? -6.398 22.719 -20.812 1 92.25 248 ASP B N 1
ATOM 6482 C CA . ASP B 1 248 ? -7.453 23.641 -21.234 1 92.25 248 ASP B CA 1
ATOM 6483 C C . ASP B 1 248 ? -8.828 22.984 -21.141 1 92.25 248 ASP B C 1
ATOM 6485 O O . ASP B 1 248 ? -9.438 22.672 -22.172 1 92.25 248 ASP B O 1
ATOM 6489 N N . PHE B 1 249 ? -9.305 22.703 -20 1 94.12 249 PHE B N 1
ATOM 6490 C CA . PHE B 1 249 ? -10.609 22.094 -19.781 1 94.12 249 PHE B CA 1
ATOM 6491 C C . PHE B 1 249 ? -11.469 22.984 -18.875 1 94.12 249 PHE B C 1
ATOM 6493 O O . PHE B 1 249 ? -10.953 23.875 -18.203 1 94.12 249 PHE B O 1
ATOM 6500 N N . GLU B 1 250 ? -12.727 22.734 -18.938 1 93.69 250 GLU B N 1
ATOM 6501 C CA . GLU B 1 250 ? -13.648 23.453 -18.062 1 93.69 250 GLU B CA 1
ATOM 6502 C C . GLU B 1 250 ? -13.992 22.625 -16.828 1 93.69 250 GLU B C 1
ATOM 6504 O O . GLU B 1 250 ? -14.375 21.453 -16.938 1 93.69 250 GLU B O 1
ATOM 6509 N N . VAL B 1 251 ? -13.781 23.266 -15.727 1 94.25 251 VAL B N 1
ATOM 6510 C CA . VAL B 1 251 ? -14.016 22.562 -14.469 1 94.25 251 VAL B CA 1
ATOM 6511 C C . VAL B 1 251 ? -15.516 22.375 -14.25 1 94.25 251 VAL B C 1
ATOM 6513 O O . VAL B 1 251 ? -16.297 23.328 -14.406 1 94.25 251 VAL B O 1
ATOM 6516 N N . ASP B 1 252 ? -15.914 21.172 -14.008 1 93.69 252 ASP B N 1
ATOM 6517 C CA . ASP B 1 252 ? -17.312 20.875 -13.703 1 93.69 252 ASP B CA 1
ATOM 6518 C C . ASP B 1 252 ? -17.672 21.328 -12.297 1 93.69 252 ASP B C 1
ATOM 6520 O O . ASP B 1 252 ? -17.188 20.781 -11.305 1 93.69 252 ASP B O 1
ATOM 6524 N N . GLU B 1 253 ? -18.562 22.203 -12.086 1 90 253 GLU B N 1
ATOM 6525 C CA . GLU B 1 253 ? -18.875 22.844 -10.82 1 90 253 GLU B CA 1
ATOM 6526 C C . GLU B 1 253 ? -19.641 21.891 -9.898 1 90 253 GLU B C 1
ATOM 6528 O O . GLU B 1 253 ? -19.703 22.125 -8.688 1 90 253 GLU B O 1
ATOM 6533 N N . GLU B 1 254 ? -20.25 20.906 -10.461 1 86.75 254 GLU B N 1
ATOM 6534 C CA . GLU B 1 254 ? -20.969 19.938 -9.633 1 86.75 254 GLU B CA 1
ATOM 6535 C C . GLU B 1 254 ? -20.016 19.047 -8.844 1 86.75 254 GLU B C 1
ATOM 6537 O O . GLU B 1 254 ? -20.266 18.719 -7.688 1 86.75 254 GLU B O 1
ATOM 6542 N N . PHE B 1 255 ? -18.906 18.797 -9.453 1 89.62 255 PHE B N 1
ATOM 6543 C CA . PHE B 1 255 ? -17.938 17.906 -8.828 1 89.62 255 PHE B CA 1
ATOM 6544 C C . PHE B 1 255 ? -16.859 18.719 -8.109 1 89.62 255 PHE B C 1
ATOM 6546 O O . PHE B 1 255 ? -16.203 18.219 -7.188 1 89.62 255 PHE B O 1
ATOM 6553 N N . VAL B 1 256 ? -16.688 19.953 -8.578 1 93.38 256 VAL B N 1
ATOM 6554 C CA . VAL B 1 256 ? -15.742 20.875 -7.953 1 93.38 256 VAL B CA 1
ATOM 6555 C C . VAL B 1 256 ? -16.453 22.172 -7.59 1 93.38 256 VAL B C 1
ATOM 6557 O O . VAL B 1 256 ? -16.438 23.125 -8.367 1 93.38 256 VAL B O 1
ATOM 6560 N N . PRO B 1 257 ? -16.922 22.156 -6.402 1 91.75 257 PRO B N 1
ATOM 6561 C CA . PRO B 1 257 ? -17.656 23.359 -6.012 1 91.75 257 PRO B CA 1
ATOM 6562 C C . PRO B 1 257 ? -16.766 24.609 -5.961 1 91.75 257 PRO B C 1
ATOM 6564 O O . PRO B 1 257 ? -15.609 24.516 -5.551 1 91.75 257 PRO B O 1
ATOM 6567 N N . PRO B 1 258 ? -17.281 25.688 -6.34 1 91.25 258 PRO B N 1
ATOM 6568 C CA . PRO B 1 258 ? -16.5 26.938 -6.32 1 91.25 258 PRO B CA 1
ATOM 6569 C C . PRO B 1 258 ? -16.078 27.328 -4.91 1 91.25 258 PRO B C 1
ATOM 6571 O O . PRO B 1 258 ? -15.117 28.094 -4.746 1 91.25 258 PRO B O 1
ATOM 6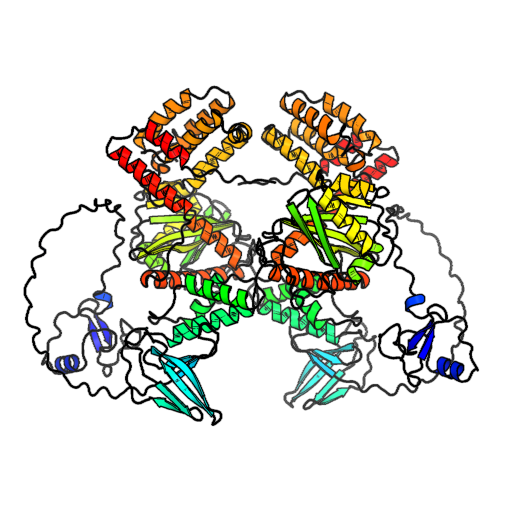574 N N . SER B 1 259 ? -16.797 26.828 -3.965 1 92.69 259 SER B N 1
ATOM 6575 C CA . SER B 1 259 ? -16.438 27.109 -2.582 1 92.69 259 SER B CA 1
ATOM 6576 C C . SER B 1 259 ? -15.125 26.422 -2.203 1 92.69 259 SER B C 1
ATOM 6578 O O . SER B 1 259 ? -14.461 26.812 -1.24 1 92.69 259 SER B O 1
ATOM 6580 N N . PHE B 1 260 ? -14.797 25.438 -2.998 1 96.69 260 PHE B N 1
ATOM 6581 C CA . PHE B 1 260 ? -13.586 24.672 -2.711 1 96.69 260 PHE B CA 1
ATOM 6582 C C . PHE B 1 260 ? -12.469 25.062 -3.668 1 96.69 260 PHE B C 1
ATOM 6584 O O . PHE B 1 260 ? -11.289 25.062 -3.293 1 96.69 260 PHE B O 1
ATOM 6591 N N . LEU B 1 261 ? -12.805 25.359 -4.875 1 97.62 261 LEU B N 1
ATOM 6592 C CA . LEU B 1 261 ? -11.836 25.875 -5.836 1 97.62 261 LEU B CA 1
ATOM 6593 C C . LEU B 1 261 ? -11.602 27.359 -5.633 1 97.62 261 LEU B C 1
ATOM 6595 O O . LEU B 1 261 ? -12.406 28.188 -6.078 1 97.62 261 LEU B O 1
ATOM 6599 N N . LYS B 1 262 ? -10.477 27.734 -5.066 1 97 262 LYS B N 1
ATOM 6600 C CA . LYS B 1 262 ? -10.25 29.125 -4.652 1 97 262 LYS B CA 1
ATOM 6601 C C . LYS B 1 262 ? -9.328 29.844 -5.633 1 97 262 LYS B C 1
ATOM 6603 O O . LYS B 1 262 ? -9.273 31.078 -5.645 1 97 262 LYS B O 1
ATOM 6608 N N . GLY B 1 263 ? -8.633 29.031 -6.465 1 97.19 263 GLY B N 1
ATOM 6609 C CA . GLY B 1 263 ? -7.719 29.688 -7.398 1 97.19 263 GLY B CA 1
ATOM 6610 C C . GLY B 1 263 ? -7.488 28.875 -8.664 1 97.19 263 GLY B C 1
ATOM 6611 O O . GLY B 1 263 ? -7.398 27.656 -8.617 1 97.19 263 GLY B O 1
ATOM 6612 N N . ASP B 1 264 ? -7.516 29.516 -9.75 1 96.69 264 ASP B N 1
ATOM 6613 C CA . ASP B 1 264 ? -7.16 29 -11.07 1 96.69 264 ASP B CA 1
ATOM 6614 C C . ASP B 1 264 ? -6.07 29.859 -11.711 1 96.69 264 ASP B C 1
ATOM 6616 O O . ASP B 1 264 ? -6.355 30.938 -12.258 1 96.69 264 ASP B O 1
ATOM 6620 N N . VAL B 1 265 ? -4.832 29.375 -11.672 1 97.5 265 VAL B N 1
ATOM 6621 C CA . VAL B 1 265 ? -3.668 30.156 -12.055 1 97.5 265 VAL B CA 1
ATOM 6622 C C . VAL B 1 265 ? -3.117 29.656 -13.391 1 97.5 265 VAL B C 1
ATOM 6624 O O . VAL B 1 265 ? -2.82 28.469 -13.531 1 97.5 265 VAL B O 1
ATOM 6627 N N . ARG B 1 266 ? -3.008 30.531 -14.297 1 96.19 266 ARG B N 1
ATOM 6628 C CA . ARG B 1 266 ? -2.408 30.219 -15.586 1 96.19 266 ARG B CA 1
ATOM 6629 C C . ARG B 1 266 ? -1.078 30.938 -15.766 1 96.19 266 ARG B C 1
ATOM 6631 O O . ARG B 1 266 ? -0.962 32.125 -15.453 1 96.19 266 ARG B O 1
ATOM 6638 N N . VAL B 1 267 ? -0.093 30.203 -16.094 1 95.38 267 VAL B N 1
ATOM 6639 C CA . VAL B 1 267 ? 1.246 30.75 -16.266 1 95.38 267 VAL B CA 1
ATOM 6640 C C . VAL B 1 267 ? 1.703 30.547 -17.719 1 95.38 267 VAL B C 1
ATOM 6642 O O . VAL B 1 267 ? 1.786 29.406 -18.188 1 95.38 267 VAL B O 1
ATOM 6645 N N . ARG B 1 268 ? 1.976 31.562 -18.469 1 91.12 268 ARG B N 1
ATOM 6646 C CA . ARG B 1 268 ? 2.387 31.484 -19.859 1 91.12 268 ARG B CA 1
ATOM 6647 C C . ARG B 1 268 ? 3.893 31.703 -20 1 91.12 268 ARG B C 1
ATOM 6649 O O . ARG B 1 268 ? 4.469 32.562 -19.344 1 91.12 268 ARG B O 1
ATOM 6656 N N . ARG B 1 269 ? 4.523 30.766 -20.5 1 84.06 269 ARG B N 1
ATOM 6657 C CA . ARG B 1 269 ? 5.914 30.922 -20.906 1 84.06 269 ARG B CA 1
ATOM 6658 C C . ARG B 1 269 ? 6.074 30.688 -22.406 1 84.06 269 ARG B C 1
ATOM 6660 O O . ARG B 1 269 ? 6.113 29.547 -22.859 1 84.06 269 ARG B O 1
ATOM 6667 N N . GLY B 1 270 ? 6.254 31.672 -23.125 1 82.31 270 GLY B N 1
ATOM 6668 C CA . GLY B 1 270 ? 6.285 31.531 -24.562 1 82.31 270 GLY B CA 1
ATOM 6669 C C . GLY B 1 270 ? 4.992 30.984 -25.141 1 82.31 270 GLY B C 1
ATOM 6670 O O . GLY B 1 270 ? 3.916 31.547 -24.891 1 82.31 270 GLY B O 1
ATOM 6671 N N . ASP B 1 271 ? 5.098 29.781 -25.766 1 81 271 ASP B N 1
ATOM 6672 C CA . ASP B 1 271 ? 3.945 29.156 -26.422 1 81 271 ASP B CA 1
ATOM 6673 C C . ASP B 1 271 ? 3.287 28.125 -25.516 1 81 271 ASP B C 1
ATOM 6675 O O . ASP B 1 271 ? 2.209 27.609 -25.828 1 81 271 ASP B O 1
ATOM 6679 N N . SER B 1 272 ? 3.963 27.922 -24.328 1 86.81 272 SER B N 1
ATOM 6680 C CA . SER B 1 272 ? 3.422 26.891 -23.438 1 86.81 272 SER B CA 1
ATOM 6681 C C . SER B 1 272 ? 2.68 27.516 -22.266 1 86.81 272 SER B C 1
ATOM 6683 O O . SER B 1 272 ? 3.131 28.516 -21.688 1 86.81 272 SER B O 1
ATOM 6685 N N . GLU B 1 273 ? 1.407 27.141 -22.094 1 91.81 273 GLU B N 1
ATOM 6686 C CA . GLU B 1 273 ? 0.614 27.609 -20.969 1 91.81 273 GLU B CA 1
ATOM 6687 C C . GLU B 1 273 ? 0.405 26.516 -19.938 1 91.81 273 GLU B C 1
ATOM 6689 O O . GLU B 1 273 ? 0.109 25.375 -20.281 1 91.81 273 GLU B O 1
ATOM 6694 N N . ARG B 1 274 ? 0.795 26.875 -18.75 1 94.88 274 ARG B N 1
ATOM 6695 C CA . ARG B 1 274 ? 0.591 25.938 -17.641 1 94.88 274 ARG B CA 1
ATOM 6696 C C . ARG B 1 274 ? -0.546 26.391 -16.734 1 94.88 274 ARG B C 1
ATOM 6698 O O . ARG B 1 274 ? -0.871 27.578 -16.703 1 94.88 274 ARG B O 1
ATOM 6705 N N . ARG B 1 275 ? -1.224 25.469 -16.172 1 97.31 275 ARG B N 1
ATOM 6706 C CA . ARG B 1 275 ? -2.393 25.734 -15.344 1 97.31 275 ARG B CA 1
ATOM 6707 C C . ARG B 1 275 ? -2.264 25.078 -13.977 1 97.31 275 ARG B C 1
ATOM 6709 O O . ARG B 1 275 ? -1.863 23.906 -13.883 1 97.31 275 ARG B O 1
ATOM 6716 N N . HIS B 1 276 ? -2.473 25.828 -12.906 1 98.19 276 HIS B N 1
ATOM 6717 C CA . HIS B 1 276 ? -2.441 25.328 -11.531 1 98.19 276 HIS B CA 1
ATOM 6718 C C . HIS B 1 276 ? -3.742 25.641 -10.805 1 98.19 276 HIS B C 1
ATOM 6720 O O . HIS B 1 276 ? -4.312 26.719 -10.984 1 98.19 276 HIS B O 1
ATOM 6726 N N . LEU B 1 277 ? -4.27 24.672 -10.055 1 98.19 277 LEU B N 1
ATOM 6727 C CA . LEU B 1 277 ? -5.535 24.844 -9.359 1 98.19 277 LEU B CA 1
ATOM 6728 C C . LEU B 1 277 ? -5.332 24.812 -7.848 1 98.19 277 LEU B C 1
ATOM 6730 O O . LEU B 1 277 ? -4.629 23.953 -7.328 1 98.19 277 LEU B O 1
ATOM 6734 N N . ILE B 1 278 ? -5.891 25.766 -7.145 1 98.69 278 ILE B N 1
ATOM 6735 C CA . ILE B 1 278 ? -5.746 25.906 -5.699 1 98.69 278 ILE B CA 1
ATOM 6736 C C . ILE B 1 278 ? -7.07 25.562 -5.016 1 98.69 278 ILE B C 1
ATOM 6738 O O . ILE B 1 278 ? -8.109 26.125 -5.352 1 98.69 278 ILE B O 1
ATOM 6742 N N . PHE B 1 279 ? -7.012 24.641 -4.086 1 98.44 279 PHE B N 1
ATOM 6743 C CA . PHE B 1 279 ? -8.203 24.203 -3.363 1 98.44 279 PHE B CA 1
ATOM 6744 C C . PHE B 1 279 ? -8.055 24.469 -1.871 1 98.44 279 PHE B C 1
ATOM 6746 O O . PHE B 1 279 ? -6.996 24.234 -1.289 1 98.44 279 PHE B O 1
ATOM 6753 N N . ALA B 1 280 ? -9.062 25 -1.24 1 98.31 280 ALA B N 1
ATOM 6754 C CA . ALA B 1 280 ? -9.133 25.266 0.194 1 98.31 280 ALA B CA 1
ATOM 6755 C C . ALA B 1 280 ? -10.531 25.719 0.601 1 98.31 280 ALA B C 1
ATOM 6757 O O . ALA B 1 280 ? -11.32 26.141 -0.242 1 98.31 280 ALA B O 1
ATOM 6758 N N . THR B 1 281 ? -10.914 25.531 1.817 1 97 281 THR B N 1
ATOM 6759 C CA . THR B 1 281 ? -12.133 26.109 2.371 1 97 281 THR B CA 1
ATOM 6760 C C . THR B 1 281 ? -11.844 27.453 3.02 1 97 281 THR B C 1
ATOM 6762 O O . THR B 1 281 ? -10.68 27.797 3.264 1 97 281 THR B O 1
ATOM 6765 N N . ASP B 1 282 ? -12.852 28.203 3.266 1 95.81 282 ASP B N 1
ATOM 6766 C CA . ASP B 1 282 ? -12.68 29.5 3.908 1 95.81 282 ASP B CA 1
ATOM 6767 C C . ASP B 1 282 ? -12.086 29.344 5.309 1 95.81 282 ASP B C 1
ATOM 6769 O O . ASP B 1 282 ? -11.266 30.156 5.73 1 95.81 282 ASP B O 1
ATOM 6773 N N . THR B 1 283 ? -12.484 28.312 5.926 1 94.25 283 THR B N 1
ATOM 6774 C CA . THR B 1 283 ? -11.961 28.047 7.262 1 94.25 283 THR B CA 1
ATOM 6775 C C . THR B 1 283 ? -10.469 27.734 7.199 1 94.25 283 THR B C 1
ATOM 6777 O O . THR B 1 283 ? -9.695 28.188 8.039 1 94.25 283 THR B O 1
ATOM 6780 N N . GLN B 1 284 ? -10.109 27 6.262 1 97.38 284 GLN B N 1
ATOM 6781 C CA . GLN B 1 284 ? -8.703 26.656 6.066 1 97.38 284 GLN B CA 1
ATOM 6782 C C . GLN B 1 284 ? -7.867 27.906 5.805 1 97.38 284 GLN B C 1
ATOM 6784 O O . GLN B 1 284 ? -6.793 28.062 6.387 1 97.38 284 GLN B O 1
ATOM 6789 N N . LEU B 1 285 ? -8.375 28.734 5 1 97.75 285 LEU B N 1
ATOM 6790 C CA . LEU B 1 285 ? -7.648 29.953 4.641 1 97.75 285 LEU B CA 1
ATOM 6791 C C . LEU B 1 285 ? -7.516 30.875 5.844 1 97.75 285 LEU B C 1
ATOM 6793 O O . LEU B 1 285 ? -6.492 31.547 6.004 1 97.75 285 LEU B O 1
ATOM 6797 N N . LYS B 1 286 ? -8.492 30.938 6.672 1 96.62 286 LYS B N 1
ATOM 6798 C CA . LYS B 1 286 ? -8.422 31.75 7.887 1 96.62 286 LYS B CA 1
ATOM 6799 C C . LYS B 1 286 ? -7.309 31.25 8.812 1 96.62 286 LYS B C 1
ATOM 6801 O O . LYS B 1 286 ? -6.52 32.062 9.312 1 96.62 286 LYS B O 1
ATOM 6806 N N . HIS B 1 287 ? -7.266 30 8.938 1 96.5 287 HIS B N 1
ATOM 6807 C CA . HIS B 1 287 ? -6.234 29.422 9.789 1 96.5 287 HIS B CA 1
ATOM 6808 C C . HIS B 1 287 ? -4.848 29.609 9.188 1 96.5 287 HIS B C 1
ATOM 6810 O O . HIS B 1 287 ? -3.869 29.812 9.906 1 96.5 287 HIS B O 1
ATOM 6816 N N . LEU B 1 288 ? -4.809 29.547 7.875 1 97.75 288 LEU B N 1
ATOM 6817 C CA . LEU B 1 288 ? -3.529 29.75 7.203 1 97.75 288 LEU B CA 1
ATOM 6818 C C . LEU B 1 288 ? -3.031 31.172 7.402 1 97.75 288 LEU B C 1
ATOM 6820 O O . LEU B 1 288 ? -1.843 31.391 7.641 1 97.75 288 LEU B O 1
ATOM 6824 N N . ALA B 1 289 ? -3.902 32.125 7.344 1 97.31 289 ALA B N 1
ATOM 6825 C CA . ALA B 1 289 ? -3.551 33.531 7.52 1 97.31 289 ALA B CA 1
ATOM 6826 C C . ALA B 1 289 ? -3.004 33.781 8.922 1 97.31 289 ALA B C 1
ATOM 6828 O O . ALA B 1 289 ? -2.092 34.594 9.102 1 97.31 289 ALA B O 1
ATOM 6829 N N . ASP B 1 290 ? -3.469 33.031 9.836 1 95.75 290 ASP B N 1
ATOM 6830 C CA . ASP B 1 290 ? -3.127 33.25 11.242 1 95.75 290 ASP B CA 1
ATOM 6831 C C . ASP B 1 290 ? -1.867 32.5 11.633 1 95.75 290 ASP B C 1
ATOM 6833 O O . ASP B 1 290 ? -1.222 32.812 12.625 1 95.75 290 ASP B O 1
ATOM 6837 N N . ALA B 1 291 ? -1.512 31.562 10.906 1 96.25 291 ALA B N 1
ATOM 6838 C CA . ALA B 1 291 ? -0.411 30.672 11.266 1 96.25 291 ALA B CA 1
ATOM 6839 C C . ALA B 1 291 ? 0.932 31.391 11.148 1 96.25 291 ALA B C 1
ATOM 6841 O O . ALA B 1 291 ? 1.154 32.156 10.211 1 96.25 291 ALA B O 1
ATOM 6842 N N . LYS B 1 292 ? 1.84 31.109 12.039 1 95.31 292 LYS B N 1
ATOM 6843 C CA . LYS B 1 292 ? 3.146 31.766 12.07 1 95.31 292 LYS B CA 1
ATOM 6844 C C . LYS B 1 292 ? 4.191 30.938 11.328 1 95.31 292 LYS B C 1
ATOM 6846 O O . LYS B 1 292 ? 5.223 31.453 10.906 1 95.31 292 LYS B O 1
ATOM 6851 N N . THR B 1 293 ? 3.922 29.672 11.227 1 95.81 293 THR B N 1
ATOM 6852 C CA . THR B 1 293 ? 4.867 28.781 10.555 1 95.81 293 THR B CA 1
ATOM 6853 C C . THR B 1 293 ? 4.16 27.938 9.5 1 95.81 293 THR B C 1
ATOM 6855 O O . THR B 1 293 ? 3.141 27.297 9.789 1 95.81 293 THR B O 1
ATOM 6858 N N . TRP B 1 294 ? 4.68 27.891 8.281 1 97.25 294 TRP B N 1
ATOM 6859 C CA . TRP B 1 294 ? 4.156 27.078 7.188 1 97.25 294 TRP B CA 1
ATOM 6860 C C . TRP B 1 294 ? 5.074 25.891 6.902 1 97.25 294 TRP B C 1
ATOM 6862 O O . TRP B 1 294 ? 6.297 26.031 6.922 1 97.25 294 TRP B O 1
ATOM 6872 N N . TYR B 1 295 ? 4.543 24.812 6.727 1 96.88 295 TYR B N 1
ATOM 6873 C CA . TYR B 1 295 ? 5.27 23.641 6.277 1 96.88 295 TYR B CA 1
ATOM 6874 C C . TYR B 1 295 ? 4.863 23.25 4.859 1 96.88 295 TYR B C 1
ATOM 6876 O O . TYR B 1 295 ? 3.727 22.828 4.625 1 96.88 295 TYR B O 1
ATOM 6884 N N . LEU B 1 296 ? 5.773 23.391 3.957 1 96.19 296 LEU B N 1
ATOM 6885 C CA . LEU B 1 296 ? 5.473 23.203 2.543 1 96.19 296 LEU B CA 1
ATOM 6886 C C . LEU B 1 296 ? 6.09 21.906 2.021 1 96.19 296 LEU B C 1
ATOM 6888 O O . LEU B 1 296 ? 7.242 21.594 2.332 1 96.19 296 LEU B O 1
ATOM 6892 N N . ASP B 1 297 ? 5.309 21.125 1.335 1 93.88 297 ASP B N 1
ATOM 6893 C CA . ASP B 1 297 ? 5.777 19.875 0.744 1 93.88 297 ASP B CA 1
ATOM 6894 C C . ASP B 1 297 ? 4.91 19.469 -0.444 1 93.88 297 ASP B C 1
ATOM 6896 O O . ASP B 1 297 ? 3.848 20.047 -0.672 1 93.88 297 ASP B O 1
ATOM 6900 N N . GLY B 1 298 ? 5.457 18.625 -1.308 1 92.69 298 GLY B N 1
ATOM 6901 C CA . GLY B 1 298 ? 4.719 18.141 -2.461 1 92.69 298 GLY B CA 1
ATOM 6902 C C . GLY B 1 298 ? 4.824 16.641 -2.648 1 92.69 298 GLY B C 1
ATOM 6903 O O . GLY B 1 298 ? 5.773 16.016 -2.172 1 92.69 298 GLY B O 1
ATOM 6904 N N . THR B 1 299 ? 3.812 16.094 -3.266 1 92.38 299 THR B N 1
ATOM 6905 C CA . THR B 1 299 ? 3.828 14.672 -3.607 1 92.38 299 THR B CA 1
ATOM 6906 C C . THR B 1 299 ? 3.445 14.461 -5.07 1 92.38 299 THR B C 1
ATOM 6908 O O . THR B 1 299 ? 2.656 15.227 -5.625 1 92.38 299 THR B O 1
ATOM 6911 N N . PHE B 1 300 ? 3.971 13.445 -5.672 1 91.44 300 PHE B N 1
ATOM 6912 C CA . PHE B 1 300 ? 3.748 13.148 -7.082 1 91.44 300 PHE B CA 1
ATOM 6913 C C . PHE B 1 300 ? 2.887 11.898 -7.242 1 91.44 300 PHE B C 1
ATOM 6915 O O . PHE B 1 300 ? 2.381 11.625 -8.328 1 91.44 300 PHE B O 1
ATOM 6922 N N . LYS B 1 301 ? 2.691 11.164 -6.238 1 90.94 301 LYS B N 1
ATOM 6923 C CA . LYS B 1 301 ? 2.133 9.82 -6.32 1 90.94 301 LYS B CA 1
ATOM 6924 C C . LYS B 1 301 ? 0.665 9.859 -6.73 1 90.94 301 LYS B C 1
ATOM 6926 O O . LYS B 1 301 ? 0.206 9 -7.492 1 90.94 301 LYS B O 1
ATOM 6931 N N . LEU B 1 302 ? -0.051 10.82 -6.301 1 92.62 302 LEU B N 1
ATOM 6932 C CA . LEU B 1 302 ? -1.501 10.828 -6.461 1 92.62 302 LEU B CA 1
ATOM 6933 C C . LEU B 1 302 ? -1.904 11.531 -7.754 1 92.62 302 LEU B C 1
ATOM 6935 O O . LEU B 1 302 ? -3.037 11.383 -8.219 1 92.62 302 LEU B O 1
ATOM 6939 N N . CYS B 1 303 ? -1.033 12.273 -8.336 1 92.56 303 CYS B N 1
ATOM 6940 C CA . CYS B 1 303 ? -1.42 13.117 -9.461 1 92.56 303 CYS B CA 1
ATOM 6941 C C . CYS B 1 303 ? -1.178 12.406 -10.789 1 92.56 303 CYS B C 1
ATOM 6943 O O . CYS B 1 303 ? -0.241 11.617 -10.914 1 92.56 303 CYS B O 1
ATOM 6945 N N . ARG B 1 304 ? -2.088 12.648 -11.664 1 92.19 304 ARG B N 1
ATOM 6946 C CA . ARG B 1 304 ? -2.012 12.133 -13.023 1 92.19 304 ARG B CA 1
ATOM 6947 C C . ARG B 1 304 ? -1.961 13.273 -14.039 1 92.19 304 ARG B C 1
ATOM 6949 O O . ARG B 1 304 ? -2.352 14.406 -13.734 1 92.19 304 ARG B O 1
ATOM 6956 N N . ALA B 1 305 ? -1.366 12.977 -15.242 1 92.56 305 ALA B N 1
ATOM 6957 C CA . ALA B 1 305 ? -1.419 13.961 -16.312 1 92.56 305 ALA B CA 1
ATOM 6958 C C . ALA B 1 305 ? -2.846 14.461 -16.531 1 92.56 305 ALA B C 1
ATOM 6960 O O . ALA B 1 305 ? -3.799 13.68 -16.453 1 92.56 305 ALA B O 1
ATOM 6961 N N . PRO B 1 306 ? -2.984 15.711 -16.719 1 94.31 306 PRO B N 1
ATOM 6962 C CA . PRO B 1 306 ? -2.023 16.734 -17.109 1 94.31 306 PRO B CA 1
ATOM 6963 C C . PRO B 1 306 ? -1.369 17.422 -15.914 1 94.31 306 PRO B C 1
ATOM 6965 O O . PRO B 1 306 ? -0.55 18.328 -16.094 1 94.31 306 PRO B O 1
ATOM 6968 N N . PHE B 1 307 ? -1.759 17.062 -14.766 1 96.19 307 PHE B N 1
ATOM 6969 C CA . PHE B 1 307 ? -1.112 17.609 -13.578 1 96.19 307 PHE B CA 1
ATOM 6970 C C . PHE B 1 307 ? 0.052 16.734 -13.141 1 96.19 307 PHE B C 1
ATOM 6972 O O . PHE B 1 307 ? 0.159 15.578 -13.562 1 96.19 307 PHE B O 1
ATOM 6979 N N . MET B 1 308 ? 0.903 17.266 -12.367 1 94.25 308 MET B N 1
ATOM 6980 C CA . MET B 1 308 ? 2.146 16.562 -12.086 1 94.25 308 MET B CA 1
ATOM 6981 C C . MET B 1 308 ? 2.344 16.375 -10.586 1 94.25 308 MET B C 1
ATOM 6983 O O . MET B 1 308 ? 2.912 15.375 -10.141 1 94.25 308 MET B O 1
ATOM 6987 N N . GLN B 1 309 ? 1.886 17.391 -9.82 1 95.75 309 GLN B N 1
ATOM 6988 C CA . GLN B 1 309 ? 2.211 17.375 -8.398 1 95.75 309 GLN B CA 1
ATOM 6989 C C . GLN B 1 309 ? 1.066 17.953 -7.566 1 95.75 309 GLN B C 1
ATOM 6991 O O . GLN B 1 309 ? 0.321 18.812 -8.031 1 95.75 309 GLN B O 1
ATOM 6996 N N . LEU B 1 310 ? 0.904 17.359 -6.398 1 97.38 310 LEU B N 1
ATOM 6997 C CA . LEU B 1 310 ? 0.055 17.938 -5.367 1 97.38 310 LEU B CA 1
ATOM 6998 C C . LEU B 1 310 ? 0.894 18.672 -4.328 1 97.38 310 LEU B C 1
ATOM 7000 O O . LEU B 1 310 ? 1.615 18.047 -3.549 1 97.38 310 LEU B O 1
ATOM 7004 N N . PHE B 1 311 ? 0.854 19.969 -4.402 1 96.75 311 PHE B N 1
ATOM 7005 C CA . PHE B 1 311 ? 1.548 20.859 -3.473 1 96.75 311 PHE B CA 1
ATOM 7006 C C . PHE B 1 311 ? 0.648 21.219 -2.299 1 96.75 311 PHE B C 1
ATOM 7008 O O . PHE B 1 311 ? -0.52 21.562 -2.49 1 96.75 311 PHE B O 1
ATOM 7015 N N . THR B 1 312 ? 1.216 21.094 -1.043 1 97.62 312 THR B N 1
ATOM 7016 C CA . THR B 1 312 ? 0.384 21.359 0.125 1 97.62 312 THR B CA 1
ATOM 7017 C C . THR B 1 312 ? 1.102 22.281 1.1 1 97.62 312 THR B C 1
ATOM 7019 O O . THR B 1 312 ? 2.332 22.281 1.179 1 97.62 312 THR B O 1
ATOM 7022 N N . ILE B 1 313 ? 0.375 23.078 1.761 1 98.12 313 ILE B N 1
ATOM 7023 C CA . ILE B 1 313 ? 0.845 23.891 2.879 1 98.12 313 ILE B CA 1
ATOM 7024 C C . ILE B 1 313 ? 0.156 23.453 4.164 1 98.12 313 ILE B C 1
ATOM 7026 O O . ILE B 1 313 ? -1.071 23.5 4.273 1 98.12 313 ILE B O 1
ATOM 7030 N N . SER B 1 314 ? 0.958 23 5.059 1 97.62 314 SER B N 1
ATOM 7031 C CA . SER B 1 314 ? 0.435 22.5 6.328 1 97.62 314 SER B CA 1
ATOM 7032 C C . SER B 1 314 ? 0.886 23.375 7.492 1 97.62 314 SER B C 1
ATOM 7034 O O . SER B 1 314 ? 1.855 24.125 7.371 1 97.62 314 SER B O 1
ATOM 7036 N N . VAL B 1 315 ? 0.126 23.344 8.547 1 96.56 315 VAL B N 1
ATOM 7037 C CA . VAL B 1 315 ? 0.446 24.078 9.766 1 96.56 315 VAL B CA 1
ATOM 7038 C C . VAL B 1 315 ? 0.179 23.203 10.984 1 96.56 315 VAL B C 1
ATOM 7040 O O . VAL B 1 315 ? -0.504 22.172 10.883 1 96.56 315 VAL B O 1
ATOM 7043 N N . PHE B 1 316 ? 0.83 23.531 12.078 1 94.06 316 PHE B N 1
ATOM 7044 C CA . PHE B 1 316 ? 0.538 22.859 13.336 1 94.06 316 PHE B CA 1
ATOM 7045 C C . PHE B 1 316 ? -0.465 23.672 14.156 1 94.06 316 PHE B C 1
ATOM 7047 O O . PHE B 1 316 ? -0.249 24.859 14.422 1 94.06 316 PHE B O 1
ATOM 7054 N N . ILE B 1 317 ? -1.562 23.016 14.445 1 93 317 ILE B N 1
ATOM 7055 C CA . ILE B 1 317 ? -2.539 23.594 15.359 1 93 317 ILE B CA 1
ATOM 7056 C C . ILE B 1 317 ? -2.26 23.141 16.781 1 93 317 ILE B C 1
ATOM 7058 O O . ILE B 1 317 ? -1.996 21.953 17.016 1 93 317 ILE B O 1
ATOM 7062 N N . ARG B 1 318 ? -2.295 24.125 17.656 1 90.44 318 ARG B N 1
ATOM 7063 C CA . ARG B 1 318 ? -1.938 23.797 19.031 1 90.44 318 ARG B CA 1
ATOM 7064 C C . ARG B 1 318 ? -2.957 24.375 20.016 1 90.44 318 ARG B C 1
ATOM 7066 O O . ARG B 1 318 ? -3.484 25.469 19.797 1 90.44 318 ARG B O 1
ATOM 7073 N N . LYS B 1 319 ? -3.32 23.531 20.953 1 89.12 319 LYS B N 1
ATOM 7074 C CA . LYS B 1 319 ? -4.055 23.938 22.156 1 89.12 319 LYS B CA 1
ATOM 7075 C C . LYS B 1 319 ? -3.482 23.266 23.406 1 89.12 319 LYS B C 1
ATOM 7077 O O . LYS B 1 319 ? -3.602 22.047 23.562 1 89.12 319 LYS B O 1
ATOM 7082 N N . ASP B 1 320 ? -2.818 24.031 24.188 1 86.62 320 ASP B N 1
ATOM 7083 C CA . ASP B 1 320 ? -2.168 23.516 25.391 1 86.62 320 ASP B CA 1
ATOM 7084 C C . ASP B 1 320 ? -1.127 22.453 25.031 1 86.62 320 ASP B C 1
ATOM 7086 O O . ASP B 1 320 ? -0.227 22.703 24.234 1 86.62 320 ASP B O 1
ATOM 7090 N N . ASP B 1 321 ? -1.359 21.234 25.391 1 83.31 321 ASP B N 1
ATOM 7091 C CA . ASP B 1 321 ? -0.382 20.172 25.156 1 83.31 321 ASP B CA 1
ATOM 7092 C C . ASP B 1 321 ? -0.724 19.375 23.906 1 83.31 321 ASP B C 1
ATOM 7094 O O . ASP B 1 321 ? 0.039 18.484 23.5 1 83.31 321 ASP B O 1
ATOM 7098 N N . CYS B 1 322 ? -1.763 19.797 23.266 1 88.88 322 CYS B N 1
ATOM 7099 C CA . CYS B 1 322 ? -2.195 19.062 22.078 1 88.88 322 CYS B CA 1
ATOM 7100 C C . CYS B 1 322 ? -1.768 19.797 20.812 1 88.88 322 CYS B C 1
ATOM 7102 O O . CYS B 1 322 ? -1.901 21.016 20.719 1 88.88 322 CYS B O 1
ATOM 7104 N N . MET B 1 323 ? -1.098 19.016 19.953 1 90.5 323 MET B N 1
ATOM 7105 C CA . MET B 1 323 ? -0.665 19.594 18.688 1 90.5 323 MET B CA 1
ATOM 7106 C C . MET B 1 323 ? -0.888 18.609 17.547 1 90.5 323 MET B C 1
ATOM 7108 O O . MET B 1 323 ? -0.704 17.406 17.703 1 90.5 323 MET B O 1
ATOM 7112 N N . LYS B 1 324 ? -1.319 19.141 16.406 1 92.88 324 LYS B N 1
ATOM 7113 C CA . LYS B 1 324 ? -1.533 18.312 15.234 1 92.88 324 LYS B CA 1
ATOM 7114 C C . LYS B 1 324 ? -1.271 19.094 13.953 1 92.88 324 LYS B C 1
ATOM 7116 O O . LYS B 1 324 ? -1.624 20.281 13.859 1 92.88 324 LYS B O 1
ATOM 7121 N N . SER B 1 325 ? -0.549 18.484 13.039 1 94.5 325 SER B N 1
ATOM 7122 C CA . SER B 1 325 ? -0.33 19.094 11.734 1 94.5 325 SER B CA 1
ATOM 7123 C C . SER B 1 325 ? -1.531 18.875 10.812 1 94.5 325 SER B C 1
ATOM 7125 O O . SER B 1 325 ? -2.062 17.766 10.727 1 94.5 325 SER B O 1
ATOM 7127 N N . VAL B 1 326 ? -2.006 19.891 10.18 1 96.31 326 VAL B N 1
ATOM 7128 C CA . VAL B 1 326 ? -3.145 19.797 9.273 1 96.31 326 VAL B CA 1
ATOM 7129 C C . VAL B 1 326 ? -2.826 20.531 7.965 1 96.31 326 VAL B C 1
ATOM 7131 O O . VAL B 1 326 ? -2.223 21.609 7.977 1 96.31 326 VAL B O 1
ATOM 7134 N N . PRO B 1 327 ? -3.145 19.922 6.875 1 97.75 327 PRO B N 1
ATOM 7135 C CA . PRO B 1 327 ? -3 20.625 5.594 1 97.75 327 PRO B CA 1
ATOM 7136 C C . PRO B 1 327 ? -4.07 21.688 5.383 1 97.75 327 PRO B C 1
ATOM 7138 O O . PRO B 1 327 ? -5.258 21.422 5.59 1 97.75 327 PRO B O 1
ATOM 7141 N N . LEU B 1 328 ? -3.662 22.891 4.988 1 98.25 328 LEU B N 1
ATOM 7142 C CA . LEU B 1 328 ? -4.629 23.984 4.91 1 98.25 328 LEU B CA 1
ATOM 7143 C C . LEU B 1 328 ? -4.809 24.453 3.467 1 98.25 328 LEU B C 1
ATOM 7145 O O . LEU B 1 328 ? -5.766 25.156 3.152 1 98.25 328 LEU B O 1
ATOM 7149 N N . VAL B 1 329 ? -3.91 24.047 2.582 1 98.5 329 VAL B N 1
ATOM 7150 C CA . VAL B 1 329 ? -4.027 24.375 1.167 1 98.5 329 VAL B CA 1
ATOM 7151 C C . VAL B 1 329 ? -3.602 23.188 0.314 1 98.5 329 VAL B C 1
ATOM 7153 O O . VAL B 1 329 ? -2.615 22.516 0.622 1 98.5 329 VAL B O 1
ATOM 7156 N N . PHE B 1 330 ? -4.387 22.906 -0.727 1 98.44 330 PHE B N 1
ATOM 7157 C CA . PHE B 1 330 ? -4.074 21.906 -1.729 1 98.44 330 PHE B CA 1
ATOM 7158 C C . PHE B 1 330 ? -3.883 22.531 -3.1 1 98.44 330 PHE B C 1
ATOM 7160 O O . PHE B 1 330 ? -4.781 23.219 -3.605 1 98.44 330 PHE B O 1
ATOM 7167 N N . VAL B 1 331 ? -2.73 22.312 -3.691 1 98.56 331 VAL B N 1
ATOM 7168 C CA . VAL B 1 331 ? -2.492 22.891 -5.016 1 98.56 331 VAL B CA 1
ATOM 7169 C C . VAL B 1 331 ? -2.137 21.766 -6 1 98.56 331 VAL B C 1
ATOM 7171 O O . VAL B 1 331 ? -1.161 21.047 -5.801 1 98.56 331 VAL B O 1
ATOM 7174 N N . LEU B 1 332 ? -2.945 21.641 -7.023 1 97.69 332 LEU B N 1
ATOM 7175 C CA . LEU B 1 332 ? -2.592 20.766 -8.133 1 97.69 332 LEU B CA 1
ATOM 7176 C C . LEU B 1 332 ? -1.76 21.516 -9.172 1 97.69 332 LEU B C 1
ATOM 7178 O O . LEU B 1 332 ? -2.264 22.406 -9.852 1 97.69 332 LEU B O 1
ATOM 7182 N N . MET B 1 333 ? -0.541 21.109 -9.312 1 97.88 333 MET B N 1
ATOM 7183 C CA . MET B 1 333 ? 0.374 21.812 -10.195 1 97.88 333 MET B CA 1
ATOM 7184 C C . MET B 1 333 ? 0.71 20.984 -11.422 1 97.88 333 MET B C 1
ATOM 7186 O O . MET B 1 333 ? 0.83 19.766 -11.328 1 97.88 333 MET B O 1
ATOM 7190 N N . SER B 1 334 ? 0.845 21.641 -12.562 1 96.62 334 SER B N 1
ATOM 7191 C CA . SER B 1 334 ? 1.183 20.953 -13.805 1 96.62 334 SER B CA 1
ATOM 7192 C C . SER B 1 334 ? 2.666 21.078 -14.133 1 96.62 334 SER B C 1
ATOM 7194 O O . SER B 1 334 ? 3.184 20.391 -15.008 1 96.62 334 SER B O 1
ATOM 7196 N N . ARG B 1 335 ? 3.301 22.016 -13.422 1 93.88 335 ARG B N 1
ATOM 7197 C CA . ARG B 1 335 ? 4.73 22.25 -13.586 1 93.88 335 ARG B CA 1
ATOM 7198 C C . ARG B 1 335 ? 5.34 22.812 -12.297 1 93.88 335 ARG B C 1
ATOM 7200 O O . ARG B 1 335 ? 4.625 23.344 -11.453 1 93.88 335 ARG B O 1
ATOM 7207 N N . ARG B 1 336 ? 6.676 22.672 -12.125 1 92.69 336 ARG B N 1
ATOM 7208 C CA . ARG B 1 336 ? 7.301 23.031 -10.859 1 92.69 336 ARG B CA 1
ATOM 7209 C C . ARG B 1 336 ? 8.461 24 -11.078 1 92.69 336 ARG B C 1
ATOM 7211 O O . ARG B 1 336 ? 9.539 23.828 -10.508 1 92.69 336 ARG B O 1
ATOM 7218 N N . GLU B 1 337 ? 8.234 24.906 -11.875 1 93.81 337 GLU B N 1
ATOM 7219 C CA . GLU B 1 337 ? 9.266 25.906 -12.102 1 93.81 337 GLU B CA 1
ATOM 7220 C C . GLU B 1 337 ? 9.086 27.109 -11.164 1 93.81 337 GLU B C 1
ATOM 7222 O O . GLU B 1 337 ? 8.023 27.281 -10.562 1 93.81 337 GLU B O 1
ATOM 7227 N N . LYS B 1 338 ? 10.148 27.938 -11.102 1 94.94 338 LYS B N 1
ATOM 7228 C CA . LYS B 1 338 ? 10.148 29.094 -10.211 1 94.94 338 LYS B CA 1
ATOM 7229 C C . LYS B 1 338 ? 8.969 30.016 -10.5 1 94.94 338 LYS B C 1
ATOM 7231 O O . LYS B 1 338 ? 8.266 30.453 -9.578 1 94.94 338 LYS B O 1
ATOM 7236 N N . LYS B 1 339 ? 8.711 30.25 -11.75 1 95 339 LYS B N 1
ATOM 7237 C CA . LYS B 1 339 ? 7.629 31.156 -12.141 1 95 339 LYS B CA 1
ATOM 7238 C C . LYS B 1 339 ? 6.277 30.609 -11.703 1 95 339 LYS B C 1
ATOM 7240 O O . LYS B 1 339 ? 5.387 31.359 -11.32 1 95 339 LYS B O 1
ATOM 7245 N N . ASP B 1 340 ? 6.133 29.328 -11.766 1 96.12 340 ASP B N 1
ATOM 7246 C CA . ASP B 1 340 ? 4.887 28.688 -11.367 1 96.12 340 ASP B CA 1
ATOM 7247 C C . ASP B 1 340 ? 4.641 28.844 -9.867 1 96.12 340 ASP B C 1
ATOM 7249 O O . ASP B 1 340 ? 3.553 29.25 -9.453 1 96.12 340 ASP B O 1
ATOM 7253 N N . TYR B 1 341 ? 5.699 28.578 -9.086 1 97.12 341 TYR B N 1
ATOM 7254 C CA . TYR B 1 341 ? 5.57 28.703 -7.637 1 97.12 341 TYR B CA 1
ATOM 7255 C C . TYR B 1 341 ? 5.289 30.156 -7.234 1 97.12 341 TYR B C 1
ATOM 7257 O O . TYR B 1 341 ? 4.488 30.406 -6.332 1 97.12 341 TYR B O 1
ATOM 7265 N N . LYS B 1 342 ? 5.945 31.078 -7.855 1 97.12 342 LYS B N 1
ATOM 7266 C CA . LYS 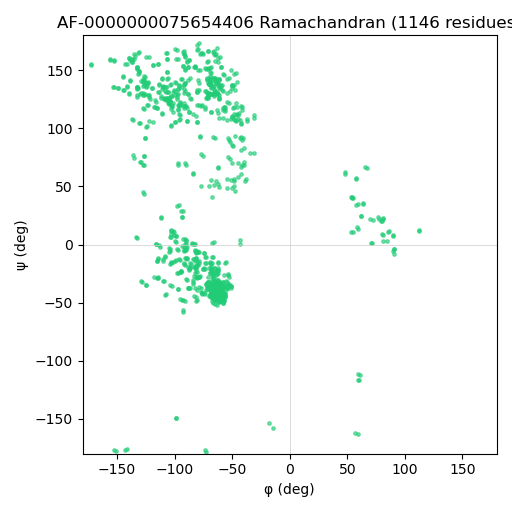B 1 342 ? 5.754 32.5 -7.547 1 97.12 342 LYS B CA 1
ATOM 7267 C C . LYS B 1 342 ? 4.297 32.906 -7.742 1 97.12 342 LYS B C 1
ATOM 7269 O O . LYS B 1 342 ? 3.695 33.5 -6.852 1 97.12 342 LYS B O 1
ATOM 7274 N N . LYS B 1 343 ? 3.75 32.531 -8.859 1 97.44 343 LYS B N 1
ATOM 7275 C CA . LYS B 1 343 ? 2.375 32.906 -9.164 1 97.44 343 LYS B CA 1
ATOM 7276 C C . LYS B 1 343 ? 1.387 32.219 -8.234 1 97.44 343 LYS B C 1
ATOM 7278 O O . LYS B 1 343 ? 0.387 32.812 -7.824 1 97.44 343 LYS B O 1
ATOM 7283 N N . VAL B 1 344 ? 1.65 30.969 -7.984 1 98.06 344 VAL B N 1
ATOM 7284 C CA . VAL B 1 344 ? 0.781 30.203 -7.098 1 98.06 344 VAL B CA 1
ATOM 7285 C C . VAL B 1 344 ? 0.811 30.812 -5.695 1 98.06 344 VAL B C 1
ATOM 7287 O O . VAL B 1 344 ? -0.239 31.031 -5.09 1 98.06 344 VAL B O 1
ATOM 7290 N N . LEU B 1 345 ? 2 31.125 -5.156 1 98.12 345 LEU B N 1
ATOM 7291 C CA . LEU B 1 345 ? 2.145 31.703 -3.824 1 98.12 345 LEU B CA 1
ATOM 7292 C C . LEU B 1 345 ? 1.479 33.062 -3.748 1 98.12 345 LEU B C 1
ATOM 7294 O O . LEU B 1 345 ? 0.812 33.406 -2.762 1 98.12 345 LEU B O 1
ATOM 7298 N N . LYS B 1 346 ? 1.636 33.875 -4.793 1 97.81 346 LYS B N 1
ATOM 7299 C CA . LYS B 1 346 ? 0.992 35.156 -4.832 1 97.81 346 LYS B CA 1
ATOM 7300 C C . LYS B 1 346 ? -0.528 35.031 -4.789 1 97.81 346 LYS B C 1
ATOM 7302 O O . LYS B 1 346 ? -1.203 35.781 -4.082 1 97.81 346 LYS B O 1
ATOM 7307 N N . LYS B 1 347 ? -0.975 34.094 -5.582 1 98.12 347 LYS B N 1
ATOM 7308 C CA . LYS B 1 347 ? -2.418 33.875 -5.594 1 98.12 347 LYS B CA 1
ATOM 7309 C C . LYS B 1 347 ? -2.92 33.438 -4.219 1 98.12 347 LYS B C 1
ATOM 7311 O O . LYS B 1 347 ? -3.998 33.844 -3.787 1 98.12 347 LYS B O 1
ATOM 7316 N N . ILE B 1 348 ? -2.189 32.562 -3.537 1 98.19 348 ILE B N 1
ATOM 7317 C CA . ILE B 1 348 ? -2.566 32.094 -2.205 1 98.19 348 ILE B CA 1
ATOM 7318 C C . ILE B 1 348 ? -2.641 33.281 -1.249 1 98.19 348 ILE B C 1
ATOM 7320 O O . ILE B 1 348 ? -3.592 33.406 -0.472 1 98.19 348 ILE B O 1
ATOM 7324 N N . LEU B 1 349 ? -1.669 34.25 -1.33 1 97.69 349 LEU B N 1
ATOM 7325 C CA . LEU B 1 349 ? -1.662 35.406 -0.474 1 97.69 349 LEU B CA 1
ATOM 7326 C C . LEU B 1 349 ? -2.852 36.312 -0.784 1 97.69 349 LEU B C 1
ATOM 7328 O O . LEU B 1 349 ? -3.422 36.938 0.12 1 97.69 349 LEU B O 1
ATOM 7332 N N . ASP B 1 350 ? -3.217 36.281 -2.051 1 96.94 350 ASP B N 1
ATOM 7333 C CA . ASP B 1 350 ? -4.312 37.125 -2.494 1 96.94 350 ASP B CA 1
ATOM 7334 C C . ASP B 1 350 ? -5.652 36.625 -1.967 1 96.94 350 ASP B C 1
ATOM 7336 O O . ASP B 1 350 ? -6.574 37.406 -1.738 1 96.94 350 ASP B O 1
ATOM 7340 N N . ILE B 1 351 ? -5.777 35.312 -1.812 1 96.62 351 ILE B N 1
ATOM 7341 C CA . ILE B 1 351 ? -7.078 34.75 -1.466 1 96.62 351 ILE B CA 1
ATOM 7342 C C . ILE B 1 351 ? -7.215 34.656 0.053 1 96.62 351 ILE B C 1
ATOM 7344 O O . ILE B 1 351 ? -8.281 34.312 0.567 1 96.62 351 ILE B O 1
ATOM 7348 N N . LEU B 1 352 ? -6.219 34.969 0.784 1 97.25 352 LEU B N 1
ATOM 7349 C CA . LEU B 1 352 ? -6.305 34.969 2.24 1 97.25 352 LEU B CA 1
ATOM 7350 C C . LEU B 1 352 ? -7.242 36.062 2.729 1 97.25 352 LEU B C 1
ATOM 7352 O O . LEU B 1 352 ? -7.32 37.125 2.121 1 97.25 352 LEU B O 1
ATOM 7356 N N . PRO B 1 353 ? -8.047 35.875 3.732 1 95.38 353 PRO B N 1
ATOM 7357 C CA . PRO B 1 353 ? -8.969 36.875 4.254 1 95.38 353 PRO B CA 1
ATOM 7358 C C . PRO B 1 353 ? -8.242 38.094 4.859 1 95.38 353 PRO B C 1
ATOM 7360 O O . PRO B 1 353 ? -8.812 39.188 4.953 1 95.38 353 PRO B O 1
ATOM 7363 N N . GLY B 1 354 ? -6.992 38 5.219 1 91.94 354 GLY B N 1
ATOM 7364 C CA . GLY B 1 354 ? -6.156 39.062 5.773 1 91.94 354 GLY B CA 1
ATOM 7365 C C . GLY B 1 354 ? -4.68 38.875 5.48 1 91.94 354 GLY B C 1
ATOM 7366 O O . GLY B 1 354 ? -4.305 37.969 4.723 1 91.94 354 GLY B O 1
ATOM 7367 N N . PRO B 1 355 ? -3.932 39.781 6.027 1 93.25 355 PRO B N 1
ATOM 7368 C CA . PRO B 1 355 ? -2.49 39.656 5.809 1 93.25 355 PRO B CA 1
ATOM 7369 C C . PRO B 1 355 ? -1.92 38.375 6.441 1 93.25 355 PRO B C 1
ATOM 7371 O O . PRO B 1 355 ? -2.355 37.969 7.523 1 93.25 355 PRO B O 1
ATOM 7374 N N . ALA B 1 356 ? -1.051 37.781 5.727 1 95 356 ALA B N 1
ATOM 7375 C CA . ALA B 1 356 ? -0.42 36.562 6.227 1 95 356 ALA B CA 1
ATOM 7376 C C . ALA B 1 356 ? 0.49 36.875 7.418 1 95 356 ALA B C 1
ATOM 7378 O O . ALA B 1 356 ? 1.294 37.781 7.371 1 95 356 ALA B O 1
ATOM 7379 N N . ASN B 1 357 ? 0.439 36.094 8.469 1 95.81 357 ASN B N 1
ATOM 7380 C CA . ASN B 1 357 ? 1.233 36.281 9.68 1 95.81 357 ASN B CA 1
ATOM 7381 C C . ASN B 1 357 ? 2.439 35.344 9.711 1 95.81 357 ASN B C 1
ATOM 7383 O O . ASN B 1 357 ? 3.111 35.219 10.734 1 95.81 357 ASN B O 1
ATOM 7387 N N . VAL B 1 358 ? 2.695 34.719 8.617 1 96.31 358 VAL B N 1
ATOM 7388 C CA . VAL B 1 358 ? 3.74 33.688 8.555 1 96.31 358 VAL B CA 1
ATOM 7389 C C . VAL B 1 358 ? 5.105 34.344 8.789 1 96.31 358 VAL B C 1
ATOM 7391 O O . VAL B 1 358 ? 5.41 35.406 8.219 1 96.31 358 VAL B O 1
ATOM 7394 N N . LYS B 1 359 ? 5.934 33.781 9.68 1 95.75 359 LYS B N 1
ATOM 7395 C CA . LYS B 1 359 ? 7.273 34.25 9.992 1 95.75 359 LYS B CA 1
ATOM 7396 C C . LYS B 1 359 ? 8.336 33.25 9.609 1 95.75 359 LYS B C 1
ATOM 7398 O O . LYS B 1 359 ? 9.484 33.594 9.336 1 95.75 359 LYS B O 1
ATOM 7403 N N . ARG B 1 360 ? 7.898 32.062 9.656 1 95 360 ARG B N 1
ATOM 7404 C CA . ARG B 1 360 ? 8.828 30.969 9.344 1 95 360 ARG B CA 1
ATOM 7405 C C . ARG B 1 360 ? 8.211 29.969 8.359 1 95 360 ARG B C 1
ATOM 7407 O O . ARG B 1 360 ? 6.988 29.797 8.336 1 95 360 ARG B O 1
ATOM 7414 N N . ALA B 1 361 ? 9.055 29.297 7.566 1 95.62 361 ALA B N 1
ATOM 7415 C CA . ALA B 1 361 ? 8.602 28.281 6.617 1 95.62 361 ALA B CA 1
ATOM 7416 C C . ALA B 1 361 ? 9.617 27.156 6.508 1 95.62 361 ALA B C 1
ATOM 7418 O O . ALA B 1 361 ? 10.828 27.391 6.5 1 95.62 361 ALA B O 1
ATOM 7419 N N . MET B 1 362 ? 9.141 26.031 6.562 1 95.38 362 MET B N 1
ATOM 7420 C CA . MET B 1 362 ? 9.984 24.859 6.363 1 95.38 362 MET B CA 1
ATOM 7421 C C . MET B 1 362 ? 9.742 24.234 4.992 1 95.38 362 MET B C 1
ATOM 7423 O O . MET B 1 362 ? 8.594 24 4.609 1 95.38 362 MET B O 1
ATOM 7427 N N . LEU B 1 363 ? 10.844 23.953 4.27 1 92.5 363 LEU B N 1
ATOM 7428 C CA . LEU B 1 363 ? 10.758 23.438 2.91 1 92.5 363 LEU B CA 1
ATOM 7429 C C . LEU B 1 363 ? 11.805 22.344 2.68 1 92.5 363 LEU B C 1
ATOM 7431 O O . LEU B 1 363 ? 12.758 22.234 3.449 1 92.5 363 LEU B O 1
ATOM 7435 N N . ASP B 1 364 ? 11.539 21.562 1.648 1 90.69 364 ASP B N 1
ATOM 7436 C CA . ASP B 1 364 ? 12.602 20.703 1.126 1 90.69 364 ASP B CA 1
ATOM 7437 C C . ASP B 1 364 ? 13.578 21.516 0.274 1 90.69 364 ASP B C 1
ATOM 7439 O O . ASP B 1 364 ? 13.32 22.672 -0.059 1 90.69 364 ASP B O 1
ATOM 7443 N N . PHE B 1 365 ? 14.695 21 0.012 1 89.94 365 PHE B N 1
ATOM 7444 C CA . PHE B 1 365 ? 15.742 21.719 -0.708 1 89.94 365 PHE B CA 1
ATOM 7445 C C . PHE B 1 365 ? 15.531 21.625 -2.213 1 89.94 365 PHE B C 1
ATOM 7447 O O . PHE B 1 365 ? 16.359 21.047 -2.928 1 89.94 365 PHE B O 1
ATOM 7454 N N . GLU B 1 366 ? 14.414 22.156 -2.619 1 86.81 366 GLU B N 1
ATOM 7455 C CA . GLU B 1 366 ? 14.117 22.219 -4.047 1 86.81 366 GLU B CA 1
ATOM 7456 C C . GLU B 1 366 ? 14.594 23.547 -4.645 1 86.81 366 GLU B C 1
ATOM 7458 O O . GLU B 1 366 ? 14.344 24.609 -4.082 1 86.81 366 GLU B O 1
ATOM 7463 N N . LYS B 1 367 ? 15.156 23.562 -5.723 1 87.44 367 LYS B N 1
ATOM 7464 C CA . LYS B 1 367 ? 15.82 24.703 -6.324 1 87.44 367 LYS B CA 1
ATOM 7465 C C . LYS B 1 367 ? 14.812 25.766 -6.77 1 87.44 367 LYS B C 1
ATOM 7467 O O . LYS B 1 367 ? 15.094 26.953 -6.719 1 87.44 367 LYS B O 1
ATOM 7472 N N . ALA B 1 368 ? 13.633 25.312 -7.176 1 91.62 368 ALA B N 1
ATOM 7473 C CA . ALA B 1 368 ? 12.664 26.25 -7.738 1 91.62 368 ALA B CA 1
ATOM 7474 C C . ALA B 1 368 ? 11.859 26.938 -6.637 1 91.62 368 ALA B C 1
ATOM 7476 O O . ALA B 1 368 ? 11.562 28.141 -6.723 1 91.62 368 ALA B O 1
ATOM 7477 N N . MET B 1 369 ? 11.594 26.344 -5.59 1 93.19 369 MET B N 1
ATOM 7478 C CA . MET B 1 369 ? 10.688 26.828 -4.551 1 93.19 369 MET B CA 1
ATOM 7479 C C . MET B 1 369 ? 11.367 27.875 -3.688 1 93.19 369 MET B C 1
ATOM 7481 O O . MET B 1 369 ? 10.742 28.875 -3.295 1 93.19 369 MET B O 1
ATOM 7485 N N . TRP B 1 370 ? 12.672 27.766 -3.379 1 93.62 370 TRP B N 1
ATOM 7486 C CA . TRP B 1 370 ? 13.383 28.641 -2.451 1 93.62 370 TRP B CA 1
ATOM 7487 C C . TRP B 1 370 ? 13.43 30.062 -2.982 1 93.62 370 TRP B C 1
ATOM 7489 O O . TRP B 1 370 ? 12.969 31 -2.318 1 93.62 370 TRP B O 1
ATOM 7499 N N . PRO B 1 371 ? 13.875 30.25 -4.258 1 92.94 371 PRO B N 1
ATOM 7500 C CA . PRO B 1 371 ? 13.867 31.609 -4.77 1 92.94 371 PRO B CA 1
ATOM 7501 C C . PRO B 1 371 ? 12.453 32.188 -4.895 1 92.94 371 PRO B C 1
ATOM 7503 O O . PRO B 1 371 ? 12.25 33.375 -4.707 1 92.94 371 PRO B O 1
ATOM 7506 N N . ALA B 1 372 ? 11.492 31.359 -5.262 1 95.69 372 ALA B N 1
ATOM 7507 C CA . ALA B 1 372 ? 10.109 31.812 -5.363 1 95.69 372 ALA B CA 1
ATOM 7508 C C . ALA B 1 372 ? 9.602 32.312 -4.02 1 95.69 372 ALA B C 1
ATOM 7510 O O . ALA B 1 372 ? 8.992 33.375 -3.945 1 95.69 372 ALA B O 1
ATOM 7511 N N . MET B 1 373 ? 9.891 31.625 -2.961 1 95.31 373 MET B N 1
ATOM 7512 C CA . MET B 1 373 ? 9.461 32 -1.617 1 95.31 373 MET B CA 1
ATOM 7513 C C . MET B 1 373 ? 10.133 33.281 -1.168 1 95.31 373 MET B C 1
ATOM 7515 O O . MET B 1 373 ? 9.492 34.156 -0.585 1 95.31 373 MET B O 1
ATOM 7519 N N . THR B 1 374 ? 11.43 33.375 -1.42 1 93.38 374 THR B N 1
ATOM 7520 C CA . THR B 1 374 ? 12.195 34.562 -1.018 1 93.38 374 THR B CA 1
ATOM 7521 C C . THR B 1 374 ? 11.664 35.812 -1.701 1 93.38 374 THR B C 1
ATOM 7523 O O . THR B 1 374 ? 11.648 36.875 -1.106 1 93.38 374 THR B O 1
ATOM 7526 N N . GLN B 1 375 ? 11.234 35.688 -2.887 1 95.25 375 GLN B N 1
ATOM 7527 C CA . GLN B 1 375 ? 10.734 36.812 -3.652 1 95.25 375 GLN B CA 1
ATOM 7528 C C . GLN B 1 375 ? 9.336 37.219 -3.193 1 95.25 375 GLN B C 1
ATOM 7530 O O . GLN B 1 375 ? 9.031 38.406 -3.09 1 95.25 375 GLN B O 1
ATOM 7535 N N . VAL B 1 376 ? 8.508 36.25 -2.949 1 96.62 376 VAL B N 1
ATOM 7536 C CA . VAL B 1 376 ? 7.109 36.531 -2.619 1 96.62 376 VAL B CA 1
ATOM 7537 C C . VAL B 1 376 ? 6.988 36.875 -1.142 1 96.62 376 VAL B C 1
ATOM 7539 O O . VAL B 1 376 ? 6.18 37.75 -0.771 1 96.62 376 VAL B O 1
ATOM 7542 N N . LEU B 1 377 ? 7.789 36.188 -0.303 1 96 377 LEU B N 1
ATOM 7543 C CA . LEU B 1 377 ? 7.785 36.406 1.138 1 96 377 LEU B CA 1
ATOM 7544 C C . LEU B 1 377 ? 9.195 36.688 1.646 1 96 377 LEU B C 1
ATOM 7546 O O . LEU B 1 377 ? 9.766 35.875 2.383 1 96 377 LEU B O 1
ATOM 7550 N N . PRO B 1 378 ? 9.695 37.844 1.433 1 93.81 378 PRO B N 1
ATOM 7551 C CA . PRO B 1 378 ? 11.086 38.156 1.763 1 93.81 378 PRO B CA 1
ATOM 7552 C C . PRO B 1 378 ? 11.344 38.188 3.268 1 93.81 378 PRO B C 1
ATOM 7554 O O . PRO B 1 378 ? 12.469 37.938 3.711 1 93.81 378 PRO B O 1
ATOM 7557 N N . ASP B 1 379 ? 10.328 38.406 4.07 1 93.62 379 ASP B N 1
ATOM 7558 C CA . ASP B 1 379 ? 10.508 38.594 5.512 1 93.62 379 ASP B CA 1
ATOM 7559 C C . ASP B 1 379 ? 10.391 37.25 6.234 1 93.62 379 ASP B C 1
ATOM 7561 O O . ASP B 1 379 ? 10.578 37.188 7.453 1 93.62 379 ASP B O 1
ATOM 7565 N N . VAL B 1 380 ? 10.086 36.25 5.559 1 95.44 380 VAL B N 1
ATOM 7566 C CA . VAL B 1 380 ? 9.883 34.938 6.164 1 95.44 380 VAL B CA 1
ATOM 7567 C C . VAL B 1 380 ? 11.211 34.188 6.242 1 95.44 380 VAL B C 1
ATOM 7569 O O . VAL B 1 380 ? 11.953 34.125 5.258 1 95.44 380 VAL B O 1
ATOM 7572 N N . ARG B 1 381 ? 11.547 33.656 7.414 1 93.38 381 ARG B N 1
ATOM 7573 C CA . ARG B 1 381 ? 12.75 32.875 7.59 1 93.38 381 ARG B CA 1
ATOM 7574 C C . ARG B 1 381 ? 12.539 31.438 7.09 1 93.38 381 ARG B C 1
ATOM 7576 O O . ARG B 1 381 ? 11.695 30.703 7.625 1 93.38 381 ARG B O 1
ATOM 7583 N N . MET B 1 382 ? 13.305 31.047 6.145 1 93.38 382 MET B N 1
ATOM 7584 C CA . MET B 1 382 ? 13.156 29.719 5.539 1 93.38 382 MET B CA 1
ATOM 7585 C C . MET B 1 382 ? 14.133 28.734 6.16 1 93.38 382 MET B C 1
ATOM 7587 O O . MET B 1 382 ? 15.289 29.062 6.418 1 93.38 382 MET B O 1
ATOM 7591 N N . THR B 1 383 ? 13.641 27.562 6.492 1 93.5 383 THR B N 1
ATOM 7592 C CA . THR B 1 383 ? 14.453 26.484 7.027 1 93.5 383 THR B CA 1
ATOM 7593 C C . THR B 1 383 ? 14.25 25.203 6.223 1 93.5 383 THR B C 1
ATOM 7595 O O . THR B 1 383 ? 13.125 24.875 5.832 1 93.5 383 THR B O 1
ATOM 7598 N N . GLY B 1 384 ? 15.328 24.516 6.016 1 93.56 384 GLY B N 1
ATOM 7599 C CA . GLY B 1 384 ? 15.242 23.25 5.305 1 93.56 384 GLY B CA 1
ATOM 7600 C C . GLY B 1 384 ? 14.984 22.078 6.219 1 93.56 384 GLY B C 1
ATOM 7601 O O . GLY B 1 384 ? 15.352 22.109 7.398 1 93.56 384 GLY B O 1
ATOM 7602 N N . CYS B 1 385 ? 14.367 21.047 5.711 1 91.88 385 CYS B N 1
ATOM 7603 C CA . CYS B 1 385 ? 14.078 19.828 6.453 1 91.88 385 CYS B CA 1
ATOM 7604 C C . CYS B 1 385 ? 15.352 19.031 6.723 1 91.88 385 CYS B C 1
ATOM 7606 O O . CYS B 1 385 ? 16.062 18.656 5.789 1 91.88 385 CYS B O 1
ATOM 7608 N N . MET B 1 386 ? 15.594 18.719 7.938 1 91.44 386 MET B N 1
ATOM 7609 C CA . MET B 1 386 ? 16.797 18 8.352 1 91.44 386 MET B CA 1
ATOM 7610 C C . MET B 1 386 ? 16.859 16.609 7.727 1 91.44 386 MET B C 1
ATOM 7612 O O . MET B 1 386 ? 17.922 16.141 7.34 1 91.44 386 MET B O 1
ATOM 7616 N N . PHE B 1 387 ? 15.742 16.031 7.715 1 89.19 387 PHE B N 1
ATOM 7617 C CA . PHE B 1 387 ? 15.688 14.695 7.117 1 89.19 387 PHE B CA 1
ATOM 7618 C C . PHE B 1 387 ? 16.172 14.727 5.676 1 89.19 387 PHE B C 1
ATOM 7620 O O . PHE B 1 387 ? 16.984 13.891 5.27 1 89.19 387 PHE B O 1
ATOM 7627 N N . HIS B 1 388 ? 15.648 15.633 4.891 1 90 388 HIS B N 1
ATOM 7628 C CA . HIS B 1 388 ? 16.031 15.734 3.488 1 90 388 HIS B CA 1
ATOM 7629 C C . HIS B 1 388 ? 17.484 16.141 3.338 1 90 388 HIS B C 1
ATOM 7631 O O . HIS B 1 388 ? 18.156 15.711 2.396 1 90 3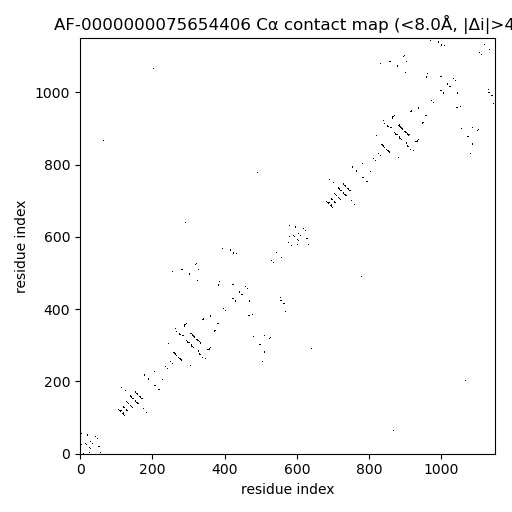88 HIS B O 1
ATOM 7637 N N . TRP B 1 389 ? 17.984 16.969 4.227 1 93 389 TRP B N 1
ATOM 7638 C CA . TRP B 1 389 ? 19.406 17.312 4.219 1 93 389 TRP B CA 1
ATOM 7639 C C . TRP B 1 389 ? 20.266 16.062 4.41 1 93 389 TRP B C 1
ATOM 7641 O O . TRP B 1 389 ? 21.188 15.82 3.635 1 93 389 TRP B O 1
ATOM 7651 N N . THR B 1 390 ? 19.922 15.289 5.395 1 92.25 390 THR B N 1
ATOM 7652 C CA . THR B 1 390 ? 20.656 14.07 5.691 1 92.25 390 THR B CA 1
ATOM 7653 C C . THR B 1 390 ? 20.578 13.086 4.523 1 92.25 390 THR B C 1
ATOM 7655 O O . THR B 1 390 ? 21.562 12.406 4.211 1 92.25 390 THR B O 1
ATOM 7658 N N . GLN B 1 391 ? 19.453 13.078 3.955 1 89.94 391 GLN B N 1
ATOM 7659 C CA . GLN B 1 391 ? 19.281 12.18 2.812 1 89.94 391 GLN B CA 1
ATOM 7660 C C . GLN B 1 391 ? 20.172 12.602 1.646 1 89.94 391 GLN B C 1
ATOM 7662 O O . GLN B 1 391 ? 20.688 11.758 0.917 1 89.94 391 GLN B O 1
ATOM 7667 N N . CYS B 1 392 ? 20.266 13.891 1.405 1 91.38 392 CYS B N 1
ATOM 7668 C CA . CYS B 1 392 ? 21.141 14.383 0.35 1 91.38 392 CYS B CA 1
ATOM 7669 C C . CYS B 1 392 ? 22.594 13.969 0.601 1 91.38 392 CYS B C 1
ATOM 7671 O O . CYS B 1 392 ? 23.266 13.484 -0.307 1 91.38 392 CYS B O 1
ATOM 7673 N N . VAL B 1 393 ? 23 14.102 1.831 1 93.56 393 VAL B N 1
ATOM 7674 C CA . VAL B 1 393 ? 24.359 13.734 2.199 1 93.56 393 VAL B CA 1
ATOM 7675 C C . VAL B 1 393 ? 24.547 12.227 2.07 1 93.56 393 VAL B C 1
ATOM 7677 O O . VAL B 1 393 ? 25.547 11.758 1.535 1 93.56 393 VAL B O 1
ATOM 7680 N N . TRP B 1 394 ? 23.562 11.492 2.459 1 91.44 394 TRP B N 1
ATOM 7681 C CA . TRP B 1 394 ? 23.625 10.039 2.404 1 91.44 394 TRP B CA 1
ATOM 7682 C C . TRP B 1 394 ? 23.703 9.547 0.961 1 91.44 394 TRP B C 1
ATOM 7684 O O . TRP B 1 394 ? 24.453 8.617 0.653 1 91.44 394 TRP B O 1
ATOM 7694 N N . ARG B 1 395 ? 22.922 10.094 0.118 1 85.88 395 ARG B N 1
ATOM 7695 C CA . ARG B 1 395 ? 22.969 9.727 -1.295 1 85.88 395 ARG B CA 1
ATOM 7696 C C . ARG B 1 395 ? 24.359 9.922 -1.873 1 85.88 395 ARG B C 1
ATOM 7698 O O . ARG B 1 395 ? 24.844 9.094 -2.652 1 85.88 395 ARG B O 1
ATOM 7705 N N . LYS B 1 396 ? 24.969 11 -1.509 1 89.5 396 LYS B N 1
ATOM 7706 C CA . LYS B 1 396 ? 26.328 11.258 -1.979 1 89.5 396 LYS B CA 1
ATOM 7707 C C . LYS B 1 396 ? 27.312 10.227 -1.421 1 89.5 396 LYS B C 1
ATOM 7709 O O . LYS B 1 396 ? 28.203 9.773 -2.127 1 89.5 396 LYS B O 1
ATOM 7714 N N . ILE B 1 397 ? 27.109 9.867 -0.18 1 90.12 397 ILE B N 1
ATOM 7715 C CA . ILE B 1 397 ? 27.938 8.852 0.459 1 90.12 397 ILE B CA 1
ATOM 7716 C C . ILE B 1 397 ? 27.828 7.539 -0.316 1 90.12 397 ILE B C 1
ATOM 7718 O O . ILE B 1 397 ? 28.828 6.875 -0.574 1 90.12 397 ILE B O 1
ATOM 7722 N N . GLN B 1 398 ? 26.641 7.199 -0.664 1 81.31 398 GLN B N 1
ATOM 7723 C CA . GLN B 1 398 ? 26.406 5.977 -1.425 1 81.31 398 GLN B CA 1
ATOM 7724 C C . GLN B 1 398 ? 27.062 6.059 -2.805 1 81.31 398 GLN B C 1
ATOM 7726 O O . GLN B 1 398 ? 27.688 5.102 -3.264 1 81.31 398 GLN B O 1
ATOM 7731 N N . GLU B 1 399 ? 26.875 7.219 -3.447 1 80.12 399 GLU B N 1
ATOM 7732 C CA . GLU B 1 399 ? 27.438 7.438 -4.777 1 80.12 399 GLU B CA 1
ATOM 7733 C C . GLU B 1 399 ? 28.953 7.258 -4.777 1 80.12 399 GLU B C 1
ATOM 7735 O O . GLU B 1 399 ? 29.531 6.777 -5.754 1 80.12 399 GLU B O 1
ATOM 7740 N N . LEU B 1 400 ? 29.547 7.613 -3.627 1 86.12 400 LEU B N 1
ATOM 7741 C CA . LEU B 1 400 ? 31 7.574 -3.523 1 86.12 400 LEU B CA 1
ATOM 7742 C C . LEU B 1 400 ? 31.484 6.215 -3.023 1 86.12 400 LEU B C 1
ATOM 7744 O O . LEU B 1 400 ? 32.688 6.008 -2.816 1 86.12 400 LEU B O 1
ATOM 7748 N N . GLY B 1 401 ? 30.578 5.293 -2.773 1 78.25 401 GLY B N 1
ATOM 7749 C CA . GLY B 1 401 ? 30.922 3.934 -2.381 1 78.25 401 GLY B CA 1
ATOM 7750 C C . GLY B 1 401 ? 31.297 3.812 -0.914 1 78.25 401 GLY B C 1
ATOM 7751 O O . GLY B 1 401 ? 32.031 2.896 -0.525 1 78.25 401 GLY B O 1
ATOM 7752 N N . LEU B 1 402 ? 30.922 4.723 -0.107 1 87.25 402 LEU B N 1
ATOM 7753 C CA . LEU B 1 402 ? 31.297 4.746 1.303 1 87.25 402 LEU B CA 1
ATOM 7754 C C . LEU B 1 402 ? 30.266 3.996 2.148 1 87.25 402 LEU B C 1
ATOM 7756 O O . LEU B 1 402 ? 30.391 3.941 3.375 1 87.25 402 LEU B O 1
ATOM 7760 N N . GLN B 1 403 ? 29.312 3.418 1.53 1 82.31 403 GLN B N 1
ATOM 7761 C CA . GLN B 1 403 ? 28.25 2.732 2.252 1 82.31 403 GLN B CA 1
ATOM 7762 C C . GLN B 1 403 ? 28.797 1.551 3.049 1 82.31 403 GLN B C 1
ATOM 7764 O O . GLN B 1 403 ? 28.391 1.327 4.191 1 82.31 403 GLN B O 1
ATOM 7769 N N . THR B 1 404 ? 29.672 0.771 2.438 1 77.88 404 THR B N 1
ATOM 7770 C CA . THR B 1 404 ? 30.234 -0.394 3.107 1 77.88 404 THR B CA 1
ATOM 7771 C C . THR B 1 404 ? 31.047 0.026 4.336 1 77.88 404 THR B C 1
ATOM 7773 O O . THR B 1 404 ? 30.922 -0.586 5.402 1 77.88 404 THR B O 1
ATOM 7776 N N . ALA B 1 405 ? 31.828 1.083 4.168 1 84.25 405 ALA B N 1
ATOM 7777 C CA . ALA B 1 405 ? 32.625 1.59 5.285 1 84.25 405 ALA B CA 1
ATOM 7778 C C . ALA B 1 405 ? 31.719 2.104 6.41 1 84.25 405 ALA B C 1
ATOM 7780 O O . ALA B 1 405 ? 32.062 1.969 7.59 1 84.25 405 ALA B O 1
ATOM 7781 N N . TYR B 1 406 ? 30.625 2.662 6.031 1 87.19 406 TYR B N 1
ATOM 7782 C CA . TYR B 1 406 ? 29.656 3.146 7.016 1 87.19 406 TYR B CA 1
ATOM 7783 C C . TYR B 1 406 ? 29.078 1.992 7.824 1 87.19 406 TYR B C 1
ATOM 7785 O O . TYR B 1 406 ? 28.906 2.102 9.039 1 87.19 406 TYR B O 1
ATOM 7793 N N . LEU B 1 407 ? 28.828 0.919 7.168 1 82.31 407 LEU B N 1
ATOM 7794 C CA . LEU B 1 407 ? 28.188 -0.222 7.816 1 82.31 407 LEU B CA 1
ATOM 7795 C C . LEU B 1 407 ? 29.172 -0.956 8.719 1 82.31 407 LEU B C 1
ATOM 7797 O O . LEU B 1 407 ? 28.766 -1.661 9.648 1 82.31 407 LEU B O 1
ATOM 7801 N N . GLN B 1 408 ? 30.453 -0.788 8.5 1 84.12 408 GLN B N 1
ATOM 7802 C CA . GLN B 1 408 ? 31.484 -1.45 9.297 1 84.12 408 GLN B CA 1
ATOM 7803 C C . GLN B 1 408 ? 31.688 -0.748 10.633 1 84.12 408 GLN B C 1
ATOM 7805 O O . GLN B 1 408 ? 32.344 -1.278 11.531 1 84.12 408 GLN B O 1
ATOM 7810 N N . LYS B 1 409 ? 31.078 0.377 10.883 1 84.06 409 LYS B N 1
ATOM 7811 C CA . LYS B 1 409 ? 31.016 1.121 12.141 1 84.06 409 LYS B CA 1
ATOM 7812 C C . LYS B 1 409 ? 32.406 1.408 12.68 1 84.06 409 LYS B C 1
ATOM 7814 O O . LYS B 1 409 ? 32.656 1.24 13.875 1 84.06 409 LYS B O 1
ATOM 7819 N N . GLY B 1 410 ? 33.344 1.754 11.859 1 87.5 410 GLY B N 1
ATOM 7820 C CA . GLY B 1 410 ? 34.688 2.148 12.242 1 87.5 410 GLY B CA 1
ATOM 7821 C C . GLY B 1 410 ? 34.875 3.652 12.281 1 87.5 410 GLY B C 1
ATOM 7822 O O . GLY B 1 410 ? 33.969 4.387 12.688 1 87.5 410 GLY B O 1
ATOM 7823 N N . SER B 1 411 ? 36.031 4.109 12.008 1 89.62 411 SER B N 1
ATOM 7824 C CA . SER B 1 411 ? 36.375 5.527 12.062 1 89.62 411 SER B CA 1
ATOM 7825 C C . SER B 1 411 ? 35.625 6.324 11 1 89.62 411 SER B C 1
ATOM 7827 O O . SER B 1 411 ? 35.188 7.453 11.258 1 89.62 411 SER B O 1
ATOM 7829 N N . THR B 1 412 ? 35.469 5.691 9.891 1 91.75 412 THR B N 1
ATOM 7830 C CA . THR B 1 412 ? 34.719 6.352 8.82 1 91.75 412 THR B CA 1
ATOM 7831 C C . THR B 1 412 ? 33.281 6.57 9.219 1 91.75 412 THR B C 1
ATOM 7833 O O . THR B 1 412 ? 32.688 7.602 8.891 1 91.75 412 THR B O 1
ATOM 7836 N N . TYR B 1 413 ? 32.75 5.629 9.938 1 92.38 413 TYR B N 1
ATOM 7837 C CA . TYR B 1 413 ? 31.406 5.75 10.453 1 92.38 413 TYR B CA 1
ATOM 7838 C C . TYR B 1 413 ? 31.266 6.961 11.367 1 92.38 413 TYR B C 1
ATOM 7840 O O . TYR B 1 413 ? 30.344 7.762 11.211 1 92.38 413 TYR B O 1
ATOM 7848 N N . LYS B 1 414 ? 32.156 7.09 12.242 1 92.5 414 LYS B N 1
ATOM 7849 C CA . LYS B 1 414 ? 32.125 8.203 13.18 1 92.5 414 LYS B CA 1
ATOM 7850 C C . LYS B 1 414 ? 32.219 9.539 12.453 1 92.5 414 LYS B C 1
ATOM 7852 O O . LYS B 1 414 ? 31.547 10.5 12.797 1 92.5 414 LYS B O 1
ATOM 7857 N N . TYR B 1 415 ? 33.125 9.539 11.516 1 94.56 415 TYR B N 1
ATOM 7858 C CA . TYR B 1 415 ? 33.281 10.742 10.711 1 94.56 415 TYR B CA 1
ATOM 7859 C C . TYR B 1 415 ? 32 11.125 9.992 1 94.56 415 TYR B C 1
ATOM 7861 O O . TYR B 1 415 ? 31.594 12.289 10.023 1 94.56 415 TYR B O 1
ATOM 7869 N N . LEU B 1 416 ? 31.406 10.188 9.391 1 94.75 416 LEU B N 1
ATOM 7870 C CA . LEU B 1 416 ? 30.203 10.438 8.609 1 94.75 416 LEU B CA 1
ATOM 7871 C C . LEU B 1 416 ? 29.031 10.82 9.523 1 94.75 416 LEU B C 1
ATOM 7873 O O . LEU B 1 416 ? 28.219 11.68 9.172 1 94.75 416 LEU B O 1
ATOM 7877 N N . ARG B 1 417 ? 28.969 10.242 10.656 1 94.38 417 ARG B N 1
ATOM 7878 C CA . ARG B 1 417 ? 27.922 10.57 11.617 1 94.38 417 ARG B CA 1
ATOM 7879 C C . ARG B 1 417 ? 28.062 12.016 12.094 1 94.38 417 ARG B C 1
ATOM 7881 O O . ARG B 1 417 ? 27.062 12.727 12.242 1 94.38 417 ARG B O 1
ATOM 7888 N N . LYS B 1 418 ? 29.234 12.367 12.352 1 95.38 418 LYS B N 1
ATOM 7889 C CA . LYS B 1 418 ? 29.469 13.75 12.766 1 95.38 418 LYS B CA 1
ATOM 7890 C C . LYS B 1 418 ? 29.109 14.727 11.648 1 95.38 418 LYS B C 1
ATOM 7892 O O . LYS B 1 418 ? 28.516 15.773 11.906 1 95.38 418 LYS B O 1
ATOM 7897 N N . THR B 1 419 ? 29.453 14.344 10.461 1 95.75 419 THR B N 1
ATOM 7898 C CA . THR B 1 419 ? 29.125 15.18 9.312 1 95.75 419 THR B CA 1
ATOM 7899 C C . THR B 1 419 ? 27.609 15.375 9.195 1 95.75 419 THR B C 1
ATOM 7901 O O . THR B 1 419 ? 27.141 16.5 9.016 1 95.75 419 THR B O 1
ATOM 7904 N N . MET B 1 420 ? 26.875 14.312 9.352 1 95.56 420 MET B N 1
ATOM 7905 C CA . MET B 1 420 ? 25.422 14.352 9.203 1 95.56 420 MET B CA 1
ATOM 7906 C C . MET B 1 420 ? 24.781 15.031 10.406 1 95.56 420 MET B C 1
ATOM 7908 O O . MET B 1 420 ? 23.578 15.305 10.398 1 95.56 420 MET B O 1
ATOM 7912 N N . SER B 1 421 ? 25.547 15.336 11.438 1 95.69 421 SER B N 1
ATOM 7913 C CA . SER B 1 421 ? 25.016 15.953 12.648 1 95.69 421 SER B CA 1
ATOM 7914 C C . SER B 1 421 ? 25.344 17.438 12.703 1 95.69 421 SER B C 1
ATOM 7916 O O . SER B 1 421 ? 25.016 18.109 13.68 1 95.69 421 SER B O 1
ATOM 7918 N N . LEU B 1 422 ? 25.891 17.969 11.68 1 96.19 422 LEU B N 1
ATOM 7919 C CA . LEU B 1 422 ? 26.266 19.375 11.617 1 96.19 422 LEU B CA 1
ATOM 7920 C C . LEU B 1 422 ? 25.047 20.266 11.836 1 96.19 422 LEU B C 1
ATOM 7922 O O . LEU B 1 422 ? 25.156 21.312 12.477 1 96.19 422 LEU B O 1
ATOM 7926 N N . PRO B 1 423 ? 23.828 19.859 11.336 1 95.62 423 PRO B N 1
ATOM 7927 C CA . PRO B 1 423 ? 22.656 20.719 11.469 1 95.62 423 PRO B CA 1
ATOM 7928 C C . PRO B 1 423 ? 22.281 20.984 12.922 1 95.62 423 PRO B C 1
ATOM 7930 O O . PRO B 1 423 ? 21.547 21.938 13.219 1 95.62 423 PRO B O 1
ATOM 7933 N N . PHE B 1 424 ? 22.797 20.219 13.844 1 95.56 424 PHE B N 1
ATOM 7934 C CA . PHE B 1 424 ? 22.438 20.359 15.258 1 95.56 424 PHE B CA 1
ATOM 7935 C C . PHE B 1 424 ? 23.219 21.5 15.898 1 95.56 424 PHE B C 1
ATOM 7937 O O . PHE B 1 424 ? 22.922 21.906 17.031 1 95.56 424 PHE B O 1
ATOM 7944 N N . LEU B 1 425 ? 24.141 22.078 15.195 1 96.56 425 LEU B N 1
ATOM 7945 C CA . LEU B 1 425 ? 24.969 23.141 15.727 1 96.56 425 LEU B CA 1
ATOM 7946 C C . LEU B 1 425 ? 24.359 24.516 15.422 1 96.56 425 LEU B C 1
ATOM 7948 O O . LEU B 1 425 ? 23.562 24.641 14.492 1 96.56 425 LEU B O 1
ATOM 7952 N N . PRO B 1 426 ? 24.688 25.5 16.297 1 95.56 426 PRO B N 1
ATOM 7953 C CA . PRO B 1 426 ? 24.328 26.875 15.922 1 95.56 426 PRO B CA 1
ATOM 7954 C C . PRO B 1 426 ? 24.922 27.297 14.578 1 95.56 426 PRO B C 1
ATOM 7956 O O . PRO B 1 426 ? 26.047 26.906 14.25 1 95.56 426 PRO B O 1
ATOM 7959 N N . GLU B 1 427 ? 24.219 28.109 13.82 1 94.56 427 GLU B N 1
ATOM 7960 C CA . GLU B 1 427 ? 24.578 28.484 12.453 1 94.56 427 GLU B CA 1
ATOM 7961 C C . GLU B 1 427 ? 25.984 29.062 12.391 1 94.56 427 GLU B C 1
ATOM 7963 O O . GLU B 1 427 ? 26.719 28.812 11.445 1 94.56 427 GLU B O 1
ATOM 7968 N N . ASP B 1 428 ? 26.438 29.75 13.422 1 94.31 428 ASP B N 1
ATOM 7969 C CA . ASP B 1 428 ? 27.719 30.453 13.414 1 94.31 428 ASP B CA 1
ATOM 7970 C C . ASP B 1 428 ? 28.875 29.484 13.695 1 94.31 428 ASP B C 1
ATOM 7972 O O . ASP B 1 428 ? 30.016 29.797 13.367 1 94.31 428 ASP B O 1
ATOM 7976 N N . GLU B 1 429 ? 28.562 28.375 14.258 1 96 429 GLU B N 1
ATOM 7977 C CA . GLU B 1 429 ? 29.609 27.438 14.641 1 96 429 GLU B CA 1
ATOM 7978 C C . GLU B 1 429 ? 29.797 26.375 13.57 1 96 429 GLU B C 1
ATOM 7980 O O . GLU B 1 429 ? 30.812 25.656 13.57 1 96 429 GLU B O 1
ATOM 7985 N N . ILE B 1 430 ? 28.938 26.219 12.609 1 97.06 430 ILE B N 1
ATOM 7986 C CA . ILE B 1 430 ? 28.922 25.125 11.656 1 97.06 430 ILE B CA 1
ATOM 7987 C C . ILE B 1 430 ? 30.172 25.203 10.773 1 97.06 430 ILE B C 1
ATOM 7989 O O . ILE B 1 430 ? 30.859 24.188 10.586 1 97.06 430 ILE B O 1
ATOM 7993 N N . ALA B 1 431 ? 30.516 26.375 10.312 1 95.38 431 ALA B N 1
ATOM 7994 C CA . ALA B 1 431 ? 31.656 26.531 9.406 1 95.38 431 ALA B CA 1
ATOM 7995 C C . ALA B 1 431 ? 32.969 26.141 10.094 1 95.38 431 ALA B C 1
ATOM 7997 O O . ALA B 1 431 ? 33.781 25.453 9.516 1 95.38 431 ALA B O 1
ATOM 7998 N N . THR B 1 432 ? 33.094 26.531 11.359 1 95.5 432 THR B N 1
ATOM 7999 C CA . THR B 1 432 ? 34.312 26.266 12.117 1 95.5 432 THR B CA 1
ATOM 8000 C C . THR B 1 432 ? 34.469 24.766 12.375 1 95.5 432 THR B C 1
ATOM 8002 O O . THR B 1 432 ? 35.531 24.203 12.148 1 95.5 432 THR B O 1
ATOM 8005 N N . GLU B 1 433 ? 33.406 24.219 12.836 1 95.75 433 GLU B N 1
ATOM 8006 C CA . GLU B 1 433 ? 33.469 22.781 13.133 1 95.75 433 GLU B CA 1
ATOM 8007 C C . GLU B 1 433 ? 33.656 21.969 11.867 1 95.75 433 GLU B C 1
ATOM 8009 O O . GLU B 1 433 ? 34.281 20.906 11.883 1 95.75 433 GLU B O 1
ATOM 8014 N N . TRP B 1 434 ? 33.062 22.422 10.797 1 96.44 434 TRP B N 1
ATOM 8015 C CA . TRP B 1 434 ? 33.219 21.734 9.523 1 96.44 434 TRP B CA 1
ATOM 8016 C C . TRP B 1 434 ? 34.656 21.75 9.055 1 96.44 434 TRP B C 1
ATOM 8018 O O . TRP B 1 434 ? 35.156 20.75 8.539 1 96.44 434 TRP B O 1
ATOM 8028 N N . GLU B 1 435 ? 35.375 22.828 9.234 1 95.75 435 GLU B N 1
ATOM 8029 C CA . GLU B 1 435 ? 36.781 22.906 8.859 1 95.75 435 GLU B CA 1
ATOM 8030 C C . GLU B 1 435 ? 37.594 21.891 9.617 1 95.75 435 GLU B C 1
ATOM 8032 O O . GLU B 1 435 ? 38.5 21.266 9.047 1 95.75 435 GLU B O 1
ATOM 8037 N N . ALA B 1 436 ? 37.281 21.719 10.828 1 94.62 436 ALA B N 1
ATOM 8038 C CA . ALA B 1 436 ? 37.969 20.734 11.641 1 94.62 436 ALA B CA 1
ATOM 8039 C C . ALA B 1 436 ? 37.719 19.312 11.141 1 94.62 436 ALA B C 1
ATOM 8041 O O . ALA B 1 436 ? 38.594 18.469 11.102 1 94.62 436 ALA B O 1
ATOM 8042 N N . LEU B 1 437 ? 36.5 19.062 10.766 1 94.81 437 LEU B N 1
ATOM 8043 C CA . LEU B 1 437 ? 36.125 17.75 10.25 1 94.81 437 LEU B CA 1
ATOM 8044 C C . LEU B 1 437 ? 36.75 17.516 8.883 1 94.81 437 LEU B C 1
ATOM 8046 O O . LEU B 1 437 ? 37.188 16.406 8.594 1 94.81 437 LEU B O 1
ATOM 8050 N N . LYS B 1 438 ? 36.688 18.5 8.07 1 95.38 438 LYS B N 1
ATOM 8051 C CA . LYS B 1 438 ? 37.25 18.422 6.727 1 95.38 438 LYS B CA 1
ATOM 8052 C C . LYS B 1 438 ? 38.719 18.016 6.766 1 95.38 438 LYS B C 1
ATOM 8054 O O . LYS B 1 438 ? 39.188 17.25 5.914 1 95.38 438 LYS B O 1
ATOM 8059 N N . ALA B 1 439 ? 39.438 18.453 7.762 1 93.94 439 ALA B N 1
ATOM 8060 C CA . ALA B 1 439 ? 40.875 18.172 7.914 1 93.94 439 ALA B CA 1
ATOM 8061 C C . ALA B 1 439 ? 41.094 16.703 8.219 1 93.94 439 ALA B C 1
ATOM 8063 O O . ALA B 1 439 ? 42.188 16.172 7.969 1 93.94 439 ALA B O 1
ATOM 8064 N N . GLN B 1 440 ? 40.094 16.016 8.625 1 92.5 440 GLN B N 1
ATOM 8065 C CA . GLN B 1 440 ? 40.219 14.609 9.008 1 92.5 440 GLN B CA 1
ATOM 8066 C C . GLN B 1 440 ? 40 13.688 7.812 1 92.5 440 GLN B C 1
ATOM 8068 O O . GLN B 1 440 ? 40.281 12.492 7.879 1 92.5 440 GLN B O 1
ATOM 8073 N N . ALA B 1 441 ? 39.5 14.273 6.734 1 93.25 441 ALA B N 1
ATOM 8074 C CA . ALA B 1 441 ? 39.25 13.461 5.547 1 93.25 441 ALA B CA 1
ATOM 8075 C C . ALA B 1 441 ? 40.562 12.992 4.922 1 93.25 441 ALA B C 1
ATOM 8077 O O . ALA B 1 441 ? 41.375 13.805 4.445 1 93.25 441 ALA B O 1
ATOM 8078 N N . SER B 1 442 ? 40.844 11.672 4.918 1 88.88 442 SER B N 1
ATOM 8079 C CA . SER B 1 442 ? 42.156 11.141 4.488 1 88.88 442 SER B CA 1
ATOM 8080 C C . SER B 1 442 ? 42 10.312 3.215 1 88.88 442 SER B C 1
ATOM 8082 O O . SER B 1 442 ? 42.938 10.266 2.396 1 88.88 442 SER B O 1
ATOM 8084 N N . THR B 1 443 ? 40.938 9.742 3 1 90.25 443 THR B N 1
ATOM 8085 C CA . THR B 1 443 ? 40.75 8.906 1.816 1 90.25 443 THR B CA 1
ATOM 8086 C C . THR B 1 443 ? 40.188 9.727 0.662 1 90.25 443 THR B C 1
ATOM 8088 O O . THR B 1 443 ? 39.531 10.742 0.883 1 90.25 443 THR B O 1
ATOM 8091 N N . PRO B 1 444 ? 40.5 9.352 -0.504 1 89.44 444 PRO B N 1
ATOM 8092 C CA . PRO B 1 444 ? 39.969 10.086 -1.659 1 89.44 444 PRO B CA 1
ATOM 8093 C C . PRO B 1 444 ? 38.438 10.195 -1.647 1 89.44 444 PRO B C 1
ATOM 8095 O O . PRO B 1 444 ? 37.906 11.234 -2.021 1 89.44 444 PRO B O 1
ATOM 8098 N N . ALA B 1 445 ? 37.781 9.211 -1.233 1 89.31 445 ALA B N 1
ATOM 8099 C CA . ALA B 1 445 ? 36.312 9.234 -1.17 1 89.31 445 ALA B CA 1
ATOM 8100 C C . ALA B 1 445 ? 35.844 10.258 -0.143 1 89.31 445 ALA B C 1
ATOM 8102 O O . ALA B 1 445 ? 34.875 10.992 -0.391 1 89.31 445 ALA B O 1
ATOM 8103 N N . LEU B 1 446 ? 36.531 10.32 0.913 1 94.44 446 LEU B N 1
ATOM 8104 C CA . LEU B 1 446 ? 36.156 11.258 1.96 1 94.44 446 LEU B CA 1
ATOM 8105 C C . LEU B 1 446 ? 36.469 12.695 1.535 1 94.44 446 LEU B C 1
ATOM 8107 O O . LEU B 1 446 ? 35.719 13.617 1.874 1 94.44 446 LEU B O 1
ATOM 8111 N N . ILE B 1 447 ? 37.531 12.844 0.822 1 95.12 447 ILE B N 1
ATOM 8112 C CA . ILE B 1 447 ? 37.875 14.164 0.326 1 95.12 447 ILE B CA 1
ATOM 8113 C C . ILE B 1 447 ? 36.844 14.641 -0.684 1 95.12 447 ILE B C 1
ATOM 8115 O O . ILE B 1 447 ? 36.406 15.805 -0.661 1 95.12 447 ILE B O 1
ATOM 8119 N N . ALA B 1 448 ? 36.406 13.734 -1.478 1 93.75 448 ALA B N 1
ATOM 8120 C CA . ALA B 1 448 ? 35.375 14.062 -2.445 1 93.75 448 ALA B CA 1
ATOM 8121 C C . ALA B 1 448 ? 34.094 14.445 -1.745 1 93.75 448 ALA B C 1
ATOM 8123 O O . ALA B 1 448 ? 33.375 15.359 -2.189 1 93.75 448 ALA B O 1
ATOM 8124 N N . LEU B 1 449 ? 33.75 13.758 -0.712 1 95.5 449 LEU B N 1
ATOM 8125 C CA . LEU B 1 449 ? 32.562 14.094 0.078 1 95.5 449 LEU B CA 1
ATOM 8126 C C . LEU B 1 449 ? 32.719 15.477 0.705 1 95.5 449 LEU B C 1
ATOM 8128 O O . LEU B 1 449 ? 31.75 16.25 0.71 1 95.5 449 LEU B O 1
ATOM 8132 N N . ALA B 1 450 ? 33.844 15.695 1.229 1 96.44 450 ALA B N 1
ATOM 8133 C CA . ALA B 1 450 ? 34.094 17 1.845 1 96.44 450 ALA B CA 1
ATOM 8134 C C . ALA B 1 450 ? 33.938 18.125 0.831 1 96.44 450 ALA B C 1
ATOM 8136 O O . ALA B 1 450 ? 33.406 19.188 1.151 1 96.44 450 ALA B O 1
ATOM 8137 N N . ASP B 1 451 ? 34.406 17.891 -0.351 1 95.19 451 ASP B N 1
ATOM 8138 C CA . ASP B 1 451 ? 34.25 18.891 -1.408 1 95.19 451 ASP B CA 1
ATOM 8139 C C . ASP B 1 451 ? 32.781 19.141 -1.729 1 95.19 451 ASP B C 1
ATOM 8141 O O . ASP B 1 451 ? 32.375 20.281 -1.957 1 95.19 451 ASP B O 1
ATOM 8145 N N . TYR B 1 452 ? 32.094 18.109 -1.731 1 95.06 452 TYR B N 1
ATOM 8146 C CA . TYR B 1 452 ? 30.656 18.188 -1.979 1 95.06 452 TYR B CA 1
ATOM 8147 C C . TYR B 1 452 ? 29.969 19.031 -0.903 1 95.06 452 TYR B C 1
ATOM 8149 O O . TYR B 1 452 ? 29.141 19.891 -1.211 1 95.06 452 TYR B O 1
ATOM 8157 N N . ILE B 1 453 ? 30.281 18.766 0.331 1 96.5 453 ILE B N 1
ATOM 8158 C CA . ILE B 1 453 ? 29.641 19.469 1.447 1 96.5 453 ILE B CA 1
ATOM 8159 C C . ILE B 1 453 ? 30.047 20.938 1.417 1 96.5 453 ILE B C 1
ATOM 8161 O O . ILE B 1 453 ? 29.203 21.828 1.634 1 96.5 453 ILE B O 1
ATOM 8165 N N . ASP B 1 454 ? 31.25 21.188 1.077 1 95.56 454 ASP B N 1
ATOM 8166 C CA . ASP B 1 454 ? 31.734 22.562 0.988 1 95.56 454 ASP B CA 1
ATOM 8167 C C . ASP B 1 454 ? 30.984 23.359 -0.075 1 95.56 454 ASP B C 1
ATOM 8169 O O . ASP B 1 454 ? 30.469 24.438 0.199 1 95.56 454 ASP B O 1
ATOM 8173 N N . ARG B 1 455 ? 30.891 22.781 -1.15 1 93.88 455 ARG B N 1
ATOM 8174 C CA . ARG B 1 455 ? 30.328 23.469 -2.309 1 93.88 455 ARG B CA 1
ATOM 8175 C C . ARG B 1 455 ? 28.812 23.625 -2.18 1 93.88 455 ARG B C 1
ATOM 8177 O O . ARG B 1 455 ? 28.266 24.688 -2.461 1 93.88 455 ARG B O 1
ATOM 8184 N N . ASN B 1 456 ? 28.125 22.609 -1.73 1 93.12 456 ASN B N 1
ATOM 8185 C CA . ASN B 1 456 ? 26.672 22.562 -1.82 1 93.12 456 ASN B CA 1
ATOM 8186 C C . ASN B 1 456 ? 26.016 23.062 -0.537 1 93.12 456 ASN B C 1
ATOM 8188 O O . ASN B 1 456 ? 24.844 23.469 -0.546 1 93.12 456 ASN B O 1
ATOM 8192 N N . TRP B 1 457 ? 26.75 23.016 0.596 1 94.94 457 TRP B N 1
ATOM 8193 C CA . TRP B 1 457 ? 26.031 23.25 1.845 1 94.94 457 TRP B CA 1
ATOM 8194 C C . TRP B 1 457 ? 26.719 24.328 2.678 1 94.94 457 TRP B C 1
ATOM 8196 O O . TRP B 1 457 ? 26.062 25.062 3.406 1 94.94 457 TRP B O 1
ATOM 8206 N N . ILE B 1 458 ? 28.031 24.469 2.631 1 95.56 458 ILE B N 1
ATOM 8207 C CA . ILE B 1 458 ? 28.75 25.438 3.457 1 95.56 458 ILE B CA 1
ATOM 8208 C C . ILE B 1 458 ? 28.891 26.766 2.697 1 95.56 458 ILE B C 1
ATOM 8210 O O . ILE B 1 458 ? 28.531 27.828 3.203 1 95.56 458 ILE B O 1
ATOM 8214 N N . GLU B 1 459 ? 29.328 26.688 1.445 1 93.06 459 GLU B N 1
ATOM 8215 C CA . GLU B 1 459 ? 29.609 27.875 0.648 1 93.06 459 GLU B CA 1
ATOM 8216 C C . GLU B 1 459 ? 28.438 28.203 -0.282 1 93.06 459 GLU B C 1
ATOM 8218 O O . GLU B 1 459 ? 28.531 29.109 -1.11 1 93.06 459 GLU B O 1
ATOM 8223 N N . SER B 1 460 ? 27.359 27.484 -0.117 1 90.5 460 SER B N 1
ATOM 8224 C CA . SER B 1 460 ? 26.219 27.672 -1.005 1 90.5 460 SER B CA 1
ATOM 8225 C C . SER B 1 460 ? 25.547 29.016 -0.762 1 90.5 460 SER B C 1
ATOM 8227 O O . SER B 1 460 ? 25.359 29.422 0.385 1 90.5 460 SER B O 1
ATOM 8229 N N . SER B 1 461 ? 25.141 29.719 -1.811 1 87.25 461 SER B N 1
ATOM 8230 C CA . SER B 1 461 ? 24.406 30.969 -1.709 1 87.25 461 SER B CA 1
ATOM 8231 C C . SER B 1 461 ? 22.922 30.734 -1.45 1 87.25 461 SER B C 1
ATOM 8233 O O . SER B 1 461 ? 22.266 31.547 -0.803 1 87.25 461 SER B O 1
ATOM 8235 N N . LEU B 1 462 ? 22.438 29.656 -1.889 1 86.69 462 LEU B N 1
ATOM 8236 C CA . LEU B 1 462 ? 21.016 29.344 -1.762 1 86.69 462 LEU B CA 1
ATOM 8237 C C . LEU B 1 462 ? 20.719 28.672 -0.428 1 86.69 462 LEU B C 1
ATOM 8239 O O . LEU B 1 462 ? 19.672 28.906 0.181 1 86.69 462 LEU B O 1
ATOM 8243 N N . HIS B 1 463 ? 21.703 27.859 -0.089 1 91.94 463 HIS B N 1
ATOM 8244 C CA . HIS B 1 463 ? 21.484 27.078 1.126 1 91.94 463 HIS B CA 1
ATOM 8245 C C . HIS B 1 463 ? 22.656 27.234 2.094 1 91.94 463 HIS B C 1
ATOM 8247 O O . HIS B 1 463 ? 23.328 26.25 2.416 1 91.94 463 HIS B O 1
ATOM 8253 N N . PRO B 1 464 ? 22.781 28.406 2.635 1 93 464 PRO B N 1
ATOM 8254 C CA . PRO B 1 464 ? 23.812 28.578 3.664 1 93 464 PRO B CA 1
ATOM 8255 C C . PRO B 1 464 ? 23.453 27.859 4.969 1 93 464 PRO B C 1
ATOM 8257 O O . PRO B 1 464 ? 22.312 27.438 5.152 1 93 464 PRO B O 1
ATOM 8260 N N . PRO B 1 465 ? 24.359 27.688 5.875 1 95.12 465 PRO B N 1
ATOM 8261 C CA . PRO B 1 465 ? 24.125 26.984 7.129 1 95.12 465 PRO B CA 1
ATOM 8262 C C . PRO B 1 465 ? 22.938 27.531 7.91 1 95.12 465 PRO B C 1
ATOM 8264 O O . PRO B 1 465 ? 22.25 26.781 8.609 1 95.12 465 PRO B O 1
ATOM 8267 N N . ALA B 1 466 ? 22.609 28.75 7.727 1 92.94 466 ALA B N 1
ATOM 8268 C CA . ALA B 1 466 ? 21.484 29.359 8.414 1 92.94 466 ALA B CA 1
ATOM 8269 C C . ALA B 1 466 ? 20.156 28.719 8 1 92.94 466 ALA B C 1
ATOM 8271 O O . ALA B 1 466 ? 19.188 28.719 8.766 1 92.94 466 ALA B O 1
ATOM 8272 N N . THR B 1 467 ? 20.156 28.141 6.828 1 93.38 467 THR B N 1
ATOM 8273 C CA . THR B 1 467 ? 18.922 27.594 6.277 1 93.38 467 THR B CA 1
ATOM 8274 C C . THR B 1 467 ? 18.734 26.141 6.695 1 93.38 467 THR B C 1
ATOM 8276 O O . THR B 1 467 ? 17.656 25.578 6.52 1 93.38 467 THR B O 1
ATOM 8279 N N . TRP B 1 468 ? 19.75 25.516 7.266 1 94.75 468 TRP B N 1
ATOM 8280 C CA . TRP B 1 468 ? 19.531 24.109 7.57 1 94.75 468 TRP B CA 1
ATOM 8281 C C . TRP B 1 468 ? 20 23.781 8.984 1 94.75 468 TRP B C 1
ATOM 8283 O O . TRP B 1 468 ? 19.906 22.641 9.422 1 94.75 468 TRP B O 1
ATOM 8293 N N . SER B 1 469 ? 20.406 24.812 9.781 1 95.31 469 SER B N 1
ATOM 8294 C CA . SER B 1 469 ? 20.641 24.625 11.211 1 95.31 469 SER B CA 1
ATOM 8295 C C . SER B 1 469 ? 19.328 24.406 11.961 1 95.31 469 SER B C 1
ATOM 8297 O O . SER B 1 469 ? 18.375 25.172 11.773 1 95.31 469 SER B O 1
ATOM 8299 N N . ILE B 1 470 ? 19.312 23.422 12.727 1 93 470 ILE B N 1
ATOM 8300 C CA . ILE B 1 470 ? 18.078 23.141 13.469 1 93 470 ILE B CA 1
ATOM 8301 C C . ILE B 1 470 ? 18.312 23.391 14.961 1 93 470 ILE B C 1
ATOM 8303 O O . ILE B 1 470 ? 17.609 22.828 15.805 1 93 470 ILE B O 1
ATOM 8307 N N . PHE B 1 471 ? 19.281 24.188 15.258 1 93.38 471 PHE B N 1
ATOM 8308 C CA . PHE B 1 471 ? 19.625 24.484 16.641 1 93.38 471 PHE B CA 1
ATOM 8309 C C . PHE B 1 471 ? 18.422 25.047 17.391 1 93.38 471 PHE B C 1
ATOM 8311 O O . PHE B 1 471 ? 17.844 26.047 16.969 1 93.38 471 PHE B O 1
ATOM 8318 N N . LYS B 1 472 ? 17.953 24.375 18.422 1 91.19 472 LYS B N 1
ATOM 8319 C CA . LYS B 1 472 ? 16.891 24.766 19.359 1 91.19 472 LYS B CA 1
ATOM 8320 C C . LYS B 1 472 ? 15.531 24.75 18.672 1 91.19 472 LYS B C 1
ATOM 8322 O O . LYS B 1 472 ? 14.625 25.484 19.078 1 91.19 472 LYS B O 1
ATOM 8327 N N . LYS B 1 473 ? 15.453 24.047 17.656 1 88.44 473 LYS B N 1
ATOM 8328 C CA . LYS B 1 473 ? 14.156 23.891 17 1 88.44 473 LYS B CA 1
ATOM 8329 C C . LYS B 1 473 ? 13.461 22.609 17.438 1 88.44 473 LYS B C 1
ATOM 8331 O O . LYS B 1 473 ? 14.109 21.562 17.594 1 88.44 473 LYS B O 1
ATOM 8336 N N . THR B 1 474 ? 12.18 22.734 17.688 1 82.44 474 THR B N 1
ATOM 8337 C CA . THR B 1 474 ? 11.406 21.578 18.141 1 82.44 474 THR B CA 1
ATOM 8338 C C . THR B 1 474 ? 11.008 20.703 16.953 1 82.44 474 THR B C 1
ATOM 8340 O O . THR B 1 474 ? 11.133 19.484 17.016 1 82.44 474 THR B O 1
ATOM 8343 N N . ILE B 1 475 ? 10.484 21.328 15.961 1 83 475 ILE B N 1
ATOM 8344 C CA . ILE B 1 475 ? 10.125 20.609 14.742 1 83 475 ILE B CA 1
ATOM 8345 C C . ILE B 1 475 ? 11.242 20.75 13.703 1 83 475 ILE B C 1
ATOM 8347 O O . ILE B 1 475 ? 11.508 21.859 13.234 1 83 475 ILE B O 1
ATOM 8351 N N . ARG B 1 476 ? 11.805 19.641 13.406 1 82.5 476 ARG B N 1
ATOM 8352 C CA . ARG B 1 476 ? 13.031 19.703 12.617 1 82.5 476 ARG B CA 1
ATOM 8353 C C . ARG B 1 476 ? 12.82 19.078 11.242 1 82.5 476 ARG B C 1
ATOM 8355 O O . ARG B 1 476 ? 13.688 19.188 10.367 1 82.5 476 ARG B O 1
ATOM 8362 N N . THR B 1 477 ? 11.695 18.391 11.125 1 81.5 477 THR B N 1
ATOM 8363 C CA . THR B 1 477 ? 11.484 17.641 9.891 1 81.5 477 THR B CA 1
ATOM 8364 C C . THR B 1 477 ? 10.07 17.859 9.367 1 81.5 477 THR B C 1
ATOM 8366 O O . THR B 1 477 ? 9.211 18.375 10.078 1 81.5 477 THR B O 1
ATOM 8369 N N . ASN B 1 478 ? 9.875 17.547 8.117 1 85.44 478 ASN B N 1
ATOM 8370 C CA . ASN B 1 478 ? 8.562 17.547 7.473 1 85.44 478 ASN B CA 1
ATOM 8371 C C . ASN B 1 478 ? 7.898 16.172 7.539 1 85.44 478 ASN B C 1
ATOM 8373 O O . ASN B 1 478 ? 7.102 15.828 6.664 1 85.44 478 ASN B O 1
ATOM 8377 N N . ASN B 1 479 ? 8.234 15.445 8.555 1 83.31 479 ASN B N 1
ATOM 8378 C CA . ASN B 1 479 ? 7.746 14.078 8.664 1 83.31 479 ASN B CA 1
ATOM 8379 C C . ASN B 1 479 ? 6.227 14.031 8.812 1 83.31 479 ASN B C 1
ATOM 8381 O O . ASN B 1 479 ? 5.578 13.117 8.305 1 83.31 479 ASN B O 1
ATOM 8385 N N . ASP B 1 480 ? 5.645 14.992 9.5 1 88.5 480 ASP B N 1
ATOM 8386 C CA . ASP B 1 480 ? 4.199 15.016 9.688 1 88.5 480 ASP B CA 1
ATOM 8387 C C . ASP B 1 480 ? 3.473 15.242 8.367 1 88.5 480 ASP B C 1
ATOM 8389 O O . ASP B 1 480 ? 2.424 14.641 8.117 1 88.5 480 ASP B O 1
ATOM 8393 N N . VAL B 1 481 ? 4.078 16.109 7.574 1 91.75 481 VAL B N 1
ATOM 8394 C CA . VAL B 1 481 ? 3.494 16.375 6.266 1 91.75 481 VAL B CA 1
ATOM 8395 C C . VAL B 1 481 ? 3.602 15.133 5.387 1 91.75 481 VAL B C 1
ATOM 8397 O O . VAL B 1 481 ? 2.635 14.742 4.727 1 91.75 481 VAL B O 1
ATOM 8400 N N . GLU B 1 482 ? 4.754 14.5 5.426 1 89.44 482 GLU B N 1
ATOM 8401 C CA . GLU B 1 482 ? 4.949 13.25 4.688 1 89.44 482 GLU B CA 1
ATOM 8402 C C . GLU B 1 482 ? 3.992 12.164 5.172 1 89.44 482 GLU B C 1
ATOM 8404 O O . GLU B 1 482 ? 3.447 11.406 4.367 1 89.44 482 GLU B O 1
ATOM 8409 N N . GLY B 1 483 ? 3.852 12.133 6.48 1 90.5 483 GLY B N 1
ATOM 8410 C CA . GLY B 1 483 ? 2.887 11.203 7.051 1 90.5 483 GLY B CA 1
ATOM 8411 C C . GLY B 1 483 ? 1.476 11.422 6.543 1 90.5 483 GLY B C 1
ATOM 8412 O O . GLY B 1 483 ? 0.76 10.461 6.25 1 90.5 483 GLY B O 1
ATOM 8413 N N . TRP B 1 484 ? 1.122 12.648 6.426 1 93.44 484 TRP B N 1
ATOM 8414 C CA . TRP B 1 484 ? -0.209 12.961 5.914 1 93.44 484 TRP B CA 1
ATOM 8415 C C . TRP B 1 484 ? -0.343 12.547 4.453 1 93.44 484 TRP B C 1
ATOM 8417 O O . TRP B 1 484 ? -1.371 12 4.051 1 93.44 484 TRP B O 1
ATOM 8427 N N . HIS B 1 485 ? 0.671 12.844 3.646 1 92.94 485 HIS B N 1
ATOM 8428 C CA . HIS B 1 485 ? 0.65 12.438 2.246 1 92.94 485 HIS B CA 1
ATOM 8429 C C . HIS B 1 485 ? 0.464 10.93 2.113 1 92.94 485 HIS B C 1
ATOM 8431 O O . HIS B 1 485 ? -0.332 10.469 1.291 1 92.94 485 HIS B O 1
ATOM 8437 N N . ASN B 1 486 ? 1.187 10.203 2.9 1 90.69 486 ASN B N 1
ATOM 8438 C CA . ASN B 1 486 ? 1.066 8.75 2.883 1 90.69 486 ASN B CA 1
ATOM 8439 C C . ASN B 1 486 ? -0.332 8.305 3.295 1 90.69 486 ASN B C 1
ATOM 8441 O O . ASN B 1 486 ? -0.888 7.375 2.705 1 90.69 486 ASN B O 1
ATOM 8445 N N . ALA B 1 487 ? -0.842 8.945 4.344 1 91.06 487 ALA B N 1
ATOM 8446 C CA . ALA B 1 487 ? -2.189 8.617 4.801 1 91.06 487 ALA B CA 1
ATOM 8447 C C . ALA B 1 487 ? -3.223 8.898 3.715 1 91.06 487 ALA B C 1
ATOM 8449 O O . ALA B 1 487 ? -4.176 8.141 3.539 1 91.06 487 ALA B O 1
ATOM 8450 N N . LEU B 1 488 ? -3.023 10.031 3.088 1 93.75 488 LEU B N 1
ATOM 8451 C CA . LEU B 1 488 ? -3.916 10.391 1.991 1 93.75 488 LEU B CA 1
ATOM 8452 C C . LEU B 1 488 ? -3.924 9.312 0.918 1 93.75 488 LEU B C 1
ATOM 8454 O O . LEU B 1 488 ? -4.984 8.945 0.406 1 93.75 488 LEU B O 1
ATOM 8458 N N . ASN B 1 489 ? -2.791 8.812 0.606 1 90.5 489 ASN B N 1
ATOM 8459 C CA . ASN B 1 489 ? -2.67 7.742 -0.376 1 90.5 489 ASN B CA 1
ATOM 8460 C C . ASN B 1 489 ? -3.326 6.457 0.115 1 90.5 489 ASN B C 1
ATOM 8462 O O . ASN B 1 489 ? -4.02 5.777 -0.646 1 90.5 489 ASN B O 1
ATOM 8466 N N . LYS B 1 490 ? -3.092 6.152 1.342 1 87.19 490 LYS B N 1
ATOM 8467 C CA . LYS B 1 490 ? -3.662 4.938 1.923 1 87.19 490 LYS B CA 1
ATOM 8468 C C . LYS B 1 490 ? -5.188 4.992 1.922 1 87.19 490 LYS B C 1
ATOM 8470 O O . LYS B 1 490 ? -5.852 3.973 1.729 1 87.19 490 LYS B O 1
ATOM 8475 N N . ARG B 1 491 ? -5.684 6.148 2.172 1 88.62 491 ARG B N 1
ATOM 8476 C CA . ARG B 1 491 ? -7.133 6.312 2.195 1 88.62 491 ARG B CA 1
ATOM 8477 C C . ARG B 1 491 ? -7.723 6.141 0.8 1 88.62 491 ARG B C 1
ATOM 8479 O O . ARG B 1 491 ? -8.922 5.902 0.654 1 88.62 491 ARG B O 1
ATOM 8486 N N . ALA B 1 492 ? -6.879 6.312 -0.177 1 87.94 492 ALA B N 1
ATOM 8487 C CA . ALA B 1 492 ? -7.27 6.004 -1.55 1 87.94 492 ALA B CA 1
ATOM 8488 C C . ALA B 1 492 ? -6.875 4.578 -1.926 1 87.94 492 ALA B C 1
ATOM 8490 O O . ALA B 1 492 ? -6.617 4.289 -3.096 1 87.94 492 ALA B O 1
ATOM 8491 N N . THR B 1 493 ? -6.707 3.703 -0.981 1 80.69 493 THR B N 1
ATOM 8492 C CA . THR B 1 493 ? -6.383 2.287 -1.127 1 80.69 493 THR B CA 1
ATOM 8493 C C . THR B 1 493 ? -5.031 2.111 -1.812 1 80.69 493 THR B C 1
ATOM 8495 O O . THR B 1 493 ? -4.848 1.189 -2.611 1 80.69 493 THR B O 1
ATOM 8498 N N . GLY B 1 494 ? -4.234 3.107 -1.688 1 79.12 494 GLY B N 1
ATOM 8499 C CA . GLY B 1 494 ? -2.885 3 -2.217 1 79.12 494 GLY B CA 1
ATOM 8500 C C . GLY B 1 494 ? -2.809 3.24 -3.713 1 79.12 494 GLY B C 1
ATOM 8501 O O . GLY B 1 494 ? -1.762 3.021 -4.328 1 79.12 494 GLY B O 1
ATOM 8502 N N . LYS B 1 495 ? -3.844 3.664 -4.312 1 81.75 495 LYS B N 1
ATOM 8503 C CA . LYS B 1 495 ? -3.855 3.934 -5.746 1 81.75 495 LYS B CA 1
ATOM 8504 C C . LYS B 1 495 ? -2.994 5.148 -6.086 1 81.75 495 LYS B C 1
ATOM 8506 O O . LYS B 1 495 ? -2.945 6.113 -5.316 1 81.75 495 LYS B O 1
ATOM 8511 N N . CYS B 1 496 ? -2.295 5.051 -7.145 1 86.25 496 CYS B N 1
ATOM 8512 C CA . CYS B 1 496 ? -1.506 6.156 -7.668 1 86.25 496 CYS B CA 1
ATOM 8513 C C . CYS B 1 496 ? -2.154 6.746 -8.914 1 86.25 496 CYS B C 1
ATOM 8515 O O . CYS B 1 496 ? -3.07 6.148 -9.484 1 86.25 496 CYS B O 1
ATOM 8517 N N . ASN B 1 497 ? -1.835 7.914 -9.25 1 91.06 497 ASN B N 1
ATOM 8518 C CA . ASN B 1 497 ? -2.297 8.555 -10.477 1 91.06 497 ASN B CA 1
ATOM 8519 C C . ASN B 1 497 ? -3.822 8.602 -10.547 1 91.06 497 ASN B C 1
ATOM 8521 O O . ASN B 1 497 ? -4.418 8.148 -11.523 1 91.06 497 ASN B O 1
ATOM 8525 N N . LEU B 1 498 ? -4.398 9.18 -9.578 1 93.56 498 LEU B N 1
ATOM 8526 C CA . LEU B 1 498 ? -5.852 9.297 -9.484 1 93.56 498 LEU B CA 1
ATOM 8527 C C . LEU B 1 498 ? -6.391 10.258 -10.539 1 93.56 498 LEU B C 1
ATOM 8529 O O . LEU B 1 498 ? -5.793 11.305 -10.789 1 93.56 498 LEU B O 1
ATOM 8533 N N . PRO B 1 499 ? -7.52 9.883 -11.148 1 93.12 499 PRO B N 1
ATOM 8534 C CA . PRO B 1 499 ? -8.18 10.836 -12.047 1 93.12 499 PRO B CA 1
ATOM 8535 C C . PRO B 1 499 ? -8.594 12.125 -11.344 1 93.12 499 PRO B C 1
ATOM 8537 O O . PRO B 1 499 ? -8.883 12.117 -10.148 1 93.12 499 PRO B O 1
ATOM 8540 N N . PHE B 1 500 ? -8.656 13.195 -12.094 1 95.31 500 PHE B N 1
ATOM 8541 C CA . PHE B 1 500 ? -8.914 14.531 -11.555 1 95.31 500 PHE B CA 1
ATOM 8542 C C . PHE B 1 500 ? -10.227 14.562 -10.781 1 95.31 500 PHE B C 1
ATOM 8544 O O . PHE B 1 500 ? -10.266 15.047 -9.648 1 95.31 500 PHE B O 1
ATOM 8551 N N . TYR B 1 501 ? -11.242 14.055 -11.312 1 95.12 501 TYR B N 1
ATOM 8552 C CA . TYR B 1 501 ? -12.562 14.164 -10.711 1 95.12 501 TYR B CA 1
ATOM 8553 C C . TYR B 1 501 ? -12.766 13.094 -9.641 1 95.12 501 TYR B C 1
ATOM 8555 O O . TYR B 1 501 ? -13.852 12.969 -9.078 1 95.12 501 TYR B O 1
ATOM 8563 N N . LEU B 1 502 ? -11.844 12.289 -9.398 1 92.75 502 LEU B N 1
ATOM 8564 C CA . LEU B 1 502 ? -11.789 11.422 -8.227 1 92.75 502 LEU B CA 1
ATOM 8565 C C . LEU B 1 502 ? -10.93 12.039 -7.133 1 92.75 502 LEU B C 1
ATOM 8567 O O . LEU B 1 502 ? -11.25 11.93 -5.949 1 92.75 502 LEU B O 1
ATOM 8571 N N . LEU B 1 503 ? -9.844 12.672 -7.527 1 94.69 503 LEU B N 1
ATOM 8572 C CA . LEU B 1 503 ? -8.891 13.258 -6.594 1 94.69 503 LEU B CA 1
ATOM 8573 C C . LEU B 1 503 ? -9.5 14.445 -5.863 1 94.69 503 LEU B C 1
ATOM 8575 O O . LEU B 1 503 ? -9.352 14.57 -4.645 1 94.69 503 LEU B O 1
ATOM 8579 N N . VAL B 1 504 ? -10.18 15.32 -6.551 1 95.56 504 VAL B N 1
ATOM 8580 C CA . VAL B 1 504 ? -10.68 16.562 -5.965 1 95.56 504 VAL B CA 1
ATOM 8581 C C . VAL B 1 504 ? -11.711 16.25 -4.883 1 95.56 504 VAL B C 1
ATOM 8583 O O . VAL B 1 504 ? -11.617 16.75 -3.762 1 95.56 504 VAL B O 1
ATOM 8586 N N . PRO B 1 505 ? -12.68 15.352 -5.207 1 93.25 505 PRO B N 1
ATOM 8587 C CA . PRO B 1 505 ? -13.586 14.977 -4.125 1 93.25 505 PRO B CA 1
ATOM 8588 C C . PRO B 1 505 ? -12.859 14.328 -2.943 1 93.25 505 PRO B C 1
ATOM 8590 O O . PRO B 1 505 ? -13.273 14.5 -1.794 1 93.25 505 PRO B O 1
ATOM 8593 N N . HIS B 1 506 ? -11.852 13.57 -3.246 1 94.12 506 HIS B N 1
ATOM 8594 C CA . HIS B 1 506 ? -11.039 12.984 -2.189 1 94.12 506 HIS B CA 1
ATOM 8595 C C . HIS B 1 506 ? -10.391 14.062 -1.329 1 94.12 506 HIS B C 1
ATOM 8597 O O . HIS B 1 506 ? -10.344 13.945 -0.102 1 94.12 506 HIS B O 1
ATOM 8603 N N . LEU B 1 507 ? -9.93 15.164 -1.921 1 96.69 507 LEU B N 1
ATOM 8604 C CA . LEU B 1 507 ? -9.344 16.297 -1.213 1 96.69 507 LEU B CA 1
ATOM 8605 C C . LEU B 1 507 ? -10.406 17.062 -0.438 1 96.69 507 LEU B C 1
ATOM 8607 O O . LEU B 1 507 ? -10.133 17.594 0.644 1 96.69 507 LEU B O 1
ATOM 8611 N N . GLN B 1 508 ? -11.562 17.125 -1.024 1 95.62 508 GLN B N 1
ATOM 8612 C CA . GLN B 1 508 ? -12.664 17.781 -0.335 1 95.62 508 GLN B CA 1
ATOM 8613 C C . GLN B 1 508 ? -13.016 17.062 0.965 1 95.62 508 GLN B C 1
ATOM 8615 O O . GLN B 1 508 ? -13.273 17.703 1.985 1 95.62 508 GLN B O 1
ATOM 8620 N N . LYS B 1 509 ? -13.016 15.781 0.856 1 93.75 509 LYS B N 1
ATOM 8621 C CA . LYS B 1 509 ? -13.234 14.992 2.068 1 93.75 509 LYS B CA 1
ATOM 8622 C C . LYS B 1 509 ? -12.133 15.25 3.094 1 93.75 509 LYS B C 1
ATOM 8624 O O . LYS B 1 509 ? -12.406 15.336 4.293 1 93.75 509 LYS B O 1
ATOM 8629 N N . GLU B 1 510 ? -10.922 15.398 2.654 1 95.38 510 GLU B N 1
ATOM 8630 C CA . GLU B 1 510 ? -9.805 15.711 3.535 1 95.38 510 GLU B CA 1
ATOM 8631 C C . GLU B 1 510 ? -9.984 17.078 4.191 1 95.38 510 GLU B C 1
ATOM 8633 O O . GLU B 1 510 ? -9.625 17.266 5.355 1 95.38 510 GLU B O 1
ATOM 8638 N N . ALA B 1 511 ? -10.5 18.016 3.414 1 96.5 511 ALA B N 1
ATOM 8639 C CA . ALA B 1 511 ? -10.766 19.344 3.965 1 96.5 511 ALA B CA 1
ATOM 8640 C C . ALA B 1 511 ? -11.773 19.266 5.109 1 96.5 511 ALA B C 1
ATOM 8642 O O . ALA B 1 511 ? -11.625 19.969 6.121 1 96.5 511 ALA B O 1
ATOM 8643 N N . ALA B 1 512 ? -12.742 18.422 4.922 1 94.56 512 ALA B N 1
ATOM 8644 C CA . ALA B 1 512 ? -13.711 18.219 5.992 1 94.56 512 ALA B CA 1
ATOM 8645 C C . ALA B 1 512 ? -13.055 17.594 7.219 1 94.56 512 ALA B C 1
ATOM 8647 O O . ALA B 1 512 ? -13.383 17.953 8.352 1 94.56 512 ALA B O 1
ATOM 8648 N N . LEU B 1 513 ? -12.164 16.734 6.992 1 94.69 513 LEU B N 1
ATOM 8649 C CA . LEU B 1 513 ? -11.43 16.094 8.086 1 94.69 513 LEU B CA 1
ATOM 8650 C C . LEU B 1 513 ? -10.555 17.109 8.812 1 94.69 513 LEU B C 1
ATOM 8652 O O . LEU B 1 513 ? -10.375 17.016 10.031 1 94.69 513 LEU B O 1
ATOM 8656 N N . VAL B 1 514 ? -10.008 18.031 8.062 1 95.12 514 VAL B N 1
ATOM 8657 C CA . VAL B 1 514 ? -9.188 19.078 8.648 1 95.12 514 VAL B CA 1
ATOM 8658 C C . VAL B 1 514 ? -10.016 19.891 9.641 1 95.12 514 VAL B C 1
ATOM 8660 O O . VAL B 1 514 ? -9.57 20.172 10.758 1 95.12 514 VAL B O 1
ATOM 8663 N N . HIS B 1 515 ? -11.195 20.219 9.219 1 93.62 515 HIS B N 1
ATOM 8664 C CA . HIS B 1 515 ? -12.086 20.953 10.109 1 93.62 515 HIS B CA 1
ATOM 8665 C C . HIS B 1 515 ? -12.375 20.172 11.383 1 93.62 515 HIS B C 1
ATOM 8667 O O . HIS B 1 515 ? -12.367 20.719 12.477 1 93.62 515 HIS B O 1
ATOM 8673 N N . LEU B 1 516 ? -12.594 18.953 11.164 1 93.38 516 LEU B N 1
ATOM 8674 C CA . LEU B 1 516 ? -12.844 18.062 12.297 1 93.38 516 LEU B CA 1
ATOM 8675 C C . LEU B 1 516 ? -11.625 17.984 13.211 1 93.38 516 LEU B C 1
ATOM 8677 O O . LEU B 1 516 ? -11.75 18.062 14.43 1 93.38 516 LEU B O 1
ATOM 8681 N N . ASN B 1 517 ? -10.43 17.875 12.688 1 93.81 517 ASN B N 1
ATOM 8682 C CA . ASN B 1 517 ? -9.195 17.75 13.461 1 93.81 517 ASN B CA 1
ATOM 8683 C C . ASN B 1 517 ? -8.914 19.016 14.266 1 93.81 517 ASN B C 1
ATOM 8685 O O . ASN B 1 517 ? -8.469 18.953 15.406 1 93.81 517 ASN B O 1
ATOM 8689 N N . ILE B 1 518 ? -9.195 20.109 13.641 1 93.38 518 ILE B N 1
ATOM 8690 C CA . ILE B 1 518 ? -8.992 21.375 14.336 1 93.38 518 ILE B CA 1
ATOM 8691 C C . ILE B 1 518 ? -9.906 21.438 15.555 1 93.38 518 ILE B C 1
ATOM 8693 O O . ILE B 1 518 ? -9.469 21.812 16.641 1 93.38 518 ILE B O 1
ATOM 8697 N N . ARG B 1 519 ? -11.133 21.031 15.344 1 91.88 519 ARG B N 1
ATOM 8698 C CA . ARG B 1 519 ? -12.102 21.031 16.438 1 91.88 519 ARG B CA 1
ATOM 8699 C C . ARG B 1 519 ? -11.656 20.078 17.562 1 91.88 519 ARG B C 1
ATOM 8701 O O . ARG B 1 519 ? -11.711 20.438 18.734 1 91.88 519 ARG B O 1
ATOM 8708 N N . LEU B 1 520 ? -11.219 18.953 17.219 1 93.06 520 LEU B N 1
ATOM 8709 C CA . LEU B 1 520 ? -10.812 17.953 18.188 1 93.06 520 LEU B CA 1
ATOM 8710 C C . LEU B 1 520 ? -9.578 18.391 18.969 1 93.06 520 LEU B C 1
ATOM 8712 O O . LEU B 1 520 ? -9.43 18.094 20.141 1 93.06 520 LEU B O 1
ATOM 8716 N N . VAL B 1 521 ? -8.727 19.094 18.328 1 92.69 521 VAL B N 1
ATOM 8717 C CA . VAL B 1 521 ? -7.547 19.625 19 1 92.69 521 VAL B CA 1
ATOM 8718 C C . VAL B 1 521 ? -7.961 20.719 19.984 1 92.69 521 VAL B C 1
ATOM 8720 O O . VAL B 1 521 ? -7.453 20.766 21.109 1 92.69 521 VAL B O 1
ATOM 8723 N N . LYS B 1 522 ? -8.852 21.547 19.547 1 89.31 522 LYS B N 1
ATOM 8724 C CA . LYS B 1 522 ? -9.344 22.609 20.438 1 89.31 522 LYS B CA 1
ATOM 8725 C C . LYS B 1 522 ? -10 22.016 21.672 1 89.31 522 LYS B C 1
ATOM 8727 O O . LYS B 1 522 ? -9.891 22.578 22.766 1 89.31 522 LYS B O 1
ATOM 8732 N N . ASP B 1 523 ? -10.641 20.828 21.516 1 89.56 523 ASP B N 1
ATOM 8733 C CA . ASP B 1 523 ? -11.297 20.141 22.625 1 89.56 523 ASP B CA 1
ATOM 8734 C C . ASP B 1 523 ? -10.305 19.281 23.406 1 89.56 523 ASP B C 1
ATOM 8736 O O . ASP B 1 523 ? -10.688 18.578 24.344 1 89.56 523 ASP B O 1
ATOM 8740 N N . LYS B 1 524 ? -9.062 19.281 23 1 89.69 524 LYS B N 1
ATOM 8741 C CA . LYS B 1 524 ? -7.98 18.547 23.641 1 89.69 524 LYS B CA 1
ATOM 8742 C C . LYS B 1 524 ? -8.219 17.047 23.562 1 89.69 524 LYS B C 1
ATOM 8744 O O . LYS B 1 524 ? -7.953 16.312 24.516 1 89.69 524 LYS B O 1
ATOM 8749 N N . LYS B 1 525 ? -8.766 16.656 22.516 1 90.06 525 LYS B N 1
ATOM 8750 C CA . LYS B 1 525 ? -9.07 15.242 22.344 1 90.06 525 LYS B CA 1
ATOM 8751 C C . LYS B 1 525 ? -8.156 14.602 21.312 1 90.06 525 LYS B C 1
ATOM 8753 O O . LYS B 1 525 ? -8.148 13.383 21.156 1 90.06 525 LYS B O 1
ATOM 8758 N N . LEU B 1 526 ? -7.414 15.391 20.594 1 90.25 526 LEU B N 1
ATOM 8759 C CA . LEU B 1 526 ? -6.531 14.898 19.547 1 90.25 526 LEU B CA 1
ATOM 8760 C C . LEU B 1 526 ? -5.145 15.516 19.656 1 90.25 526 LEU B C 1
ATOM 8762 O O . LEU B 1 526 ? -5.012 16.734 19.828 1 90.25 526 LEU B O 1
ATOM 8766 N N . SER B 1 527 ? -4.188 14.609 19.656 1 85.12 527 SER B N 1
ATOM 8767 C CA . SER B 1 527 ? -2.809 15.078 19.719 1 85.12 527 SER B CA 1
ATOM 8768 C C . SER B 1 527 ? -1.894 14.211 18.859 1 85.12 527 SER B C 1
ATOM 8770 O O . SER B 1 527 ? -2.211 13.047 18.594 1 85.12 527 SER B O 1
ATOM 8772 N N . ARG B 1 528 ? -0.858 14.836 18.484 1 81.75 528 ARG B N 1
ATOM 8773 C CA . ARG B 1 528 ? 0.151 14.133 17.703 1 81.75 528 ARG B CA 1
ATOM 8774 C C . ARG B 1 528 ? 0.792 13.016 18.516 1 81.75 528 ARG B C 1
ATOM 8776 O O . ARG B 1 528 ? 1.031 13.172 19.719 1 81.75 528 ARG B O 1
ATOM 8783 N N . THR B 1 529 ? 0.838 11.883 17.875 1 74.19 529 THR B N 1
ATOM 8784 C CA . THR B 1 529 ? 1.476 10.75 18.516 1 74.19 529 THR B CA 1
ATOM 8785 C C . THR B 1 529 ? 2.951 10.664 18.141 1 74.19 529 THR B C 1
ATOM 8787 O O . THR B 1 529 ? 3.297 10.719 16.969 1 74.19 529 THR B O 1
ATOM 8790 N N . GLN B 1 530 ? 3.795 10.789 19.125 1 75 530 GLN B N 1
ATOM 8791 C CA . GLN B 1 530 ? 5.227 10.617 18.891 1 75 530 GLN B CA 1
ATOM 8792 C C . GLN B 1 530 ? 5.719 9.289 19.453 1 75 530 GLN B C 1
ATOM 8794 O O . GLN B 1 530 ? 5.309 8.875 20.547 1 75 530 GLN B O 1
ATOM 8799 N N . ARG B 1 531 ? 6.59 8.727 18.781 1 77.19 531 ARG B N 1
ATOM 8800 C CA . ARG B 1 531 ? 7.199 7.484 19.25 1 77.19 531 ARG B CA 1
ATOM 8801 C C . ARG B 1 531 ? 8.062 7.727 20.484 1 77.19 531 ARG B C 1
ATOM 8803 O O . ARG B 1 531 ? 8.695 8.781 20.609 1 77.19 531 ARG B O 1
ATOM 8810 N N . LYS B 1 532 ? 8.094 6.734 21.312 1 76.81 532 LYS B N 1
ATOM 8811 C CA . LYS B 1 532 ? 8.844 6.848 22.562 1 76.81 532 LYS B CA 1
ATOM 8812 C C . LYS B 1 532 ? 10.312 7.156 22.281 1 76.81 532 LYS B C 1
ATOM 8814 O O . LYS B 1 532 ? 10.891 8.055 22.891 1 76.81 532 LYS B O 1
ATOM 8819 N N . GLY B 1 533 ? 10.898 6.43 21.344 1 77.44 533 GLY B N 1
ATOM 8820 C CA . GLY B 1 533 ? 12.297 6.641 21 1 77.44 533 GLY B CA 1
ATOM 8821 C C . GLY B 1 533 ? 12.594 8.047 20.516 1 77.44 533 GLY B C 1
ATOM 8822 O O . GLY B 1 533 ? 13.602 8.641 20.891 1 77.44 533 GLY B O 1
ATOM 8823 N N . SER B 1 534 ? 11.711 8.609 19.812 1 80 534 SER B N 1
ATOM 8824 C CA . SER B 1 534 ? 11.875 9.961 19.281 1 80 534 SER B CA 1
ATOM 8825 C C . SER B 1 534 ? 11.742 11.008 20.391 1 80 534 SER B C 1
ATOM 8827 O O . SER B 1 534 ? 12.445 12.016 20.391 1 80 534 SER B O 1
ATOM 8829 N N . ARG B 1 535 ? 10.898 10.695 21.328 1 82 535 ARG B N 1
ATOM 8830 C CA . ARG B 1 535 ? 10.711 11.609 22.453 1 82 535 ARG B CA 1
ATOM 8831 C C . ARG B 1 535 ? 11.961 11.656 23.328 1 82 535 ARG B C 1
ATOM 8833 O O . ARG B 1 535 ? 12.391 12.734 23.75 1 82 535 ARG B O 1
ATOM 8840 N N . ILE B 1 536 ? 12.523 10.508 23.469 1 85.75 536 ILE B N 1
ATOM 8841 C CA . ILE B 1 536 ? 13.727 10.422 24.281 1 85.75 536 ILE B CA 1
ATOM 8842 C C . ILE B 1 536 ? 14.875 11.148 23.578 1 85.75 536 ILE B C 1
ATOM 8844 O O . ILE B 1 536 ? 15.609 11.906 24.219 1 85.75 536 ILE B O 1
ATOM 8848 N N . ALA B 1 537 ? 14.992 10.906 22.359 1 87.06 537 ALA B N 1
ATOM 8849 C CA . ALA B 1 537 ? 16.047 11.57 21.594 1 87.06 537 ALA B CA 1
ATOM 8850 C C . ALA B 1 537 ? 15.875 13.086 21.641 1 87.06 537 ALA B C 1
ATOM 8852 O O . ALA B 1 537 ? 16.859 13.82 21.766 1 87.06 537 ALA B O 1
ATOM 8853 N N . GLN B 1 538 ? 14.641 13.555 21.516 1 85.94 538 GLN B N 1
ATOM 8854 C CA . GLN B 1 538 ? 14.352 14.984 21.547 1 85.94 538 GLN B CA 1
ATOM 8855 C C . GLN B 1 538 ? 14.727 15.586 22.906 1 85.94 538 GLN B C 1
ATOM 8857 O O . GLN B 1 538 ? 15.312 16.672 22.969 1 85.94 538 GLN B O 1
ATOM 8862 N N . GLU B 1 539 ? 14.398 14.867 23.906 1 88.69 539 GLU B N 1
ATOM 8863 C CA . GLU B 1 539 ? 14.727 15.344 25.25 1 88.69 539 GLU B CA 1
ATOM 8864 C C . GLU B 1 539 ? 16.234 15.445 25.438 1 88.69 539 GLU B C 1
ATOM 8866 O O . GLU B 1 539 ? 16.734 16.422 26.016 1 88.69 539 GLU B O 1
ATOM 8871 N N . LYS B 1 540 ? 16.906 14.484 24.984 1 92.19 540 LYS B N 1
ATOM 8872 C CA . LYS B 1 540 ? 18.359 14.469 25.125 1 92.19 540 LYS B CA 1
ATOM 8873 C C . LYS B 1 540 ? 19 15.586 24.297 1 92.19 540 LYS B C 1
ATOM 8875 O O . LYS B 1 540 ? 19.953 16.219 24.734 1 92.19 540 LYS B O 1
ATOM 8880 N N . ILE B 1 541 ? 18.531 15.852 23.156 1 92.44 541 ILE B N 1
ATOM 8881 C CA . ILE B 1 541 ? 19.078 16.891 22.281 1 92.44 541 ILE B CA 1
ATOM 8882 C C . ILE B 1 541 ? 18.859 18.266 22.922 1 92.44 541 ILE B C 1
ATOM 8884 O O . ILE B 1 541 ? 19.766 19.094 22.906 1 92.44 541 ILE B O 1
ATOM 8888 N N . PHE B 1 542 ? 17.766 18.469 23.484 1 92.88 542 PHE B N 1
ATOM 8889 C CA . PHE B 1 542 ? 17.5 19.734 24.141 1 92.88 542 PHE B CA 1
ATOM 8890 C C . PHE B 1 542 ? 18.391 19.906 25.375 1 92.88 542 PHE B C 1
ATOM 8892 O O . PHE B 1 542 ? 18.844 21.016 25.672 1 92.88 542 PHE B O 1
ATOM 8899 N N . GLN B 1 543 ? 18.578 18.812 26 1 93.31 543 GLN B N 1
ATOM 8900 C CA . GLN B 1 543 ? 19.5 18.859 27.141 1 93.31 543 GLN B CA 1
ATOM 8901 C C . GLN B 1 543 ? 20.906 19.234 26.672 1 93.31 543 GLN B C 1
ATOM 8903 O O . GLN B 1 543 ? 21.578 20.047 27.312 1 93.31 543 GLN B O 1
ATOM 8908 N N . LEU B 1 544 ? 21.297 18.688 25.625 1 95 544 LEU B N 1
ATOM 8909 C CA . LEU B 1 544 ? 22.625 18.969 25.078 1 95 544 LEU B CA 1
ATOM 8910 C C . LEU B 1 544 ? 22.719 20.438 24.656 1 95 544 LEU B C 1
ATOM 8912 O O . LEU B 1 544 ? 23.75 21.078 24.859 1 95 544 LEU B O 1
ATOM 8916 N N . TRP B 1 545 ? 21.734 21.016 24.047 1 95.12 545 TRP B N 1
ATOM 8917 C CA . TRP B 1 545 ? 21.703 22.422 23.641 1 95.12 545 TRP B CA 1
ATOM 8918 C C . TRP B 1 545 ? 21.75 23.344 24.859 1 95.12 545 TRP B C 1
ATOM 8920 O O . TRP B 1 545 ? 22.406 24.391 24.812 1 95.12 545 TRP B O 1
ATOM 8930 N N . ASP B 1 546 ? 21.078 22.891 25.891 1 94.5 546 ASP B N 1
ATOM 8931 C CA . ASP B 1 546 ? 21.109 23.672 27.125 1 94.5 546 ASP B CA 1
ATOM 8932 C C . ASP B 1 546 ? 22.516 23.672 27.734 1 94.5 546 ASP B C 1
ATOM 8934 O O . ASP B 1 546 ? 22.984 24.688 28.234 1 94.5 546 ASP B O 1
ATOM 8938 N N . GLU B 1 547 ? 23.125 22.562 27.688 1 95.5 547 GLU B N 1
ATOM 8939 C CA . GLU B 1 547 ? 24.484 22.453 28.188 1 95.5 547 GLU B CA 1
ATOM 8940 C C . GLU B 1 547 ? 25.438 23.312 27.359 1 95.5 547 GLU B C 1
ATOM 8942 O O . GLU B 1 547 ? 26.375 23.906 27.906 1 95.5 547 GLU B O 1
ATOM 8947 N N . TYR B 1 548 ? 25.219 23.391 26.125 1 95.44 548 TYR B N 1
ATOM 8948 C CA . TYR B 1 548 ? 26.016 24.25 25.266 1 95.44 548 TYR B CA 1
ATOM 8949 C C . TYR B 1 548 ? 25.781 25.734 25.594 1 95.44 548 TYR B C 1
ATOM 8951 O O . TYR B 1 548 ? 26.734 26.5 25.703 1 95.44 548 TYR B O 1
ATOM 8959 N N . ASP B 1 549 ? 24.562 26.109 25.766 1 94.12 549 ASP B N 1
ATOM 8960 C CA . ASP B 1 549 ? 24.203 27.5 26.031 1 94.12 549 ASP B CA 1
ATOM 8961 C C . ASP B 1 549 ? 24.75 27.953 27.391 1 94.12 549 ASP B C 1
ATOM 8963 O O . ASP B 1 549 ? 25.078 29.125 27.562 1 94.12 549 ASP B O 1
ATOM 8967 N N . ASN B 1 550 ? 24.812 26.953 28.312 1 94.19 550 ASN B N 1
ATOM 8968 C CA . ASN B 1 550 ? 25.328 27.266 29.656 1 94.19 550 ASN B CA 1
ATOM 8969 C C . ASN B 1 550 ? 26.859 27.25 29.688 1 94.19 550 ASN B C 1
ATOM 8971 O O . ASN B 1 550 ? 27.453 27.547 30.719 1 94.19 550 ASN B O 1
ATOM 8975 N N . GLY B 1 551 ? 27.484 26.875 28.609 1 92.56 551 GLY B N 1
ATOM 8976 C CA . GLY B 1 551 ? 28.938 26.906 28.531 1 92.56 551 GLY B CA 1
ATOM 8977 C C . GLY B 1 551 ? 29.594 25.609 28.984 1 92.56 551 GLY B C 1
ATOM 8978 O O . GLY B 1 551 ? 30.812 25.531 29.094 1 92.56 551 GLY B O 1
ATOM 8979 N N . GLU B 1 552 ? 28.812 24.641 29.219 1 93.38 552 GLU B N 1
ATOM 8980 C CA . GLU B 1 552 ? 29.344 23.375 29.703 1 93.38 552 GLU B CA 1
ATOM 8981 C C . GLU B 1 552 ? 29.938 22.547 28.578 1 93.38 552 GLU B C 1
ATOM 8983 O O . GLU B 1 552 ? 30.781 21.688 28.812 1 93.38 552 GLU B O 1
ATOM 8988 N N . LYS B 1 553 ? 29.422 22.75 27.391 1 93.94 553 LYS B N 1
ATOM 8989 C CA . LYS B 1 553 ? 29.906 22 26.234 1 93.94 553 LYS B CA 1
ATOM 8990 C C . LYS B 1 553 ? 30.359 22.953 25.125 1 93.94 553 LYS B C 1
ATOM 8992 O O . LYS B 1 553 ? 29.75 24 24.906 1 93.94 553 LYS B O 1
ATOM 8997 N N . THR B 1 554 ? 31.484 22.5 24.578 1 94.88 554 THR B N 1
ATOM 8998 C CA . THR B 1 554 ? 31.938 23.234 23.391 1 94.88 554 THR B CA 1
ATOM 8999 C C . THR B 1 554 ? 31.172 22.781 22.156 1 94.88 554 THR B C 1
ATOM 9001 O O . THR B 1 554 ? 30.438 21.797 22.203 1 94.88 554 THR B O 1
ATOM 9004 N N . ALA B 1 555 ? 31.312 23.531 21.125 1 95.31 555 ALA B N 1
ATOM 9005 C CA . ALA B 1 555 ? 30.641 23.188 19.859 1 95.31 555 ALA B CA 1
ATOM 9006 C C . ALA B 1 555 ? 31.094 21.812 19.375 1 95.31 555 ALA B C 1
ATOM 9008 O O . ALA B 1 555 ? 30.297 21.047 18.844 1 95.31 555 ALA B O 1
ATOM 9009 N N . ARG B 1 556 ? 32.344 21.547 19.562 1 94.38 556 ARG B N 1
ATOM 9010 C CA . ARG B 1 556 ? 32.906 20.266 19.141 1 94.38 556 ARG B CA 1
ATOM 9011 C C . ARG B 1 556 ? 32.312 19.125 19.938 1 94.38 556 ARG B C 1
ATOM 9013 O O . ARG B 1 556 ? 32 18.062 19.391 1 94.38 556 ARG B O 1
ATOM 9020 N N . GLU B 1 557 ? 32.156 19.359 21.203 1 95.31 557 GLU B N 1
ATOM 9021 C CA . GLU B 1 557 ? 31.562 18.344 22.062 1 95.31 557 GLU B CA 1
ATOM 9022 C C . GLU B 1 557 ? 30.078 18.141 21.75 1 95.31 557 GLU B C 1
ATOM 9024 O O . GLU B 1 557 ? 29.578 17.016 21.812 1 95.31 557 GLU B O 1
ATOM 9029 N N . LEU B 1 558 ? 29.453 19.281 21.484 1 96 558 LEU B N 1
ATOM 9030 C CA . LEU B 1 558 ? 28.047 19.203 21.109 1 96 558 LEU B CA 1
ATOM 9031 C C . LEU B 1 558 ? 27.859 18.375 19.859 1 96 558 LEU B C 1
ATOM 9033 O O . LEU B 1 558 ? 26.969 17.516 19.797 1 96 558 LEU B O 1
ATOM 9037 N N . LEU B 1 559 ? 28.719 18.578 18.906 1 95.94 559 LEU B N 1
ATOM 9038 C CA . LEU B 1 559 ? 28.656 17.859 17.641 1 95.94 559 LEU B CA 1
ATOM 9039 C C . LEU B 1 559 ? 28.844 16.359 17.875 1 95.94 559 LEU B C 1
ATOM 9041 O O . LEU B 1 559 ? 28.078 15.547 17.328 1 95.94 559 LEU B O 1
ATOM 9045 N N . SER B 1 560 ? 29.781 16.016 18.656 1 94.75 560 SER B N 1
ATOM 9046 C CA . SER B 1 560 ? 30.062 14.625 18.953 1 94.75 560 SER B CA 1
ATOM 9047 C C . SER B 1 560 ? 28.891 13.977 19.688 1 94.75 560 SER B C 1
ATOM 9049 O O . SER B 1 560 ? 28.531 12.828 19.422 1 94.75 560 SER B O 1
ATOM 9051 N N . ALA B 1 561 ? 28.344 14.703 20.625 1 94.44 561 ALA B N 1
ATOM 9052 C CA . ALA B 1 561 ? 27.234 14.156 21.406 1 94.44 561 ALA B CA 1
ATOM 9053 C C . ALA B 1 561 ? 26 13.977 20.547 1 94.44 561 ALA B C 1
ATOM 9055 O O . ALA B 1 561 ? 25.312 12.961 20.641 1 94.44 561 ALA B O 1
ATOM 9056 N N . CYS B 1 562 ? 25.719 14.953 19.703 1 93.69 562 CYS B N 1
ATOM 9057 C CA . CYS B 1 562 ? 24.516 14.914 18.875 1 93.69 562 CYS B CA 1
ATOM 9058 C C . CYS B 1 562 ? 24.625 13.828 17.812 1 93.69 562 CYS B C 1
ATOM 9060 O O . CYS B 1 562 ? 23.609 13.344 17.312 1 93.69 562 CYS B O 1
ATOM 9062 N N . SER B 1 563 ? 25.828 13.453 17.438 1 93.06 563 SER B N 1
ATOM 9063 C CA . SER B 1 563 ? 26.031 12.43 16.406 1 93.06 563 SER B CA 1
ATOM 9064 C C . SER B 1 563 ? 25.438 11.094 16.844 1 93.06 563 SER B C 1
ATOM 9066 O O . SER B 1 563 ? 25.094 10.258 16.016 1 93.06 563 SER B O 1
ATOM 9068 N N . HIS B 1 564 ? 25.266 10.93 18.125 1 88.94 564 HIS B N 1
ATOM 9069 C CA . HIS B 1 564 ? 24.703 9.695 18.656 1 88.94 564 HIS B CA 1
ATOM 9070 C C . HIS B 1 564 ? 23.188 9.695 18.562 1 88.94 564 HIS B C 1
ATOM 9072 O O . HIS B 1 564 ? 22.547 8.633 18.641 1 88.94 564 HIS B O 1
ATOM 9078 N N . TYR B 1 565 ? 22.641 10.867 18.406 1 84.88 565 TYR B N 1
ATOM 9079 C CA . TYR B 1 565 ? 21.172 10.961 18.438 1 84.88 565 TYR B CA 1
ATOM 9080 C C . TYR B 1 565 ? 20.641 11.359 17.062 1 84.88 565 TYR B C 1
ATOM 9082 O O . TYR B 1 565 ? 19.422 11.484 16.891 1 84.88 565 TYR B O 1
ATOM 9090 N N . CYS B 1 566 ? 21.531 11.539 16.156 1 84.06 566 CYS B N 1
ATOM 9091 C CA . CYS B 1 566 ? 21.109 11.805 14.789 1 84.06 566 CYS B CA 1
ATOM 9092 C C . CYS B 1 566 ? 20.484 10.57 14.164 1 84.06 566 CYS B C 1
ATOM 9094 O O . CYS B 1 566 ? 21.031 9.477 14.258 1 84.06 566 CYS B O 1
ATOM 9096 N N . PRO B 1 567 ? 19.297 10.75 13.578 1 81.19 567 PRO B N 1
ATOM 9097 C CA . PRO B 1 567 ? 18.656 9.586 12.977 1 81.19 567 PRO B CA 1
ATOM 9098 C C . PRO B 1 567 ? 19.484 8.977 11.844 1 81.19 567 PRO B C 1
ATOM 9100 O O . PRO B 1 567 ? 20.156 9.703 11.102 1 81.19 567 PRO B O 1
ATOM 9103 N N . GLU B 1 568 ? 19.469 7.656 11.781 1 79.5 568 GLU B N 1
ATOM 9104 C CA . GLU B 1 568 ? 20.156 6.957 10.703 1 79.5 568 GLU B CA 1
ATOM 9105 C C . GLU B 1 568 ? 19.453 7.148 9.367 1 79.5 568 GLU B C 1
ATOM 9107 O O . GLU B 1 568 ? 18.219 7.242 9.328 1 79.5 568 GLU B O 1
ATOM 9112 N N . PRO B 1 569 ? 20.234 7.352 8.422 1 76.19 569 PRO B N 1
ATOM 9113 C CA . PRO B 1 569 ? 19.625 7.523 7.109 1 76.19 569 PRO B CA 1
ATOM 9114 C C . PRO B 1 569 ? 18.828 6.293 6.664 1 76.19 569 PRO B C 1
ATOM 9116 O O . PRO B 1 569 ? 19.109 5.184 7.121 1 76.19 569 PRO B O 1
ATOM 9119 N N . ALA B 1 570 ? 17.578 6.516 6.121 1 64.31 570 ALA B N 1
ATOM 9120 C CA . ALA B 1 570 ? 16.719 5.438 5.648 1 64.31 570 ALA B CA 1
ATOM 9121 C C . ALA B 1 570 ? 17.469 4.5 4.707 1 64.31 570 ALA B C 1
ATOM 9123 O O . ALA B 1 570 ? 18.156 4.957 3.783 1 64.31 570 ALA B O 1
ATOM 9124 N N . ARG B 1 571 ? 17.719 3.227 5.238 1 51.94 571 ARG B N 1
ATOM 9125 C CA . ARG B 1 571 ? 18.422 2.225 4.434 1 51.94 571 ARG B CA 1
ATOM 9126 C C . ARG B 1 571 ? 17.484 1.611 3.396 1 51.94 571 ARG B C 1
ATOM 9128 O O . ARG B 1 571 ? 16.344 1.244 3.711 1 51.94 571 ARG B O 1
ATOM 9135 N N . HIS B 1 572 ? 17.172 2.139 2.391 1 45.06 572 HIS B N 1
ATOM 9136 C CA . HIS B 1 572 ? 16.422 1.308 1.45 1 45.06 572 HIS B CA 1
ATOM 9137 C C . HIS B 1 572 ? 17.016 -0.096 1.37 1 45.06 572 HIS B C 1
ATOM 9139 O O . HIS B 1 572 ? 18.141 -0.279 0.876 1 45.06 572 HIS B O 1
ATOM 9145 N N . PHE B 1 573 ? 16.891 -0.776 2.451 1 33.25 573 PHE B N 1
ATOM 9146 C CA . PHE B 1 573 ? 17.391 -2.121 2.189 1 33.25 573 PHE B CA 1
ATOM 9147 C C . PHE B 1 573 ? 16.719 -2.721 0.963 1 33.25 573 PHE B C 1
ATOM 9149 O O . PHE B 1 573 ? 15.492 -2.748 0.875 1 33.25 573 PHE B O 1
ATOM 9156 N N . GLU B 1 574 ? 17.109 -2.623 -0.146 1 32.19 574 GLU B N 1
ATOM 9157 C CA . GLU B 1 574 ? 16.734 -3.449 -1.294 1 32.19 574 GLU B CA 1
ATOM 9158 C C . GLU B 1 574 ? 16.688 -4.926 -0.914 1 32.19 574 GLU B C 1
ATOM 9160 O O . GLU B 1 574 ? 16.328 -5.77 -1.735 1 32.19 574 GLU B O 1
ATOM 9165 N N . GLY B 1 575 ? 16.969 -5.391 0.371 1 27.31 575 GLY B N 1
ATOM 9166 C CA . GLY B 1 575 ? 16.984 -6.844 0.291 1 27.31 575 GLY B CA 1
ATOM 9167 C C . GLY B 1 575 ? 15.602 -7.441 0.117 1 27.31 575 GLY B C 1
ATOM 9168 O O . GLY B 1 575 ? 14.609 -6.871 0.583 1 27.31 575 GLY B O 1
#

Nearest PDB structures (foldseek):
  6xgx-assembly1_B  TM=4.311E-01  e=1.456E-04  Acetivibrio thermocellus ATCC 27405
  6mlc-assembly1_B  TM=7.170E-01  e=1.219E-01  Homo sapiens
  7kzi-assembly2_B  TM=2.039E-01  e=3.020E+00  Escherichia coli K-12
  6xgx-assembly1_B  TM=4.312E-01  e=1.156E-04  Acetivibrio thermocellus ATCC 27405
  6mlc-assembly1_B  TM=7.147E-01  e=7.071E-02  Homo sapiens

Organism: Branchiostoma floridae (NCBI:txid7739)

InterPro domains:
  IPR011011 Zinc finger, FYVE/PHD-type [SSF57903] (3-60)
  IPR013083 Zinc finger, RING/FYVE/PHD-type [G3DSA:3.30.40.10] (1-60)
  IPR018289 MULE transposase domain [PF10551] (294-389)
  IPR019786 Zinc finger, PHD-type, conserved site [PS01359] (4-58)